Protein 2FZW (pdb70)

B-factor: mean 20.17, std 9.39, range [7.95, 72.55]

InterPro domains:
  IPR002328 Alcohol dehydrogenase, zinc-type, conserved site [PS00059] (66-80)
  IPR011032 GroES-like superfamily [SSF50129] (3-190)
  IPR011032 GroES-like superfamily [SSF50129] (324-372)
  IPR013149 Alcohol dehydrogenase-like, C-terminal [PF00107] (202-331)
  IPR013154 Alcohol dehydrogenase-like, N-terminal [PF08240] (32-160)
  IPR014183 Alcohol dehydrogenase class III [TIGR02818] (7-373)
  IPR014183 Alcohol dehydrogenase class III [cd08300] (6-373)
  IPR036291 NAD(P)-binding domain superfamily [SSF51735] (165-339)

Nearest PDB structures (foldseek):
  2fzw-assembly1_B  TM=9.997E-01  e=3.871E-86  Homo sapiens
  8gv3-assembly1_A  TM=9.942E-01  e=9.481E-77  Homo sapiens
  8ee3-assembly1_B  TM=9.785E-01  e=3.264E-64  Equus caballus
  6oa7-assembly1_B  TM=9.789E-01  e=1.374E-63  Equus caballus
  1n8k-assembly1_B  TM=9.783E-01  e=1.462E-63  Equus caballus

Sequence (746 aa):
ANEVIKCKAAVAWEAGKPLSIEEIEVAPPKAHEVRIKIIATAVVCHHTDAYTLSGADPEGCFPVILGHLLGAGIVESVGEGVTKLKAGDTVIPLYIPQCGECKFCLNPKTNLCQKIRVTQGKGLMPDGTSRFTCKGKTILHYMGTSTFSEYTVVADISVAKIDPLAPLDKVCLLGCCGISTGYGAAVNTAKLEPGSVCAVFGLGGVGLAVIMGCKVAGASRIIGVDINKDKFARAKEFGATECINPQDFSKPIQEVLIEMTDGGVDYSFECIGNVKVMRAALEACHKGWGVSVVVGVAASGEEIATRPFFQLVTGRTWKGTAFGGWKSVESVPKLVSEYMMSKKIKVDEFVTHHNLSFDEINKAFELMHHSGKSIRTVVKIANEVIKCKAAVAWEAGKPLSIEEIEVAPPKAHEVRIKIIATAVCHTDAYTLSGADPEGCFPVILGHLLGAGIVESVGEGVTKLKAGDTVIPLYIPQCGECKFCLNPKTNLCQQKIRVTQGKGLMPDGTSRFTCKGKTILHYMGTSTFSEYTVVADISVAKIDPLAPLDKVCLLGCGISSTGYGAAVNTAKLEPGSVCAVFGLGGVGLAVIMGCKVAGASRIIGVDINKDKFARAKEFGATECINPQDFSKPIQEVLIEMTDGGVDYSFECIGNVKVMRAALEACHKGWGVSVVVGVAASGEEIATRPFQLVTGRTWKGTAFGGWKSVESVPKLVSEYMSKKIKVDEFVTHNLSFDDEINKKAFEELMHSGKSIRTVVKI

GO terms:
  GO:0010430 fatty acid omega-oxidation (P, IDA)
  GO:0004022 alcohol dehydrogenase (NAD+) activity (F, EXP)
  GO:0106321 S-(hydroxymethyl)glutathione dehydrogenase (NADP+) activity (F, EXP)
  GO:0106322 S-(hydroxymethyl)glutathione dehydrogenase (NAD+) activity (F, EXP)
  GO:0005829 cytosol (C, TAS)
  GO:0005504 fatty acid binding (F, IDA)
  GO:0008270 zinc ion binding (F, IDA)
  GO:0051775 response to redox state (P, IDA)
  GO:0018467 formaldehyde dehydrogenase (NAD+) activity (F, IDA)
  GO:0051903 S-(hydroxymethyl)glutathione dehydrogenase [NAD(P)+] activity (F, TAS)
  GO:0009055 electron transfer activity (F, TAS)
  GO:0070062 extracellular exosome (C, HDA)

Structure (mmCIF, N/CA/C/O backbone):
data_2FZW
#
_entry.id   2FZW
#
_cell.length_a   79.270
_cell.length_b   79.270
_cell.length_c   311.680
_cell.angle_alpha   90.00
_cell.angle_beta   90.00
_cell.angle_gamma   90.00
#
_symmetry.space_group_name_H-M   'P 43 21 2'
#
loop_
_entity.id
_entity.type
_entity.pdbx_description
1 polymer 'Alcohol dehydrogenase class III chi chain'
2 non-polymer 'ZINC ION'
3 non-polymer 'PHOSPHATE ION'
4 non-polymer 'POTASSIUM ION'
5 non-polymer NICOTINAMIDE-ADENINE-DINUCLEOTIDE
6 water water
#
loop_
_atom_site.group_PDB
_atom_site.id
_atom_site.type_symbol
_atom_site.label_atom_id
_atom_site.label_alt_id
_atom_site.label_comp_id
_atom_site.label_asym_id
_atom_site.label_entity_id
_atom_site.label_seq_id
_atom_site.pdbx_PDB_ins_code
_atom_site.Cartn_x
_atom_site.Cartn_y
_atom_site.Cartn_z
_atom_site.occupancy
_atom_site.B_iso_or_equiv
_atom_site.auth_seq_id
_atom_site.auth_comp_id
_atom_site.auth_asym_id
_atom_site.auth_atom_id
_atom_site.pdbx_PDB_model_num
ATOM 1 N N . ALA A 1 1 ? 63.128 37.133 -32.262 1.00 38.27 1 ALA A N 1
ATOM 2 C CA . ALA A 1 1 ? 62.021 37.326 -31.281 1.00 37.24 1 ALA A CA 1
ATOM 3 C C . ALA A 1 1 ? 61.599 35.992 -30.674 1.00 35.86 1 ALA A C 1
ATOM 4 O O . ALA A 1 1 ? 61.630 34.959 -31.342 1.00 37.20 1 ALA A O 1
ATOM 6 N N . ASN A 1 2 ? 61.206 36.024 -29.404 1.00 33.50 2 ASN A N 1
ATOM 7 C CA . ASN A 1 2 ? 60.774 34.824 -28.695 1.00 31.12 2 ASN A CA 1
ATOM 8 C C . ASN A 1 2 ? 59.460 34.296 -29.267 1.00 29.96 2 ASN A C 1
ATOM 9 O O . ASN A 1 2 ? 58.427 34.964 -29.201 1.00 30.07 2 ASN A O 1
ATOM 14 N N . GLU A 1 3 ? 59.510 33.088 -29.819 1.00 27.15 3 GLU A N 1
ATOM 15 C CA . GLU A 1 3 ? 58.343 32.460 -30.425 1.00 26.10 3 GLU A CA 1
ATOM 16 C C . GLU A 1 3 ? 57.723 31.417 -29.505 1.00 23.61 3 GLU A C 1
ATOM 17 O O . GLU A 1 3 ? 58.310 31.038 -28.492 1.00 22.56 3 GLU A O 1
ATOM 23 N N . VAL A 1 4 ? 56.532 30.955 -29.868 1.00 21.30 4 VAL A N 1
ATOM 24 C CA . VAL A 1 4 ? 55.862 29.917 -29.099 1.00 19.89 4 VAL A CA 1
ATOM 25 C C . VAL A 1 4 ? 56.684 28.649 -29.312 1.00 19.06 4 VAL A C 1
ATOM 26 O O . VAL A 1 4 ? 57.153 28.391 -30.421 1.00 17.23 4 VAL A O 1
ATOM 30 N N . ILE A 1 5 ? 56.872 27.869 -28.254 1.00 17.75 5 ILE A N 1
ATOM 31 C CA . ILE A 1 5 ? 57.635 26.631 -28.359 1.00 17.52 5 ILE A CA 1
ATOM 32 C C . ILE A 1 5 ? 56.730 25.411 -28.300 1.00 18.96 5 ILE A C 1
ATOM 33 O O . ILE A 1 5 ? 55.849 25.317 -27.444 1.00 20.36 5 ILE A O 1
ATOM 38 N N . LYS A 1 6 ? 56.941 24.481 -29.224 1.00 18.63 6 LYS A N 1
ATOM 39 C CA . LYS A 1 6 ? 56.171 23.245 -29.242 1.00 19.46 6 LYS A CA 1
ATOM 40 C C . LYS A 1 6 ? 57.123 22.205 -28.665 1.00 19.72 6 LYS A C 1
ATOM 41 O O . LYS A 1 6 ? 58.209 21.991 -29.200 1.00 18.95 6 LYS A O 1
ATOM 47 N N . CYS A 1 7 ? 56.734 21.582 -27.560 1.00 18.87 7 CYS A N 1
ATOM 48 C CA . CYS A 1 7 ? 57.590 20.586 -26.935 1.00 18.39 7 CYS A CA 1
ATOM 49 C C . CYS A 1 7 ? 56.782 19.524 -26.213 1.00 18.41 7 CYS A C 1
ATOM 50 O O . CYS A 1 7 ? 55.553 19.532 -26.241 1.00 20.30 7 CYS A O 1
ATOM 53 N N . LYS A 1 8 ? 57.490 18.609 -25.563 1.00 17.73 8 LYS A N 1
ATOM 54 C CA . LYS A 1 8 ? 56.861 17.528 -24.823 1.00 18.30 8 LYS A CA 1
ATOM 55 C C . LYS A 1 8 ? 56.730 17.914 -23.356 1.00 17.61 8 LYS A C 1
ATOM 56 O O . LYS A 1 8 ? 57.560 18.651 -22.825 1.00 17.90 8 LYS A O 1
ATOM 62 N N . ALA A 1 9 ? 55.682 17.420 -22.709 1.00 17.43 9 ALA A N 1
ATOM 63 C CA . ALA A 1 9 ? 55.457 17.686 -21.294 1.00 17.87 9 ALA A CA 1
ATOM 64 C C . ALA A 1 9 ? 54.591 16.576 -20.718 1.00 18.81 9 ALA A C 1
ATOM 65 O O . ALA A 1 9 ? 53.848 15.918 -21.449 1.00 19.91 9 ALA A O 1
ATOM 67 N N . ALA A 1 10 ? 54.705 16.353 -19.413 1.00 18.23 10 ALA A N 1
ATOM 68 C CA . ALA A 1 10 ? 53.908 15.333 -18.745 1.00 18.85 10 ALA A CA 1
ATOM 69 C C . ALA A 1 10 ? 52.717 16.056 -18.138 1.00 19.45 10 ALA A C 1
ATOM 70 O O . ALA A 1 10 ? 52.854 16.775 -17.148 1.00 19.60 10 ALA A O 1
ATOM 72 N N . VAL A 1 11 ? 51.550 15.865 -18.742 1.00 19.04 11 VAL A N 1
ATOM 73 C CA . VAL A 1 11 ? 50.336 16.528 -18.286 1.00 18.50 11 VAL A CA 1
ATOM 74 C C . VAL A 1 11 ? 49.444 15.658 -17.414 1.00 18.82 11 VAL A C 1
ATOM 75 O O . VAL A 1 11 ? 49.265 14.469 -17.675 1.00 19.45 11 VAL A O 1
ATOM 79 N N . ALA A 1 12 ? 48.894 16.268 -16.370 1.00 19.48 12 ALA A N 1
ATOM 80 C CA . ALA A 1 12 ? 47.973 15.586 -15.477 1.00 19.95 12 ALA A CA 1
ATOM 81 C C . ALA A 1 12 ? 46.610 16.150 -15.863 1.00 20.48 12 ALA A C 1
ATOM 82 O O . ALA A 1 12 ? 46.244 17.252 -15.446 1.00 19.16 12 ALA A O 1
ATOM 84 N N . TRP A 1 13 ? 45.872 15.412 -16.686 1.00 21.73 13 TRP A N 1
ATOM 85 C CA . TRP A 1 13 ? 44.558 15.871 -17.123 1.00 22.19 13 TRP A CA 1
ATOM 86 C C . TRP A 1 13 ? 43.538 15.784 -15.999 1.00 23.74 13 TRP A C 1
ATOM 87 O O . TRP A 1 13 ? 42.611 16.592 -15.926 1.00 23.80 13 TRP A O 1
ATOM 98 N N . GLU A 1 14 ? 43.714 14.802 -15.121 1.00 24.07 14 GLU A N 1
ATOM 99 C CA . GLU A 1 14 ? 42.801 14.607 -14.005 1.00 27.03 14 GLU A CA 1
ATOM 100 C C . GLU A 1 14 ? 43.481 13.830 -12.884 1.00 25.03 14 GLU A C 1
ATOM 101 O O . GLU A 1 14 ? 44.441 13.100 -13.116 1.00 25.30 14 GLU A O 1
ATOM 107 N N . ALA A 1 15 ? 42.969 13.988 -11.670 1.00 25.18 15 ALA A N 1
ATOM 108 C CA . ALA A 1 15 ? 43.529 13.309 -10.510 1.00 25.78 15 ALA A CA 1
ATOM 109 C C . ALA A 1 15 ? 43.347 11.796 -10.568 1.00 27.14 15 ALA A C 1
ATOM 110 O O . ALA A 1 15 ? 42.474 11.288 -11.271 1.00 26.87 15 ALA A O 1
ATOM 112 N N . GLY A 1 16 ? 44.190 11.084 -9.825 1.00 27.46 16 GLY A N 1
ATOM 113 C CA . GLY A 1 16 ? 44.105 9.637 -9.765 1.00 29.14 16 GLY A CA 1
ATOM 114 C C . GLY A 1 16 ? 44.487 8.854 -11.006 1.00 29.87 16 GLY A C 1
ATOM 115 O O . GLY A 1 16 ? 44.220 7.656 -11.077 1.00 30.90 16 GLY A O 1
ATOM 116 N N . LYS A 1 17 ? 45.105 9.509 -11.984 1.00 29.86 17 LYS A N 1
ATOM 117 C CA . LYS A 1 17 ? 45.508 8.822 -13.206 1.00 30.44 17 LYS A CA 1
ATOM 118 C C . LYS A 1 17 ? 46.959 9.118 -13.575 1.00 29.82 17 LYS A C 1
ATOM 119 O O . LYS A 1 17 ? 47.505 10.154 -13.201 1.00 30.05 17 LYS A O 1
ATOM 125 N N . PRO A 1 18 ? 47.602 8.202 -14.316 1.00 29.09 18 PRO A N 1
ATOM 126 C CA . PRO A 1 18 ? 48.996 8.367 -14.738 1.00 28.10 18 PRO A CA 1
ATOM 127 C C . PRO A 1 18 ? 49.194 9.649 -15.537 1.00 27.12 18 PRO A C 1
ATOM 128 O O . PRO A 1 18 ? 48.274 10.113 -16.212 1.00 27.27 18 PRO A O 1
ATOM 132 N N . LEU A 1 19 ? 50.392 10.222 -15.457 1.00 24.24 19 LEU A N 1
ATOM 133 C CA . LEU A 1 19 ? 50.687 11.434 -16.207 1.00 23.44 19 LEU A CA 1
ATOM 134 C C . LEU A 1 19 ? 50.712 11.062 -17.684 1.00 23.92 19 LEU A C 1
ATOM 135 O O . LEU A 1 19 ? 51.153 9.970 -18.048 1.00 22.82 19 LEU A O 1
ATOM 140 N N . SER A 1 20 ? 50.236 11.968 -18.530 1.00 23.23 20 SER A N 1
ATOM 141 C CA . SER A 1 20 ? 50.195 11.726 -19.966 1.00 24.02 20 SER A CA 1
ATOM 142 C C . SER A 1 20 ? 51.260 12.525 -20.708 1.00 23.13 20 SER A C 1
ATOM 143 O O . SER A 1 20 ? 51.294 13.753 -20.622 1.00 22.80 20 SER A O 1
ATOM 146 N N . ILE A 1 21 ? 52.133 11.832 -21.431 1.00 22.84 21 ILE A N 1
ATOM 147 C CA . ILE A 1 21 ? 53.164 12.513 -22.204 1.00 23.97 21 ILE A CA 1
ATOM 148 C C . ILE A 1 21 ? 52.437 13.143 -23.384 1.00 23.08 21 ILE A C 1
ATOM 149 O O . ILE A 1 21 ? 51.826 12.442 -24.188 1.00 22.74 21 ILE A O 1
ATOM 154 N N . GLU A 1 22 ? 52.497 14.466 -23.481 1.00 22.34 22 GLU A N 1
ATOM 155 C CA . GLU A 1 22 ? 51.804 15.176 -24.549 1.00 22.67 22 GLU A CA 1
ATOM 156 C C . GLU A 1 22 ? 52.693 16.177 -25.265 1.00 23.17 22 GLU A C 1
ATOM 157 O O . GLU A 1 22 ? 53.782 16.515 -24.800 1.00 21.67 22 GLU A O 1
ATOM 163 N N . GLU A 1 23 ? 52.211 16.644 -26.410 1.00 23.41 23 GLU A N 1
ATOM 164 C CA . GLU A 1 23 ? 52.908 17.663 -27.174 1.00 23.57 23 GLU A CA 1
ATOM 165 C C . GLU A 1 23 ? 52.144 18.929 -26.790 1.00 21.95 23 GLU A C 1
ATOM 166 O O . GLU A 1 23 ? 50.939 19.028 -27.030 1.00 21.17 23 GLU A O 1
ATOM 172 N N . ILE A 1 24 ? 52.832 19.881 -26.171 1.00 19.02 24 ILE A N 1
ATOM 173 C CA . ILE A 1 24 ? 52.183 21.115 -25.742 1.00 18.14 24 ILE A CA 1
ATOM 174 C C . ILE A 1 24 ? 52.828 22.332 -26.388 1.00 17.66 24 ILE A C 1
ATOM 175 O O . ILE A 1 24 ? 53.831 22.221 -27.091 1.00 17.67 24 ILE A O 1
ATOM 180 N N . GLU A 1 25 ? 52.235 23.496 -26.144 1.00 17.54 25 GLU A N 1
ATOM 181 C CA . GLU A 1 25 ? 52.772 24.744 -26.656 1.00 17.81 25 GLU A CA 1
ATOM 182 C C . GLU A 1 25 ? 53.119 25.600 -25.445 1.00 16.43 25 GLU A C 1
ATOM 183 O O . GLU A 1 25 ? 52.344 25.682 -24.487 1.00 16.12 25 GLU A O 1
ATOM 189 N N . VAL A 1 26 ? 54.294 26.216 -25.480 1.00 14.49 26 VAL A N 1
ATOM 190 C CA . VAL A 1 26 ? 54.739 27.072 -24.391 1.00 15.47 26 VAL A CA 1
ATOM 191 C C . VAL A 1 26 ? 54.917 28.477 -24.947 1.00 15.88 26 VAL A C 1
ATOM 192 O O . VAL A 1 26 ? 55.769 28.721 -25.804 1.00 15.73 26 VAL A O 1
ATOM 196 N N . ALA A 1 27 ? 54.092 29.399 -24.464 1.00 15.60 27 ALA A N 1
ATOM 197 C CA . ALA A 1 27 ? 54.148 30.778 -24.921 1.00 17.13 27 ALA A CA 1
ATOM 198 C C . ALA A 1 27 ? 55.449 31.444 -24.498 1.00 17.37 27 ALA A C 1
ATOM 199 O O . ALA A 1 27 ? 56.087 31.025 -23.529 1.00 17.23 27 ALA A O 1
ATOM 201 N N . PRO A 1 28 ? 55.872 32.484 -25.233 1.00 15.96 28 PRO A N 1
ATOM 202 C CA . PRO A 1 28 ? 57.110 33.176 -24.876 1.00 17.07 28 PRO A CA 1
ATOM 203 C C . PRO A 1 28 ? 56.898 33.909 -23.550 1.00 17.88 28 PRO A C 1
ATOM 204 O O . PRO A 1 28 ? 55.762 34.159 -23.144 1.00 17.61 28 PRO A O 1
ATOM 208 N N . PRO A 1 29 ? 57.987 34.255 -22.855 1.00 18.24 29 PRO A N 1
ATOM 209 C CA . PRO A 1 29 ? 57.849 34.955 -21.576 1.00 18.24 29 PRO A CA 1
ATOM 210 C C . PRO A 1 29 ? 57.377 36.397 -21.709 1.00 19.15 29 PRO A C 1
ATOM 211 O O . PRO A 1 29 ? 57.859 37.143 -22.563 1.00 18.51 29 PRO A O 1
ATOM 215 N N . LYS A 1 30 ? 56.422 36.778 -20.868 1.00 18.34 30 LYS A N 1
ATOM 216 C CA . LYS A 1 30 ? 55.916 38.143 -20.868 1.00 18.40 30 LYS A CA 1
ATOM 217 C C . LYS A 1 30 ? 56.838 38.950 -19.962 1.00 18.68 30 LYS A C 1
ATOM 218 O O . LYS A 1 30 ? 57.872 38.448 -19.518 1.00 18.12 30 LYS A O 1
ATOM 224 N N . ALA A 1 31 ? 56.471 40.196 -19.686 1.00 17.56 31 ALA A N 1
ATOM 225 C CA . ALA A 1 31 ? 57.289 41.044 -18.828 1.00 17.66 31 ALA A CA 1
ATOM 226 C C . ALA A 1 31 ? 57.628 40.342 -17.513 1.00 16.18 31 ALA A C 1
ATOM 227 O O . ALA A 1 31 ? 56.768 39.725 -16.890 1.00 16.65 31 ALA A O 1
ATOM 229 N N . HIS A 1 32 ? 58.892 40.440 -17.112 1.00 16.82 32 HIS A N 1
ATOM 230 C CA . HIS A 1 32 ? 59.381 39.850 -15.868 1.00 17.20 32 HIS A CA 1
ATOM 231 C C . HIS A 1 32 ? 59.145 38.354 -15.691 1.00 16.21 32 HIS A C 1
ATOM 232 O O . HIS A 1 32 ? 58.869 37.879 -14.585 1.00 15.58 32 HIS A O 1
ATOM 239 N N . GLU A 1 33 ? 59.261 37.616 -16.790 1.00 15.09 33 GLU A N 1
ATOM 240 C CA . GLU A 1 33 ? 59.110 36.166 -16.768 1.00 14.49 33 GLU A CA 1
ATOM 241 C C . GLU A 1 33 ? 60.346 35.582 -17.445 1.00 15.40 33 GLU A C 1
ATOM 242 O O . GLU A 1 33 ? 61.032 36.269 -18.204 1.00 15.01 33 GLU A O 1
ATOM 248 N N . VAL A 1 34 ? 60.625 34.316 -17.166 1.00 14.06 34 VAL A N 1
ATOM 249 C CA . VAL A 1 34 ? 61.796 33.646 -17.724 1.00 13.89 34 VAL A CA 1
ATOM 250 C C . VAL A 1 34 ? 61.388 32.282 -18.260 1.00 13.12 34 VAL A C 1
ATOM 251 O O . VAL A 1 34 ? 60.692 31.537 -17.574 1.00 11.75 34 VAL A O 1
ATOM 255 N N . ARG A 1 35 ? 61.803 31.960 -19.486 1.00 12.85 35 ARG A N 1
ATOM 256 C CA . ARG A 1 35 ? 61.484 30.651 -20.051 1.00 12.33 35 ARG A CA 1
ATOM 257 C C . ARG A 1 35 ? 62.735 29.798 -19.874 1.00 12.71 35 ARG A C 1
ATOM 258 O O . ARG A 1 35 ? 63.833 30.191 -20.273 1.00 12.69 35 ARG A O 1
ATOM 266 N N . ILE A 1 36 ? 62.559 28.635 -19.259 1.00 11.76 36 ILE A N 1
ATOM 267 C CA . ILE A 1 36 ? 63.673 27.746 -18.967 1.00 12.18 36 ILE A CA 1
ATOM 268 C C . ILE A 1 36 ? 63.606 26.398 -19.666 1.00 12.16 36 ILE A C 1
ATOM 269 O O . ILE A 1 36 ? 62.544 25.777 -19.744 1.00 12.32 36 ILE A O 1
ATOM 274 N N . LYS A 1 37 ? 64.749 25.946 -20.174 1.00 12.50 37 LYS A N 1
ATOM 275 C CA . LYS A 1 37 ? 64.818 24.634 -20.799 1.00 13.14 37 LYS A CA 1
ATOM 276 C C . LYS A 1 37 ? 65.179 23.692 -19.656 1.00 13.12 37 LYS A C 1
ATOM 277 O O . LYS A 1 37 ? 66.270 23.788 -19.097 1.00 14.21 37 LYS A O 1
ATOM 283 N N . ILE A 1 38 ? 64.261 22.802 -19.294 1.00 12.98 38 ILE A N 1
ATOM 284 C CA . ILE A 1 38 ? 64.516 21.866 -18.207 1.00 12.82 38 ILE A CA 1
ATOM 285 C C . ILE A 1 38 ? 65.415 20.733 -18.695 1.00 14.27 38 ILE A C 1
ATOM 286 O O . ILE A 1 38 ? 65.126 20.085 -19.701 1.00 14.53 38 ILE A O 1
ATOM 291 N N . ILE A 1 39 ? 66.511 20.506 -17.979 1.00 14.31 39 ILE A N 1
ATOM 292 C CA . ILE A 1 39 ? 67.467 19.462 -18.342 1.00 13.57 39 ILE A CA 1
ATOM 293 C C . ILE A 1 39 ? 67.243 18.200 -17.513 1.00 14.32 39 ILE A C 1
ATOM 294 O O . ILE A 1 39 ? 67.393 17.078 -18.007 1.00 14.52 39 ILE A O 1
ATOM 299 N N . ALA A 1 40 ? 66.881 18.388 -16.250 1.00 12.71 40 ALA A N 1
ATOM 300 C CA . ALA A 1 40 ? 66.630 17.267 -15.355 1.00 13.67 40 ALA A CA 1
ATOM 301 C C . ALA A 1 40 ? 65.576 17.649 -14.328 1.00 14.85 40 ALA A C 1
ATOM 302 O O . ALA A 1 40 ? 65.481 18.808 -13.921 1.00 14.51 40 ALA A O 1
ATOM 304 N N . THR A 1 41 ? 64.779 16.670 -13.919 1.00 14.69 41 THR A N 1
ATOM 305 C CA . THR A 1 41 ? 63.743 16.905 -12.925 1.00 17.06 41 THR A CA 1
ATOM 306 C C . THR A 1 41 ? 63.606 15.667 -12.044 1.00 18.61 41 THR A C 1
ATOM 307 O O . THR A 1 41 ? 64.180 14.619 -12.339 1.00 20.06 41 THR A O 1
ATOM 311 N N . ALA A 1 42 ? 62.863 15.796 -10.952 1.00 17.92 42 ALA A N 1
ATOM 312 C CA . ALA A 1 42 ? 62.658 14.687 -10.032 1.00 19.37 42 ALA A CA 1
ATOM 313 C C . ALA A 1 42 ? 61.257 14.798 -9.454 1.00 20.86 42 ALA A C 1
ATOM 314 O O . ALA A 1 42 ? 60.631 15.855 -9.531 1.00 21.41 42 ALA A O 1
ATOM 316 N N A VAL A 1 43 ? 60.776 13.708 -8.867 0.50 21.17 43 VAL A N 1
ATOM 317 N N B VAL A 1 43 ? 60.761 13.708 -8.876 0.50 21.14 43 VAL A N 1
ATOM 318 C CA A VAL A 1 43 ? 59.444 13.668 -8.281 0.50 21.55 43 VAL A CA 1
ATOM 319 C CA B VAL A 1 43 ? 59.426 13.705 -8.293 0.50 21.47 43 VAL A CA 1
ATOM 320 C C A VAL A 1 43 ? 59.486 13.753 -6.758 0.50 22.70 43 VAL A C 1
ATOM 321 C C B VAL A 1 43 ? 59.487 13.768 -6.770 0.50 22.66 43 VAL A C 1
ATOM 322 O O A VAL A 1 43 ? 60.380 13.195 -6.120 0.50 22.91 43 VAL A O 1
ATOM 323 O O B VAL A 1 43 ? 60.394 13.215 -6.147 0.50 22.87 43 VAL A O 1
ATOM 330 N N . CYS A 1 44 ? 58.510 14.449 -6.184 1.00 22.07 44 CYS A N 1
ATOM 331 C CA . CYS A 1 44 ? 58.424 14.607 -4.738 1.00 24.59 44 CYS A CA 1
ATOM 332 C C . CYS A 1 44 ? 57.026 14.220 -4.258 1.00 25.13 44 CYS A C 1
ATOM 333 O O . CYS A 1 44 ? 56.061 14.277 -5.023 1.00 24.09 44 CYS A O 1
ATOM 336 N N A HIS A 1 45 ? 56.930 13.831 -2.990 0.50 25.69 45 HIS A N 1
ATOM 337 N N B HIS A 1 45 ? 56.919 13.821 -2.993 0.50 25.57 45 HIS A N 1
ATOM 338 C CA A HIS A 1 45 ? 55.659 13.434 -2.393 0.50 26.15 45 HIS A CA 1
ATOM 339 C CA B HIS A 1 45 ? 55.630 13.431 -2.431 0.50 25.92 45 HIS A CA 1
ATOM 340 C C A HIS A 1 45 ? 54.567 14.476 -2.622 0.50 26.00 45 HIS A C 1
ATOM 341 C C B HIS A 1 45 ? 54.556 14.481 -2.658 0.50 25.89 45 HIS A C 1
ATOM 342 O O A HIS A 1 45 ? 53.398 14.132 -2.792 0.50 26.31 45 HIS A O 1
ATOM 343 O O B HIS A 1 45 ? 53.388 14.150 -2.858 0.50 26.22 45 HIS A O 1
ATOM 356 N N . THR A 1 46 ? 54.952 15.748 -2.624 1.00 24.90 46 THR A N 1
ATOM 357 C CA . THR A 1 46 ? 54.006 16.832 -2.831 1.00 24.39 46 THR A CA 1
ATOM 358 C C . THR A 1 46 ? 53.359 16.723 -4.211 1.00 23.91 46 THR A C 1
ATOM 359 O O . THR A 1 46 ? 52.159 16.960 -4.359 1.00 22.87 46 THR A O 1
ATOM 363 N N . ASP A 1 47 ? 54.150 16.357 -5.218 1.00 23.65 47 ASP A N 1
ATOM 364 C CA . ASP A 1 47 ? 53.623 16.203 -6.572 1.00 23.79 47 ASP A CA 1
ATOM 365 C C . ASP A 1 47 ? 52.583 15.088 -6.573 1.00 25.10 47 ASP A C 1
ATOM 366 O O . ASP A 1 47 ? 51.511 15.222 -7.164 1.00 25.41 47 ASP A O 1
ATOM 371 N N . ALA A 1 48 ? 52.915 13.984 -5.910 1.00 25.16 48 ALA A N 1
ATOM 372 C CA . ALA A 1 48 ? 52.022 12.833 -5.826 1.00 25.75 48 ALA A CA 1
ATOM 373 C C . ALA A 1 48 ? 50.750 13.171 -5.058 1.00 25.84 48 ALA A C 1
ATOM 374 O O . ALA A 1 48 ? 49.662 12.715 -5.414 1.00 26.36 48 ALA A O 1
ATOM 376 N N . TYR A 1 49 ? 50.893 13.965 -4.001 1.00 25.83 49 TYR A N 1
ATOM 377 C CA . TYR A 1 49 ? 49.753 14.368 -3.186 1.00 26.05 49 TYR A CA 1
ATOM 378 C C . TYR A 1 49 ? 48.741 15.103 -4.057 1.00 25.62 49 TYR A C 1
ATOM 379 O O . TYR A 1 49 ? 47.544 14.819 -4.011 1.00 25.52 49 TYR A O 1
ATOM 388 N N . THR A 1 50 ? 49.227 16.046 -4.856 1.00 24.19 50 THR A N 1
ATOM 389 C CA . THR A 1 50 ? 48.352 16.803 -5.740 1.00 23.78 50 THR A CA 1
ATOM 390 C C . THR A 1 50 ? 47.764 15.883 -6.806 1.00 23.29 50 THR A C 1
ATOM 391 O O . THR A 1 50 ? 46.567 15.926 -7.084 1.00 24.62 50 THR A O 1
ATOM 395 N N . LEU A 1 51 ? 48.611 15.046 -7.393 1.00 23.04 51 LEU A N 1
ATOM 396 C CA . LEU A 1 51 ? 48.174 14.131 -8.441 1.00 23.85 51 LEU A CA 1
ATOM 397 C C . LEU A 1 51 ? 47.088 13.153 -7.995 1.00 24.86 51 LEU A C 1
ATOM 398 O O . LEU A 1 51 ? 46.220 12.782 -8.788 1.00 24.14 51 LEU A O 1
ATOM 403 N N . SER A 1 52 ? 47.137 12.739 -6.733 1.00 25.65 52 SER A N 1
ATOM 404 C CA . SER A 1 52 ? 46.163 11.788 -6.200 1.00 27.77 52 SER A CA 1
ATOM 405 C C . SER A 1 52 ? 44.770 12.393 -6.078 1.00 28.94 52 SER A C 1
ATOM 406 O O . SER A 1 52 ? 43.774 11.670 -6.032 1.00 30.01 52 SER A O 1
ATOM 409 N N . GLY A 1 53 ? 44.706 13.718 -6.016 1.00 30.23 53 GLY A N 1
ATOM 410 C CA . GLY A 1 53 ? 43.427 14.389 -5.890 1.00 32.65 53 GLY A CA 1
ATOM 411 C C . GLY A 1 53 ? 43.061 14.642 -4.441 1.00 34.45 53 GLY A C 1
ATOM 412 O O . GLY A 1 53 ? 42.033 15.253 -4.149 1.00 35.10 53 GLY A O 1
ATOM 413 N N . ALA A 1 54 ? 43.906 14.172 -3.529 1.00 35.77 54 ALA A N 1
ATOM 414 C CA . ALA A 1 54 ? 43.668 14.345 -2.100 1.00 37.46 54 ALA A CA 1
ATOM 415 C C . ALA A 1 54 ? 43.930 15.780 -1.659 1.00 38.86 54 ALA A C 1
ATOM 416 O O . ALA A 1 54 ? 43.486 16.199 -0.589 1.00 39.12 54 ALA A O 1
ATOM 418 N N . ASP A 1 55 ? 44.653 16.530 -2.485 1.00 40.03 55 ASP A N 1
ATOM 419 C CA . ASP A 1 55 ? 44.973 17.918 -2.173 1.00 41.41 55 ASP A CA 1
ATOM 420 C C . ASP A 1 55 ? 43.792 18.838 -2.475 1.00 42.13 55 ASP A C 1
ATOM 421 O O . ASP A 1 55 ? 43.425 19.037 -3.632 1.00 41.50 55 ASP A O 1
ATOM 426 N N . PRO A 1 56 ? 43.178 19.408 -1.426 1.00 42.76 56 PRO A N 1
ATOM 427 C CA . PRO A 1 56 ? 42.030 20.313 -1.538 1.00 43.42 56 PRO A CA 1
ATOM 428 C C . PRO A 1 56 ? 42.255 21.472 -2.502 1.00 43.66 56 PRO A C 1
ATOM 429 O O . PRO A 1 56 ? 41.309 21.991 -3.095 1.00 43.60 56 PRO A O 1
ATOM 433 N N . GLU A 1 57 ? 43.511 21.877 -2.653 1.00 43.47 57 GLU A N 1
ATOM 434 C CA . GLU A 1 57 ? 43.849 22.984 -3.538 1.00 43.66 57 GLU A CA 1
ATOM 435 C C . GLU A 1 57 ? 44.270 22.514 -4.929 1.00 41.95 57 GLU A C 1
ATOM 436 O O . GLU A 1 57 ? 44.570 23.330 -5.798 1.00 41.52 57 GLU A O 1
ATOM 442 N N . GLY A 1 58 ? 44.285 21.201 -5.139 1.00 39.95 58 GLY A N 1
ATOM 443 C CA . GLY A 1 58 ? 44.686 20.662 -6.427 1.00 37.72 58 GLY A CA 1
ATOM 444 C C . GLY A 1 58 ? 43.732 20.966 -7.568 1.00 36.18 58 GLY A C 1
ATOM 445 O O . GLY A 1 58 ? 42.532 20.710 -7.466 1.00 36.21 58 GLY A O 1
ATOM 446 N N . CYS A 1 59 ? 44.266 21.509 -8.658 1.00 33.96 59 CYS A N 1
ATOM 447 C CA . CYS A 1 59 ? 43.460 21.841 -9.830 1.00 32.15 59 CYS A CA 1
ATOM 448 C C . CYS A 1 59 ? 44.038 21.209 -11.094 1.00 29.88 59 CYS A C 1
ATOM 449 O O . CYS A 1 59 ? 45.256 21.099 -11.244 1.00 29.22 59 CYS A O 1
ATOM 452 N N . PHE A 1 60 ? 43.154 20.803 -12.002 1.00 26.40 60 PHE A N 1
ATOM 453 C CA . PHE A 1 60 ? 43.553 20.158 -13.252 1.00 24.71 60 PHE A CA 1
ATOM 454 C C . PHE A 1 60 ? 42.858 20.804 -14.450 1.00 23.96 60 PHE A C 1
ATOM 455 O O . PHE A 1 60 ? 41.802 21.418 -14.302 1.00 24.17 60 PHE A O 1
ATOM 463 N N . PRO A 1 61 ? 43.440 20.673 -15.655 1.00 21.86 61 PRO A N 1
ATOM 464 C CA . PRO A 1 61 ? 44.690 19.973 -15.975 1.00 20.51 61 PRO A CA 1
ATOM 465 C C . PRO A 1 61 ? 45.895 20.788 -15.523 1.00 18.63 61 PRO A C 1
ATOM 466 O O . PRO A 1 61 ? 45.826 22.014 -15.442 1.00 18.63 61 PRO A O 1
ATOM 470 N N . VAL A 1 62 ? 47.006 20.114 -15.250 1.00 17.78 62 VAL A N 1
ATOM 471 C CA . VAL A 1 62 ? 48.191 20.816 -14.781 1.00 16.68 62 VAL A CA 1
ATOM 472 C C . VAL A 1 62 ? 49.495 20.088 -15.099 1.00 16.07 62 VAL A C 1
ATOM 473 O O . VAL A 1 62 ? 49.518 18.870 -15.278 1.00 15.13 62 VAL A O 1
ATOM 477 N N . ILE A 1 63 ? 50.576 20.855 -15.197 1.00 15.46 63 ILE A N 1
ATOM 478 C CA . ILE A 1 63 ? 51.897 20.288 -15.431 1.00 15.31 63 ILE A CA 1
ATOM 479 C C . ILE A 1 63 ? 52.589 20.381 -14.071 1.00 15.24 63 ILE A C 1
ATOM 480 O O . ILE A 1 63 ? 52.942 21.471 -13.615 1.00 13.25 63 ILE A O 1
ATOM 485 N N . LEU A 1 64 ? 52.758 19.236 -13.417 1.00 15.41 64 LEU A N 1
ATOM 486 C CA . LEU A 1 64 ? 53.378 19.193 -12.094 1.00 14.36 64 LEU A CA 1
ATOM 487 C C . LEU A 1 64 ? 54.900 19.313 -12.141 1.00 15.23 64 LEU A C 1
ATOM 488 O O . LEU A 1 64 ? 55.475 19.627 -13.183 1.00 14.69 64 LEU A O 1
ATOM 493 N N . GLY A 1 65 ? 55.539 19.077 -10.995 1.00 15.34 65 GLY A N 1
ATOM 494 C CA . GLY A 1 65 ? 56.989 19.144 -10.908 1.00 15.00 65 GLY A CA 1
ATOM 495 C C . GLY A 1 65 ? 57.538 20.435 -10.326 1.00 15.69 65 GLY A C 1
ATOM 496 O O . GLY A 1 65 ? 57.229 21.521 -10.820 1.00 16.06 65 GLY A O 1
ATOM 497 N N . HIS A 1 66 ? 58.343 20.327 -9.269 1.00 14.88 66 HIS A N 1
ATOM 498 C CA . HIS A 1 66 ? 58.944 21.511 -8.658 1.00 14.81 66 HIS A CA 1
ATOM 499 C C . HIS A 1 66 ? 60.426 21.321 -8.350 1.00 15.28 66 HIS A C 1
ATOM 500 O O . HIS A 1 66 ? 61.044 22.156 -7.691 1.00 17.32 66 HIS A O 1
ATOM 507 N N A LEU A 1 67 ? 60.986 20.207 -8.810 0.50 14.57 67 LEU A N 1
ATOM 508 N N B LEU A 1 67 ? 60.976 20.211 -8.829 0.50 15.00 67 LEU A N 1
ATOM 509 C CA A LEU A 1 67 ? 62.407 19.922 -8.626 0.50 14.64 67 LEU A CA 1
ATOM 510 C CA B LEU A 1 67 ? 62.389 19.896 -8.659 0.50 15.33 67 LEU A CA 1
ATOM 511 C C A LEU A 1 67 ? 63.028 19.865 -10.013 0.50 14.87 67 LEU A C 1
ATOM 512 C C B LEU A 1 67 ? 63.017 19.866 -10.038 0.50 15.30 67 LEU A C 1
ATOM 513 O O A LEU A 1 67 ? 62.799 18.918 -10.761 0.50 17.41 67 LEU A O 1
ATOM 514 O O B LEU A 1 67 ? 62.786 18.937 -10.807 0.50 17.73 67 LEU A O 1
ATOM 523 N N . GLY A 1 68 ? 63.804 20.884 -10.359 1.00 15.10 68 GLY A N 1
ATOM 524 C CA . GLY A 1 68 ? 64.427 20.908 -11.664 1.00 14.63 68 GLY A CA 1
ATOM 525 C C . GLY A 1 68 ? 65.665 21.769 -11.753 1.00 14.33 68 GLY A C 1
ATOM 526 O O . GLY A 1 68 ? 65.962 22.565 -10.863 1.00 14.15 68 GLY A O 1
ATOM 527 N N . ALA A 1 69 ? 66.394 21.584 -12.844 1.00 12.75 69 ALA A N 1
ATOM 528 C CA . ALA A 1 69 ? 67.600 22.345 -13.117 1.00 11.89 69 ALA A CA 1
ATOM 529 C C . ALA A 1 69 ? 67.626 22.494 -14.628 1.00 11.61 69 ALA A C 1
ATOM 530 O O . ALA A 1 69 ? 67.260 21.568 -15.355 1.00 12.03 69 ALA A O 1
ATOM 532 N N . GLY A 1 70 ? 68.043 23.658 -15.105 1.00 10.91 70 GLY A N 1
ATOM 533 C CA . GLY A 1 70 ? 68.066 23.869 -16.536 1.00 11.93 70 GLY A CA 1
ATOM 534 C C . GLY A 1 70 ? 68.854 25.079 -16.983 1.00 10.93 70 GLY A C 1
ATOM 535 O O . GLY A 1 70 ? 69.733 25.572 -16.273 1.00 10.79 70 GLY A O 1
ATOM 536 N N . ILE A 1 71 ? 68.518 25.562 -18.175 1.00 10.50 71 ILE A N 1
ATOM 537 C CA . ILE A 1 71 ? 69.198 26.697 -18.776 1.00 10.44 71 ILE A CA 1
ATOM 538 C C . ILE A 1 71 ? 68.172 27.704 -19.279 1.00 10.81 71 ILE A C 1
ATOM 539 O O . ILE A 1 71 ? 67.168 27.324 -19.878 1.00 12.11 71 ILE A O 1
ATOM 544 N N . VAL A 1 72 ? 68.416 28.985 -19.031 1.00 12.46 72 VAL A N 1
ATOM 545 C CA . VAL A 1 72 ? 67.490 30.013 -19.492 1.00 12.98 72 VAL A CA 1
ATOM 546 C C . VAL A 1 72 ? 67.469 30.024 -21.021 1.00 13.75 72 VAL A C 1
ATOM 547 O O . VAL A 1 72 ? 68.510 30.160 -21.666 1.00 13.13 72 VAL A O 1
ATOM 551 N N . GLU A 1 73 ? 66.279 29.871 -21.590 1.00 13.64 73 GLU A N 1
ATOM 552 C CA . GLU A 1 73 ? 66.113 29.870 -23.038 1.00 14.71 73 GLU A CA 1
ATOM 553 C C . GLU A 1 73 ? 65.857 31.296 -23.536 1.00 14.74 73 GLU A C 1
ATOM 554 O O . GLU A 1 73 ? 66.325 31.683 -24.607 1.00 13.78 73 GLU A O 1
ATOM 560 N N . SER A 1 74 ? 65.123 32.079 -22.749 1.00 13.85 74 SER A N 1
ATOM 561 C CA . SER A 1 74 ? 64.836 33.469 -23.101 1.00 14.79 74 SER A CA 1
ATOM 562 C C . SER A 1 74 ? 64.219 34.201 -21.912 1.00 15.14 74 SER A C 1
ATOM 563 O O . SER A 1 74 ? 63.743 33.574 -20.962 1.00 14.89 74 SER A O 1
ATOM 566 N N . VAL A 1 75 ? 64.242 35.528 -21.957 1.00 15.03 75 VAL A N 1
ATOM 567 C CA . VAL A 1 75 ? 63.668 36.320 -20.877 1.00 16.39 75 VAL A CA 1
ATOM 568 C C . VAL A 1 75 ? 62.706 37.358 -21.441 1.00 18.29 75 VAL A C 1
ATOM 569 O O . VAL A 1 75 ? 62.823 37.760 -22.598 1.00 17.08 75 VAL A O 1
ATOM 573 N N . GLY A 1 76 ? 61.751 37.780 -20.620 1.00 17.90 76 GLY A N 1
ATOM 574 C CA . GLY A 1 76 ? 60.787 38.768 -21.066 1.00 19.44 76 GLY A CA 1
ATOM 575 C C . GLY A 1 76 ? 61.263 40.187 -20.828 1.00 20.54 76 GLY A C 1
ATOM 576 O O . GLY A 1 76 ? 62.393 40.410 -20.387 1.00 19.27 76 GLY A O 1
ATOM 577 N N . GLU A 1 77 ? 60.396 41.150 -21.122 1.00 22.22 77 GLU A N 1
ATOM 578 C CA . GLU A 1 77 ? 60.720 42.561 -20.941 1.00 23.68 77 GLU A CA 1
ATOM 579 C C . GLU A 1 77 ? 61.016 42.872 -19.481 1.00 22.51 77 GLU A C 1
ATOM 580 O O . GLU A 1 77 ? 60.375 42.330 -18.583 1.00 21.90 77 GLU A O 1
ATOM 586 N N . GLY A 1 78 ? 61.989 43.747 -19.247 1.00 21.99 78 GLY A N 1
ATOM 587 C CA . GLY A 1 78 ? 62.321 44.132 -17.886 1.00 21.37 78 GLY A CA 1
ATOM 588 C C . GLY A 1 78 ? 63.287 43.224 -17.150 1.00 21.81 78 GLY A C 1
ATOM 589 O O . GLY A 1 78 ? 63.714 43.548 -16.042 1.00 21.27 78 GLY A O 1
ATOM 590 N N . VAL A 1 79 ? 63.632 42.089 -17.750 1.00 20.85 79 VAL A N 1
ATOM 591 C CA . VAL A 1 79 ? 64.561 41.155 -17.120 1.00 20.98 79 VAL A CA 1
ATOM 592 C C . VAL A 1 79 ? 65.988 41.474 -17.557 1.00 22.91 79 VAL A C 1
ATOM 593 O O . VAL A 1 79 ? 66.313 41.399 -18.743 1.00 24.82 79 VAL A O 1
ATOM 597 N N . THR A 1 80 ? 66.837 41.827 -16.597 1.00 25.20 80 THR A N 1
ATOM 598 C CA . THR A 1 80 ? 68.222 42.172 -16.896 1.00 27.65 80 THR A CA 1
ATOM 599 C C . THR A 1 80 ? 69.255 41.343 -16.138 1.00 27.31 80 THR A C 1
ATOM 600 O O . THR A 1 80 ? 70.393 41.212 -16.587 1.00 27.90 80 THR A O 1
ATOM 604 N N . LYS A 1 81 ? 68.865 40.789 -14.994 1.00 26.11 81 LYS A N 1
ATOM 605 C CA . LYS A 1 81 ? 69.784 39.989 -14.187 1.00 25.87 81 LYS A CA 1
ATOM 606 C C . LYS A 1 81 ? 69.969 38.581 -14.736 1.00 23.08 81 LYS A C 1
ATOM 607 O O . LYS A 1 81 ? 70.910 37.879 -14.364 1.00 24.00 81 LYS A O 1
ATOM 613 N N . LEU A 1 82 ? 69.062 38.170 -15.614 1.00 20.57 82 LEU A N 1
ATOM 614 C CA . LEU A 1 82 ? 69.120 36.845 -16.219 1.00 18.05 82 LEU A CA 1
ATOM 615 C C . LEU A 1 82 ? 69.114 36.982 -17.735 1.00 17.77 82 LEU A C 1
ATOM 616 O O . LEU A 1 82 ? 68.520 37.915 -18.278 1.00 16.73 82 LEU A O 1
ATOM 621 N N . LYS A 1 83 ? 69.776 36.048 -18.413 1.00 16.82 83 LYS A N 1
ATOM 622 C CA . LYS A 1 83 ? 69.848 36.068 -19.869 1.00 16.18 83 LYS A CA 1
ATOM 623 C C . LYS A 1 83 ? 69.928 34.643 -20.407 1.00 16.37 83 LYS A C 1
ATOM 624 O O . LYS A 1 83 ? 70.230 33.708 -19.663 1.00 14.71 83 LYS A O 1
ATOM 630 N N . ALA A 1 84 ? 69.652 34.484 -21.697 1.00 14.52 84 ALA A N 1
ATOM 631 C CA . ALA A 1 84 ? 69.702 33.171 -22.330 1.00 15.34 84 ALA A CA 1
ATOM 632 C C . ALA A 1 84 ? 71.069 32.545 -22.085 1.00 15.32 84 ALA A C 1
ATOM 633 O O . ALA A 1 84 ? 72.097 33.204 -22.237 1.00 15.48 84 ALA A O 1
ATOM 635 N N . GLY A 1 85 ? 71.075 31.276 -21.696 1.00 15.40 85 GLY A N 1
ATOM 636 C CA . GLY A 1 85 ? 72.330 30.594 -21.444 1.00 15.51 85 GLY A CA 1
ATOM 637 C C . GLY A 1 85 ? 72.687 30.449 -19.976 1.00 16.03 85 GLY A C 1
ATOM 638 O O . GLY A 1 85 ? 73.540 29.632 -19.630 1.00 14.06 85 GLY A O 1
ATOM 639 N N . ASP A 1 86 ? 72.055 31.234 -19.105 1.00 14.22 86 ASP A N 1
ATOM 640 C CA . ASP A 1 86 ? 72.350 31.135 -17.675 1.00 15.88 86 ASP A CA 1
ATOM 641 C C . ASP A 1 86 ? 71.912 29.778 -17.133 1.00 14.10 86 ASP A C 1
ATOM 642 O O . ASP A 1 86 ? 70.882 29.246 -17.535 1.00 13.26 86 ASP A O 1
ATOM 647 N N . THR A 1 87 ? 72.704 29.224 -16.221 1.00 13.62 87 THR A N 1
ATOM 648 C CA . THR A 1 87 ? 72.393 27.936 -15.609 1.00 12.15 87 THR A CA 1
ATOM 649 C C . THR A 1 87 ? 71.531 28.250 -14.394 1.00 11.39 87 THR A C 1
ATOM 650 O O . THR A 1 87 ? 71.925 29.043 -13.540 1.00 11.55 87 THR A O 1
ATOM 654 N N . VAL A 1 88 ? 70.366 27.618 -14.305 1.00 11.57 88 VAL A N 1
ATOM 655 C CA . VAL A 1 88 ? 69.445 27.930 -13.219 1.00 12.34 88 VAL A CA 1
ATOM 656 C C . VAL A 1 88 ? 68.654 26.787 -12.593 1.00 11.78 88 VAL A C 1
ATOM 657 O O . VAL A 1 88 ? 68.603 25.669 -13.104 1.00 11.16 88 VAL A O 1
ATOM 661 N N . ILE A 1 89 ? 68.023 27.111 -11.470 1.00 11.93 89 ILE A N 1
ATOM 662 C CA . ILE A 1 89 ? 67.164 26.189 -10.748 1.00 11.08 89 ILE A CA 1
ATOM 663 C C . ILE A 1 89 ? 65.891 26.971 -10.431 1.00 12.85 89 ILE A C 1
ATOM 664 O O . ILE A 1 89 ? 65.955 28.024 -9.800 1.00 12.95 89 ILE A O 1
ATOM 669 N N . PRO A 1 90 ? 64.725 26.479 -10.886 1.00 13.34 90 PRO A N 1
ATOM 670 C CA . PRO A 1 90 ? 63.426 27.127 -10.646 1.00 15.21 90 PRO A CA 1
ATOM 671 C C . PRO A 1 90 ? 63.091 26.975 -9.163 1.00 14.96 90 PRO A C 1
ATOM 672 O O . PRO A 1 90 ? 63.395 25.942 -8.565 1.00 16.11 90 PRO A O 1
ATOM 676 N N . LEU A 1 91 ? 62.442 27.979 -8.578 1.00 12.59 91 LEU A N 1
ATOM 677 C CA . LEU A 1 91 ? 62.135 27.948 -7.148 1.00 13.08 91 LEU A CA 1
ATOM 678 C C . LEU A 1 91 ? 60.648 28.086 -6.823 1.00 12.83 91 LEU A C 1
ATOM 679 O O . LEU A 1 91 ? 60.002 29.011 -7.311 1.00 12.36 91 LEU A O 1
ATOM 684 N N . TYR A 1 92 ? 60.103 27.188 -5.999 1.00 12.47 92 TYR A N 1
ATOM 685 C CA . TYR A 1 92 ? 58.693 27.318 -5.639 1.00 13.59 92 TYR A CA 1
ATOM 686 C C . TYR A 1 92 ? 58.530 28.365 -4.537 1.00 13.92 92 TYR A C 1
ATOM 687 O O . TYR A 1 92 ? 57.426 28.838 -4.272 1.00 15.02 92 TYR A O 1
ATOM 696 N N . ILE A 1 93 ? 59.638 28.711 -3.887 1.00 13.51 93 ILE A N 1
ATOM 697 C CA . ILE A 1 93 ? 59.643 29.768 -2.878 1.00 13.54 93 ILE A CA 1
ATOM 698 C C . ILE A 1 93 ? 60.494 30.840 -3.551 1.00 13.41 93 ILE A C 1
ATOM 699 O O . ILE A 1 93 ? 61.705 30.685 -3.675 1.00 14.93 93 ILE A O 1
ATOM 704 N N . PRO A 1 94 ? 59.868 31.929 -4.022 1.00 14.25 94 PRO A N 1
ATOM 705 C CA . PRO A 1 94 ? 60.607 33.005 -4.688 1.00 13.11 94 PRO A CA 1
ATOM 706 C C . PRO A 1 94 ? 61.273 33.963 -3.707 1.00 13.28 94 PRO A C 1
ATOM 707 O O . PRO A 1 94 ? 61.196 33.779 -2.491 1.00 13.72 94 PRO A O 1
ATOM 711 N N . GLN A 1 95 ? 61.938 34.979 -4.249 1.00 11.96 95 GLN A N 1
ATOM 712 C CA . GLN A 1 95 ? 62.584 36.009 -3.440 1.00 13.08 95 GLN A CA 1
ATOM 713 C C . GLN A 1 95 ? 62.589 37.311 -4.237 1.00 14.13 95 GLN A C 1
ATOM 714 O O . GLN A 1 95 ? 63.517 37.568 -5.006 1.00 14.02 95 GLN A O 1
ATOM 720 N N . CYS A 1 96 ? 61.544 38.121 -4.060 1.00 16.41 96 CYS A N 1
ATOM 721 C CA . CYS A 1 96 ? 61.435 39.394 -4.769 1.00 16.58 96 CYS A CA 1
ATOM 722 C C . CYS A 1 96 ? 62.419 40.384 -4.167 1.00 16.94 96 CYS A C 1
ATOM 723 O O . CYS A 1 96 ? 62.857 41.324 -4.831 1.00 14.98 96 CYS A O 1
ATOM 726 N N . GLY A 1 97 ? 62.766 40.154 -2.902 1.00 15.90 97 GLY A N 1
ATOM 727 C CA . GLY A 1 97 ? 63.716 41.005 -2.209 1.00 18.54 97 GLY A CA 1
ATOM 728 C C . GLY A 1 97 ? 63.202 42.373 -1.814 1.00 19.56 97 GLY A C 1
ATOM 729 O O . GLY A 1 97 ? 63.976 43.215 -1.359 1.00 19.15 97 GLY A O 1
ATOM 730 N N . GLU A 1 98 ? 61.902 42.601 -1.966 1.00 20.19 98 GLU A N 1
ATOM 731 C CA . GLU A 1 98 ? 61.331 43.901 -1.632 1.00 21.64 98 GLU A CA 1
ATOM 732 C C . GLU A 1 98 ? 60.149 43.885 -0.665 1.00 21.75 98 GLU A C 1
ATOM 733 O O . GLU A 1 98 ? 59.815 44.922 -0.090 1.00 21.83 98 GLU A O 1
ATOM 739 N N . CYS A 1 99 ? 59.510 42.732 -0.483 1.00 19.50 99 CYS A N 1
ATOM 740 C CA . CYS A 1 99 ? 58.360 42.664 0.418 1.00 18.56 99 CYS A CA 1
ATOM 741 C C . CYS A 1 99 ? 58.781 42.565 1.881 1.00 18.54 99 CYS A C 1
ATOM 742 O O . CYS A 1 99 ? 59.962 42.400 2.187 1.00 17.44 99 CYS A O 1
ATOM 745 N N . LYS A 1 100 ? 57.809 42.669 2.784 1.00 18.88 100 LYS A N 1
ATOM 746 C CA . LYS A 1 100 ? 58.089 42.606 4.215 1.00 20.13 100 LYS A CA 1
ATOM 747 C C . LYS A 1 100 ? 58.769 41.302 4.626 1.00 19.42 100 LYS A C 1
ATOM 748 O O . LYS A 1 100 ? 59.604 41.295 5.532 1.00 19.74 100 LYS A O 1
ATOM 754 N N . PHE A 1 101 ? 58.418 40.202 3.967 1.00 17.55 101 PHE A N 1
ATOM 755 C CA . PHE A 1 101 ? 59.031 38.915 4.291 1.00 17.34 101 PHE A CA 1
ATOM 756 C C . PHE A 1 101 ? 60.475 38.845 3.801 1.00 16.78 101 PHE A C 1
ATOM 757 O O . PHE A 1 101 ? 61.369 38.430 4.539 1.00 16.68 101 PHE A O 1
ATOM 765 N N . CYS A 1 102 ? 60.710 39.249 2.558 1.00 15.48 102 CYS A N 1
ATOM 766 C CA . CYS A 1 102 ? 62.064 39.225 2.022 1.00 15.14 102 CYS A CA 1
ATOM 767 C C . CYS A 1 102 ? 62.995 40.144 2.802 1.00 16.01 102 CYS A C 1
ATOM 768 O O . CYS A 1 102 ? 64.180 39.851 2.954 1.00 14.84 102 CYS A O 1
ATOM 771 N N . LEU A 1 103 ? 62.458 41.252 3.306 1.00 15.70 103 LEU A N 1
ATOM 772 C CA . LEU A 1 103 ? 63.265 42.196 4.069 1.00 18.64 103 LEU A CA 1
ATOM 773 C C . LEU A 1 103 ? 63.508 41.734 5.504 1.00 19.13 103 LEU A C 1
ATOM 774 O O . LEU A 1 103 ? 64.404 42.243 6.179 1.00 20.63 103 LEU A O 1
ATOM 779 N N . ASN A 1 104 ? 62.720 40.769 5.968 1.00 18.20 104 ASN A N 1
ATOM 780 C CA . ASN A 1 104 ? 62.879 40.265 7.331 1.00 17.66 104 ASN A CA 1
ATOM 781 C C . ASN A 1 104 ? 63.820 39.057 7.353 1.00 17.42 104 ASN A C 1
ATOM 782 O O . ASN A 1 104 ? 63.555 38.040 6.712 1.00 17.14 104 ASN A O 1
ATOM 787 N N . PRO A 1 105 ? 64.933 39.157 8.100 1.00 18.46 105 PRO A N 1
ATOM 788 C CA . PRO A 1 105 ? 65.941 38.094 8.226 1.00 18.77 105 PRO A CA 1
ATOM 789 C C . PRO A 1 105 ? 65.426 36.783 8.816 1.00 18.16 105 PRO A C 1
ATOM 790 O O . PRO A 1 105 ? 66.044 35.732 8.638 1.00 17.33 105 PRO A O 1
ATOM 794 N N . LYS A 1 106 ? 64.298 36.848 9.517 1.00 16.89 106 LYS A N 1
ATOM 795 C CA . LYS A 1 106 ? 63.731 35.670 10.169 1.00 16.17 106 LYS A CA 1
ATOM 796 C C . LYS A 1 106 ? 62.860 34.761 9.307 1.00 15.97 106 LYS A C 1
ATOM 797 O O . LYS A 1 106 ? 62.362 33.744 9.794 1.00 15.71 106 LYS A O 1
ATOM 803 N N . THR A 1 107 ? 62.677 35.104 8.036 1.00 15.39 107 THR A N 1
ATOM 804 C CA . THR A 1 107 ? 61.840 34.281 7.169 1.00 14.54 107 THR A CA 1
ATOM 805 C C . THR A 1 107 ? 62.289 34.309 5.709 1.00 13.76 107 THR A C 1
ATOM 806 O O . THR A 1 107 ? 63.065 35.173 5.304 1.00 14.40 107 THR A O 1
ATOM 810 N N . ASN A 1 108 ? 61.781 33.360 4.929 1.00 14.70 108 ASN A N 1
ATOM 811 C CA . ASN A 1 108 ? 62.110 33.250 3.508 1.00 14.72 108 ASN A CA 1
ATOM 812 C C . ASN A 1 108 ? 60.823 33.145 2.698 1.00 15.55 108 ASN A C 1
ATOM 813 O O . ASN A 1 108 ? 60.854 32.889 1.491 1.00 14.26 108 ASN A O 1
ATOM 818 N N . LEU A 1 109 ? 59.690 33.360 3.361 1.00 14.52 109 LEU A N 1
ATOM 819 C CA . LEU A 1 109 ? 58.397 33.237 2.701 1.00 14.12 109 LEU A CA 1
ATOM 820 C C . LEU A 1 109 ? 57.905 34.454 1.922 1.00 14.77 109 LEU A C 1
ATOM 821 O O . LEU A 1 109 ? 56.954 35.123 2.326 1.00 14.28 109 LEU A O 1
ATOM 826 N N . CYS A 1 110 ? 58.549 34.719 0.789 1.00 14.22 110 CYS A N 1
ATOM 827 C CA . CYS A 1 110 ? 58.174 35.832 -0.081 1.00 14.40 110 CYS A CA 1
ATOM 828 C C . CYS A 1 110 ? 56.704 35.677 -0.463 1.00 14.98 110 CYS A C 1
ATOM 829 O O . CYS A 1 110 ? 56.285 34.601 -0.884 1.00 14.32 110 CYS A O 1
ATOM 832 N N . GLN A 1 111 ? 55.924 36.747 -0.331 1.00 16.03 111 GLN A N 1
ATOM 833 C CA . GLN A 1 111 ? 54.495 36.683 -0.647 1.00 18.20 111 GLN A CA 1
ATOM 834 C C . GLN A 1 111 ? 54.111 37.401 -1.943 1.00 18.74 111 GLN A C 1
ATOM 835 O O . GLN A 1 111 ? 52.935 37.441 -2.309 1.00 18.61 111 GLN A O 1
ATOM 841 N N . LYS A 1 112 ? 55.102 37.949 -2.637 1.00 19.32 112 LYS A N 1
ATOM 842 C CA . LYS A 1 112 ? 54.872 38.700 -3.869 1.00 19.13 112 LYS A CA 1
ATOM 843 C C . LYS A 1 112 ? 53.948 38.072 -4.915 1.00 19.24 112 LYS A C 1
ATOM 844 O O . LYS A 1 112 ? 53.112 38.767 -5.500 1.00 19.17 112 LYS A O 1
ATOM 850 N N . ILE A 1 113 ? 54.082 36.771 -5.153 1.00 16.72 113 ILE A N 1
ATOM 851 C CA . ILE A 1 113 ? 53.260 36.109 -6.166 1.00 16.96 113 ILE A CA 1
ATOM 852 C C . ILE A 1 113 ? 52.519 34.860 -5.685 1.00 17.37 113 ILE A C 1
ATOM 853 O O . ILE A 1 113 ? 52.047 34.065 -6.497 1.00 16.93 113 ILE A O 1
ATOM 858 N N . ARG A 1 114 ? 52.388 34.698 -4.373 1.00 18.13 114 ARG A N 1
ATOM 859 C CA . ARG A 1 114 ? 51.733 33.514 -3.824 1.00 20.13 114 ARG A CA 1
ATOM 860 C C . ARG A 1 114 ? 50.296 33.260 -4.278 1.00 19.13 114 ARG A C 1
ATOM 861 O O . ARG A 1 114 ? 49.911 32.112 -4.495 1.00 20.40 114 ARG A O 1
ATOM 869 N N . VAL A 1 115 ? 49.501 34.316 -4.420 1.00 20.38 115 VAL A N 1
ATOM 870 C CA . VAL A 1 115 ? 48.109 34.146 -4.829 1.00 19.99 115 VAL A CA 1
ATOM 871 C C . VAL A 1 115 ? 47.988 33.534 -6.220 1.00 19.11 115 VAL A C 1
ATOM 872 O O . VAL A 1 115 ? 47.342 32.499 -6.398 1.00 19.88 115 VAL A O 1
ATOM 876 N N . THR A 1 116 ? 48.606 34.170 -7.208 1.00 18.18 116 THR A N 1
ATOM 877 C CA . THR A 1 116 ? 48.549 33.645 -8.563 1.00 17.52 116 THR A CA 1
ATOM 878 C C . THR A 1 116 ? 49.199 32.264 -8.625 1.00 16.67 116 THR A C 1
ATOM 879 O O . THR A 1 116 ? 48.690 31.363 -9.288 1.00 15.83 116 THR A O 1
ATOM 883 N N . GLN A 1 117 ? 50.314 32.090 -7.921 1.00 16.25 117 GLN A N 1
ATOM 884 C CA . GLN A 1 117 ? 50.998 30.800 -7.928 1.00 15.31 117 GLN A CA 1
ATOM 885 C C . GLN A 1 117 ? 50.103 29.682 -7.400 1.00 16.11 117 GLN A C 1
ATOM 886 O O . GLN A 1 117 ? 50.106 28.573 -7.931 1.00 17.40 117 GLN A O 1
ATOM 892 N N . GLY A 1 118 ? 49.340 29.977 -6.352 1.00 17.45 118 GLY A N 1
ATOM 893 C CA . GLY A 1 118 ? 48.451 28.982 -5.782 1.00 17.67 118 GLY A CA 1
ATOM 894 C C . GLY A 1 118 ? 47.347 28.589 -6.746 1.00 18.98 118 GLY A C 1
ATOM 895 O O . GLY A 1 118 ? 46.767 27.511 -6.633 1.00 20.31 118 GLY A O 1
ATOM 896 N N . LYS A 1 119 ? 47.053 29.464 -7.701 1.00 18.13 119 LYS A N 1
ATOM 897 C CA . LYS A 1 119 ? 46.013 29.192 -8.684 1.00 18.08 119 LYS A CA 1
ATOM 898 C C . LYS A 1 119 ? 46.594 28.561 -9.947 1.00 17.29 119 LYS A C 1
ATOM 899 O O . LYS A 1 119 ? 45.859 28.266 -10.894 1.00 16.25 119 LYS A O 1
ATOM 905 N N . GLY A 1 120 ? 47.910 28.354 -9.952 1.00 16.64 120 GLY A N 1
ATOM 906 C CA . GLY A 1 120 ? 48.578 27.762 -11.103 1.00 16.52 120 GLY A CA 1
ATOM 907 C C . GLY A 1 120 ? 48.743 28.734 -12.258 1.00 16.96 120 GLY A C 1
ATOM 908 O O . GLY A 1 120 ? 48.728 28.336 -13.427 1.00 18.06 120 GLY A O 1
ATOM 909 N N . LEU A 1 121 ? 48.922 30.010 -11.933 1.00 17.14 121 LEU A N 1
ATOM 910 C CA . LEU A 1 121 ? 49.060 31.052 -12.946 1.00 17.14 121 LEU A CA 1
ATOM 911 C C . LEU A 1 121 ? 50.305 31.912 -12.769 1.00 17.58 121 LEU A C 1
ATOM 912 O O . LEU A 1 121 ? 50.885 31.970 -11.686 1.00 17.37 121 LEU A O 1
ATOM 917 N N . MET A 1 122 ? 50.704 32.587 -13.842 1.00 16.13 122 MET A N 1
ATOM 918 C CA . MET A 1 122 ? 51.842 33.491 -13.786 1.00 17.14 122 MET A CA 1
ATOM 919 C C . MET A 1 122 ? 51.331 34.736 -13.050 1.00 16.32 122 MET A C 1
ATOM 920 O O . MET A 1 122 ? 50.129 34.878 -12.824 1.00 17.29 122 MET A O 1
ATOM 925 N N . PRO A 1 123 ? 52.233 35.647 -12.660 1.00 16.98 123 PRO A N 1
ATOM 926 C CA . PRO A 1 123 ? 51.805 36.855 -11.945 1.00 16.87 123 PRO A CA 1
ATOM 927 C C . PRO A 1 123 ? 50.729 37.708 -12.617 1.00 19.55 123 PRO A C 1
ATOM 928 O O . PRO A 1 123 ? 49.992 38.426 -11.934 1.00 18.30 123 PRO A O 1
ATOM 932 N N . ASP A 1 124 ? 50.631 37.634 -13.943 1.00 19.40 124 ASP A N 1
ATOM 933 C CA . ASP A 1 124 ? 49.636 38.424 -14.666 1.00 19.27 124 ASP A CA 1
ATOM 934 C C . ASP A 1 124 ? 48.263 37.751 -14.682 1.00 19.74 124 ASP A C 1
ATOM 935 O O . ASP A 1 124 ? 47.320 38.259 -15.292 1.00 19.82 124 ASP A O 1
ATOM 940 N N . GLY A 1 125 ? 48.155 36.606 -14.013 1.00 16.20 125 GLY A N 1
ATOM 941 C CA . GLY A 1 125 ? 46.885 35.904 -13.942 1.00 17.41 125 GLY A CA 1
ATOM 942 C C . GLY A 1 125 ? 46.548 34.931 -15.057 1.00 17.43 125 GLY A C 1
ATOM 943 O O . GLY A 1 125 ? 45.400 34.492 -15.165 1.00 16.96 125 GLY A O 1
ATOM 944 N N . THR A 1 126 ? 47.530 34.589 -15.887 1.00 16.63 126 THR A N 1
ATOM 945 C CA . THR A 1 126 ? 47.304 33.648 -16.984 1.00 16.86 126 THR A CA 1
ATOM 946 C C . THR A 1 126 ? 48.378 32.570 -17.007 1.00 16.55 126 THR A C 1
ATOM 947 O O . THR A 1 126 ? 49.404 32.692 -16.340 1.00 15.31 126 THR A O 1
ATOM 951 N N . SER A 1 127 ? 48.128 31.522 -17.787 1.00 16.38 127 SER A N 1
ATOM 952 C CA . SER A 1 127 ? 49.059 30.406 -17.936 1.00 17.80 127 SER A CA 1
ATOM 953 C C . SER A 1 127 ? 49.765 30.465 -19.288 1.00 18.04 127 SER A C 1
ATOM 954 O O . SER A 1 127 ? 49.206 30.959 -20.264 1.00 17.96 127 SER A O 1
ATOM 957 N N . ARG A 1 128 ? 50.989 29.949 -19.345 1.00 17.29 128 ARG A N 1
ATOM 958 C CA . ARG A 1 128 ? 51.755 29.947 -20.588 1.00 16.25 128 ARG A CA 1
ATOM 959 C C . ARG A 1 128 ? 51.630 28.620 -21.330 1.00 15.91 128 ARG A C 1
ATOM 960 O O . ARG A 1 128 ? 52.159 28.474 -22.433 1.00 15.79 128 ARG A O 1
ATOM 968 N N . PHE A 1 129 ? 50.921 27.662 -20.734 1.00 17.10 129 PHE A N 1
ATOM 969 C CA . PHE A 1 129 ? 50.761 26.338 -21.338 1.00 17.21 129 PHE A CA 1
ATOM 970 C C . PHE A 1 129 ? 49.399 26.064 -21.976 1.00 18.93 129 PHE A C 1
ATOM 971 O O . PHE A 1 129 ? 48.356 26.444 -21.443 1.00 18.36 129 PHE A O 1
ATOM 979 N N . THR A 1 130 ? 49.426 25.380 -23.115 1.00 18.79 130 THR A N 1
ATOM 980 C CA . THR A 1 130 ? 48.214 24.980 -23.817 1.00 20.22 130 THR A CA 1
ATOM 981 C C . THR A 1 130 ? 48.482 23.608 -24.417 1.00 21.58 130 THR A C 1
ATOM 982 O O . THR A 1 130 ? 49.612 23.302 -24.810 1.00 21.52 130 THR A O 1
ATOM 986 N N . CYS A 1 131 ? 47.449 22.776 -24.471 1.00 22.21 131 CYS A N 1
ATOM 987 C CA . CYS A 1 131 ? 47.579 21.437 -25.028 1.00 23.47 131 CYS A CA 1
ATOM 988 C C . CYS A 1 131 ? 46.240 20.983 -25.588 1.00 24.50 131 CYS A C 1
ATOM 989 O O . CYS A 1 131 ? 45.227 20.994 -24.885 1.00 25.78 131 CYS A O 1
ATOM 992 N N . LYS A 1 132 ? 46.242 20.589 -26.857 1.00 24.14 132 LYS A N 1
ATOM 993 C CA . LYS A 1 132 ? 45.031 20.128 -27.523 1.00 24.80 132 LYS A CA 1
ATOM 994 C C . LYS A 1 132 ? 43.876 21.113 -27.359 1.00 25.13 132 LYS A C 1
ATOM 995 O O . LYS A 1 132 ? 42.732 20.716 -27.142 1.00 26.40 132 LYS A O 1
ATOM 1001 N N . GLY A 1 133 ? 44.193 22.401 -27.459 1.00 25.70 133 GLY A N 1
ATOM 1002 C CA . GLY A 1 133 ? 43.182 23.438 -27.345 1.00 26.05 133 GLY A CA 1
ATOM 1003 C C . GLY A 1 133 ? 42.739 23.784 -25.936 1.00 27.05 133 GLY A C 1
ATOM 1004 O O . GLY A 1 133 ? 41.784 24.540 -25.756 1.00 27.06 133 GLY A O 1
ATOM 1005 N N . LYS A 1 134 ? 43.430 23.249 -24.935 1.00 24.35 134 LYS A N 1
ATOM 1006 C CA . LYS A 1 134 ? 43.074 23.514 -23.547 1.00 23.56 134 LYS A CA 1
ATOM 1007 C C . LYS A 1 134 ? 44.178 24.251 -22.798 1.00 21.85 134 LYS A C 1
ATOM 1008 O O . LYS A 1 134 ? 45.363 24.039 -23.051 1.00 20.56 134 LYS A O 1
ATOM 1014 N N . THR A 1 135 ? 43.782 25.128 -21.883 1.00 20.77 135 THR A N 1
ATOM 1015 C CA . THR A 1 135 ? 44.752 25.853 -21.075 1.00 19.27 135 THR A CA 1
ATOM 1016 C C . THR A 1 135 ? 45.211 24.858 -20.018 1.00 18.55 135 THR A C 1
ATOM 1017 O O . THR A 1 135 ? 44.389 24.160 -19.427 1.00 19.60 135 THR A O 1
ATOM 1021 N N . ILE A 1 136 ? 46.518 24.774 -19.800 1.00 17.32 136 ILE A N 1
ATOM 1022 C CA . ILE A 1 136 ? 47.064 23.865 -18.796 1.00 17.03 136 ILE A CA 1
ATOM 1023 C C . ILE A 1 136 ? 47.696 24.726 -17.706 1.00 14.92 136 ILE A C 1
ATOM 1024 O O . ILE A 1 136 ? 48.477 25.626 -17.995 1.00 16.63 136 ILE A O 1
ATOM 1029 N N . LEU A 1 137 ? 47.349 24.447 -16.456 1.00 16.08 137 LEU A N 1
ATOM 1030 C CA . LEU A 1 137 ? 47.856 25.212 -15.325 1.00 15.09 137 LEU A CA 1
ATOM 1031 C C . LEU A 1 137 ? 49.309 24.929 -14.970 1.00 15.21 137 LEU A C 1
ATOM 1032 O O . LEU A 1 137 ? 49.847 23.865 -15.286 1.00 15.77 137 LEU A O 1
ATOM 1037 N N . HIS A 1 138 ? 49.930 25.907 -14.314 1.00 14.45 138 HIS A N 1
ATOM 1038 C CA . HIS A 1 138 ? 51.304 25.791 -13.837 1.00 14.89 138 HIS A CA 1
ATOM 1039 C C . HIS A 1 138 ? 51.178 25.135 -12.467 1.00 15.00 138 HIS A C 1
ATOM 1040 O O . HIS A 1 138 ? 50.064 24.974 -11.948 1.00 14.74 138 HIS A O 1
ATOM 1047 N N . TYR A 1 139 ? 52.309 24.772 -11.873 1.00 13.28 139 TYR A N 1
ATOM 1048 C CA . TYR A 1 139 ? 52.298 24.137 -10.561 1.00 13.45 139 TYR A CA 1
ATOM 1049 C C . TYR A 1 139 ? 53.458 24.634 -9.716 1.00 13.52 139 TYR A C 1
ATOM 1050 O O . TYR A 1 139 ? 54.609 24.598 -10.150 1.00 13.50 139 TYR A O 1
ATOM 1059 N N . MET A 1 140 ? 53.140 25.099 -8.510 1.00 12.81 140 MET A N 1
ATOM 1060 C CA . MET A 1 140 ? 54.134 25.604 -7.568 1.00 14.23 140 MET A CA 1
ATOM 1061 C C . MET A 1 140 ? 55.096 26.601 -8.210 1.00 15.03 140 MET A C 1
ATOM 1062 O O . MET A 1 140 ? 56.255 26.724 -7.803 1.00 15.82 140 MET A O 1
ATOM 1067 N N . GLY A 1 141 ? 54.581 27.314 -9.212 1.00 13.40 141 GLY A N 1
ATOM 1068 C CA . GLY A 1 141 ? 55.349 28.319 -9.927 1.00 12.75 141 GLY A CA 1
ATOM 1069 C C . GLY A 1 141 ? 56.533 27.797 -10.717 1.00 13.74 141 GLY A C 1
ATOM 1070 O O . GLY A 1 141 ? 57.313 28.585 -11.252 1.00 13.72 141 GLY A O 1
ATOM 1071 N N . THR A 1 142 ? 56.658 26.478 -10.817 1.00 13.24 142 THR A N 1
ATOM 1072 C CA . THR A 1 142 ? 57.788 25.876 -11.520 1.00 13.83 142 THR A CA 1
ATOM 1073 C C . THR A 1 142 ? 57.433 24.993 -12.717 1.00 13.07 142 THR A C 1
ATOM 1074 O O . THR A 1 142 ? 58.000 25.163 -13.795 1.00 16.25 142 THR A O 1
ATOM 1078 N N . SER A 1 143 ? 56.515 24.047 -12.525 1.00 13.86 143 SER A N 1
ATOM 1079 C CA . SER A 1 143 ? 56.095 23.127 -13.591 1.00 13.51 143 SER A CA 1
ATOM 1080 C C . SER A 1 143 ? 57.293 22.551 -14.341 1.00 14.08 143 SER A C 1
ATOM 1081 O O . SER A 1 143 ? 57.472 22.800 -15.536 1.00 12.88 143 SER A O 1
ATOM 1084 N N . THR A 1 144 ? 58.100 21.760 -13.642 1.00 13.00 144 THR A N 1
ATOM 1085 C CA . THR A 1 144 ? 59.298 21.179 -14.237 1.00 13.09 144 THR A CA 1
ATOM 1086 C C . THR A 1 144 ? 59.105 19.926 -15.091 1.00 14.29 144 THR A C 1
ATOM 1087 O O . THR A 1 144 ? 60.060 19.456 -15.714 1.00 14.15 144 THR A O 1
ATOM 1091 N N . PHE A 1 145 ? 57.892 19.379 -15.130 1.00 14.37 145 PHE A N 1
ATOM 1092 C CA . PHE A 1 145 ? 57.652 18.187 -15.943 1.00 16.80 145 PHE A CA 1
ATOM 1093 C C . PHE A 1 145 ? 57.380 18.569 -17.398 1.00 17.53 145 PHE A C 1
ATOM 1094 O O . PHE A 1 145 ? 56.433 18.087 -18.017 1.00 18.06 145 PHE A O 1
ATOM 1102 N N . SER A 1 146 ? 58.228 19.438 -17.936 1.00 17.85 146 SER A N 1
ATOM 1103 C CA . SER A 1 146 ? 58.101 19.898 -19.315 1.00 18.32 146 SER A CA 1
ATOM 1104 C C . SER A 1 146 ? 59.491 20.205 -19.852 1.00 18.76 146 SER A C 1
ATOM 1105 O O . SER A 1 146 ? 60.373 20.607 -19.094 1.00 19.22 146 SER A O 1
ATOM 1108 N N . GLU A 1 147 ? 59.695 20.012 -21.152 1.00 16.84 147 GLU A N 1
ATOM 1109 C CA . GLU A 1 147 ? 60.995 20.301 -21.742 1.00 16.20 147 GLU A CA 1
ATOM 1110 C C . GLU A 1 147 ? 61.295 21.785 -21.574 1.00 15.85 147 GLU A C 1
ATOM 1111 O O . GLU A 1 147 ? 62.455 22.188 -21.473 1.00 13.80 147 GLU A O 1
ATOM 1117 N N . TYR A 1 148 ? 60.235 22.591 -21.541 1.00 14.17 148 TYR A N 1
ATOM 1118 C CA . TYR A 1 148 ? 60.356 24.037 -21.373 1.00 13.40 148 TYR A CA 1
ATOM 1119 C C . TYR A 1 148 ? 59.256 24.553 -20.453 1.00 13.59 148 TYR A C 1
ATOM 1120 O O . TYR A 1 148 ? 58.098 24.154 -20.573 1.00 14.67 148 TYR A O 1
ATOM 1129 N N . THR A 1 149 ? 59.620 25.442 -19.539 1.00 13.16 149 THR A N 1
ATOM 1130 C CA . THR A 1 149 ? 58.646 26.021 -18.624 1.00 12.10 149 THR A CA 1
ATOM 1131 C C . THR A 1 149 ? 58.863 27.524 -18.568 1.00 12.27 149 THR A C 1
ATOM 1132 O O . THR A 1 149 ? 59.879 28.031 -19.035 1.00 12.01 149 THR A O 1
ATOM 1136 N N . VAL A 1 150 ? 57.891 28.241 -18.017 1.00 12.14 150 VAL A N 1
ATOM 1137 C CA . VAL A 1 150 ? 58.005 29.680 -17.874 1.00 12.00 150 VAL A CA 1
ATOM 1138 C C . VAL A 1 150 ? 57.736 29.969 -16.408 1.00 11.37 150 VAL A C 1
ATOM 1139 O O . VAL A 1 150 ? 56.787 29.432 -15.835 1.00 12.77 150 VAL A O 1
ATOM 1143 N N . VAL A 1 151 ? 58.582 30.794 -15.800 1.00 12.31 151 VAL A N 1
ATOM 1144 C CA . VAL A 1 151 ? 58.432 31.134 -14.389 1.00 12.58 151 VAL A CA 1
ATOM 1145 C C . VAL A 1 151 ? 58.603 32.635 -14.164 1.00 13.77 151 VAL A C 1
ATOM 1146 O O . VAL A 1 151 ? 59.127 33.341 -15.024 1.00 13.95 151 VAL A O 1
ATOM 1150 N N . ALA A 1 152 ? 58.146 33.121 -13.012 1.00 13.85 152 ALA A N 1
ATOM 1151 C CA . ALA A 1 152 ? 58.295 34.535 -12.675 1.00 13.89 152 ALA A CA 1
ATOM 1152 C C . ALA A 1 152 ? 59.795 34.773 -12.529 1.00 15.02 152 ALA A C 1
ATOM 1153 O O . ALA A 1 152 ? 60.519 33.884 -12.080 1.00 12.39 152 ALA A O 1
ATOM 1155 N N . ASP A 1 153 ? 60.276 35.959 -12.889 1.00 14.42 153 ASP A N 1
ATOM 1156 C CA . ASP A 1 153 ? 61.706 36.203 -12.787 1.00 16.04 153 ASP A CA 1
ATOM 1157 C C . ASP A 1 153 ? 62.250 36.168 -11.359 1.00 16.04 153 ASP A C 1
ATOM 1158 O O . ASP A 1 153 ? 63.458 36.053 -11.166 1.00 17.43 153 ASP A O 1
ATOM 1163 N N . ILE A 1 154 ? 61.370 36.243 -10.362 1.00 13.61 154 ILE A N 1
ATOM 1164 C CA . ILE A 1 154 ? 61.816 36.184 -8.969 1.00 13.65 154 ILE A CA 1
ATOM 1165 C C . ILE A 1 154 ? 61.825 34.739 -8.449 1.00 12.86 154 ILE A C 1
ATOM 1166 O O . ILE A 1 154 ? 62.107 34.497 -7.274 1.00 13.04 154 ILE A O 1
ATOM 1171 N N . SER A 1 155 ? 61.522 33.783 -9.328 1.00 12.22 155 SER A N 1
ATOM 1172 C CA . SER A 1 155 ? 61.494 32.364 -8.955 1.00 12.89 155 SER A CA 1
ATOM 1173 C C . SER A 1 155 ? 62.686 31.637 -9.576 1.00 12.67 155 SER A C 1
ATOM 1174 O O . SER A 1 155 ? 62.613 30.442 -9.852 1.00 13.52 155 SER A O 1
ATOM 1177 N N . VAL A 1 156 ? 63.780 32.355 -9.797 1.00 11.95 156 VAL A N 1
ATOM 1178 C CA . VAL A 1 156 ? 64.948 31.747 -10.426 1.00 12.28 156 VAL A CA 1
ATOM 1179 C C . VAL A 1 156 ? 66.255 31.978 -9.685 1.00 12.35 156 VAL A C 1
ATOM 1180 O O . VAL A 1 156 ? 66.584 33.107 -9.311 1.00 11.24 156 VAL A O 1
ATOM 1184 N N . ALA A 1 157 ? 67.002 30.897 -9.483 1.00 11.45 157 ALA A N 1
ATOM 1185 C CA . ALA A 1 157 ? 68.298 30.978 -8.830 1.00 11.80 157 ALA A CA 1
ATOM 1186 C C . ALA A 1 157 ? 69.344 30.712 -9.912 1.00 12.07 157 ALA A C 1
ATOM 1187 O O . ALA A 1 157 ? 69.284 29.689 -10.596 1.00 12.42 157 ALA A O 1
ATOM 1189 N N . LYS A 1 158 ? 70.273 31.646 -10.087 1.00 11.94 158 LYS A N 1
ATOM 1190 C CA . LYS A 1 158 ? 71.336 31.495 -11.080 1.00 12.24 158 LYS A CA 1
ATOM 1191 C C . LYS A 1 158 ? 72.478 30.785 -10.365 1.00 12.09 158 LYS A C 1
ATOM 1192 O O . LYS A 1 158 ? 72.983 31.280 -9.358 1.00 12.39 158 LYS A O 1
ATOM 1198 N N . ILE A 1 159 ? 72.884 29.629 -10.882 1.00 12.82 159 ILE A N 1
ATOM 1199 C CA . ILE A 1 159 ? 73.927 28.843 -10.232 1.00 12.69 159 ILE A CA 1
ATOM 1200 C C . ILE A 1 159 ? 75.223 28.645 -11.022 1.00 13.81 159 ILE A C 1
ATOM 1201 O O . ILE A 1 159 ? 75.353 29.088 -12.165 1.00 12.98 159 ILE A O 1
ATOM 1206 N N . ASP A 1 160 ? 76.175 27.967 -10.382 1.00 14.06 160 ASP A N 1
ATOM 1207 C CA . ASP A 1 160 ? 77.479 27.667 -10.971 1.00 14.24 160 ASP A CA 1
ATOM 1208 C C . ASP A 1 160 ? 77.268 26.991 -12.325 1.00 14.09 160 ASP A C 1
ATOM 1209 O O . ASP A 1 160 ? 76.614 25.954 -12.408 1.00 13.70 160 ASP A O 1
ATOM 1214 N N . PRO A 1 161 ? 77.832 27.568 -13.401 1.00 14.73 161 PRO A N 1
ATOM 1215 C CA . PRO A 1 161 ? 77.718 27.047 -14.770 1.00 14.96 161 PRO A CA 1
ATOM 1216 C C . PRO A 1 161 ? 78.293 25.643 -14.955 1.00 14.88 161 PRO A C 1
ATOM 1217 O O . PRO A 1 161 ? 77.990 24.967 -15.938 1.00 13.98 161 PRO A O 1
ATOM 1221 N N . LEU A 1 162 ? 79.130 25.216 -14.014 1.00 14.50 162 LEU A N 1
ATOM 1222 C CA . LEU A 1 162 ? 79.752 23.897 -14.076 1.00 13.35 162 LEU A CA 1
ATOM 1223 C C . LEU A 1 162 ? 78.985 22.829 -13.303 1.00 14.04 162 LEU A C 1
ATOM 1224 O O . LEU A 1 162 ? 79.348 21.655 -13.331 1.00 13.40 162 LEU A O 1
ATOM 1229 N N . ALA A 1 163 ? 77.921 23.225 -12.616 1.00 13.70 163 ALA A N 1
ATOM 1230 C CA . ALA A 1 163 ? 77.156 22.263 -11.833 1.00 13.96 163 ALA A CA 1
ATOM 1231 C C . ALA A 1 163 ? 76.463 21.205 -12.687 1.00 14.65 163 ALA A C 1
ATOM 1232 O O . ALA A 1 163 ? 75.905 21.510 -13.744 1.00 14.49 163 ALA A O 1
ATOM 1234 N N . PRO A 1 164 ? 76.514 19.936 -12.249 1.00 14.97 164 PRO A N 1
ATOM 1235 C CA . PRO A 1 164 ? 75.874 18.837 -12.979 1.00 15.53 164 PRO A CA 1
ATOM 1236 C C . PRO A 1 164 ? 74.372 18.937 -12.717 1.00 15.30 164 PRO A C 1
ATOM 1237 O O . PRO A 1 164 ? 73.910 18.701 -11.600 1.00 14.40 164 PRO A O 1
ATOM 1241 N N . LEU A 1 165 ? 73.616 19.292 -13.749 1.00 14.86 165 LEU A N 1
ATOM 1242 C CA . LEU A 1 165 ? 72.180 19.476 -13.602 1.00 15.48 165 LEU A CA 1
ATOM 1243 C C . LEU A 1 165 ? 71.404 18.206 -13.275 1.00 16.76 165 LEU A C 1
ATOM 1244 O O . LEU A 1 165 ? 70.300 18.272 -12.729 1.00 16.91 165 LEU A O 1
ATOM 1249 N N . ASP A 1 166 ? 71.984 17.053 -13.589 1.00 16.06 166 ASP A N 1
ATOM 1250 C CA . ASP A 1 166 ? 71.334 15.781 -13.300 1.00 18.63 166 ASP A CA 1
ATOM 1251 C C . ASP A 1 166 ? 71.462 15.438 -11.817 1.00 17.25 166 ASP A C 1
ATOM 1252 O O . ASP A 1 166 ? 70.992 14.393 -11.372 1.00 18.46 166 ASP A O 1
ATOM 1257 N N . LYS A 1 167 ? 72.098 16.327 -11.057 1.00 16.43 167 LYS A N 1
ATOM 1258 C CA . LYS A 1 167 ? 72.261 16.120 -9.621 1.00 15.68 167 LYS A CA 1
ATOM 1259 C C . LYS A 1 167 ? 71.648 17.269 -8.822 1.00 15.20 167 LYS A C 1
ATOM 1260 O O . LYS A 1 167 ? 70.824 17.045 -7.933 1.00 15.97 167 LYS A O 1
ATOM 1266 N N . VAL A 1 168 ? 72.035 18.500 -9.148 1.00 14.51 168 VAL A N 1
ATOM 1267 C CA . VAL A 1 168 ? 71.550 19.658 -8.400 1.00 13.34 168 VAL A CA 1
ATOM 1268 C C . VAL A 1 168 ? 70.060 19.961 -8.471 1.00 14.21 168 VAL A C 1
ATOM 1269 O O . VAL A 1 168 ? 69.564 20.788 -7.708 1.00 13.07 168 VAL A O 1
ATOM 1273 N N . CYS A 1 169 ? 69.340 19.299 -9.372 1.00 14.47 169 CYS A N 1
ATOM 1274 C CA . CYS A 1 169 ? 67.904 19.517 -9.460 1.00 16.14 169 CYS A CA 1
ATOM 1275 C C . CYS A 1 169 ? 67.273 19.089 -8.132 1.00 16.46 169 CYS A C 1
ATOM 1276 O O . CYS A 1 169 ? 66.169 19.512 -7.793 1.00 16.20 169 CYS A O 1
ATOM 1279 N N . LEU A 1 170 ? 67.985 18.254 -7.379 1.00 14.63 170 LEU A N 1
ATOM 1280 C CA . LEU A 1 170 ? 67.487 17.780 -6.092 1.00 14.64 170 LEU A CA 1
ATOM 1281 C C . LEU A 1 170 ? 67.516 18.859 -5.010 1.00 14.75 170 LEU A C 1
ATOM 1282 O O . LEU A 1 170 ? 66.835 18.739 -3.989 1.00 14.74 170 LEU A O 1
ATOM 1287 N N . LEU A 1 171 ? 68.303 19.907 -5.230 1.00 13.79 171 LEU A N 1
ATOM 1288 C CA . LEU A 1 171 ? 68.395 21.003 -4.268 1.00 15.01 171 LEU A CA 1
ATOM 1289 C C . LEU A 1 171 ? 67.159 21.883 -4.386 1.00 16.47 171 LEU A C 1
ATOM 1290 O O . LEU A 1 171 ? 67.003 22.865 -3.658 1.00 16.08 171 LEU A O 1
ATOM 1295 N N . GLY A 1 172 ? 66.282 21.513 -5.313 1.00 16.09 172 GLY A N 1
ATOM 1296 C CA . GLY A 1 172 ? 65.064 22.265 -5.527 1.00 16.56 172 GLY A CA 1
ATOM 1297 C C . GLY A 1 172 ? 64.060 22.152 -4.395 1.00 17.10 172 GLY A C 1
ATOM 1298 O O . GLY A 1 172 ? 63.137 22.960 -4.309 1.00 17.61 172 GLY A O 1
ATOM 1299 N N A CYS A 1 173 ? 64.218 21.136 -3.556 0.75 16.84 173 CYS A N 1
ATOM 1300 N N B CYS A 1 173 ? 64.228 21.167 -3.514 0.25 18.15 173 CYS A N 1
ATOM 1301 C CA A CYS A 1 173 ? 63.287 20.938 -2.460 0.75 17.16 173 CYS A CA 1
ATOM 1302 C CA B CYS A 1 173 ? 63.321 21.025 -2.373 0.25 19.19 173 CYS A CA 1
ATOM 1303 C C A CYS A 1 173 ? 63.867 20.155 -1.284 0.75 18.23 173 CYS A C 1
ATOM 1304 C C B CYS A 1 173 ? 63.856 20.158 -1.227 0.25 19.01 173 CYS A C 1
ATOM 1305 O O A CYS A 1 173 ? 64.501 20.725 -0.399 0.75 19.24 173 CYS A O 1
ATOM 1306 O O B CYS A 1 173 ? 64.463 20.679 -0.292 0.25 19.56 173 CYS A O 1
ATOM 1311 N N . GLY A 1 174 ? 63.635 18.847 -1.296 1.00 18.57 174 GLY A N 1
ATOM 1312 C CA . GLY A 1 174 ? 64.088 17.950 -0.238 1.00 17.09 174 GLY A CA 1
ATOM 1313 C C . GLY A 1 174 ? 65.417 18.129 0.480 1.00 16.13 174 GLY A C 1
ATOM 1314 O O . GLY A 1 174 ? 65.448 18.292 1.704 1.00 14.60 174 GLY A O 1
ATOM 1315 N N . ILE A 1 175 ? 66.519 18.063 -0.258 1.00 14.52 175 ILE A N 1
ATOM 1316 C CA . ILE A 1 175 ? 67.839 18.206 0.348 1.00 13.90 175 ILE A CA 1
ATOM 1317 C C . ILE A 1 175 ? 67.988 19.549 1.054 1.00 14.05 175 ILE A C 1
ATOM 1318 O O . ILE A 1 175 ? 68.428 19.613 2.204 1.00 13.32 175 ILE A O 1
ATOM 1323 N N . SER A 1 176 ? 67.619 20.621 0.361 1.00 13.01 176 SER A N 1
ATOM 1324 C CA . SER A 1 176 ? 67.709 21.962 0.922 1.00 14.40 176 SER A CA 1
ATOM 1325 C C . SER A 1 176 ? 66.805 22.103 2.145 1.00 12.97 176 SER A C 1
ATOM 1326 O O . SER A 1 176 ? 67.177 22.742 3.127 1.00 13.78 176 SER A O 1
ATOM 1329 N N . THR A 1 177 ? 65.623 21.498 2.086 1.00 13.26 177 THR A N 1
ATOM 1330 C CA . THR A 1 177 ? 64.681 21.559 3.201 1.00 13.54 177 THR A CA 1
ATOM 1331 C C . THR A 1 177 ? 65.235 20.894 4.461 1.00 12.42 177 THR A C 1
ATOM 1332 O O . THR A 1 177 ? 65.230 21.487 5.540 1.00 12.12 177 THR A O 1
ATOM 1336 N N . GLY A 1 178 ? 65.702 19.657 4.318 1.00 11.49 178 GLY A N 1
ATOM 1337 C CA . GLY A 1 178 ? 66.240 18.932 5.457 1.00 11.50 178 GLY A CA 1
ATOM 1338 C C . GLY A 1 178 ? 67.500 19.558 6.020 1.00 11.36 178 GLY A C 1
ATOM 1339 O O . GLY A 1 178 ? 67.648 19.699 7.235 1.00 11.48 178 GLY A O 1
ATOM 1340 N N . TYR A 1 179 ? 68.416 19.934 5.134 1.00 10.94 179 TYR A N 1
ATOM 1341 C CA . TYR A 1 179 ? 69.672 20.552 5.539 1.00 11.73 179 TYR A CA 1
ATOM 1342 C C . TYR A 1 179 ? 69.384 21.857 6.285 1.00 12.58 179 TYR A C 1
ATOM 1343 O O . TYR A 1 179 ? 69.963 22.126 7.344 1.00 10.45 179 TYR A O 1
ATOM 1352 N N . GLY A 1 180 ? 68.471 22.653 5.734 1.00 10.64 180 GLY A N 1
ATOM 1353 C CA . GLY A 1 180 ? 68.110 23.919 6.347 1.00 11.28 180 GLY A CA 1
ATOM 1354 C C . GLY A 1 180 ? 67.393 23.770 7.678 1.00 10.71 180 GLY A C 1
ATOM 1355 O O . GLY A 1 180 ? 67.548 24.607 8.564 1.00 11.44 180 GLY A O 1
ATOM 1356 N N . ALA A 1 181 ? 66.598 22.715 7.821 1.00 11.08 181 ALA A N 1
ATOM 1357 C CA . ALA A 1 181 ? 65.878 22.489 9.068 1.00 11.26 181 ALA A CA 1
ATOM 1358 C C . ALA A 1 181 ? 66.881 22.406 10.214 1.00 11.81 181 ALA A C 1
ATOM 1359 O O . ALA A 1 181 ? 66.610 22.862 11.327 1.00 11.38 181 ALA A O 1
ATOM 1361 N N . ALA A 1 182 ? 68.045 21.830 9.930 1.00 11.13 182 ALA A N 1
ATOM 1362 C CA . ALA A 1 182 ? 69.080 21.671 10.939 1.00 12.32 182 ALA A CA 1
ATOM 1363 C C . ALA A 1 182 ? 69.886 22.935 11.221 1.00 12.53 182 ALA A C 1
ATOM 1364 O O . ALA A 1 182 ? 69.992 23.360 12.371 1.00 14.45 182 ALA A O 1
ATOM 1366 N N . VAL A 1 183 ? 70.444 23.541 10.178 1.00 13.23 183 VAL A N 1
ATOM 1367 C CA . VAL A 1 183 ? 71.280 24.723 10.362 1.00 13.59 183 VAL A CA 1
ATOM 1368 C C . VAL A 1 183 ? 70.581 26.079 10.420 1.00 14.98 183 VAL A C 1
ATOM 1369 O O . VAL A 1 183 ? 71.153 27.043 10.932 1.00 14.96 183 VAL A O 1
ATOM 1373 N N . ASN A 1 184 ? 69.354 26.158 9.911 1.00 14.06 184 ASN A N 1
ATOM 1374 C CA . ASN A 1 184 ? 68.609 27.419 9.909 1.00 14.75 184 ASN A CA 1
ATOM 1375 C C . ASN A 1 184 ? 67.485 27.490 10.936 1.00 14.01 184 ASN A C 1
ATOM 1376 O O . ASN A 1 184 ? 67.381 28.456 11.691 1.00 15.76 184 ASN A O 1
ATOM 1381 N N . THR A 1 185 ? 66.628 26.477 10.945 1.00 12.89 185 THR A N 1
ATOM 1382 C CA . THR A 1 185 ? 65.495 26.466 11.859 1.00 13.72 185 THR A CA 1
ATOM 1383 C C . THR A 1 185 ? 65.913 26.053 13.262 1.00 13.35 185 THR A C 1
ATOM 1384 O O . THR A 1 185 ? 65.682 26.782 14.227 1.00 13.40 185 THR A O 1
ATOM 1388 N N . ALA A 1 186 ? 66.535 24.887 13.378 1.00 12.91 186 ALA A N 1
ATOM 1389 C CA . ALA A 1 186 ? 66.985 24.420 14.678 1.00 12.86 186 ALA A CA 1
ATOM 1390 C C . ALA A 1 186 ? 68.244 25.168 15.099 1.00 14.47 186 ALA A C 1
ATOM 1391 O O . ALA A 1 186 ? 68.383 25.518 16.262 1.00 13.85 186 ALA A O 1
ATOM 1393 N N . LYS A 1 187 ? 69.139 25.427 14.145 1.00 13.76 187 LYS A N 1
ATOM 1394 C CA . LYS A 1 187 ? 70.415 26.092 14.422 1.00 15.39 187 LYS A CA 1
ATOM 1395 C C . LYS A 1 187 ? 71.123 25.313 15.525 1.00 14.95 187 LYS A C 1
ATOM 1396 O O . LYS A 1 187 ? 71.702 25.897 16.437 1.00 15.43 187 LYS A O 1
ATOM 1402 N N . LEU A 1 188 ? 71.084 23.990 15.433 1.00 15.66 188 LEU A N 1
ATOM 1403 C CA . LEU A 1 188 ? 71.694 23.157 16.460 1.00 15.73 188 LEU A CA 1
ATOM 1404 C C . LEU A 1 188 ? 73.184 23.422 16.651 1.00 15.91 188 LEU A C 1
ATOM 1405 O O . LEU A 1 188 ? 73.918 23.717 15.702 1.00 14.48 188 LEU A O 1
ATOM 1410 N N . GLU A 1 189 ? 73.614 23.317 17.903 1.00 14.13 189 GLU A N 1
ATOM 1411 C CA . GLU A 1 189 ? 74.994 23.567 18.289 1.00 12.36 189 GLU A CA 1
ATOM 1412 C C . GLU A 1 189 ? 75.848 22.302 18.310 1.00 11.27 189 GLU A C 1
ATOM 1413 O O . GLU A 1 189 ? 75.329 21.193 18.416 1.00 11.34 189 GLU A O 1
ATOM 1419 N N . PRO A 1 190 ? 77.178 22.458 18.201 1.00 12.16 190 PRO A N 1
ATOM 1420 C CA . PRO A 1 190 ? 78.065 21.291 18.226 1.00 11.46 190 PRO A CA 1
ATOM 1421 C C . PRO A 1 190 ? 77.825 20.515 19.522 1.00 11.53 190 PRO A C 1
ATOM 1422 O O . PRO A 1 190 ? 77.669 21.119 20.592 1.00 12.16 190 PRO A O 1
ATOM 1426 N N . GLY A 1 191 ? 77.784 19.189 19.422 1.00 10.53 191 GLY A N 1
ATOM 1427 C CA . GLY A 1 191 ? 77.560 18.358 20.592 1.00 10.94 191 GLY A CA 1
ATOM 1428 C C . GLY A 1 191 ? 76.103 17.985 20.820 1.00 11.65 191 GLY A C 1
ATOM 1429 O O . GLY A 1 191 ? 75.802 17.110 21.636 1.00 12.04 191 GLY A O 1
ATOM 1430 N N . SER A 1 192 ? 75.193 18.632 20.094 1.00 11.07 192 SER A N 1
ATOM 1431 C CA . SER A 1 192 ? 73.760 18.365 20.246 1.00 11.06 192 SER A CA 1
ATOM 1432 C C . SER A 1 192 ? 73.346 16.909 20.037 1.00 11.69 192 SER A C 1
ATOM 1433 O O . SER A 1 192 ? 73.902 16.200 19.195 1.00 12.77 192 SER A O 1
ATOM 1436 N N . VAL A 1 193 ? 72.351 16.485 20.809 1.00 9.91 193 VAL A N 1
ATOM 1437 C CA . VAL A 1 193 ? 71.792 15.139 20.721 1.00 10.90 193 VAL A CA 1
ATOM 1438 C C . VAL A 1 193 ? 70.510 15.303 19.900 1.00 11.41 193 VAL A C 1
ATOM 1439 O O . VAL A 1 193 ? 69.605 16.039 20.298 1.00 11.00 193 VAL A O 1
ATOM 1443 N N . CYS A 1 194 ? 70.440 14.626 18.757 1.00 11.17 194 CYS A N 1
ATOM 1444 C CA . CYS A 1 194 ? 69.291 14.745 17.864 1.00 12.39 194 CYS A CA 1
ATOM 1445 C C . CYS A 1 194 ? 68.580 13.438 17.545 1.00 12.24 194 CYS A C 1
ATOM 1446 O O . CYS A 1 194 ? 69.162 12.357 17.628 1.00 12.40 194 CYS A O 1
ATOM 1449 N N . ALA A 1 195 ? 67.315 13.564 17.155 1.00 13.64 195 ALA A N 1
ATOM 1450 C CA . ALA A 1 195 ? 66.497 12.428 16.754 1.00 12.12 195 ALA A CA 1
ATOM 1451 C C . ALA A 1 195 ? 65.821 12.846 15.448 1.00 13.04 195 ALA A C 1
ATOM 1452 O O . ALA A 1 195 ? 65.279 13.950 15.348 1.00 10.71 195 ALA A O 1
ATOM 1454 N N . VAL A 1 196 ? 65.869 11.973 14.447 1.00 12.05 196 VAL A N 1
ATOM 1455 C CA . VAL A 1 196 ? 65.261 12.256 13.149 1.00 11.82 196 VAL A CA 1
ATOM 1456 C C . VAL A 1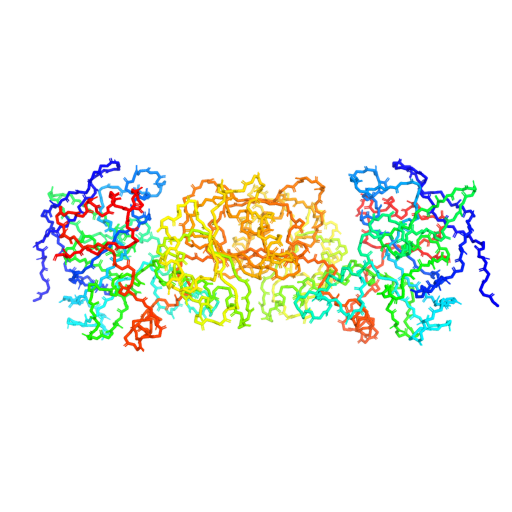 196 ? 64.225 11.180 12.833 1.00 13.01 196 VAL A C 1
ATOM 1457 O O . VAL A 1 196 ? 64.576 10.010 12.680 1.00 12.18 196 VAL A O 1
ATOM 1461 N N . PHE A 1 197 ? 62.954 11.579 12.754 1.00 12.52 197 PHE A N 1
ATOM 1462 C CA . PHE A 1 197 ? 61.863 10.653 12.453 1.00 13.74 197 PHE A CA 1
ATOM 1463 C C . PHE A 1 197 ? 61.589 10.649 10.955 1.00 14.80 197 PHE A C 1
ATOM 1464 O O . PHE A 1 197 ? 61.148 11.655 10.394 1.00 12.88 197 PHE A O 1
ATOM 1472 N N . GLY A 1 198 ? 61.833 9.510 10.316 1.00 14.28 198 GLY A N 1
ATOM 1473 C CA . GLY A 1 198 ? 61.630 9.409 8.882 1.00 14.48 198 GLY A CA 1
ATOM 1474 C C . GLY A 1 198 ? 62.996 9.480 8.235 1.00 15.31 198 GLY A C 1
ATOM 1475 O O . GLY A 1 198 ? 63.669 10.513 8.307 1.00 14.98 198 GLY A O 1
ATOM 1476 N N . LEU A 1 199 ? 63.413 8.386 7.604 1.00 14.37 199 LEU A N 1
ATOM 1477 C CA . LEU A 1 199 ? 64.724 8.333 6.978 1.00 13.62 199 LEU A CA 1
ATOM 1478 C C . LEU A 1 199 ? 64.693 8.292 5.455 1.00 14.61 199 LEU A C 1
ATOM 1479 O O . LEU A 1 199 ? 65.436 7.540 4.817 1.00 15.29 199 LEU A O 1
ATOM 1484 N N . GLY A 1 200 ? 63.816 9.107 4.884 1.00 14.07 200 GLY A N 1
ATOM 1485 C CA . GLY A 1 200 ? 63.723 9.212 3.444 1.00 14.16 200 GLY A CA 1
ATOM 1486 C C . GLY A 1 200 ? 64.674 10.335 3.078 1.00 13.72 200 GLY A C 1
ATOM 1487 O O . GLY A 1 200 ? 65.481 10.750 3.912 1.00 13.71 200 GLY A O 1
ATOM 1488 N N . GLY A 1 201 ? 64.582 10.841 1.855 1.00 14.18 201 GLY A N 1
ATOM 1489 C CA . GLY A 1 201 ? 65.469 11.915 1.436 1.00 14.66 201 GLY A CA 1
ATOM 1490 C C . GLY A 1 201 ? 65.518 13.103 2.384 1.00 14.50 201 GLY A C 1
ATOM 1491 O O . GLY A 1 201 ? 66.590 13.650 2.653 1.00 13.85 201 GLY A O 1
ATOM 1492 N N . VAL A 1 202 ? 64.365 13.515 2.897 1.00 13.17 202 VAL A N 1
ATOM 1493 C CA . VAL A 1 202 ? 64.332 14.654 3.807 1.00 13.03 202 VAL A CA 1
ATOM 1494 C C . VAL A 1 202 ? 65.055 14.339 5.114 1.00 12.28 202 VAL A C 1
ATOM 1495 O O . VAL A 1 202 ? 65.879 15.128 5.576 1.00 12.01 202 VAL A O 1
ATOM 1499 N N . GLY A 1 203 ? 64.752 13.185 5.702 1.00 11.84 203 GLY A N 1
ATOM 1500 C CA . GLY A 1 203 ? 65.405 12.797 6.942 1.00 11.70 203 GLY A CA 1
ATOM 1501 C C . GLY A 1 203 ? 66.911 12.654 6.776 1.00 12.65 203 GLY A C 1
ATOM 1502 O O . GLY A 1 203 ? 67.681 13.034 7.659 1.00 11.21 203 GLY A O 1
ATOM 1503 N N . LEU A 1 204 ? 67.341 12.094 5.648 1.00 11.37 204 LEU A N 1
ATOM 1504 C CA . LEU A 1 204 ? 68.771 11.934 5.395 1.00 11.83 204 LEU A CA 1
ATOM 1505 C C . LEU A 1 204 ? 69.435 13.300 5.286 1.00 11.95 204 LEU A C 1
ATOM 1506 O O . LEU A 1 204 ? 70.572 13.481 5.716 1.00 12.19 204 LEU A O 1
ATOM 1511 N N . ALA A 1 205 ? 68.725 14.264 4.707 1.00 11.66 205 ALA A N 1
ATOM 1512 C CA . ALA A 1 205 ? 69.266 15.611 4.563 1.00 11.07 205 ALA A CA 1
ATOM 1513 C C . ALA A 1 205 ? 69.377 16.282 5.932 1.00 10.29 205 ALA A C 1
ATOM 1514 O O . ALA A 1 205 ? 70.295 17.066 6.173 1.00 9.52 205 ALA A O 1
ATOM 1516 N N . VAL A 1 206 ? 68.437 15.981 6.825 1.00 10.56 206 VAL A N 1
ATOM 1517 C CA . VAL A 1 206 ? 68.477 16.542 8.176 1.00 9.99 206 VAL A CA 1
ATOM 1518 C C . VAL A 1 206 ? 69.710 15.976 8.887 1.00 11.56 206 VAL A C 1
ATOM 1519 O O . VAL A 1 206 ? 70.454 16.705 9.549 1.00 10.65 206 VAL A O 1
ATOM 1523 N N . ILE A 1 207 ? 69.913 14.669 8.746 1.00 11.62 207 ILE A N 1
ATOM 1524 C CA . ILE A 1 207 ? 71.061 13.995 9.353 1.00 11.71 207 ILE A CA 1
ATOM 1525 C C . ILE A 1 207 ? 72.347 14.637 8.832 1.00 11.40 207 ILE A C 1
ATOM 1526 O O . ILE A 1 207 ? 73.279 14.900 9.594 1.00 12.99 207 ILE A O 1
ATOM 1531 N N . MET A 1 208 ? 72.389 14.887 7.528 1.00 11.18 208 MET A N 1
ATOM 1532 C CA . MET A 1 208 ? 73.542 15.516 6.902 1.00 10.92 208 MET A CA 1
ATOM 1533 C C . MET A 1 208 ? 73.802 16.876 7.549 1.00 12.58 208 MET A C 1
ATOM 1534 O O . MET A 1 208 ? 74.948 17.236 7.825 1.00 12.56 208 MET A O 1
ATOM 1539 N N . GLY A 1 209 ? 72.730 17.628 7.787 1.00 11.26 209 GLY A N 1
ATOM 1540 C CA . GLY A 1 209 ? 72.864 18.934 8.410 1.00 11.27 209 GLY A CA 1
ATOM 1541 C C . GLY A 1 209 ? 73.329 18.832 9.853 1.00 12.48 209 GLY A C 1
ATOM 1542 O O . GLY A 1 209 ? 74.150 19.631 10.308 1.00 13.20 209 GLY A O 1
ATOM 1543 N N . CYS A 1 210 ? 72.800 17.853 10.580 1.00 11.84 210 CYS A N 1
ATOM 1544 C CA . CYS A 1 210 ? 73.188 17.655 11.973 1.00 13.57 210 CYS A CA 1
ATOM 1545 C C . CYS A 1 210 ? 74.681 17.354 12.043 1.00 13.65 210 CYS A C 1
ATOM 1546 O O . CYS A 1 210 ? 75.380 17.824 12.941 1.00 12.37 210 CYS A O 1
ATOM 1549 N N . LYS A 1 211 ? 75.159 16.565 11.085 1.00 12.92 211 LYS A N 1
ATOM 1550 C CA . LYS A 1 211 ? 76.569 16.197 11.018 1.00 14.32 211 LYS A CA 1
ATOM 1551 C C . LYS A 1 211 ? 77.406 17.451 10.755 1.00 14.12 211 LYS A C 1
ATOM 1552 O O . LYS A 1 211 ? 78.394 17.705 11.444 1.00 13.26 211 LYS A O 1
ATOM 1558 N N . VAL A 1 212 ? 77.009 18.238 9.759 1.00 12.77 212 VAL A N 1
ATOM 1559 C CA . VAL A 1 212 ? 77.729 19.470 9.449 1.00 12.73 212 VAL A CA 1
ATOM 1560 C C . VAL A 1 212 ? 77.783 20.372 10.685 1.00 13.03 212 VAL A C 1
ATOM 1561 O O . VAL A 1 212 ? 78.802 21.011 10.955 1.00 12.40 212 VAL A O 1
ATOM 1565 N N . ALA A 1 213 ? 76.689 20.403 11.440 1.00 12.30 213 ALA A N 1
ATOM 1566 C CA . ALA A 1 213 ? 76.594 21.235 12.638 1.00 13.58 213 ALA A CA 1
ATOM 1567 C C . ALA A 1 213 ? 77.387 20.714 13.836 1.00 13.73 213 ALA A C 1
ATOM 1568 O O . ALA A 1 213 ? 77.567 21.426 14.825 1.00 14.51 213 ALA A O 1
ATOM 1570 N N . GLY A 1 214 ? 77.852 19.472 13.755 1.00 12.75 214 GLY A N 1
ATOM 1571 C CA . GLY A 1 214 ? 78.627 18.911 14.848 1.00 11.94 214 GLY A CA 1
ATOM 1572 C C . GLY A 1 214 ? 77.842 18.172 15.918 1.00 11.35 214 GLY A C 1
ATOM 1573 O O . GLY A 1 214 ? 78.299 18.074 17.060 1.00 12.75 214 GLY A O 1
ATOM 1574 N N . ALA A 1 215 ? 76.667 17.656 15.566 1.00 11.65 215 ALA A N 1
ATOM 1575 C CA . ALA A 1 215 ? 75.844 16.909 16.517 1.00 11.26 215 ALA A CA 1
ATOM 1576 C C . ALA A 1 215 ? 76.636 15.709 17.039 1.00 12.60 215 ALA A C 1
ATOM 1577 O O . ALA A 1 215 ? 77.347 15.051 16.277 1.00 11.97 215 ALA A O 1
ATOM 1579 N N . SER A 1 216 ? 76.505 15.416 18.330 1.00 12.62 216 SER A N 1
ATOM 1580 C CA . SER A 1 216 ? 77.231 14.298 18.925 1.00 14.00 216 SER A CA 1
ATOM 1581 C C . SER A 1 216 ? 76.522 12.972 18.701 1.00 16.32 216 SER A C 1
ATOM 1582 O O . SER A 1 216 ? 77.143 11.974 18.342 1.00 20.05 216 SER A O 1
ATOM 1585 N N . ARG A 1 217 ? 75.217 12.969 18.924 1.00 15.01 217 ARG A N 1
ATOM 1586 C CA . ARG A 1 217 ? 74.417 11.770 18.764 1.00 13.62 217 ARG A CA 1
ATOM 1587 C C . ARG A 1 217 ? 73.265 12.068 17.812 1.00 13.57 217 ARG A C 1
ATOM 1588 O O . ARG A 1 217 ? 72.577 13.075 17.958 1.00 12.85 217 ARG A O 1
ATOM 1596 N N . ILE A 1 218 ? 73.072 11.198 16.828 1.00 12.93 218 ILE A N 1
ATOM 1597 C CA . ILE A 1 218 ? 72.007 11.373 15.847 1.00 12.42 218 ILE A CA 1
ATOM 1598 C C . ILE A 1 218 ? 71.244 10.063 15.733 1.00 13.52 218 ILE A C 1
ATOM 1599 O O . ILE A 1 218 ? 71.711 9.118 15.100 1.00 14.26 218 ILE A O 1
ATOM 1604 N N . ILE A 1 219 ? 70.067 10.018 16.347 1.00 13.31 219 ILE A N 1
ATOM 1605 C CA . ILE A 1 219 ? 69.247 8.816 16.343 1.00 12.61 219 ILE A CA 1
ATOM 1606 C C . ILE A 1 219 ? 68.195 8.818 15.238 1.00 12.87 219 ILE A C 1
ATOM 1607 O O . ILE A 1 219 ? 67.271 9.632 15.250 1.00 15.94 219 ILE A O 1
ATOM 1612 N N . GLY A 1 220 ? 68.344 7.904 14.285 1.00 12.92 220 GLY A N 1
ATOM 1613 C CA . GLY A 1 220 ? 67.387 7.806 13.196 1.00 12.95 220 GLY A CA 1
ATOM 1614 C C . GLY A 1 220 ? 66.231 6.908 13.601 1.00 14.77 220 GLY A C 1
ATOM 1615 O O . GLY A 1 220 ? 66.435 5.880 14.247 1.00 16.76 220 GLY A O 1
ATOM 1616 N N . VAL A 1 221 ? 65.015 7.295 13.230 1.00 14.09 221 VAL A N 1
ATOM 1617 C CA . VAL A 1 221 ? 63.829 6.519 13.569 1.00 14.72 221 VAL A CA 1
ATOM 1618 C C . VAL A 1 221 ? 63.006 6.263 12.314 1.00 16.03 221 VAL A C 1
ATOM 1619 O O . VAL A 1 221 ? 62.662 7.195 11.591 1.00 15.72 221 VAL A O 1
ATOM 1623 N N . ASP A 1 222 ? 62.700 4.998 12.049 1.00 16.92 222 ASP A N 1
ATOM 1624 C CA . ASP A 1 222 ? 61.907 4.653 10.877 1.00 17.23 222 ASP A CA 1
ATOM 1625 C C . ASP A 1 222 ? 61.335 3.252 11.053 1.00 18.44 222 ASP A C 1
ATOM 1626 O O . ASP A 1 222 ? 61.989 2.376 11.621 1.00 17.54 222 ASP A O 1
ATOM 1631 N N . ILE A 1 223 ? 60.111 3.046 10.579 1.00 18.96 223 ILE A N 1
ATOM 1632 C CA . ILE A 1 223 ? 59.467 1.743 10.693 1.00 20.28 223 ILE A CA 1
ATOM 1633 C C . ILE A 1 223 ? 59.954 0.790 9.607 1.00 20.67 223 ILE A C 1
ATOM 1634 O O . ILE A 1 223 ? 59.578 -0.381 9.585 1.00 21.16 223 ILE A O 1
ATOM 1639 N N . ASN A 1 224 ? 60.787 1.299 8.705 1.00 19.74 224 ASN A N 1
ATOM 1640 C CA . ASN A 1 224 ? 61.342 0.485 7.628 1.00 20.61 224 ASN A CA 1
ATOM 1641 C C . ASN A 1 224 ? 62.846 0.357 7.848 1.00 21.20 224 ASN A C 1
ATOM 1642 O O . ASN A 1 224 ? 63.611 1.262 7.511 1.00 21.10 224 ASN A O 1
ATOM 1647 N N . LYS A 1 225 ? 63.265 -0.772 8.412 1.00 21.77 225 LYS A N 1
ATOM 1648 C CA . LYS A 1 225 ? 64.676 -1.001 8.705 1.00 22.55 225 LYS A CA 1
ATOM 1649 C C . LYS A 1 225 ? 65.596 -0.984 7.492 1.00 21.94 225 LYS A C 1
ATOM 1650 O O . LYS A 1 225 ? 66.812 -0.880 7.641 1.00 21.03 225 LYS A O 1
ATOM 1656 N N . ASP A 1 226 ? 65.029 -1.086 6.294 1.00 21.61 226 ASP A N 1
ATOM 1657 C CA . ASP A 1 226 ? 65.843 -1.064 5.085 1.00 23.03 226 ASP A CA 1
ATOM 1658 C C . ASP A 1 226 ? 66.428 0.325 4.846 1.00 21.62 226 ASP A C 1
ATOM 1659 O O . ASP A 1 226 ? 67.279 0.506 3.977 1.00 22.67 226 ASP A O 1
ATOM 1664 N N . LYS A 1 227 ? 65.968 1.299 5.626 1.00 19.53 227 LYS A N 1
ATOM 1665 C CA . LYS A 1 227 ? 66.435 2.677 5.500 1.00 18.87 227 LYS A CA 1
ATOM 1666 C C . LYS A 1 227 ? 67.611 2.989 6.426 1.00 18.45 227 LYS A C 1
ATOM 1667 O O . LYS A 1 227 ? 68.278 4.010 6.265 1.00 17.25 227 LYS A O 1
ATOM 1673 N N . PHE A 1 228 ? 67.869 2.102 7.383 1.00 18.03 228 PHE A N 1
ATOM 1674 C CA . PHE A 1 228 ? 68.942 2.310 8.356 1.00 18.33 228 PHE A CA 1
ATOM 1675 C C . PHE A 1 228 ? 70.365 2.392 7.814 1.00 18.65 228 PHE A C 1
ATOM 1676 O O . PHE A 1 228 ? 71.138 3.252 8.233 1.00 19.15 228 PHE A O 1
ATOM 1684 N N . ALA A 1 229 ? 70.718 1.499 6.895 1.00 18.81 229 ALA A N 1
ATOM 1685 C CA . ALA A 1 229 ? 72.068 1.486 6.340 1.00 17.94 229 ALA A CA 1
ATOM 1686 C C . ALA A 1 229 ? 72.511 2.834 5.774 1.00 17.29 229 ALA A C 1
ATOM 1687 O O . ALA A 1 229 ? 73.585 3.338 6.115 1.00 16.47 229 ALA A O 1
ATOM 1689 N N . ARG A 1 230 ? 71.692 3.420 4.908 1.00 16.09 230 ARG A N 1
ATOM 1690 C CA . ARG A 1 230 ? 72.046 4.700 4.312 1.00 17.33 230 ARG A CA 1
ATOM 1691 C C . ARG A 1 230 ? 72.023 5.824 5.349 1.00 16.06 230 ARG A C 1
ATOM 1692 O O . ARG A 1 230 ? 72.806 6.767 5.261 1.00 16.37 230 ARG A O 1
ATOM 1700 N N . ALA A 1 231 ? 71.131 5.724 6.330 1.00 15.78 231 ALA A N 1
ATOM 1701 C CA . ALA A 1 231 ? 71.057 6.743 7.373 1.00 15.38 231 ALA A CA 1
ATOM 1702 C C . ALA A 1 231 ? 72.391 6.756 8.112 1.00 15.71 231 ALA A C 1
ATOM 1703 O O . ALA A 1 231 ? 72.918 7.816 8.450 1.00 13.95 231 ALA A O 1
ATOM 1705 N N . LYS A 1 232 ? 72.936 5.567 8.353 1.00 17.40 232 LYS A N 1
ATOM 1706 C CA . LYS A 1 232 ? 74.219 5.437 9.032 1.00 18.89 232 LYS A CA 1
ATOM 1707 C C . LYS A 1 232 ? 75.328 6.085 8.206 1.00 18.10 232 LYS A C 1
ATOM 1708 O O . LYS A 1 232 ? 76.174 6.803 8.738 1.00 17.37 232 LYS A O 1
ATOM 1714 N N . GLU A 1 233 ? 75.321 5.829 6.902 1.00 17.51 233 GLU A N 1
ATOM 1715 C CA . GLU A 1 233 ? 76.331 6.390 6.011 1.00 18.62 233 GLU A CA 1
ATOM 1716 C C . GLU A 1 233 ? 76.286 7.912 6.038 1.00 17.69 233 GLU A C 1
ATOM 1717 O O . GLU A 1 233 ? 77.314 8.572 5.882 1.00 17.59 233 GLU A O 1
ATOM 1723 N N . PHE A 1 234 ? 75.091 8.462 6.236 1.00 16.63 234 PHE A N 1
ATOM 1724 C CA . PHE A 1 234 ? 74.909 9.909 6.293 1.00 16.10 234 PHE A CA 1
ATOM 1725 C C . PHE A 1 234 ? 75.310 10.506 7.638 1.00 16.70 234 PHE A C 1
ATOM 1726 O O . PHE A 1 234 ? 75.504 11.717 7.746 1.00 16.57 234 PHE A O 1
ATOM 1734 N N . GLY A 1 235 ? 75.424 9.667 8.665 1.00 15.76 235 GLY A N 1
ATOM 1735 C CA . GLY A 1 235 ? 75.828 10.180 9.962 1.00 15.23 235 GLY A CA 1
ATOM 1736 C C . GLY A 1 235 ? 75.072 9.707 11.190 1.00 15.00 235 GLY A C 1
ATOM 1737 O O . GLY A 1 235 ? 75.479 10.013 12.310 1.00 15.45 235 GLY A O 1
ATOM 1738 N N . ALA A 1 236 ? 73.975 8.978 11.008 1.00 13.67 236 ALA A N 1
ATOM 1739 C CA . ALA A 1 236 ? 73.221 8.494 12.160 1.00 14.63 236 ALA A CA 1
ATOM 1740 C C . ALA A 1 236 ? 74.139 7.615 13.007 1.00 16.35 236 ALA A C 1
ATOM 1741 O O . ALA A 1 236 ? 74.857 6.772 12.471 1.00 15.07 236 ALA A O 1
ATOM 1743 N N . THR A 1 237 ? 74.124 7.824 14.322 1.00 15.33 237 THR A N 1
ATOM 1744 C CA . THR A 1 237 ? 74.960 7.043 15.233 1.00 16.61 237 THR A CA 1
ATOM 1745 C C . THR A 1 237 ? 74.281 5.722 15.576 1.00 18.38 237 THR A C 1
ATOM 1746 O O . THR A 1 237 ? 74.930 4.763 16.000 1.00 18.50 237 THR A O 1
ATOM 1750 N N . GLU A 1 238 ? 72.967 5.686 15.388 1.00 18.28 238 GLU A N 1
ATOM 1751 C CA . GLU A 1 238 ? 72.171 4.489 15.616 1.00 19.50 238 GLU A CA 1
ATOM 1752 C C . GLU A 1 238 ? 70.758 4.734 15.109 1.00 19.22 238 GLU A C 1
ATOM 1753 O O . GLU A 1 238 ? 70.327 5.882 14.985 1.00 18.03 238 GLU A O 1
ATOM 1759 N N . CYS A 1 239 ? 70.051 3.653 14.795 1.00 18.05 239 CYS A N 1
ATOM 1760 C CA . CYS A 1 239 ? 68.684 3.747 14.295 1.00 18.61 239 CYS A CA 1
ATOM 1761 C C . CYS A 1 239 ? 67.771 2.807 15.064 1.00 19.43 239 CYS A C 1
ATOM 1762 O O . CYS A 1 239 ? 68.193 1.737 15.507 1.00 20.00 239 CYS A O 1
ATOM 1765 N N . ILE A 1 240 ? 66.519 3.212 15.231 1.00 18.74 240 ILE A N 1
ATOM 1766 C CA . ILE A 1 240 ? 65.561 2.378 15.934 1.00 19.39 240 ILE A CA 1
ATOM 1767 C C . ILE A 1 240 ? 64.249 2.312 15.170 1.00 19.15 240 ILE A C 1
ATOM 1768 O O . ILE A 1 240 ? 63.897 3.234 14.434 1.00 18.34 240 ILE A O 1
ATOM 1773 N N . ASN A 1 241 ? 63.542 1.200 15.338 1.00 18.78 241 ASN A N 1
ATOM 1774 C CA . ASN A 1 241 ? 62.262 0.979 14.679 1.00 19.72 241 ASN A CA 1
ATOM 1775 C C . ASN A 1 241 ? 61.188 0.997 15.759 1.00 19.68 241 ASN A C 1
ATOM 1776 O O . ASN A 1 241 ? 61.201 0.165 16.666 1.00 19.81 241 ASN A O 1
ATOM 1781 N N . PRO A 1 242 ? 60.249 1.951 15.684 1.00 20.99 242 PRO A N 1
ATOM 1782 C CA . PRO A 1 242 ? 59.178 2.044 16.681 1.00 22.37 242 PRO A CA 1
ATOM 1783 C C . PRO A 1 242 ? 58.450 0.716 16.896 1.00 23.61 242 PRO A C 1
ATOM 1784 O O . PRO A 1 242 ? 57.961 0.433 17.991 1.00 23.16 242 PRO A O 1
ATOM 1788 N N . GLN A 1 243 ? 58.387 -0.093 15.844 1.00 25.04 243 GLN A N 1
ATOM 1789 C CA . GLN A 1 243 ? 57.712 -1.387 15.902 1.00 27.99 243 GLN A CA 1
ATOM 1790 C C . GLN A 1 243 ? 58.414 -2.401 16.802 1.00 28.64 243 GLN A C 1
ATOM 1791 O O . GLN A 1 243 ? 57.815 -3.401 17.200 1.00 29.58 243 GLN A O 1
ATOM 1797 N N . ASP A 1 244 ? 59.680 -2.151 17.120 1.00 28.54 244 ASP A N 1
ATOM 1798 C CA . ASP A 1 244 ? 60.434 -3.069 17.968 1.00 29.14 244 ASP A CA 1
ATOM 1799 C C . ASP A 1 244 ? 60.237 -2.810 19.457 1.00 28.58 244 ASP A C 1
ATOM 1800 O O . ASP A 1 244 ? 60.828 -3.497 20.292 1.00 27.32 244 ASP A O 1
ATOM 1805 N N . PHE A 1 245 ? 59.409 -1.824 19.788 1.00 27.05 245 PHE A N 1
ATOM 1806 C CA . PHE A 1 245 ? 59.148 -1.492 21.185 1.00 27.89 245 PHE A CA 1
ATOM 1807 C C . PHE A 1 245 ? 57.656 -1.443 21.484 1.00 28.31 245 PHE A C 1
ATOM 1808 O O . PHE A 1 245 ? 56.852 -1.088 20.623 1.00 30.31 245 PHE A O 1
ATOM 1816 N N . SER A 1 246 ? 57.289 -1.799 22.710 1.00 30.05 246 SER A N 1
ATOM 1817 C CA . SER A 1 246 ? 55.891 -1.781 23.120 1.00 30.97 246 SER A CA 1
ATOM 1818 C C . SER A 1 246 ? 55.509 -0.382 23.598 1.00 30.36 246 SER A C 1
ATOM 1819 O O . SER A 1 246 ? 54.382 0.071 23.398 1.00 31.23 246 SER A O 1
ATOM 1822 N N . LYS A 1 247 ? 56.461 0.303 24.223 1.00 29.22 247 LYS A N 1
ATOM 1823 C CA . LYS A 1 247 ? 56.226 1.650 24.731 1.00 27.89 247 LYS A CA 1
ATOM 1824 C C . LYS A 1 247 ? 56.218 2.658 23.588 1.00 24.98 247 LYS A C 1
ATOM 1825 O O . LYS A 1 247 ? 56.775 2.399 22.521 1.00 23.70 247 LYS A O 1
ATOM 1831 N N . PRO A 1 248 ? 55.570 3.818 23.792 1.00 23.46 248 PRO A N 1
ATOM 1832 C CA . PRO A 1 248 ? 55.528 4.842 22.743 1.00 21.05 248 PRO A CA 1
ATOM 1833 C C . PRO A 1 248 ? 56.965 5.228 22.411 1.00 19.74 248 PRO A C 1
ATOM 1834 O O . PRO A 1 248 ? 57.837 5.187 23.282 1.00 18.78 248 PRO A O 1
ATOM 1838 N N . ILE A 1 249 ? 57.211 5.612 21.165 1.00 18.24 249 ILE A N 1
ATOM 1839 C CA . ILE A 1 249 ? 58.557 5.968 20.746 1.00 16.57 249 ILE A CA 1
ATOM 1840 C C . ILE A 1 249 ? 59.203 7.080 21.583 1.00 16.34 249 ILE A C 1
ATOM 1841 O O . ILE A 1 249 ? 60.402 7.023 21.857 1.00 15.76 249 ILE A O 1
ATOM 1846 N N . GLN A 1 250 ? 58.428 8.076 22.005 1.00 15.37 250 GLN A N 1
ATOM 1847 C CA . GLN A 1 250 ? 59.003 9.159 22.804 1.00 16.10 250 GLN A CA 1
ATOM 1848 C C . GLN A 1 250 ? 59.564 8.650 24.128 1.00 17.57 250 GLN A C 1
ATOM 1849 O O . GLN A 1 250 ? 60.584 9.148 24.609 1.00 16.06 250 GLN A O 1
ATOM 1855 N N . GLU A 1 251 ? 58.905 7.656 24.718 1.00 16.61 251 GLU A N 1
ATOM 1856 C CA . GLU A 1 251 ? 59.375 7.096 25.981 1.00 18.25 251 GLU A CA 1
ATOM 1857 C C . GLU A 1 251 ? 60.683 6.344 25.779 1.00 17.23 251 GLU A C 1
ATOM 1858 O O . GLU A 1 251 ? 61.560 6.364 26.642 1.00 17.55 251 GLU A O 1
ATOM 1864 N N . VAL A 1 252 ? 60.812 5.685 24.632 1.00 16.74 252 VAL A N 1
ATOM 1865 C CA . VAL A 1 252 ? 62.023 4.943 24.310 1.00 17.22 252 VAL A CA 1
ATOM 1866 C C . VAL A 1 252 ? 63.205 5.903 24.164 1.00 16.83 252 VAL A C 1
ATOM 1867 O O . VAL A 1 252 ? 64.282 5.667 24.711 1.00 16.11 252 VAL A O 1
ATOM 1871 N N . LEU A 1 253 ? 62.999 6.987 23.424 1.00 16.13 253 LEU A N 1
ATOM 1872 C CA . LEU A 1 253 ? 64.055 7.971 23.212 1.00 15.17 253 LEU A CA 1
ATOM 1873 C C . LEU A 1 253 ? 64.456 8.650 24.516 1.00 14.83 253 LEU A C 1
ATOM 1874 O O . LEU A 1 253 ? 65.638 8.889 24.765 1.00 15.55 253 LEU A O 1
ATOM 1879 N N . ILE A 1 254 ? 63.469 8.962 25.348 1.00 14.99 254 ILE A N 1
ATOM 1880 C CA . ILE A 1 254 ? 63.735 9.606 26.627 1.00 14.28 254 ILE A CA 1
ATOM 1881 C C . ILE A 1 254 ? 64.630 8.701 27.474 1.00 16.45 254 ILE A C 1
ATOM 1882 O O . ILE A 1 254 ? 65.570 9.167 28.119 1.00 15.52 254 ILE A O 1
ATOM 1887 N N . GLU A 1 255 ? 64.348 7.404 27.450 1.00 16.94 255 GLU A N 1
ATOM 1888 C CA . GLU A 1 255 ? 65.138 6.445 28.216 1.00 20.12 255 GLU A CA 1
ATOM 1889 C C . GLU A 1 255 ? 66.570 6.366 27.680 1.00 19.58 255 GLU A C 1
ATOM 1890 O O . GLU A 1 255 ? 67.529 6.348 28.452 1.00 19.67 255 GLU A O 1
ATOM 1896 N N . MET A 1 256 ? 66.706 6.334 26.357 1.00 18.30 256 MET A N 1
ATOM 1897 C CA . MET A 1 256 ? 68.014 6.249 25.702 1.00 19.08 256 MET A CA 1
ATOM 1898 C C . MET A 1 256 ? 68.904 7.459 25.942 1.00 19.00 256 MET A C 1
ATOM 1899 O O . MET A 1 256 ? 70.130 7.338 26.019 1.00 18.37 256 MET A O 1
ATOM 1904 N N . THR A 1 257 ? 68.280 8.626 26.047 1.00 17.09 257 THR A N 1
ATOM 1905 C CA . THR A 1 257 ? 69.007 9.878 26.211 1.00 18.13 257 THR A CA 1
ATOM 1906 C C . THR A 1 257 ? 68.974 10.492 27.605 1.00 19.61 257 THR A C 1
ATOM 1907 O O . THR A 1 257 ? 69.375 11.643 27.787 1.00 18.95 257 THR A O 1
ATOM 1911 N N . ASP A 1 258 ? 68.491 9.734 28.582 1.00 19.61 258 ASP A N 1
ATOM 1912 C CA . ASP A 1 258 ? 68.420 10.226 29.953 1.00 22.27 258 ASP A CA 1
ATOM 1913 C C . ASP A 1 258 ? 67.646 11.543 30.069 1.00 21.19 258 ASP A C 1
ATOM 1914 O O . ASP A 1 258 ? 68.116 12.503 30.688 1.00 21.13 258 ASP A O 1
ATOM 1919 N N . GLY A 1 259 ? 66.460 11.591 29.466 1.00 18.43 259 GLY A N 1
ATOM 1920 C CA . GLY A 1 259 ? 65.651 12.795 29.550 1.00 16.95 259 GLY A CA 1
ATOM 1921 C C . GLY A 1 259 ? 65.022 13.260 28.252 1.00 15.45 259 GLY A C 1
ATOM 1922 O O . GLY A 1 259 ? 64.002 13.946 28.270 1.00 15.64 259 GLY A O 1
ATOM 1923 N N . GLY A 1 260 ? 65.623 12.892 27.125 1.00 13.37 260 GLY A N 1
ATOM 1924 C CA . GLY A 1 260 ? 65.095 13.312 25.840 1.00 12.98 260 GLY A CA 1
ATOM 1925 C C . GLY A 1 260 ? 66.188 13.949 25.003 1.00 11.25 260 GLY A C 1
ATOM 1926 O O . GLY A 1 260 ? 67.262 14.256 25.517 1.00 10.57 260 GLY A O 1
ATOM 1927 N N . VAL A 1 261 ? 65.920 14.156 23.717 1.00 11.46 261 VAL A N 1
ATOM 1928 C CA . VAL A 1 261 ? 66.908 14.750 22.820 1.00 11.34 261 VAL A CA 1
ATOM 1929 C C . VAL A 1 261 ? 66.890 16.279 22.854 1.00 10.57 261 VAL A C 1
ATOM 1930 O O . VAL A 1 261 ? 65.913 16.888 23.303 1.00 10.20 261 VAL A O 1
ATOM 1934 N N . ASP A 1 262 ? 67.972 16.896 22.384 1.00 9.16 262 ASP A N 1
ATOM 1935 C CA . ASP A 1 262 ? 68.055 18.357 22.350 1.00 10.58 262 ASP A CA 1
ATOM 1936 C C . ASP A 1 262 ? 67.210 18.884 21.196 1.00 11.60 262 ASP A C 1
ATOM 1937 O O . ASP A 1 262 ? 66.559 19.922 21.316 1.00 11.87 262 ASP A O 1
ATOM 1942 N N . TYR A 1 263 ? 67.241 18.161 20.080 1.00 11.48 263 TYR A N 1
ATOM 1943 C CA . TYR A 1 263 ? 66.481 18.524 18.884 1.00 11.55 263 TYR A CA 1
ATOM 1944 C C . TYR A 1 263 ? 65.889 17.292 18.226 1.00 11.58 263 TYR A C 1
ATOM 1945 O O . TYR A 1 263 ? 66.550 16.260 18.123 1.00 10.76 263 TYR A O 1
ATOM 1954 N N . SER A 1 264 ? 64.643 17.401 17.781 1.00 10.35 264 SER A N 1
ATOM 1955 C CA . SER A 1 264 ? 64.000 16.299 17.077 1.00 11.21 264 SER A CA 1
ATOM 1956 C C . SER A 1 264 ? 63.454 16.890 15.786 1.00 11.85 264 SER A C 1
ATOM 1957 O O . SER A 1 264 ? 63.085 18.066 15.743 1.00 10.96 264 SER A O 1
ATOM 1960 N N . PHE A 1 265 ? 63.424 16.081 14.734 1.00 10.51 265 PHE A N 1
ATOM 1961 C CA . PHE A 1 265 ? 62.929 16.528 13.440 1.00 12.11 265 PHE A CA 1
ATOM 1962 C C . PHE A 1 265 ? 61.943 15.502 12.900 1.00 12.46 265 PHE A C 1
ATOM 1963 O O . PHE A 1 265 ? 62.274 14.321 12.791 1.00 11.80 265 PHE A O 1
ATOM 1971 N N . GLU A 1 266 ? 60.731 15.947 12.574 1.00 12.29 266 GLU A N 1
ATOM 1972 C CA . GLU A 1 266 ? 59.714 15.049 12.028 1.00 12.97 266 GLU A CA 1
ATOM 1973 C C . GLU A 1 266 ? 59.748 15.226 10.515 1.00 13.84 266 GLU A C 1
ATOM 1974 O O . GLU A 1 266 ? 59.426 16.296 9.999 1.00 13.78 266 GLU A O 1
ATOM 1980 N N . CYS A 1 267 ? 60.142 14.168 9.810 1.00 13.27 267 CYS A N 1
ATOM 1981 C CA . CYS A 1 267 ? 60.260 14.204 8.356 1.00 13.60 267 CYS A CA 1
ATOM 1982 C C . CYS A 1 267 ? 59.365 13.154 7.699 1.00 14.64 267 CYS A C 1
ATOM 1983 O O . CYS A 1 267 ? 59.790 12.451 6.778 1.00 13.85 267 CYS A O 1
ATOM 1986 N N . ILE A 1 268 ? 58.123 13.068 8.165 1.00 15.68 268 ILE A N 1
ATOM 1987 C CA . ILE A 1 268 ? 57.168 12.088 7.653 1.00 15.69 268 ILE A CA 1
ATOM 1988 C C . ILE A 1 268 ? 55.845 12.712 7.212 1.00 17.62 268 ILE A C 1
ATOM 1989 O O . ILE A 1 268 ? 55.308 12.370 6.155 1.00 18.96 268 ILE A O 1
ATOM 1994 N N . GLY A 1 269 ? 55.319 13.617 8.032 1.00 15.80 269 GLY A N 1
ATOM 1995 C CA . GLY A 1 269 ? 54.048 14.250 7.727 1.00 16.85 269 GLY A CA 1
ATOM 1996 C C . GLY A 1 269 ? 52.919 13.553 8.472 1.00 17.11 269 GLY A C 1
ATOM 1997 O O . GLY A 1 269 ? 51.759 13.601 8.057 1.00 18.66 269 GLY A O 1
ATOM 1998 N N . ASN A 1 270 ? 53.266 12.908 9.582 1.00 15.49 270 ASN A N 1
ATOM 1999 C CA . ASN A 1 270 ? 52.308 12.174 10.408 1.00 16.31 270 ASN A CA 1
ATOM 2000 C C . ASN A 1 270 ? 52.088 12.942 11.712 1.00 15.90 270 ASN A C 1
ATOM 2001 O O . ASN A 1 270 ? 53.007 13.061 12.516 1.00 14.12 270 ASN A O 1
ATOM 2006 N N . VAL A 1 271 ? 50.875 13.449 11.930 1.00 15.31 271 VAL A N 1
ATOM 2007 C CA . VAL A 1 271 ? 50.592 14.227 13.137 1.00 15.14 271 VAL A CA 1
ATOM 2008 C C . VAL A 1 271 ? 50.818 13.505 14.463 1.00 15.99 271 VAL A C 1
ATOM 2009 O O . VAL A 1 271 ? 51.116 14.150 15.471 1.00 15.42 271 VAL A O 1
ATOM 2013 N N . LYS A 1 272 ? 50.670 12.183 14.479 1.00 16.29 272 LYS A N 1
ATOM 2014 C CA . LYS A 1 272 ? 50.889 11.427 15.711 1.00 17.40 272 LYS A CA 1
ATOM 2015 C C . LYS A 1 272 ? 52.380 11.381 16.024 1.00 15.69 272 LYS A C 1
ATOM 2016 O O . LYS A 1 272 ? 52.787 11.478 17.181 1.00 16.39 272 LYS A O 1
ATOM 2022 N N . VAL A 1 273 ? 53.195 11.225 14.987 1.00 14.64 273 VAL A N 1
ATOM 2023 C CA . VAL A 1 273 ? 54.637 11.186 15.173 1.00 13.10 273 VAL A CA 1
ATOM 2024 C C . VAL A 1 273 ? 55.148 12.589 15.494 1.00 12.82 273 VAL A C 1
ATOM 2025 O O . VAL A 1 273 ? 56.134 12.747 16.204 1.00 12.53 273 VAL A O 1
ATOM 2029 N N . MET A 1 274 ? 54.476 13.611 14.970 1.00 12.78 274 MET A N 1
ATOM 2030 C CA . MET A 1 274 ? 54.886 14.981 15.251 1.00 12.95 274 MET A CA 1
ATOM 2031 C C . MET A 1 274 ? 54.727 15.235 16.742 1.00 13.11 274 MET A C 1
ATOM 2032 O O . MET A 1 274 ? 55.576 15.874 17.368 1.00 11.90 274 MET A O 1
ATOM 2037 N N . ARG A 1 275 ? 53.703 14.714 17.349 1.00 12.12 275 ARG A N 1
ATOM 2038 C CA . ARG A 1 275 ? 53.510 14.866 18.785 1.00 12.59 275 ARG A CA 1
ATOM 2039 C C . ARG A 1 275 ? 54.600 14.081 19.504 1.00 13.19 275 ARG A C 1
ATOM 2040 O O . ARG A 1 275 ? 55.185 14.549 20.479 1.00 11.75 275 ARG A O 1
ATOM 2048 N N . ALA A 1 276 ? 54.869 12.879 19.008 1.00 12.57 276 ALA A N 1
ATOM 2049 C CA . ALA A 1 276 ? 55.892 12.027 19.602 1.00 12.67 276 ALA A CA 1
ATOM 2050 C C . ALA A 1 276 ? 57.252 12.717 19.568 1.00 13.54 276 ALA A C 1
ATOM 2051 O O . ALA A 1 276 ? 58.010 12.667 20.541 1.00 12.71 276 ALA A O 1
ATOM 2053 N N . ALA A 1 277 ? 57.558 13.366 18.447 1.00 12.63 277 ALA A N 1
ATOM 2054 C CA . ALA A 1 277 ? 58.834 14.057 18.296 1.00 12.08 277 ALA A CA 1
ATOM 2055 C C . ALA A 1 277 ? 58.980 15.181 19.315 1.00 12.22 277 ALA A C 1
ATOM 2056 O O . ALA A 1 277 ? 60.065 15.402 19.857 1.00 12.04 277 ALA A O 1
ATOM 2058 N N . LEU A 1 278 ? 57.892 15.899 19.574 1.00 11.97 278 LEU A N 1
ATOM 2059 C CA . LEU A 1 278 ? 57.944 16.988 20.541 1.00 12.18 278 LEU A CA 1
ATOM 2060 C C . LEU A 1 278 ? 58.171 16.435 21.942 1.00 12.05 278 LEU A C 1
ATOM 2061 O O . LEU A 1 278 ? 59.035 16.908 22.679 1.00 12.88 278 LEU A O 1
ATOM 2066 N N . GLU A 1 279 ? 57.390 15.423 22.300 1.00 12.24 279 GLU A N 1
ATOM 2067 C CA . GLU A 1 279 ? 57.482 14.827 23.623 1.00 13.18 279 GLU A CA 1
ATOM 2068 C C . GLU A 1 279 ? 58.781 14.063 23.856 1.00 14.32 279 GLU A C 1
ATOM 2069 O O . GLU A 1 279 ? 59.143 13.783 25.001 1.00 14.50 279 GLU A O 1
ATOM 2075 N N . ALA A 1 280 ? 59.492 13.750 22.775 1.00 12.60 280 ALA A N 1
ATOM 2076 C CA . ALA A 1 280 ? 60.768 13.040 22.878 1.00 12.32 280 ALA A CA 1
ATOM 2077 C C . ALA A 1 280 ? 61.894 14.017 23.222 1.00 12.83 280 ALA A C 1
ATOM 2078 O O . ALA A 1 280 ? 63.012 13.604 23.533 1.00 13.98 280 ALA A O 1
ATOM 2080 N N . CYS A 1 281 ? 61.593 15.311 23.162 1.00 12.89 281 CYS A N 1
ATOM 2081 C CA . CYS A 1 281 ? 62.575 16.347 23.472 1.00 11.38 281 CYS A CA 1
ATOM 2082 C C . CYS A 1 281 ? 62.783 16.523 24.969 1.00 12.18 281 CYS A C 1
ATOM 2083 O O . CYS A 1 281 ? 61.856 16.359 25.763 1.00 11.72 281 CYS A O 1
ATOM 2086 N N . HIS A 1 282 ? 64.009 16.878 25.336 1.00 12.02 282 HIS A N 1
ATOM 2087 C CA . HIS A 1 282 ? 64.395 17.068 26.729 1.00 11.97 282 HIS A CA 1
ATOM 2088 C C . HIS A 1 282 ? 63.663 18.226 27.398 1.00 12.41 282 HIS A C 1
ATOM 2089 O O . HIS A 1 282 ? 63.420 19.270 26.787 1.00 12.41 282 HIS A O 1
ATOM 2096 N N . LYS A 1 283 ? 63.308 18.024 28.660 1.00 12.74 283 LYS A N 1
ATOM 2097 C CA . LYS A 1 283 ? 62.634 19.047 29.444 1.00 12.18 283 LYS A CA 1
ATOM 2098 C C . LYS A 1 283 ? 63.571 20.252 29.535 1.00 12.78 283 LYS A C 1
ATOM 2099 O O . LYS A 1 283 ? 64.794 20.101 29.478 1.00 13.28 283 LYS A O 1
ATOM 2105 N N . GLY A 1 284 ? 62.998 21.446 29.647 1.00 12.54 284 GLY A N 1
ATOM 2106 C CA . GLY A 1 284 ? 63.805 22.646 29.785 1.00 12.81 284 GLY A CA 1
ATOM 2107 C C . GLY A 1 284 ? 64.413 23.301 28.558 1.00 12.77 284 GLY A C 1
ATOM 2108 O O . GLY A 1 284 ? 64.454 24.529 28.491 1.00 13.00 284 GLY A O 1
ATOM 2109 N N . TRP A 1 285 ? 64.879 22.519 27.586 1.00 11.57 285 TRP A N 1
ATOM 2110 C CA . TRP A 1 285 ? 65.508 23.119 26.409 1.00 11.93 285 TRP A CA 1
ATOM 2111 C C . TRP A 1 285 ? 65.274 22.416 25.072 1.00 11.69 285 TRP A C 1
ATOM 2112 O O . TRP A 1 285 ? 65.782 22.861 24.039 1.00 10.08 285 TRP A O 1
ATOM 2123 N N . GLY A 1 286 ? 64.510 21.331 25.084 1.00 10.64 286 GLY A N 1
ATOM 2124 C CA . GLY A 1 286 ? 64.261 20.600 23.853 1.00 11.55 286 GLY A CA 1
ATOM 2125 C C . GLY A 1 286 ? 63.527 21.389 22.783 1.00 11.32 286 GLY A C 1
ATOM 2126 O O . GLY A 1 286 ? 62.681 22.227 23.092 1.00 10.52 286 GLY A O 1
ATOM 2127 N N . VAL A 1 287 ? 63.854 21.117 21.521 1.00 9.88 287 VAL A N 1
ATOM 2128 C CA . VAL A 1 287 ? 63.224 21.794 20.386 1.00 10.34 287 VAL A CA 1
ATOM 2129 C C . VAL A 1 287 ? 62.858 20.780 19.306 1.00 11.25 287 VAL A C 1
ATOM 2130 O O . VAL A 1 287 ? 63.695 19.974 18.894 1.00 10.58 287 VAL A O 1
ATOM 2134 N N . SER A 1 288 ? 61.612 20.823 18.845 1.00 9.79 288 SER A N 1
ATOM 2135 C CA . SER A 1 288 ? 61.173 19.905 17.803 1.00 9.38 288 SER A CA 1
ATOM 2136 C C . SER A 1 288 ? 60.779 20.695 16.565 1.00 10.29 288 SER A C 1
ATOM 2137 O O . SER A 1 288 ? 60.035 21.674 16.652 1.00 10.28 288 SER A O 1
ATOM 2140 N N . VAL A 1 289 ? 61.280 20.259 15.413 1.00 8.96 289 VAL A N 1
ATOM 2141 C CA . VAL A 1 289 ? 61.004 20.930 14.148 1.00 9.46 289 VAL A CA 1
ATOM 2142 C C . VAL A 1 289 ? 60.166 20.056 13.221 1.00 10.47 289 VAL A C 1
ATOM 2143 O O . VAL A 1 289 ? 60.545 18.933 12.904 1.00 10.52 289 VAL A O 1
ATOM 2147 N N . VAL A 1 290 ? 59.016 20.567 12.801 1.00 10.87 290 VAL A N 1
ATOM 2148 C CA . VAL A 1 290 ? 58.166 19.824 11.882 1.00 11.66 290 VAL A CA 1
ATOM 2149 C C . VAL A 1 290 ? 58.657 20.151 10.478 1.00 12.21 290 VAL A C 1
ATOM 2150 O O . VAL A 1 290 ? 58.664 21.312 10.073 1.00 11.69 290 VAL A O 1
ATOM 2154 N N . VAL A 1 291 ? 59.086 19.129 9.746 1.00 12.63 291 VAL A N 1
ATOM 2155 C CA . VAL A 1 291 ? 59.567 19.330 8.387 1.00 16.30 291 VAL A CA 1
ATOM 2156 C C . VAL A 1 291 ? 58.520 18.760 7.434 1.00 19.38 291 VAL A C 1
ATOM 2157 O O . VAL A 1 291 ? 58.251 19.329 6.375 1.00 21.44 291 VAL A O 1
ATOM 2161 N N . GLY A 1 292 ? 57.919 17.642 7.838 1.00 22.34 292 GLY A N 1
ATOM 2162 C CA . GLY A 1 292 ? 56.903 16.991 7.029 1.00 23.15 292 GLY A CA 1
ATOM 2163 C C . GLY A 1 292 ? 55.599 17.763 6.935 1.00 24.00 292 GLY A C 1
ATOM 2164 O O . GLY A 1 292 ? 55.226 18.498 7.851 1.00 21.58 292 GLY A O 1
ATOM 2165 N N . VAL A 1 293 ? 54.902 17.593 5.815 1.00 25.41 293 VAL A N 1
ATOM 2166 C CA . VAL A 1 293 ? 53.629 18.269 5.589 1.00 26.20 293 VAL A CA 1
ATOM 2167 C C . VAL A 1 293 ? 52.483 17.284 5.782 1.00 26.27 293 VAL A C 1
ATOM 2168 O O . VAL A 1 293 ? 52.357 16.314 5.036 1.00 27.70 293 VAL A O 1
ATOM 2172 N N . ALA A 1 294 ? 51.648 17.531 6.787 1.00 26.69 294 ALA A N 1
ATOM 2173 C CA . ALA A 1 294 ? 50.520 16.647 7.067 1.00 27.24 294 ALA A CA 1
ATOM 2174 C C . ALA A 1 294 ? 49.364 16.883 6.102 1.00 28.44 294 ALA A C 1
ATOM 2175 O O . ALA A 1 294 ? 49.310 17.908 5.421 1.00 28.20 294 ALA A O 1
ATOM 2177 N N . ALA A 1 295 ? 48.442 15.926 6.049 1.00 29.88 295 ALA A N 1
ATOM 2178 C CA . ALA A 1 295 ? 47.282 16.032 5.175 1.00 31.47 295 ALA A CA 1
ATOM 2179 C C . ALA A 1 295 ? 46.369 17.144 5.679 1.00 32.43 295 ALA A C 1
ATOM 2180 O O . ALA A 1 295 ? 46.328 17.434 6.875 1.00 30.96 295 ALA A O 1
ATOM 2182 N N . SER A 1 296 ? 45.641 17.764 4.758 1.00 33.79 296 SER A N 1
ATOM 2183 C CA . SER A 1 296 ? 44.733 18.850 5.100 1.00 35.33 296 SER A CA 1
ATOM 2184 C C . SER A 1 296 ? 43.786 18.466 6.230 1.00 34.26 296 SER A C 1
ATOM 2185 O O . SER A 1 296 ? 43.328 17.324 6.310 1.00 34.76 296 SER A O 1
ATOM 2188 N N . GLY A 1 297 ? 43.504 19.424 7.106 1.00 32.79 297 GLY A N 1
ATOM 2189 C CA . GLY A 1 297 ? 42.591 19.179 8.208 1.00 30.59 297 GLY A CA 1
ATOM 2190 C C . GLY A 1 297 ? 43.179 18.576 9.469 1.00 29.13 297 GLY A C 1
ATOM 2191 O O . GLY A 1 297 ? 42.753 18.917 10.571 1.00 30.42 297 GLY A O 1
ATOM 2192 N N . GLU A 1 298 ? 44.151 17.682 9.326 1.00 25.37 298 GLU A N 1
ATOM 2193 C CA . GLU A 1 298 ? 44.752 17.044 10.491 1.00 23.76 298 GLU A CA 1
ATOM 2194 C C . GLU A 1 298 ? 45.404 18.051 11.432 1.00 21.10 298 GLU A C 1
ATOM 2195 O O . GLU A 1 298 ? 46.008 19.026 10.992 1.00 19.01 298 GLU A O 1
ATOM 2201 N N . GLU A 1 299 ? 45.274 17.810 12.732 1.00 20.23 299 GLU A N 1
ATOM 2202 C CA . GLU A 1 299 ? 45.857 18.706 13.725 1.00 18.84 299 GLU A CA 1
ATOM 2203 C C . GLU A 1 299 ? 46.903 17.996 14.568 1.00 17.63 299 GLU A C 1
ATOM 2204 O O . GLU A 1 299 ? 46.874 16.775 14.720 1.00 18.95 299 GLU A O 1
ATOM 2210 N N . ILE A 1 300 ? 47.830 18.773 15.114 1.00 15.12 300 ILE A N 1
ATOM 2211 C CA . ILE A 1 300 ? 48.842 18.231 16.006 1.00 14.10 300 ILE A CA 1
ATOM 2212 C C . ILE A 1 300 ? 48.342 18.645 17.377 1.00 14.94 300 ILE A C 1
ATOM 2213 O O . ILE A 1 300 ? 47.637 19.648 17.501 1.00 14.64 300 ILE A O 1
ATOM 2218 N N . ALA A 1 301 ? 48.689 17.878 18.402 1.00 13.80 301 ALA A N 1
ATOM 2219 C CA . ALA A 1 301 ? 48.243 18.198 19.749 1.00 14.79 301 ALA A CA 1
ATOM 2220 C C . ALA A 1 301 ? 49.236 17.709 20.787 1.00 14.39 301 ALA A C 1
ATOM 2221 O O . ALA A 1 301 ? 50.071 16.857 20.507 1.00 14.24 301 ALA A O 1
ATOM 2223 N N . THR A 1 302 ? 49.131 18.268 21.985 1.00 15.31 302 THR A N 1
ATOM 2224 C CA . THR A 1 302 ? 49.977 17.883 23.104 1.00 15.14 302 THR A CA 1
ATOM 2225 C C . THR A 1 302 ? 49.430 18.587 24.340 1.00 15.15 302 THR A C 1
ATOM 2226 O O . THR A 1 302 ? 48.509 19.401 24.238 1.00 15.09 302 THR A O 1
ATOM 2230 N N . ARG A 1 303 ? 49.964 18.253 25.509 1.00 15.08 303 ARG A N 1
ATOM 2231 C CA . ARG A 1 303 ? 49.532 18.906 26.737 1.00 16.05 303 ARG A CA 1
ATOM 2232 C C . ARG A 1 303 ? 50.404 20.156 26.853 1.00 16.10 303 ARG A C 1
ATOM 2233 O O . ARG A 1 303 ? 51.615 20.091 26.639 1.00 13.69 303 ARG A O 1
ATOM 2241 N N . PRO A 1 304 ? 49.804 21.314 27.175 1.00 15.01 304 PRO A N 1
ATOM 2242 C CA . PRO A 1 304 ? 50.592 22.545 27.295 1.00 14.90 304 PRO A CA 1
ATOM 2243 C C . PRO A 1 304 ? 51.785 22.463 28.248 1.00 13.95 304 PRO A C 1
ATOM 2244 O O . PRO A 1 304 ? 52.747 23.219 28.107 1.00 13.78 304 PRO A O 1
ATOM 2248 N N A PHE A 1 305 ? 51.711 21.530 29.192 0.50 13.97 305 PHE A N 1
ATOM 2249 N N B PHE A 1 305 ? 51.733 21.561 29.223 0.50 13.72 305 PHE A N 1
ATOM 2250 C CA A PHE A 1 305 ? 52.767 21.297 30.173 0.50 14.29 305 PHE A CA 1
ATOM 2251 C CA B PHE A 1 305 ? 52.841 21.446 30.166 0.50 13.84 305 PHE A CA 1
ATOM 2252 C C A PHE A 1 305 ? 54.098 21.046 29.465 0.50 13.03 305 PHE A C 1
ATOM 2253 C C B PHE A 1 305 ? 54.136 21.113 29.429 0.50 12.79 305 PHE A C 1
ATOM 2254 O O A PHE A 1 305 ? 55.164 21.370 29.986 0.50 13.16 305 PHE A O 1
ATOM 2255 O O B PHE A 1 305 ? 55.224 21.438 29.903 0.50 12.84 305 PHE A O 1
ATOM 2270 N N . GLN A 1 306 ? 54.018 20.470 28.270 1.00 12.76 306 GLN A N 1
ATOM 2271 C CA . GLN A 1 306 ? 55.200 20.140 27.474 1.00 13.16 306 GLN A CA 1
ATOM 2272 C C . GLN A 1 306 ? 55.956 21.410 27.093 1.00 11.88 306 GLN A C 1
ATOM 2273 O O . GLN A 1 306 ? 57.185 21.434 27.098 1.00 11.40 306 GLN A O 1
ATOM 2279 N N . LEU A 1 307 ? 55.211 22.462 26.758 1.00 10.93 307 LEU A N 1
ATOM 2280 C CA . LEU A 1 307 ? 55.802 23.742 26.378 1.00 11.20 307 LEU A CA 1
ATOM 2281 C C . LEU A 1 307 ? 56.183 24.556 27.611 1.00 11.38 307 LEU A C 1
ATOM 2282 O O . LEU A 1 307 ? 57.244 25.177 27.659 1.00 10.14 307 LEU A O 1
ATOM 2287 N N . VAL A 1 308 ? 55.307 24.551 28.609 1.00 11.49 308 VAL A N 1
ATOM 2288 C CA . VAL A 1 308 ? 55.557 25.296 29.835 1.00 11.01 308 VAL A CA 1
ATOM 2289 C C . VAL A 1 308 ? 56.818 24.794 30.535 1.00 11.77 308 VAL A C 1
ATOM 2290 O O . VAL A 1 308 ? 57.538 25.579 31.161 1.00 11.84 308 VAL A O 1
ATOM 2294 N N . THR A 1 309 ? 57.099 23.497 30.423 1.00 11.73 309 THR A N 1
ATOM 2295 C CA . THR A 1 309 ? 58.294 22.959 31.058 1.00 12.26 309 THR A CA 1
ATOM 2296 C C . THR A 1 309 ? 59.545 23.001 30.180 1.00 13.23 309 THR A C 1
ATOM 2297 O O . THR A 1 309 ? 60.482 22.231 30.385 1.00 14.01 309 THR A O 1
ATOM 2301 N N . GLY A 1 310 ? 59.551 23.891 29.189 1.00 12.86 310 GLY A N 1
ATOM 2302 C CA . GLY A 1 310 ? 60.748 24.062 28.385 1.00 12.83 310 GLY A CA 1
ATOM 2303 C C . GLY A 1 310 ? 60.902 23.658 26.935 1.00 11.85 310 GLY A C 1
ATOM 2304 O O . GLY A 1 310 ? 61.902 24.030 26.324 1.00 12.93 310 GLY A O 1
ATOM 2305 N N . ARG A 1 311 ? 59.954 22.922 26.369 1.00 10.68 311 ARG A N 1
ATOM 2306 C CA . ARG A 1 311 ? 60.086 22.502 24.976 1.00 10.41 311 ARG A CA 1
ATOM 2307 C C . ARG A 1 311 ? 59.526 23.531 24.002 1.00 11.05 311 ARG A C 1
ATOM 2308 O O . ARG A 1 311 ? 58.592 24.266 24.324 1.00 11.88 311 ARG A O 1
ATOM 2316 N N . THR A 1 312 ? 60.112 23.583 22.810 1.00 10.24 312 THR A N 1
ATOM 2317 C CA . THR A 1 312 ? 59.692 24.528 21.778 1.00 9.57 312 THR A CA 1
ATOM 2318 C C . THR A 1 312 ? 59.271 23.776 20.518 1.00 11.40 312 THR A C 1
ATOM 2319 O O . THR A 1 312 ? 59.921 22.811 20.124 1.00 11.43 312 THR A O 1
ATOM 2323 N N . TRP A 1 313 ? 58.179 24.215 19.896 1.00 9.64 313 TRP A N 1
ATOM 2324 C CA . TRP A 1 313 ? 57.686 23.574 18.682 1.00 9.58 313 TRP A CA 1
ATOM 2325 C C . TRP A 1 313 ? 57.858 24.539 17.511 1.00 11.11 313 TRP A C 1
ATOM 2326 O O . TRP A 1 313 ? 57.369 25.675 17.546 1.00 10.81 313 TRP A O 1
ATOM 2337 N N . LYS A 1 314 ? 58.569 24.084 16.486 1.00 9.97 314 LYS A N 1
ATOM 2338 C CA . LYS A 1 314 ? 58.831 24.886 15.296 1.00 11.17 314 LYS A CA 1
ATOM 2339 C C . LYS A 1 314 ? 58.523 24.081 14.042 1.00 10.32 314 LYS A C 1
ATOM 2340 O O . LYS A 1 314 ? 58.168 22.905 14.111 1.00 10.92 314 LYS A O 1
ATOM 2346 N N . GLY A 1 315 ? 58.683 24.730 12.895 1.00 10.72 315 GLY A N 1
ATOM 2347 C CA . GLY A 1 315 ? 58.446 24.082 11.620 1.00 10.32 315 GLY A CA 1
ATOM 2348 C C . GLY A 1 315 ? 59.282 24.800 10.585 1.00 11.93 315 GLY A C 1
ATOM 2349 O O . GLY A 1 315 ? 59.801 25.883 10.856 1.00 12.00 315 GLY A O 1
ATOM 2350 N N . THR A 1 316 ? 59.435 24.215 9.406 1.00 12.79 316 THR A N 1
ATOM 2351 C CA . THR A 1 316 ? 60.224 24.875 8.381 1.00 15.05 316 THR A CA 1
ATOM 2352 C C . THR A 1 316 ? 59.653 24.668 6.993 1.00 16.62 316 THR A C 1
ATOM 2353 O O . THR A 1 316 ? 59.008 23.657 6.713 1.00 17.27 316 THR A O 1
ATOM 2357 N N . ALA A 1 317 ? 59.898 25.654 6.137 1.00 17.76 317 ALA A N 1
ATOM 2358 C CA . ALA A 1 317 ? 59.461 25.634 4.753 1.00 18.16 317 ALA A CA 1
ATOM 2359 C C . ALA A 1 317 ? 60.720 25.844 3.923 1.00 16.08 317 ALA A C 1
ATOM 2360 O O . ALA A 1 317 ? 61.392 26.876 4.040 1.00 16.21 317 ALA A O 1
ATOM 2362 N N . PHE A 1 318 ? 61.044 24.852 3.103 1.00 15.02 318 PHE A N 1
ATOM 2363 C CA . PHE A 1 318 ? 62.224 24.907 2.254 1.00 14.90 318 PHE A CA 1
ATOM 2364 C C . PHE A 1 318 ? 63.478 25.213 3.074 1.00 15.61 318 PHE A C 1
ATOM 2365 O O . PHE A 1 318 ? 64.383 25.911 2.613 1.00 17.27 318 PHE A O 1
ATOM 2373 N N . GLY A 1 319 ? 63.511 24.699 4.299 1.00 15.33 319 GLY A N 1
ATOM 2374 C CA . GLY A 1 319 ? 64.664 24.884 5.167 1.00 13.75 319 GLY A CA 1
ATOM 2375 C C . GLY A 1 319 ? 65.011 26.293 5.606 1.00 13.61 319 GLY A C 1
ATOM 2376 O O . GLY A 1 319 ? 66.102 26.521 6.131 1.00 12.81 319 GLY A O 1
ATOM 2377 N N . GLY A 1 320 ? 64.101 27.238 5.394 1.00 12.66 320 GLY A N 1
ATOM 2378 C CA . GLY A 1 320 ? 64.351 28.610 5.799 1.00 13.43 320 GLY A CA 1
ATOM 2379 C C . GLY A 1 320 ? 65.318 29.385 4.921 1.00 13.18 320 GLY A C 1
ATOM 2380 O O . GLY A 1 320 ? 65.743 30.481 5.284 1.00 13.45 320 GLY A O 1
ATOM 2381 N N . TRP A 1 321 ? 65.662 28.832 3.762 1.00 11.76 321 TRP A N 1
ATOM 2382 C CA . TRP A 1 321 ? 66.590 29.499 2.856 1.00 11.96 321 TRP A CA 1
ATOM 2383 C C . TRP A 1 321 ? 65.962 30.613 2.029 1.00 11.99 321 TRP A C 1
ATOM 2384 O O . TRP A 1 321 ? 64.938 30.398 1.380 1.00 14.29 321 TRP A O 1
ATOM 2395 N N . LYS A 1 322 ? 66.569 31.799 2.057 1.00 13.35 322 LYS A N 1
ATOM 2396 C CA . LYS A 1 322 ? 66.106 32.896 1.205 1.00 15.46 322 LYS A CA 1
ATOM 2397 C C . LYS A 1 322 ? 66.552 32.295 -0.133 1.00 14.26 322 LYS A C 1
ATOM 2398 O O . LYS A 1 322 ? 67.736 32.314 -0.457 1.00 15.21 322 LYS A O 1
ATOM 2404 N N . SER A 1 323 ? 65.600 31.753 -0.884 1.00 15.64 323 SER A N 1
ATOM 2405 C CA . SER A 1 323 ? 65.860 31.044 -2.140 1.00 14.64 323 SER A CA 1
ATOM 2406 C C . SER A 1 323 ? 66.837 31.563 -3.199 1.00 14.58 323 SER A C 1
ATOM 2407 O O . SER A 1 323 ? 67.805 30.879 -3.535 1.00 14.39 323 SER A O 1
ATOM 2410 N N . VAL A 1 324 ? 66.580 32.743 -3.746 1.00 13.99 324 VAL A N 1
ATOM 2411 C CA . VAL A 1 324 ? 67.437 33.282 -4.801 1.00 13.94 324 VAL A CA 1
ATOM 2412 C C . VAL A 1 324 ? 68.892 33.499 -4.396 1.00 14.98 324 VAL A C 1
ATOM 2413 O O . VAL A 1 324 ? 69.808 33.280 -5.196 1.00 13.51 324 VAL A O 1
ATOM 2417 N N . GLU A 1 325 ? 69.116 33.912 -3.154 1.00 15.78 325 GLU A N 1
ATOM 2418 C CA . GLU A 1 325 ? 70.476 34.141 -2.688 1.00 16.20 325 GLU A CA 1
ATOM 2419 C C . GLU A 1 325 ? 71.137 32.883 -2.121 1.00 16.11 325 GLU A C 1
ATOM 2420 O O . GLU A 1 325 ? 72.355 32.736 -2.206 1.00 16.22 325 GLU A O 1
ATOM 2426 N N . SER A 1 326 ? 70.335 31.973 -1.570 1.00 14.58 326 SER A N 1
ATOM 2427 C CA . SER A 1 326 ? 70.858 30.751 -0.950 1.00 15.18 326 SER A CA 1
ATOM 2428 C C . SER A 1 326 ? 71.064 29.516 -1.822 1.00 14.46 326 SER A C 1
ATOM 2429 O O . SER A 1 326 ? 72.031 28.778 -1.625 1.00 12.66 326 SER A O 1
ATOM 2432 N N . VAL A 1 327 ? 70.164 29.267 -2.767 1.00 13.87 327 VAL A N 1
ATOM 2433 C CA . VAL A 1 327 ? 70.318 28.092 -3.612 1.00 13.23 327 VAL A CA 1
ATOM 2434 C C . VAL A 1 327 ? 71.669 28.095 -4.332 1.00 13.46 327 VAL A C 1
ATOM 2435 O O . VAL A 1 327 ? 72.307 27.050 -4.458 1.00 12.83 327 VAL A O 1
ATOM 2439 N N . PRO A 1 328 ? 72.126 29.266 -4.814 1.00 12.81 328 PRO A N 1
ATOM 2440 C CA . PRO A 1 328 ? 73.426 29.256 -5.492 1.00 12.85 328 PRO A CA 1
ATOM 2441 C C . PRO A 1 328 ? 74.528 28.861 -4.507 1.00 14.62 328 PRO A C 1
ATOM 2442 O O . PRO A 1 328 ? 75.485 28.174 -4.866 1.00 14.60 328 PRO A O 1
ATOM 2446 N N . LYS A 1 329 ? 74.385 29.294 -3.256 1.00 13.92 329 LYS A N 1
ATOM 2447 C CA . LYS A 1 329 ? 75.375 28.969 -2.237 1.00 14.40 329 LYS A CA 1
ATOM 2448 C C . LYS A 1 329 ? 75.341 27.483 -1.899 1.00 13.71 329 LYS A C 1
ATOM 2449 O O . LYS A 1 329 ? 76.381 26.883 -1.616 1.00 13.31 329 LYS A O 1
ATOM 2455 N N . LEU A 1 330 ? 74.153 26.884 -1.937 1.00 12.80 330 LEU A N 1
ATOM 2456 C CA . LEU A 1 330 ? 74.024 25.456 -1.662 1.00 12.62 330 LEU A CA 1
ATOM 2457 C C . LEU A 1 330 ? 74.694 24.668 -2.789 1.00 13.04 330 LEU A C 1
ATOM 2458 O O . LEU A 1 330 ? 75.363 23.661 -2.550 1.00 12.03 330 LEU A O 1
ATOM 2463 N N . VAL A 1 331 ? 74.514 25.124 -4.024 1.00 12.54 331 VAL A N 1
ATOM 2464 C CA . VAL A 1 331 ? 75.145 24.449 -5.153 1.00 12.53 331 VAL A CA 1
ATOM 2465 C C . VAL A 1 331 ? 76.658 24.493 -4.948 1.00 13.34 331 VAL A C 1
ATOM 2466 O O . VAL A 1 331 ? 77.351 23.493 -5.144 1.00 13.21 331 VAL A O 1
ATOM 2470 N N . SER A 1 332 ? 77.165 25.648 -4.525 1.00 13.84 332 SER A N 1
ATOM 2471 C CA . SER A 1 332 ? 78.595 25.803 -4.287 1.00 15.62 332 SER A CA 1
ATOM 2472 C C . SER A 1 332 ? 79.111 24.899 -3.167 1.00 16.38 332 SER A C 1
ATOM 2473 O O . SER A 1 332 ? 80.240 24.406 -3.237 1.00 14.85 332 SER A O 1
ATOM 2476 N N . GLU A 1 333 ? 78.298 24.682 -2.134 1.00 15.34 333 GLU A N 1
ATOM 2477 C CA . GLU A 1 333 ? 78.713 23.811 -1.035 1.00 16.25 333 GLU A CA 1
ATOM 2478 C C . GLU A 1 333 ? 78.783 22.376 -1.537 1.00 16.46 333 GLU A C 1
ATOM 2479 O O . GLU A 1 333 ? 79.596 21.580 -1.067 1.00 18.28 333 GLU A O 1
ATOM 2485 N N . TYR A 1 334 ? 77.920 22.044 -2.490 1.00 14.93 334 TYR A N 1
ATOM 2486 C CA . TYR A 1 334 ? 77.922 20.710 -3.067 1.00 16.18 334 TYR A CA 1
ATOM 2487 C C . TYR A 1 334 ? 79.179 20.560 -3.927 1.00 16.15 334 TYR A C 1
ATOM 2488 O O . TYR A 1 334 ? 79.873 19.546 -3.859 1.00 16.50 334 TYR A O 1
ATOM 2497 N N A MET A 1 335 ? 79.466 21.576 -4.735 0.50 15.29 335 MET A N 1
ATOM 2498 N N B MET A 1 335 ? 79.466 21.583 -4.727 0.50 16.88 335 MET A N 1
ATOM 2499 C CA A MET A 1 335 ? 80.637 21.549 -5.607 0.50 16.19 335 MET A CA 1
ATOM 2500 C CA B MET A 1 335 ? 80.631 21.576 -5.607 0.50 18.90 335 MET A CA 1
ATOM 2501 C C A MET A 1 335 ? 81.932 21.437 -4.807 0.50 17.58 335 MET A C 1
ATOM 2502 C C B MET A 1 335 ? 81.931 21.454 -4.816 0.50 19.22 335 MET A C 1
ATOM 2503 O O A MET A 1 335 ? 82.886 20.794 -5.244 0.50 17.79 335 MET A O 1
ATOM 2504 O O B MET A 1 335 ? 82.885 20.819 -5.265 0.50 19.21 335 MET A O 1
ATOM 2513 N N . SER A 1 336 ? 81.960 22.067 -3.637 1.00 18.17 336 SER A N 1
ATOM 2514 C CA . SER A 1 336 ? 83.144 22.036 -2.781 1.00 19.39 336 SER A CA 1
ATOM 2515 C C . SER A 1 336 ? 83.133 20.834 -1.838 1.00 20.32 336 SER A C 1
ATOM 2516 O O . SER A 1 336 ? 84.025 20.679 -0.998 1.00 19.63 336 SER A O 1
ATOM 2519 N N . LYS A 1 337 ? 82.111 19.996 -1.977 1.00 19.17 337 LYS A N 1
ATOM 2520 C CA . LYS A 1 337 ? 81.953 18.791 -1.168 1.00 20.44 337 LYS A CA 1
ATOM 2521 C C . LYS A 1 337 ? 81.616 19.009 0.308 1.00 20.45 337 LYS A C 1
ATOM 2522 O O . LYS A 1 337 ? 81.857 18.125 1.137 1.00 19.95 337 LYS A O 1
ATOM 2528 N N . LYS A 1 338 ? 81.065 20.173 0.643 1.00 17.98 338 LYS A N 1
ATOM 2529 C CA . LYS A 1 338 ? 80.681 20.438 2.027 1.00 19.07 338 LYS A CA 1
ATOM 2530 C C . LYS A 1 338 ? 79.411 19.641 2.319 1.00 18.01 338 LYS A C 1
ATOM 2531 O O . LYS A 1 338 ? 79.225 19.128 3.423 1.00 17.31 338 LYS A O 1
ATOM 2537 N N . ILE A 1 339 ? 78.534 19.547 1.322 1.00 16.97 339 ILE A N 1
ATOM 2538 C CA . ILE A 1 339 ? 77.298 18.782 1.464 1.00 15.04 339 ILE A CA 1
ATOM 2539 C C . ILE A 1 339 ? 77.199 17.776 0.322 1.00 15.82 339 ILE A C 1
ATOM 2540 O O . ILE A 1 339 ? 77.896 17.901 -0.688 1.00 15.90 339 ILE A O 1
ATOM 2545 N N . LYS A 1 340 ? 76.336 16.781 0.488 1.00 14.24 340 LYS A N 1
ATOM 2546 C CA . LYS A 1 340 ? 76.161 15.737 -0.517 1.00 15.49 340 LYS A CA 1
ATOM 2547 C C . LYS A 1 340 ? 74.872 15.890 -1.309 1.00 15.67 340 LYS A C 1
ATOM 2548 O O . LYS A 1 340 ? 73.899 16.467 -0.828 1.00 14.08 340 LYS A O 1
ATOM 2554 N N . VAL A 1 341 ? 74.880 15.359 -2.529 1.00 14.56 341 VAL A N 1
ATOM 2555 C CA . VAL A 1 341 ? 73.710 15.376 -3.400 1.00 14.16 341 VAL A CA 1
ATOM 2556 C C . VAL A 1 341 ? 73.659 14.049 -4.159 1.00 14.04 341 VAL A C 1
ATOM 2557 O O . VAL A 1 341 ? 72.635 13.371 -4.182 1.00 14.35 341 VAL A O 1
ATOM 2561 N N . ASP A 1 342 ? 74.780 13.682 -4.772 1.00 15.28 342 ASP A N 1
ATOM 2562 C CA . ASP A 1 342 ? 74.869 12.438 -5.535 1.00 16.53 342 ASP A CA 1
ATOM 2563 C C . ASP A 1 342 ? 74.383 11.228 -4.736 1.00 17.05 342 ASP A C 1
ATOM 2564 O O . ASP A 1 342 ? 73.735 10.333 -5.284 1.00 16.49 342 ASP A O 1
ATOM 2569 N N . GLU A 1 343 ? 74.696 11.204 -3.442 1.00 16.53 343 GLU A N 1
ATOM 2570 C CA . GLU A 1 343 ? 74.306 10.095 -2.570 1.00 17.55 343 GLU A CA 1
ATOM 2571 C C . GLU A 1 343 ? 72.800 9.931 -2.371 1.00 17.07 343 GLU A C 1
ATOM 2572 O O . GLU A 1 343 ? 72.352 8.942 -1.788 1.00 16.56 343 GLU A O 1
ATOM 2578 N N . PHE A 1 344 ? 72.022 10.900 -2.842 1.00 16.09 344 PHE A N 1
ATOM 2579 C CA . PHE A 1 344 ? 70.568 10.847 -2.714 1.00 15.43 344 PHE A CA 1
ATOM 2580 C C . PHE A 1 344 ? 69.928 10.172 -3.927 1.00 16.24 344 PHE A C 1
ATOM 2581 O O . PHE A 1 344 ? 68.799 9.687 -3.852 1.00 15.91 344 PHE A O 1
ATOM 2589 N N . VAL A 1 345 ? 70.648 10.148 -5.045 1.00 17.24 345 VAL A N 1
ATOM 2590 C CA . VAL A 1 345 ? 70.129 9.552 -6.272 1.00 18.00 345 VAL A CA 1
ATOM 2591 C C . VAL A 1 345 ? 70.209 8.031 -6.248 1.00 18.89 345 VAL A C 1
ATOM 2592 O O . VAL A 1 345 ? 71.298 7.454 -6.271 1.00 19.33 345 VAL A O 1
ATOM 2596 N N . THR A 1 346 ? 69.048 7.386 -6.205 1.00 18.79 346 THR A N 1
ATOM 2597 C CA . THR A 1 346 ? 68.987 5.930 -6.175 1.00 20.17 346 THR A CA 1
ATOM 2598 C C . THR A 1 346 ? 68.508 5.329 -7.495 1.00 20.75 346 THR A C 1
ATOM 2599 O O . THR A 1 346 ? 68.700 4.138 -7.746 1.00 21.05 346 THR A O 1
ATOM 2603 N N A HIS A 1 347 ? 67.888 6.154 -8.334 0.50 20.02 347 HIS A N 1
ATOM 2604 N N B HIS A 1 347 ? 67.891 6.151 -8.338 0.50 20.48 347 HIS A N 1
ATOM 2605 C CA A HIS A 1 347 ? 67.389 5.693 -9.625 0.50 19.98 347 HIS A CA 1
ATOM 2606 C CA B HIS A 1 347 ? 67.398 5.677 -9.628 0.50 20.79 347 HIS A CA 1
ATOM 2607 C C A HIS A 1 347 ? 67.457 6.790 -10.684 0.50 19.70 347 HIS A C 1
ATOM 2608 C C B HIS A 1 347 ? 67.438 6.783 -10.682 0.50 20.19 347 HIS A C 1
ATOM 2609 O O A HIS A 1 347 ? 67.463 7.980 -10.362 0.50 17.30 347 HIS A O 1
ATOM 2610 O O B HIS A 1 347 ? 67.403 7.971 -10.355 0.50 17.80 347 HIS A O 1
ATOM 2623 N N . ASN A 1 348 ? 67.511 6.379 -11.947 1.00 18.69 348 ASN A N 1
ATOM 2624 C CA . ASN A 1 348 ? 67.557 7.316 -13.068 1.00 19.00 348 ASN A CA 1
ATOM 2625 C C . ASN A 1 348 ? 66.611 6.810 -14.151 1.00 19.90 348 ASN A C 1
ATOM 2626 O O . ASN A 1 348 ? 66.633 5.625 -14.492 1.00 19.74 348 ASN A O 1
ATOM 2631 N N . LEU A 1 349 ? 65.788 7.706 -14.690 1.00 19.03 349 LEU A N 1
ATOM 2632 C CA . LEU A 1 349 ? 64.823 7.342 -15.726 1.00 20.68 349 LEU A CA 1
ATOM 2633 C C . LEU A 1 349 ? 64.774 8.376 -16.844 1.00 20.93 349 LEU A C 1
ATOM 2634 O O . LEU A 1 349 ? 65.284 9.488 -16.700 1.00 19.49 349 LEU A O 1
ATOM 2639 N N . SER A 1 350 ? 64.155 7.998 -17.959 1.00 20.51 350 SER A N 1
ATOM 2640 C CA . SER A 1 350 ? 63.998 8.902 -19.091 1.00 20.97 350 SER A CA 1
ATOM 2641 C C . SER A 1 350 ? 62.644 9.579 -18.897 1.00 20.34 350 SER A C 1
ATOM 2642 O O . SER A 1 350 ? 61.786 9.059 -18.187 1.00 19.86 350 SER A O 1
ATOM 2645 N N . PHE A 1 351 ? 62.450 10.728 -19.533 1.00 20.14 351 PHE A N 1
ATOM 2646 C CA . PHE A 1 351 ? 61.203 11.476 -19.399 1.00 22.10 351 PHE A CA 1
ATOM 2647 C C . PHE A 1 351 ? 59.947 10.642 -19.676 1.00 22.52 351 PHE A C 1
ATOM 2648 O O . PHE A 1 351 ? 58.963 10.732 -18.940 1.00 21.74 351 PHE A O 1
ATOM 2656 N N . ASP A 1 352 ? 59.976 9.822 -20.722 1.00 24.66 352 ASP A N 1
ATOM 2657 C CA . ASP A 1 352 ? 58.814 8.998 -21.052 1.00 26.69 352 ASP A CA 1
ATOM 2658 C C . ASP A 1 352 ? 58.435 8.016 -19.942 1.00 27.02 352 ASP A C 1
ATOM 2659 O O . ASP A 1 352 ? 57.293 7.562 -19.877 1.00 26.69 352 ASP A O 1
ATOM 2664 N N . GLU A 1 353 ? 59.388 7.695 -19.070 1.00 26.17 353 GLU A N 1
ATOM 2665 C CA . GLU A 1 353 ? 59.145 6.759 -17.972 1.00 26.64 353 GLU A CA 1
ATOM 2666 C C . GLU A 1 353 ? 58.862 7.484 -16.662 1.00 25.72 353 GLU A C 1
ATOM 2667 O O . GLU A 1 353 ? 58.979 6.892 -15.589 1.00 25.58 353 GLU A O 1
ATOM 2673 N N . ILE A 1 354 ? 58.488 8.755 -16.742 1.00 24.61 354 ILE A N 1
ATOM 2674 C CA . ILE A 1 354 ? 58.241 9.537 -15.537 1.00 24.40 354 ILE A CA 1
ATOM 2675 C C . ILE A 1 354 ? 57.259 8.903 -14.550 1.00 23.73 354 ILE A C 1
ATOM 2676 O O . ILE A 1 354 ? 57.409 9.060 -13.340 1.00 24.74 354 ILE A O 1
ATOM 2681 N N . ASN A 1 355 ? 56.264 8.180 -15.051 1.00 24.10 355 ASN A N 1
ATOM 2682 C CA . ASN A 1 355 ? 55.296 7.549 -14.159 1.00 24.56 355 ASN A CA 1
ATOM 2683 C C . ASN A 1 355 ? 55.936 6.482 -13.275 1.00 25.45 355 ASN A C 1
ATOM 2684 O O . ASN A 1 355 ? 55.477 6.235 -12.158 1.00 24.98 355 ASN A O 1
ATOM 2689 N N . LYS A 1 356 ? 56.999 5.854 -13.767 1.00 26.49 356 LYS A N 1
ATOM 2690 C CA . LYS A 1 356 ? 57.679 4.827 -12.988 1.00 27.49 356 LYS A CA 1
ATOM 2691 C C . LYS A 1 356 ? 58.337 5.459 -11.765 1.00 27.01 356 LYS A C 1
ATOM 2692 O O . LYS A 1 356 ? 58.532 4.800 -10.742 1.00 26.02 356 LYS A O 1
ATOM 2698 N N . ALA A 1 357 ? 58.677 6.741 -11.880 1.00 26.01 357 ALA A N 1
ATOM 2699 C CA . ALA A 1 357 ? 59.300 7.473 -10.783 1.00 26.88 357 ALA A CA 1
ATOM 2700 C C . ALA A 1 357 ? 58.316 7.592 -9.625 1.00 27.33 357 ALA A C 1
ATOM 2701 O O . ALA A 1 357 ? 58.696 7.481 -8.460 1.00 27.47 357 ALA A O 1
ATOM 2703 N N . PHE A 1 358 ? 57.049 7.829 -9.950 1.00 28.17 358 PHE A N 1
ATOM 2704 C CA . PHE A 1 358 ? 56.017 7.939 -8.927 1.00 29.03 358 PHE A CA 1
ATOM 2705 C C . PHE A 1 358 ? 55.857 6.585 -8.244 1.00 30.32 358 PHE A C 1
ATOM 2706 O O . PHE A 1 358 ? 55.801 6.501 -7.018 1.00 31.76 358 PHE A O 1
ATOM 2714 N N . GLU A 1 359 ? 55.804 5.528 -9.047 1.00 31.42 359 GLU A N 1
ATOM 2715 C CA . GLU A 1 359 ? 55.661 4.168 -8.538 1.00 33.05 359 GLU A CA 1
ATOM 2716 C C . GLU A 1 359 ? 56.764 3.821 -7.540 1.00 33.16 359 GLU A C 1
ATOM 2717 O O . GLU A 1 359 ? 56.486 3.383 -6.422 1.00 33.24 359 GLU A O 1
ATOM 2723 N N . LEU A 1 360 ? 58.014 4.013 -7.951 1.00 32.94 360 LEU A N 1
ATOM 2724 C CA . LEU A 1 360 ? 59.159 3.731 -7.089 1.00 33.18 360 LEU A CA 1
ATOM 2725 C C . LEU A 1 360 ? 59.015 4.470 -5.766 1.00 34.13 360 LEU A C 1
ATOM 2726 O O . LEU A 1 360 ? 59.433 3.983 -4.716 1.00 33.83 360 LEU A O 1
ATOM 2731 N N . MET A 1 361 ? 58.418 5.652 -5.830 1.00 34.90 361 MET A N 1
ATOM 2732 C CA . MET A 1 361 ? 58.222 6.471 -4.648 1.00 37.11 361 MET A CA 1
ATOM 2733 C C . MET A 1 361 ? 57.205 5.853 -3.692 1.00 37.78 361 MET A C 1
ATOM 2734 O O . MET A 1 361 ? 57.352 5.949 -2.473 1.00 38.15 361 MET A O 1
ATOM 2739 N N A HIS A 1 362 ? 56.175 5.216 -4.243 0.50 38.59 362 HIS A N 1
ATOM 2740 N N B HIS A 1 362 ? 56.185 5.214 -4.254 0.50 38.32 362 HIS A N 1
ATOM 2741 C CA A HIS A 1 362 ? 55.149 4.587 -3.415 0.50 39.26 362 HIS A CA 1
ATOM 2742 C CA B HIS A 1 362 ? 55.132 4.586 -3.463 0.50 38.79 362 HIS A CA 1
ATOM 2743 C C A HIS A 1 362 ? 55.683 3.335 -2.732 0.50 38.95 362 HIS A C 1
ATOM 2744 C C B HIS A 1 362 ? 55.636 3.323 -2.764 0.50 38.63 362 HIS A C 1
ATOM 2745 O O A HIS A 1 362 ? 55.435 3.109 -1.548 0.50 38.95 362 HIS A O 1
ATOM 2746 O O B HIS A 1 362 ? 55.323 3.080 -1.599 0.50 38.59 362 HIS A O 1
ATOM 2759 N N . SER A 1 363 ? 56.414 2.524 -3.488 1.00 38.33 363 SER A N 1
ATOM 2760 C CA . SER A 1 363 ? 56.968 1.282 -2.958 1.00 38.52 363 SER A CA 1
ATOM 2761 C C . SER A 1 363 ? 57.979 1.497 -1.838 1.00 38.38 363 SER A C 1
ATOM 2762 O O . SER A 1 363 ? 58.332 0.556 -1.128 1.00 38.10 363 SER A O 1
ATOM 2765 N N . GLY A 1 364 ? 58.449 2.731 -1.687 1.00 37.80 364 GLY A N 1
ATOM 2766 C CA . GLY A 1 364 ? 59.422 3.025 -0.650 1.00 37.74 364 GLY A CA 1
ATOM 2767 C C . GLY A 1 364 ? 60.769 2.396 -0.951 1.00 37.73 364 GLY A C 1
ATOM 2768 O O . GLY A 1 364 ? 61.620 2.272 -0.070 1.00 37.06 364 GLY A O 1
ATOM 2769 N N . LYS A 1 365 ? 60.962 2.002 -2.206 1.00 37.67 365 LYS A N 1
ATOM 2770 C CA . LYS A 1 365 ? 62.206 1.371 -2.633 1.00 38.14 365 LYS A CA 1
ATOM 2771 C C . LYS A 1 365 ? 63.276 2.382 -3.034 1.00 36.46 365 LYS A C 1
ATOM 2772 O O . LYS A 1 365 ? 64.421 2.009 -3.296 1.00 36.69 365 LYS A O 1
ATOM 2778 N N . SER A 1 366 ? 62.914 3.659 -3.081 1.00 33.03 366 SER A N 1
ATOM 2779 C CA . SER A 1 366 ? 63.876 4.674 -3.483 1.00 30.16 366 SER A CA 1
ATOM 2780 C C . SER A 1 366 ? 63.959 5.868 -2.545 1.00 26.46 366 SER A C 1
ATOM 2781 O O . SER A 1 366 ? 63.154 6.022 -1.627 1.00 25.65 366 SER A O 1
ATOM 2784 N N . ILE A 1 367 ? 64.963 6.703 -2.786 1.00 23.99 367 ILE A N 1
ATOM 2785 C CA . ILE A 1 367 ? 65.158 7.922 -2.017 1.00 20.96 367 ILE A CA 1
ATOM 2786 C C . ILE A 1 367 ? 64.793 9.038 -2.994 1.00 20.01 367 ILE A C 1
ATOM 2787 O O . ILE A 1 367 ? 63.845 9.788 -2.770 1.00 20.51 367 ILE A O 1
ATOM 2792 N N . ARG A 1 368 ? 65.534 9.119 -4.094 1.00 19.62 368 ARG A N 1
ATOM 2793 C CA . ARG A 1 368 ? 65.276 10.124 -5.120 1.00 19.71 368 ARG A CA 1
ATOM 2794 C C . ARG A 1 368 ? 65.549 9.565 -6.513 1.00 19.32 368 ARG A C 1
ATOM 2795 O O . ARG A 1 368 ? 66.564 8.910 -6.739 1.00 18.51 368 ARG A O 1
ATOM 2803 N N . THR A 1 369 ? 64.631 9.825 -7.437 1.00 18.92 369 THR A N 1
ATOM 2804 C CA . THR A 1 369 ? 64.779 9.370 -8.814 1.00 18.96 369 THR A CA 1
ATOM 2805 C C . THR A 1 369 ? 64.933 10.588 -9.710 1.00 18.55 369 THR A C 1
ATOM 2806 O O . THR A 1 369 ? 64.093 11.487 -9.691 1.00 19.73 369 THR A O 1
ATOM 2810 N N . VAL A 1 370 ? 66.007 10.630 -10.487 1.00 17.47 370 VAL A N 1
ATOM 2811 C CA . VAL A 1 370 ? 66.225 11.755 -11.386 1.00 16.60 370 VAL A CA 1
ATOM 2812 C C . VAL A 1 370 ? 65.732 11.386 -12.777 1.00 17.57 370 VAL A C 1
ATOM 2813 O O . VAL A 1 370 ? 66.088 10.338 -13.322 1.00 16.96 370 VAL A O 1
ATOM 2817 N N . VAL A 1 371 ? 64.899 12.254 -13.337 1.00 15.99 371 VAL A N 1
ATOM 2818 C CA . VAL A 1 371 ? 64.331 12.048 -14.659 1.00 16.71 371 VAL A CA 1
ATOM 2819 C C . VAL A 1 371 ? 65.050 12.927 -15.673 1.00 18.57 371 VAL A C 1
ATOM 2820 O O . VAL A 1 371 ? 65.057 14.150 -15.545 1.00 18.31 371 VAL A O 1
ATOM 2824 N N . LYS A 1 372 ? 65.663 12.302 -16.673 1.00 18.04 372 LYS A N 1
ATOM 2825 C CA . LYS A 1 372 ? 66.375 13.039 -17.711 1.00 20.04 372 LYS A CA 1
ATOM 2826 C C . LYS A 1 372 ? 65.389 13.481 -18.785 1.00 22.37 372 LYS A C 1
ATOM 2827 O O . LYS A 1 372 ? 64.680 12.657 -19.364 1.00 21.95 372 LYS A O 1
ATOM 2833 N N . ILE A 1 373 ? 65.335 14.781 -19.049 1.00 23.33 373 ILE A N 1
ATOM 2834 C CA . ILE A 1 373 ? 64.423 15.288 -20.066 1.00 26.64 373 ILE A CA 1
ATOM 2835 C C . ILE A 1 373 ? 65.002 15.010 -21.453 1.00 29.04 373 ILE A C 1
ATOM 2836 O O . ILE A 1 373 ? 66.244 14.906 -21.563 1.00 29.42 373 ILE A O 1
ATOM 2842 N N . ALA B 1 1 ? 69.837 26.371 71.468 1.00 36.26 1 ALA B N 1
ATOM 2843 C CA . ALA B 1 1 ? 69.660 25.617 70.194 1.00 34.95 1 ALA B CA 1
ATOM 2844 C C . ALA B 1 1 ? 68.308 25.943 69.568 1.00 33.32 1 ALA B C 1
ATOM 2845 O O . ALA B 1 1 ? 67.495 26.652 70.163 1.00 33.97 1 ALA B O 1
ATOM 2847 N N . ASN B 1 2 ? 68.074 25.427 68.366 1.00 30.44 2 ASN B N 1
ATOM 2848 C CA . ASN B 1 2 ? 66.812 25.668 67.682 1.00 27.68 2 ASN B CA 1
ATOM 2849 C C . ASN B 1 2 ? 65.758 24.713 68.227 1.00 25.60 2 ASN B C 1
ATOM 2850 O O . ASN B 1 2 ? 65.907 23.494 68.156 1.00 24.61 2 ASN B O 1
ATOM 2855 N N . GLU B 1 3 ? 64.696 25.286 68.780 1.00 25.39 3 GLU B N 1
ATOM 2856 C CA . GLU B 1 3 ? 63.614 24.513 69.373 1.00 24.04 3 GLU B CA 1
ATOM 2857 C C . GLU B 1 3 ? 62.402 24.443 68.457 1.00 21.75 3 GLU B C 1
ATOM 2858 O O . GLU B 1 3 ? 62.332 25.133 67.441 1.00 18.90 3 GLU B O 1
ATOM 2864 N N . VAL B 1 4 ? 61.448 23.600 68.830 1.00 18.71 4 VAL B N 1
ATOM 2865 C CA . VAL B 1 4 ? 60.213 23.479 68.074 1.00 17.24 4 VAL B CA 1
ATOM 2866 C C . VAL B 1 4 ? 59.481 24.798 68.274 1.00 16.87 4 VAL B C 1
ATOM 2867 O O . VAL B 1 4 ? 59.483 25.357 69.375 1.00 16.74 4 VAL B O 1
ATOM 2871 N N . ILE B 1 5 ? 58.874 25.309 67.210 1.00 14.79 5 ILE B N 1
ATOM 2872 C CA . ILE B 1 5 ? 58.126 26.554 67.298 1.00 14.63 5 ILE B CA 1
ATOM 2873 C C . ILE B 1 5 ? 56.633 26.266 67.233 1.00 16.23 5 ILE B C 1
ATOM 2874 O O . ILE B 1 5 ? 56.178 25.492 66.390 1.00 15.49 5 ILE B O 1
ATOM 2879 N N . LYS B 1 6 ? 55.878 26.877 68.139 1.00 15.33 6 LYS B N 1
ATOM 2880 C CA . LYS B 1 6 ? 54.431 26.721 68.157 1.00 15.94 6 LYS B CA 1
ATOM 2881 C C . LYS B 1 6 ? 53.879 28.009 67.567 1.00 15.71 6 LYS B C 1
ATOM 2882 O O . LYS B 1 6 ? 54.066 29.087 68.131 1.00 14.61 6 LYS B O 1
ATOM 2888 N N . CYS B 1 7 ? 53.219 27.905 66.420 1.00 13.78 7 CYS B N 1
ATOM 2889 C CA . CYS B 1 7 ? 52.668 29.085 65.773 1.00 12.45 7 CYS B CA 1
ATOM 2890 C C . CYS B 1 7 ? 51.380 28.755 65.046 1.00 12.97 7 CYS B C 1
ATOM 2891 O O . CYS B 1 7 ? 50.867 27.643 65.147 1.00 14.15 7 CYS B O 1
ATOM 2894 N N . LYS B 1 8 ? 50.866 29.734 64.311 1.00 12.84 8 LYS B N 1
ATOM 2895 C CA . LYS B 1 8 ? 49.642 29.558 63.545 1.00 13.70 8 LYS B CA 1
ATOM 2896 C C . LYS B 1 8 ? 49.962 29.361 62.069 1.00 13.23 8 LYS B C 1
ATOM 2897 O O . LYS B 1 8 ? 50.978 29.846 61.572 1.00 12.14 8 LYS B O 1
ATOM 2903 N N . ALA B 1 9 ? 49.092 28.634 61.379 1.00 11.47 9 ALA B N 1
ATOM 2904 C CA . ALA B 1 9 ? 49.252 28.395 59.951 1.00 11.61 9 ALA B CA 1
ATOM 2905 C C . ALA B 1 9 ? 47.867 28.146 59.376 1.00 12.43 9 ALA B C 1
ATOM 2906 O O . ALA B 1 9 ? 46.959 27.729 60.096 1.00 12.80 9 ALA B O 1
ATOM 2908 N N . ALA B 1 10 ? 47.699 28.424 58.088 1.00 11.66 10 ALA B N 1
ATOM 2909 C CA . ALA B 1 10 ? 46.420 28.191 57.430 1.00 13.14 10 ALA B CA 1
ATOM 2910 C C . ALA B 1 10 ? 46.507 26.780 56.866 1.00 13.55 10 ALA B C 1
ATOM 2911 O O . ALA B 1 10 ? 47.189 26.534 55.868 1.00 14.66 10 ALA B O 1
ATOM 2913 N N . VAL B 1 11 ? 45.822 25.850 57.519 1.00 12.13 11 VAL B N 1
ATOM 2914 C CA . VAL B 1 11 ? 45.845 24.456 57.107 1.00 12.28 11 VAL B CA 1
ATOM 2915 C C . VAL B 1 11 ? 44.693 24.082 56.184 1.00 11.39 11 VAL B C 1
ATOM 2916 O O . VAL B 1 11 ? 43.555 24.504 56.389 1.00 10.92 11 VAL B O 1
ATOM 2920 N N . ALA B 1 12 ? 45.011 23.303 55.154 1.00 11.83 12 ALA B N 1
ATOM 2921 C CA . ALA B 1 12 ? 44.008 22.804 54.225 1.00 11.75 12 ALA B CA 1
ATOM 2922 C C . ALA B 1 12 ? 43.828 21.354 54.667 1.00 10.91 12 ALA B C 1
ATOM 2923 O O . ALA B 1 12 ? 44.635 20.487 54.327 1.00 10.46 12 ALA B O 1
ATOM 2925 N N . TRP B 1 13 ? 42.789 21.094 55.454 1.00 11.21 13 TRP B N 1
ATOM 2926 C CA . TRP B 1 13 ? 42.543 19.743 55.946 1.00 12.54 13 TRP B CA 1
ATOM 2927 C C . TRP B 1 13 ? 42.056 18.803 54.859 1.00 14.68 13 TRP B C 1
ATOM 2928 O O . TRP B 1 13 ? 42.359 17.609 54.874 1.00 14.73 13 TRP B O 1
ATOM 2939 N N . GLU B 1 14 ? 41.301 19.344 53.913 1.00 15.09 14 GLU B N 1
ATOM 2940 C CA . GLU B 1 14 ? 40.745 18.527 52.845 1.00 17.17 14 GLU B CA 1
ATOM 2941 C C . GLU B 1 14 ? 40.461 19.359 51.602 1.00 14.78 14 GLU B C 1
ATOM 2942 O O . GLU B 1 14 ? 40.288 20.572 51.681 1.00 14.78 14 GLU B O 1
ATOM 2948 N N . ALA B 1 15 ? 40.410 18.697 50.453 1.00 16.53 15 ALA B N 1
ATOM 2949 C CA . ALA B 1 15 ? 40.133 19.383 49.200 1.00 16.24 15 ALA B CA 1
ATOM 2950 C C . ALA B 1 15 ? 38.726 19.971 49.217 1.00 17.00 15 ALA B C 1
ATOM 2951 O O . ALA B 1 15 ? 37.821 19.413 49.841 1.00 17.98 15 ALA B O 1
ATOM 2953 N N . GLY B 1 16 ? 38.555 21.104 48.541 1.00 15.48 16 GLY B N 1
ATOM 2954 C CA . GLY B 1 16 ? 37.252 21.745 48.452 1.00 14.94 16 GLY B CA 1
ATOM 2955 C C . GLY B 1 16 ? 36.743 22.499 49.666 1.00 14.58 16 GLY B C 1
ATOM 2956 O O . GLY B 1 16 ? 35.608 22.967 49.668 1.00 13.16 16 GLY B O 1
ATOM 2957 N N . LYS B 1 17 ? 37.569 22.623 50.697 1.00 13.79 17 LYS B N 1
ATOM 2958 C CA . LYS B 1 17 ? 37.163 23.331 51.904 1.00 13.58 17 LYS B CA 1
ATOM 2959 C C . LYS B 1 17 ? 38.043 24.558 52.118 1.00 14.21 17 LYS B C 1
ATOM 2960 O O . LYS B 1 17 ? 39.158 24.630 51.599 1.00 12.93 17 LYS B O 1
ATOM 2966 N N . PRO B 1 18 ? 37.544 25.545 52.874 1.00 12.98 18 PRO B N 1
ATOM 2967 C CA . PRO B 1 18 ? 38.320 26.761 53.140 1.00 13.63 18 PRO B CA 1
ATOM 2968 C C . PRO B 1 18 ? 39.535 26.412 53.991 1.00 13.54 18 PRO B C 1
ATOM 2969 O O . PRO B 1 18 ? 39.591 25.334 54.586 1.00 14.06 18 PRO B O 1
ATOM 2973 N N . LEU B 1 19 ? 40.510 27.313 54.042 1.00 11.69 19 LEU B N 1
ATOM 2974 C CA . LEU B 1 19 ? 41.690 27.076 54.865 1.00 11.79 19 LEU B CA 1
ATOM 2975 C C . LEU B 1 19 ? 41.294 27.391 56.298 1.00 12.68 19 LEU B C 1
ATOM 2976 O O . LEU B 1 19 ? 40.427 28.230 56.535 1.00 12.62 19 LEU B O 1
ATOM 2981 N N . SER B 1 20 ? 41.927 26.716 57.250 1.00 12.84 20 SER B N 1
ATOM 2982 C CA . SER B 1 20 ? 41.629 26.935 58.657 1.00 13.06 20 SER B CA 1
ATOM 2983 C C . SER B 1 20 ? 42.872 27.395 59.409 1.00 13.15 20 SER B C 1
ATOM 2984 O O . SER B 1 20 ? 43.931 26.773 59.308 1.00 11.71 20 SER B O 1
ATOM 2987 N N . ILE B 1 21 ? 42.752 28.490 60.151 1.00 13.58 21 ILE B N 1
ATOM 2988 C CA . ILE B 1 21 ? 43.888 28.968 60.926 1.00 13.91 21 ILE B CA 1
ATOM 2989 C C . ILE B 1 21 ? 43.976 28.040 62.130 1.00 14.30 21 ILE B C 1
ATOM 2990 O O . ILE B 1 21 ? 43.061 27.990 62.953 1.00 13.80 21 ILE B O 1
ATOM 2995 N N . GLU B 1 22 ? 45.076 27.300 62.220 1.00 12.64 22 GLU B N 1
ATOM 2996 C CA . GLU B 1 22 ? 45.281 26.341 63.300 1.00 13.52 22 GLU B CA 1
ATOM 2997 C C . GLU B 1 22 ? 46.584 26.582 64.047 1.00 14.82 22 GLU B C 1
ATOM 2998 O O . GLU B 1 22 ? 47.493 27.235 63.538 1.00 13.28 22 GLU B O 1
ATOM 3004 N N . GLU B 1 23 ? 46.660 26.042 65.260 1.00 15.12 23 GLU B N 1
ATOM 3005 C CA . GLU B 1 23 ? 47.874 26.122 66.057 1.00 15.73 23 GLU B CA 1
ATOM 3006 C C . GLU B 1 23 ? 48.668 24.911 65.587 1.00 14.84 23 GLU B C 1
ATOM 3007 O O . GLU B 1 23 ? 48.183 23.780 65.668 1.00 14.00 23 GLU B O 1
ATOM 3013 N N . ILE B 1 24 ? 49.872 25.137 65.076 1.00 12.04 24 ILE B N 1
ATOM 3014 C CA . ILE B 1 24 ? 50.690 24.029 64.604 1.00 11.44 24 ILE B CA 1
ATOM 3015 C C . ILE B 1 24 ? 52.046 24.056 65.284 1.00 12.03 24 ILE B C 1
ATOM 3016 O O . ILE B 1 24 ? 52.343 24.966 66.060 1.00 12.20 24 ILE B O 1
ATOM 3021 N N . GLU B 1 25 ? 52.857 23.041 64.998 1.00 13.52 25 GLU B N 1
ATOM 3022 C CA . GLU B 1 25 ? 54.209 22.966 65.533 1.00 12.17 25 GLU B CA 1
ATOM 3023 C C . GLU B 1 25 ? 55.149 22.874 64.340 1.00 12.05 25 GLU B C 1
ATOM 3024 O O . GLU B 1 25 ? 54.906 22.108 63.404 1.00 12.08 25 GLU B O 1
ATOM 3030 N N . VAL B 1 26 ? 56.211 23.669 64.366 1.00 11.14 26 VAL B N 1
ATOM 3031 C CA . VAL B 1 26 ? 57.196 23.661 63.291 1.00 11.88 26 VAL B CA 1
ATOM 3032 C C . VAL B 1 26 ? 58.527 23.191 63.873 1.00 12.45 26 VAL B C 1
ATOM 3033 O O . VAL B 1 26 ? 59.106 23.843 64.743 1.00 13.03 26 VAL B O 1
ATOM 3037 N N . ALA B 1 27 ? 58.999 22.048 63.394 1.00 12.54 27 ALA B N 1
ATOM 3038 C CA . ALA B 1 27 ? 60.248 21.477 63.873 1.00 14.41 27 ALA B CA 1
ATOM 3039 C C . ALA B 1 27 ? 61.442 22.329 63.462 1.00 14.87 27 ALA B C 1
ATOM 3040 O O . ALA B 1 27 ? 61.378 23.079 62.485 1.00 13.69 27 ALA B O 1
ATOM 3042 N N . PRO B 1 28 ? 62.547 22.241 64.218 1.00 15.36 28 PRO B N 1
ATOM 3043 C CA . PRO B 1 28 ? 63.731 23.029 63.870 1.00 14.51 28 PRO B CA 1
ATOM 3044 C C . PRO B 1 28 ? 64.328 22.500 62.570 1.00 14.09 28 PRO B C 1
ATOM 3045 O O . PRO B 1 28 ? 64.091 21.351 62.187 1.00 13.68 28 PRO B O 1
ATOM 3049 N N . PRO B 1 29 ? 65.106 23.332 61.868 1.00 13.96 29 PRO B N 1
ATOM 3050 C CA . PRO B 1 29 ? 65.709 22.896 60.608 1.00 14.28 29 PRO B CA 1
ATOM 3051 C C . PRO B 1 29 ? 66.791 21.834 60.765 1.00 15.75 29 PRO B C 1
ATOM 3052 O O . PRO B 1 29 ? 67.652 21.930 61.644 1.00 15.95 29 PRO B O 1
ATOM 3056 N N . LYS B 1 30 ? 66.734 20.814 59.915 1.00 14.32 30 LYS B N 1
ATOM 3057 C CA . LYS B 1 30 ? 67.738 19.759 59.938 1.00 14.75 30 LYS B CA 1
ATOM 3058 C C . LYS B 1 30 ? 68.870 20.194 59.014 1.00 14.90 30 LYS B C 1
ATOM 3059 O O . LYS B 1 30 ? 68.902 21.340 58.564 1.00 14.02 30 LYS B O 1
ATOM 3065 N N . ALA B 1 31 ? 69.799 19.289 58.730 1.00 14.60 31 ALA B N 1
ATOM 3066 C CA . ALA B 1 31 ? 70.921 19.625 57.863 1.00 15.47 31 ALA B CA 1
ATOM 3067 C C . ALA B 1 31 ? 70.458 20.200 56.528 1.00 14.27 31 ALA B C 1
ATOM 3068 O O . ALA B 1 31 ? 69.563 19.656 55.879 1.00 15.18 31 ALA B O 1
ATOM 3070 N N . HIS B 1 32 ? 71.073 21.311 56.138 1.00 14.35 32 HIS B N 1
ATOM 3071 C CA . HIS B 1 32 ? 70.775 21.980 54.878 1.00 15.41 32 HIS B CA 1
ATOM 3072 C C . HIS B 1 32 ? 69.327 22.424 54.689 1.00 14.53 32 HIS B C 1
ATOM 3073 O O . HIS B 1 32 ? 68.789 22.377 53.580 1.00 13.09 32 HIS B O 1
ATOM 3080 N N . GLU B 1 33 ? 68.707 22.849 55.784 1.00 14.43 33 GLU B N 1
ATOM 3081 C CA . GLU B 1 33 ? 67.340 23.352 55.758 1.00 13.51 33 GLU B CA 1
ATOM 3082 C C . GLU B 1 33 ? 67.387 24.725 56.414 1.00 13.23 33 GLU B C 1
ATOM 3083 O O . GLU B 1 33 ? 68.320 25.031 57.167 1.00 13.76 33 GLU B O 1
ATOM 3089 N N . VAL B 1 34 ? 66.386 25.549 56.127 1.00 12.58 34 VAL B N 1
ATOM 3090 C CA . VAL B 1 34 ? 66.314 26.898 56.673 1.00 12.17 34 VAL B CA 1
ATOM 3091 C C . VAL B 1 34 ? 64.899 27.168 57.177 1.00 12.30 34 VAL B C 1
ATOM 3092 O O . VAL B 1 34 ? 63.932 26.921 56.458 1.00 12.47 34 VAL B O 1
ATOM 3096 N N . ARG B 1 35 ? 64.774 27.652 58.411 1.00 10.24 35 ARG B N 1
ATOM 3097 C CA . ARG B 1 35 ? 63.457 27.975 58.956 1.00 10.51 35 ARG B CA 1
ATOM 3098 C C . ARG B 1 35 ? 63.271 29.474 58.761 1.00 12.15 35 ARG B C 1
ATOM 3099 O O . ARG B 1 35 ? 64.122 30.275 59.159 1.00 12.44 35 ARG B O 1
ATOM 3107 N N . ILE B 1 36 ? 62.154 29.846 58.141 1.00 10.76 36 ILE B N 1
ATOM 3108 C CA . ILE B 1 36 ? 61.871 31.239 57.823 1.00 11.27 36 ILE B CA 1
ATOM 3109 C C . ILE B 1 36 ? 60.610 31.794 58.471 1.00 10.38 36 ILE B C 1
ATOM 3110 O O . ILE B 1 36 ? 59.571 31.135 58.495 1.00 10.69 36 ILE B O 1
ATOM 3115 N N . LYS B 1 37 ? 60.703 33.012 58.991 1.00 9.86 37 LYS B N 1
ATOM 3116 C CA . LYS B 1 37 ? 59.532 33.658 59.569 1.00 9.98 37 LYS B CA 1
ATOM 3117 C C . LYS B 1 37 ? 58.889 34.393 58.395 1.00 10.07 37 LYS B C 1
ATOM 3118 O O . LYS B 1 37 ? 59.495 35.297 57.816 1.00 10.31 37 LYS B O 1
ATOM 3124 N N . ILE B 1 38 ? 57.679 33.987 58.024 1.00 10.75 38 ILE B N 1
ATOM 3125 C CA . ILE B 1 38 ? 56.979 34.618 56.910 1.00 10.81 38 ILE B CA 1
ATOM 3126 C C . ILE B 1 38 ? 56.318 35.906 57.374 1.00 11.51 38 ILE B C 1
ATOM 3127 O O . ILE B 1 38 ? 55.574 35.914 58.355 1.00 12.26 38 ILE B O 1
ATOM 3132 N N . ILE B 1 39 ? 56.592 36.993 56.660 1.00 9.85 39 ILE B N 1
ATOM 3133 C CA . ILE B 1 39 ? 56.047 38.302 57.001 1.00 10.44 39 ILE B CA 1
ATOM 3134 C C . ILE B 1 39 ? 54.834 38.670 56.148 1.00 11.43 39 ILE B C 1
ATOM 3135 O O . ILE B 1 39 ? 53.901 39.316 56.625 1.00 11.40 39 ILE B O 1
ATOM 3140 N N . ALA B 1 40 ? 54.861 38.260 54.886 1.00 10.69 40 ALA B N 1
ATOM 3141 C CA . ALA B 1 40 ? 53.773 38.547 53.963 1.00 10.31 40 ALA B CA 1
ATOM 3142 C C . ALA B 1 40 ? 53.656 37.426 52.941 1.00 10.09 40 ALA B C 1
ATOM 3143 O O . ALA B 1 40 ? 54.655 36.816 52.555 1.00 10.60 40 ALA B O 1
ATOM 3145 N N . THR B 1 41 ? 52.433 37.156 52.505 1.00 9.95 41 THR B N 1
ATOM 3146 C CA . THR B 1 41 ? 52.203 36.111 51.520 1.00 10.19 41 THR B CA 1
ATOM 3147 C C . THR B 1 41 ? 51.054 36.532 50.611 1.00 11.76 41 THR B C 1
ATOM 3148 O O . THR B 1 41 ? 50.403 37.551 50.847 1.00 12.49 41 THR B O 1
ATOM 3152 N N . ALA B 1 42 ? 50.822 35.755 49.561 1.00 12.42 42 ALA B N 1
ATOM 3153 C CA . ALA B 1 42 ? 49.748 36.038 48.617 1.00 12.43 42 ALA B CA 1
ATOM 3154 C C . ALA B 1 42 ? 49.271 34.718 48.032 1.00 11.61 42 ALA B C 1
ATOM 3155 O O . ALA B 1 42 ? 49.991 33.721 48.079 1.00 12.12 42 ALA B O 1
ATOM 3157 N N . VAL B 1 43 ? 48.061 34.706 47.483 1.00 12.04 43 VAL B N 1
ATOM 3158 C CA . VAL B 1 43 ? 47.526 33.481 46.900 1.00 13.26 43 VAL B CA 1
ATOM 3159 C C . VAL B 1 43 ? 47.679 33.492 45.386 1.00 13.15 43 VAL B C 1
ATOM 3160 O O . VAL B 1 43 ? 47.727 34.552 44.758 1.00 12.93 43 VAL B O 1
ATOM 3164 N N . CYS B 1 44 ? 47.754 32.299 44.808 1.00 11.67 44 CYS B N 1
ATOM 3165 C CA . CYS B 1 44 ? 47.915 32.140 43.368 1.00 13.32 44 CYS B CA 1
ATOM 3166 C C . CYS B 1 44 ? 46.934 31.087 42.859 1.00 12.20 44 CYS B C 1
ATOM 3167 O O . CYS B 1 44 ? 46.504 30.218 43.615 1.00 11.62 44 CYS B O 1
ATOM 3170 N N . HIS B 1 45 ? 46.577 31.166 41.580 1.00 13.38 45 HIS B N 1
ATOM 3171 C CA . HIS B 1 45 ? 45.650 30.198 40.998 1.00 12.46 45 HIS B CA 1
ATOM 3172 C C . HIS B 1 45 ? 46.120 28.767 41.230 1.00 12.21 45 HIS B C 1
ATOM 3173 O O . HIS B 1 45 ? 45.312 27.839 41.306 1.00 11.57 45 HIS B O 1
ATOM 3180 N N . THR B 1 46 ? 47.432 28.587 41.336 1.00 12.02 46 THR B N 1
ATOM 3181 C CA . THR B 1 46 ? 47.982 27.259 41.551 1.00 12.55 46 THR B CA 1
ATOM 3182 C C . THR B 1 46 ? 47.606 26.735 42.934 1.00 11.94 46 THR B C 1
ATOM 3183 O O . THR B 1 46 ? 47.290 25.553 43.087 1.00 11.28 46 THR B O 1
ATOM 3187 N N . ASP B 1 47 ? 47.626 27.607 43.938 1.00 12.16 47 ASP B N 1
ATOM 3188 C CA . ASP B 1 47 ? 47.243 27.189 45.284 1.00 12.13 47 ASP B CA 1
ATOM 3189 C C . ASP B 1 47 ? 45.773 26.775 45.247 1.00 11.72 47 ASP B C 1
ATOM 3190 O O . ASP B 1 47 ? 45.389 25.761 45.827 1.00 12.57 47 ASP B O 1
ATOM 3195 N N . ALA B 1 48 ? 44.955 27.571 44.563 1.00 11.79 48 ALA B N 1
ATOM 3196 C CA . ALA B 1 48 ? 43.525 27.294 44.462 1.00 12.59 48 ALA B CA 1
ATOM 3197 C C . ALA B 1 48 ? 43.261 25.995 43.714 1.00 13.08 48 ALA B C 1
ATOM 3198 O O . ALA B 1 48 ? 42.349 25.245 44.059 1.00 13.59 48 ALA B O 1
ATOM 3200 N N . TYR B 1 49 ? 44.063 25.736 42.687 1.00 12.67 49 TYR B N 1
ATOM 3201 C CA . TYR B 1 49 ? 43.923 24.524 41.887 1.00 13.42 49 TYR B CA 1
ATOM 3202 C C . TYR B 1 49 ? 44.100 23.294 42.776 1.00 13.92 49 TYR B C 1
ATOM 3203 O O . TYR B 1 49 ? 43.303 22.356 42.731 1.00 12.70 49 TYR B O 1
ATOM 3212 N N . THR B 1 50 ? 45.144 23.305 43.598 1.00 11.93 50 THR B N 1
ATOM 3213 C CA . THR B 1 50 ? 45.400 22.185 44.495 1.00 11.28 50 THR B CA 1
ATOM 3214 C C . THR B 1 50 ? 44.296 22.080 45.546 1.00 12.77 50 THR B C 1
ATOM 3215 O O . THR B 1 50 ? 43.790 20.992 45.826 1.00 14.03 50 THR B O 1
ATOM 3219 N N . LEU B 1 51 ? 43.915 23.220 46.110 1.00 12.54 51 LEU B N 1
ATOM 3220 C CA . LEU B 1 51 ? 42.887 23.263 47.145 1.00 14.37 51 LEU B CA 1
ATOM 3221 C C . LEU B 1 51 ? 41.521 22.739 46.698 1.00 15.28 51 LEU B C 1
ATOM 3222 O O . LEU B 1 51 ? 40.800 22.126 47.485 1.00 13.15 51 LEU B O 1
ATOM 3227 N N . SER B 1 52 ? 41.173 22.980 45.438 1.00 17.02 52 SER B N 1
ATO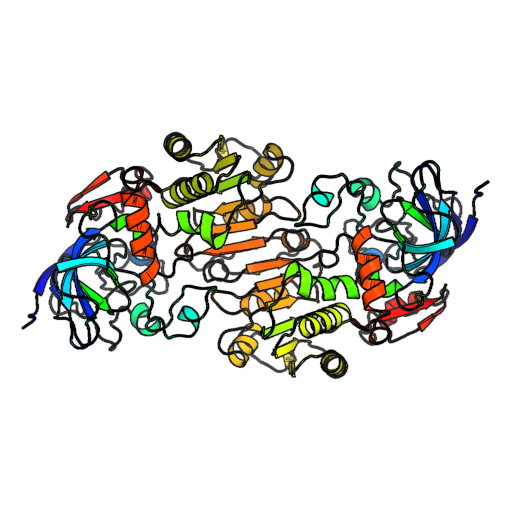M 3228 C CA . SER B 1 52 ? 39.880 22.557 44.900 1.00 18.11 52 SER B CA 1
ATOM 3229 C C . SER B 1 52 ? 39.714 21.046 44.823 1.00 18.44 52 SER B C 1
ATOM 3230 O O . SER B 1 52 ? 38.590 20.541 44.806 1.00 18.57 52 SER B O 1
ATOM 3233 N N . GLY B 1 53 ? 40.833 20.332 44.769 1.00 17.63 53 GLY B N 1
ATOM 3234 C CA . GLY B 1 53 ? 40.786 18.886 44.671 1.00 19.50 53 GLY B CA 1
ATOM 3235 C C . GLY B 1 53 ? 40.886 18.444 43.222 1.00 20.81 53 GLY B C 1
ATOM 3236 O O . GLY B 1 53 ? 40.892 17.249 42.925 1.00 20.35 53 GLY B O 1
ATOM 3237 N N . ALA B 1 54 ? 40.976 19.415 42.318 1.00 21.83 54 ALA B N 1
ATOM 3238 C CA . ALA B 1 54 ? 41.067 19.132 40.889 1.00 25.11 54 ALA B CA 1
ATOM 3239 C C . ALA B 1 54 ? 42.460 18.671 40.477 1.00 27.15 54 ALA B C 1
ATOM 3240 O O . ALA B 1 54 ? 42.617 17.985 39.468 1.00 26.45 54 ALA B O 1
ATOM 3242 N N . ASP B 1 55 ? 43.467 19.047 41.260 1.00 27.77 55 ASP B N 1
ATOM 3243 C CA . ASP B 1 55 ? 44.848 18.672 40.970 1.00 30.57 55 ASP B CA 1
ATOM 3244 C C . ASP B 1 55 ? 45.091 17.208 41.323 1.00 31.51 55 ASP B C 1
ATOM 3245 O O . ASP B 1 55 ? 45.053 16.828 42.492 1.00 31.21 55 ASP B O 1
ATOM 3250 N N . PRO B 1 56 ? 45.348 16.365 40.311 1.00 33.86 56 PRO B N 1
ATOM 3251 C CA . PRO B 1 56 ? 45.597 14.936 40.529 1.00 34.46 56 PRO B CA 1
ATOM 3252 C C . PRO B 1 56 ? 46.740 14.666 41.506 1.00 34.95 56 PRO B C 1
ATOM 3253 O O . PRO B 1 56 ? 46.787 13.612 42.144 1.00 36.30 56 PRO B O 1
ATOM 3257 N N . GLU B 1 57 ? 47.654 15.624 41.625 1.00 33.78 57 GLU B N 1
ATOM 3258 C CA . GLU B 1 57 ? 48.806 15.482 42.509 1.00 33.02 57 GLU B CA 1
ATOM 3259 C C . GLU B 1 57 ? 48.580 16.005 43.928 1.00 30.00 57 GLU B C 1
ATOM 3260 O O . GLU B 1 57 ? 49.417 15.801 44.804 1.00 29.84 57 GLU B O 1
ATOM 3266 N N . GLY B 1 58 ? 47.455 16.672 44.156 1.00 26.58 58 GLY B N 1
ATOM 3267 C CA . GLY B 1 58 ? 47.183 17.225 45.473 1.00 23.64 58 GLY B CA 1
ATOM 3268 C C . GLY B 1 58 ? 46.947 16.228 46.593 1.00 22.83 58 GLY B C 1
ATOM 3269 O O . GLY B 1 58 ? 46.163 15.290 46.448 1.00 21.65 58 GLY B O 1
ATOM 3270 N N . CYS B 1 59 ? 47.626 16.441 47.719 1.00 20.50 59 CYS B N 1
ATOM 3271 C CA . CYS B 1 59 ? 47.488 15.581 48.891 1.00 20.23 59 CYS B CA 1
ATOM 3272 C C . CYS B 1 59 ? 47.184 16.436 50.120 1.00 18.26 59 CYS B C 1
ATOM 3273 O O . CYS B 1 59 ? 47.654 17.569 50.228 1.00 17.39 59 CYS B O 1
ATOM 3276 N N . PHE B 1 60 ? 46.403 15.885 51.044 1.00 16.05 60 PHE B N 1
ATOM 3277 C CA . PHE B 1 60 ? 46.009 16.606 52.254 1.00 14.81 60 PHE B CA 1
ATOM 3278 C C . PHE B 1 60 ? 46.229 15.752 53.503 1.00 15.07 60 PHE B C 1
ATOM 3279 O O . PHE B 1 60 ? 46.307 14.527 53.412 1.00 15.01 60 PHE B O 1
ATOM 3287 N N . PRO B 1 61 ? 46.342 16.388 54.687 1.00 13.46 61 PRO B N 1
ATOM 3288 C CA . PRO B 1 61 ? 46.282 17.834 54.935 1.00 12.79 61 PRO B CA 1
ATOM 3289 C C . PRO B 1 61 ? 47.582 18.496 54.498 1.00 11.20 61 PRO B C 1
ATOM 3290 O O . PRO B 1 61 ? 48.632 17.857 54.481 1.00 11.89 61 PRO B O 1
ATOM 3294 N N . VAL B 1 62 ? 47.518 19.782 54.173 1.00 11.19 62 VAL B N 1
ATOM 3295 C CA . VAL B 1 62 ? 48.703 20.473 53.687 1.00 11.11 62 VAL B CA 1
ATOM 3296 C C . VAL B 1 62 ? 48.672 21.973 53.947 1.00 10.99 62 VAL B C 1
ATOM 3297 O O . VAL B 1 62 ? 47.605 22.569 54.097 1.00 10.75 62 VAL B O 1
ATOM 3301 N N . ILE B 1 63 ? 49.859 22.570 54.024 1.00 11.41 63 ILE B N 1
ATOM 3302 C CA . ILE B 1 63 ? 49.991 24.009 54.202 1.00 10.77 63 ILE B CA 1
ATOM 3303 C C . ILE B 1 63 ? 50.440 24.519 52.836 1.00 10.70 63 ILE B C 1
ATOM 3304 O O . ILE B 1 63 ? 51.575 24.289 52.411 1.00 10.79 63 ILE B O 1
ATOM 3309 N N . LEU B 1 64 ? 49.526 25.189 52.142 1.00 10.70 64 LEU B N 1
ATOM 3310 C CA . LEU B 1 64 ? 49.787 25.713 50.806 1.00 10.30 64 LEU B CA 1
ATOM 3311 C C . LEU B 1 64 ? 50.552 27.031 50.843 1.00 11.71 64 LEU B C 1
ATOM 3312 O O . LEU B 1 64 ? 51.025 27.463 51.900 1.00 10.15 64 LEU B O 1
ATOM 3317 N N 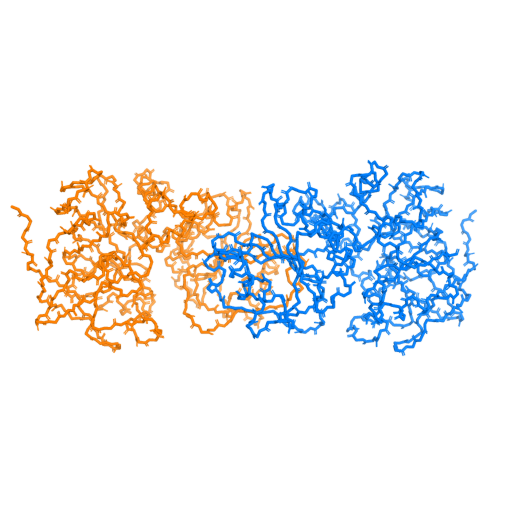. GLY B 1 65 ? 50.674 27.657 49.675 1.00 10.48 65 GLY B N 1
ATOM 3318 C CA . GLY B 1 65 ? 51.358 28.932 49.576 1.00 10.62 65 GLY B CA 1
ATOM 3319 C C . GLY B 1 65 ? 52.768 28.858 49.024 1.00 10.00 65 GLY B C 1
ATOM 3320 O O . GLY B 1 65 ? 53.606 28.111 49.537 1.00 11.40 65 GLY B O 1
ATOM 3321 N N . HIS B 1 66 ? 53.032 29.629 47.973 1.00 10.51 66 HIS B N 1
ATOM 3322 C CA . HIS B 1 66 ? 54.362 29.661 47.381 1.00 11.10 66 HIS B CA 1
ATOM 3323 C C . HIS B 1 66 ? 54.819 31.079 47.052 1.00 12.30 66 HIS B C 1
ATOM 3324 O O . HIS B 1 66 ? 55.842 31.277 46.398 1.00 13.73 66 HIS B O 1
ATOM 3331 N N A LEU B 1 67 ? 54.041 32.068 47.486 0.50 11.28 67 LEU B N 1
ATOM 3332 N N B LEU B 1 67 ? 54.043 32.056 47.510 0.50 12.23 67 LEU B N 1
ATOM 3333 C CA A LEU B 1 67 ? 54.396 33.471 47.283 0.50 11.07 67 LEU B CA 1
ATOM 3334 C CA B LEU B 1 67 ? 54.349 33.468 47.316 0.50 12.68 67 LEU B CA 1
ATOM 3335 C C A LEU B 1 67 ? 54.591 34.081 48.663 0.50 11.95 67 LEU B C 1
ATOM 3336 C C B LEU B 1 67 ? 54.586 34.065 48.694 0.50 12.88 67 LEU B C 1
ATOM 3337 O O A LEU B 1 67 ? 53.624 34.311 49.387 0.50 14.08 67 LEU B O 1
ATOM 3338 O O B LEU B 1 67 ? 53.639 34.271 49.450 0.50 14.85 67 LEU B O 1
ATOM 3347 N N . GLY B 1 68 ? 55.841 34.337 49.029 1.00 11.96 68 GLY B N 1
ATOM 3348 C CA . GLY B 1 68 ? 56.112 34.910 50.332 1.00 11.00 68 GLY B CA 1
ATOM 3349 C C . GLY B 1 68 ? 57.447 35.610 50.436 1.00 10.59 68 GLY B C 1
ATOM 3350 O O . GLY B 1 68 ? 58.295 35.503 49.553 1.00 11.33 68 GLY B O 1
ATOM 3351 N N . ALA B 1 69 ? 57.613 36.348 51.525 1.00 9.85 69 ALA B N 1
ATOM 3352 C CA . ALA B 1 69 ? 58.847 37.064 51.804 1.00 10.48 69 ALA B CA 1
ATOM 3353 C C . ALA B 1 69 ? 58.971 37.053 53.319 1.00 11.10 69 ALA B C 1
ATOM 3354 O O . ALA B 1 69 ? 57.980 37.227 54.036 1.00 11.17 69 ALA B O 1
ATOM 3356 N N . GLY B 1 70 ? 60.182 36.828 53.811 1.00 11.02 70 GLY B N 1
ATOM 3357 C CA . GLY B 1 70 ? 60.359 36.777 55.243 1.00 9.79 70 GLY B CA 1
ATOM 3358 C C . GLY B 1 70 ? 61.783 36.970 55.707 1.00 10.72 70 GLY B C 1
ATOM 3359 O O . GLY B 1 70 ? 62.626 37.525 54.991 1.00 10.50 70 GLY B O 1
ATOM 3360 N N . ILE B 1 71 ? 62.043 36.486 56.916 1.00 9.49 71 ILE B N 1
ATOM 3361 C CA . ILE B 1 71 ? 63.344 36.612 57.555 1.00 9.41 71 ILE B CA 1
ATOM 3362 C C . ILE B 1 71 ? 63.805 35.256 58.071 1.00 11.39 71 ILE B C 1
ATOM 3363 O O . ILE B 1 71 ? 63.026 34.512 58.668 1.00 9.58 71 ILE B O 1
ATOM 3368 N N . VAL B 1 72 ? 65.068 34.923 57.832 1.00 9.73 72 VAL B N 1
ATOM 3369 C CA . VAL B 1 72 ? 65.582 33.648 58.309 1.00 9.73 72 VAL B CA 1
ATOM 3370 C C . VAL B 1 72 ? 65.571 33.652 59.837 1.00 11.23 72 VAL B C 1
ATOM 3371 O O . VAL B 1 72 ? 66.146 34.538 60.473 1.00 11.44 72 VAL B O 1
ATOM 3375 N N . GLU B 1 73 ? 64.886 32.671 60.417 1.00 12.04 73 GLU B N 1
ATOM 3376 C CA . GLU B 1 73 ? 64.796 32.543 61.868 1.00 13.94 73 GLU B CA 1
ATOM 3377 C C . GLU B 1 73 ? 65.971 31.709 62.382 1.00 14.24 73 GLU B C 1
ATOM 3378 O O . GLU B 1 73 ? 66.548 32.016 63.425 1.00 13.61 73 GLU B O 1
ATOM 3384 N N . SER B 1 74 ? 66.330 30.660 61.646 1.00 13.87 74 SER B N 1
ATOM 3385 C CA . SER B 1 74 ? 67.464 29.812 62.016 1.00 14.92 74 SER B CA 1
ATOM 3386 C C . SER B 1 74 ? 67.835 28.894 60.859 1.00 15.56 74 SER B C 1
ATOM 3387 O O . SER B 1 74 ? 67.037 28.683 59.944 1.00 15.50 74 SER B O 1
ATOM 3390 N N . VAL B 1 75 ? 69.054 28.365 60.887 1.00 14.53 75 VAL B N 1
ATOM 3391 C CA . VAL B 1 75 ? 69.504 27.462 59.837 1.00 16.07 75 VAL B CA 1
ATOM 3392 C C . VAL B 1 75 ? 70.009 26.148 60.421 1.00 16.71 75 VAL B C 1
ATOM 3393 O O . VAL B 1 75 ? 70.437 26.090 61.577 1.00 15.61 75 VAL B O 1
ATOM 3397 N N . GLY B 1 76 ? 69.942 25.092 59.617 1.00 16.90 76 GLY B N 1
ATOM 3398 C CA . GLY B 1 76 ? 70.399 23.789 60.064 1.00 18.16 76 GLY B CA 1
ATOM 3399 C C . GLY B 1 76 ? 71.891 23.635 59.839 1.00 19.11 76 GLY B C 1
ATOM 3400 O O . GLY B 1 76 ? 72.539 24.531 59.297 1.00 18.23 76 GLY B O 1
ATOM 3401 N N . GLU B 1 77 ? 72.444 22.501 60.248 1.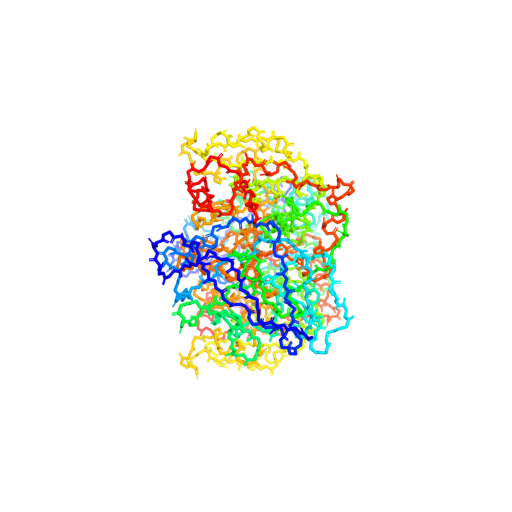00 21.20 77 GLU B N 1
ATOM 3402 C CA . GLU B 1 77 ? 73.872 22.272 60.079 1.00 23.59 77 GLU B CA 1
ATOM 3403 C C . GLU B 1 77 ? 74.248 22.226 58.603 1.00 23.25 77 GLU B C 1
ATOM 3404 O O . GLU B 1 77 ? 73.470 21.769 57.765 1.00 22.89 77 GLU B O 1
ATOM 3410 N N . GLY B 1 78 ? 75.441 22.719 58.289 1.00 22.55 78 GLY B N 1
ATOM 3411 C CA . GLY B 1 78 ? 75.902 22.719 56.914 1.00 22.33 78 GLY B CA 1
ATOM 3412 C C . GLY B 1 78 ? 75.571 23.989 56.155 1.00 22.47 78 GLY B C 1
ATOM 3413 O O . GLY B 1 78 ? 76.132 24.237 55.088 1.00 22.64 78 GLY B O 1
ATOM 3414 N N . VAL B 1 79 ? 74.663 24.798 56.697 1.00 19.98 79 VAL B N 1
ATOM 3415 C CA . VAL B 1 79 ? 74.270 26.046 56.047 1.00 20.28 79 VAL B CA 1
ATOM 3416 C C . VAL B 1 79 ? 75.199 27.185 56.459 1.00 21.12 79 VAL B C 1
ATOM 3417 O O . VAL B 1 79 ? 75.294 27.518 57.638 1.00 23.26 79 VAL B O 1
ATOM 3421 N N . THR B 1 80 ? 75.873 27.789 55.484 1.00 23.22 80 THR B N 1
ATOM 3422 C CA . THR B 1 80 ? 76.801 28.882 55.765 1.00 25.00 80 THR B CA 1
ATOM 3423 C C . THR B 1 80 ? 76.542 30.164 54.972 1.00 24.82 80 THR B C 1
ATOM 3424 O O . THR B 1 80 ? 76.976 31.243 55.379 1.00 25.21 80 THR B O 1
ATOM 3428 N N . LYS B 1 81 ? 75.845 30.048 53.846 1.00 22.25 81 LYS B N 1
ATOM 3429 C CA . LYS B 1 81 ? 75.550 31.206 53.002 1.00 23.25 81 LYS B CA 1
ATOM 3430 C C . LYS B 1 81 ? 74.341 31.990 53.504 1.00 21.41 81 LYS B C 1
ATOM 3431 O O . LYS B 1 81 ? 74.047 33.084 53.017 1.00 21.40 81 LYS B O 1
ATOM 3437 N N . LEU B 1 82 ? 73.642 31.418 54.476 1.00 18.57 82 LEU B N 1
ATOM 3438 C CA . LEU B 1 82 ? 72.465 32.046 55.059 1.00 17.73 82 LEU B CA 1
ATOM 3439 C C . LEU B 1 82 ? 72.592 31.994 56.573 1.00 15.79 82 LEU B C 1
ATOM 3440 O O . LEU B 1 82 ? 73.224 31.086 57.116 1.00 15.62 82 LEU B O 1
ATOM 3445 N N . LYS B 1 83 ? 71.989 32.967 57.248 1.00 15.38 83 LYS B N 1
ATOM 3446 C CA . LYS B 1 83 ? 72.035 33.032 58.704 1.00 14.43 83 LYS B CA 1
ATOM 3447 C C . LYS B 1 83 ? 70.798 33.748 59.233 1.00 14.52 83 LYS B C 1
ATOM 3448 O O . LYS B 1 83 ? 70.103 34.436 58.489 1.00 11.21 83 LYS B O 1
ATOM 3454 N N . ALA B 1 84 ? 70.535 33.594 60.525 1.00 14.28 84 ALA B N 1
ATOM 3455 C CA . ALA B 1 84 ? 69.389 34.244 61.147 1.00 14.30 84 ALA B CA 1
ATOM 3456 C C . ALA B 1 84 ? 69.423 35.742 60.866 1.00 14.50 84 ALA B C 1
ATOM 3457 O O . ALA B 1 84 ? 70.474 36.384 60.968 1.00 15.77 84 ALA B O 1
ATOM 3459 N N . GLY B 1 85 ? 68.273 36.301 60.507 1.00 12.03 85 GLY B N 1
ATOM 3460 C CA . GLY B 1 85 ? 68.209 37.724 60.225 1.00 12.97 85 GLY B CA 1
ATOM 3461 C C . GLY B 1 85 ? 68.228 38.088 58.752 1.00 12.49 85 GLY B C 1
ATOM 3462 O O . GLY B 1 85 ? 67.818 39.188 58.387 1.00 12.97 85 GLY B O 1
ATOM 3463 N N . ASP B 1 86 ? 68.709 37.186 57.900 1.00 12.76 86 ASP B N 1
ATOM 3464 C CA . ASP B 1 86 ? 68.750 37.466 56.465 1.00 14.01 86 ASP B CA 1
ATOM 3465 C C . ASP B 1 86 ? 67.340 37.640 55.917 1.00 12.83 86 ASP B C 1
ATOM 3466 O O . ASP B 1 86 ? 66.423 36.921 56.308 1.00 12.84 86 ASP B O 1
ATOM 3471 N N . THR B 1 87 ? 67.184 38.594 55.004 1.00 11.86 87 THR B N 1
ATOM 3472 C CA . THR B 1 87 ? 65.902 38.887 54.370 1.00 11.66 87 THR B CA 1
ATOM 3473 C C . THR B 1 87 ? 65.825 37.971 53.154 1.00 11.64 87 THR B C 1
ATOM 3474 O O . THR B 1 87 ? 66.716 37.987 52.307 1.00 11.08 87 THR B O 1
ATOM 3478 N N . VAL B 1 88 ? 64.758 37.182 53.061 1.00 12.27 88 VAL B N 1
ATOM 3479 C CA . VAL B 1 88 ? 64.645 36.211 51.979 1.00 10.83 88 VAL B CA 1
ATOM 3480 C C . VAL B 1 88 ? 63.273 36.008 51.337 1.00 11.99 88 VAL B C 1
ATOM 3481 O O . VAL B 1 88 ? 62.248 36.467 51.837 1.00 11.36 88 VAL B O 1
ATOM 3485 N N . ILE B 1 89 ? 63.291 35.300 50.211 1.00 11.80 89 ILE B N 1
ATOM 3486 C CA . ILE B 1 89 ? 62.090 34.933 49.466 1.00 11.08 89 ILE B CA 1
ATOM 3487 C C . ILE B 1 89 ? 62.237 33.438 49.177 1.00 11.32 89 ILE B C 1
ATOM 3488 O O . ILE B 1 89 ? 63.213 33.017 48.548 1.00 11.47 89 ILE B O 1
ATOM 3493 N N . PRO B 1 90 ? 61.295 32.612 49.666 1.00 10.34 90 PRO B N 1
ATOM 3494 C CA . PRO B 1 90 ? 61.367 31.167 49.422 1.00 10.68 90 PRO B CA 1
ATOM 3495 C C . PRO B 1 90 ? 61.026 30.890 47.958 1.00 11.34 90 PRO B C 1
ATOM 3496 O O . PRO B 1 90 ? 60.203 31.595 47.362 1.00 11.74 90 PRO B O 1
ATOM 3500 N N . LEU B 1 91 ? 61.651 29.863 47.388 1.00 9.35 91 LEU B N 1
ATOM 3501 C CA . LEU B 1 91 ? 61.479 29.538 45.968 1.00 11.88 91 LEU B CA 1
ATOM 3502 C C . LEU B 1 91 ? 60.914 28.147 45.693 1.00 10.09 91 LEU B C 1
ATOM 3503 O O . LEU B 1 91 ? 61.413 27.170 46.245 1.00 12.08 91 LEU B O 1
ATOM 3508 N N . TYR B 1 92 ? 59.893 28.044 44.837 1.00 9.17 92 TYR B N 1
ATOM 3509 C CA . TYR B 1 92 ? 59.358 26.719 44.521 1.00 10.66 92 TYR B CA 1
ATOM 3510 C C . TYR B 1 92 ? 60.230 26.058 43.453 1.00 10.91 92 TYR B C 1
ATOM 3511 O O . TYR B 1 92 ? 60.153 24.849 43.233 1.00 10.57 92 TYR B O 1
ATOM 3520 N N . ILE B 1 93 ? 61.053 26.868 42.791 1.00 10.80 93 ILE B N 1
ATOM 3521 C CA . ILE B 1 93 ? 62.012 26.371 41.809 1.00 12.05 93 ILE B CA 1
ATOM 3522 C C . ILE B 1 93 ? 63.351 26.679 42.471 1.00 11.53 93 ILE B C 1
ATOM 3523 O O . ILE B 1 93 ? 63.763 27.837 42.546 1.00 13.35 93 ILE B O 1
ATOM 3528 N N . PRO B 1 94 ? 64.036 25.647 42.982 1.00 12.79 94 PRO B N 1
ATOM 3529 C CA . PRO B 1 94 ? 65.325 25.850 43.646 1.00 11.97 94 PRO B CA 1
ATOM 3530 C C . PRO B 1 94 ? 66.484 26.017 42.673 1.00 12.01 94 PRO B C 1
ATOM 3531 O O . PRO B 1 94 ? 66.289 26.052 41.457 1.00 11.90 94 PRO B O 1
ATOM 3535 N N . GLN B 1 95 ? 67.688 26.155 43.220 1.00 12.97 95 GLN B N 1
ATOM 3536 C CA . GLN B 1 95 ? 68.891 26.270 42.404 1.00 13.92 95 GLN B CA 1
ATOM 3537 C C . GLN B 1 95 ? 70.064 25.683 43.180 1.00 14.06 95 GLN B C 1
ATOM 3538 O O . GLN B 1 95 ? 70.740 26.388 43.934 1.00 13.90 95 GLN B O 1
ATOM 3544 N N . CYS B 1 96 ? 70.293 24.385 43.001 1.00 14.70 96 CYS B N 1
ATOM 3545 C CA . CYS B 1 96 ? 71.387 23.703 43.686 1.00 16.03 96 CYS B CA 1
ATOM 3546 C C . CYS B 1 96 ? 72.720 24.049 43.023 1.00 17.34 96 CYS B C 1
ATOM 3547 O O . CYS B 1 96 ? 73.778 23.959 43.649 1.00 17.57 96 CYS B O 1
ATOM 3550 N N . GLY B 1 97 ? 72.656 24.443 41.753 1.00 15.47 97 GLY B N 1
ATOM 3551 C CA . GLY B 1 97 ? 73.849 24.813 41.014 1.00 17.54 97 GLY B CA 1
ATOM 3552 C C . GLY B 1 97 ? 74.785 23.674 40.649 1.00 19.16 97 GLY B C 1
ATOM 3553 O O . GLY B 1 97 ? 75.896 23.921 40.178 1.00 20.01 97 GLY B O 1
ATOM 3554 N N . GLU B 1 98 ? 74.347 22.434 40.841 1.00 18.30 98 GLU B N 1
ATOM 3555 C CA . GLU B 1 98 ? 75.198 21.285 40.536 1.00 20.67 98 GLU B CA 1
ATOM 3556 C C . GLU B 1 98 ? 74.573 20.232 39.625 1.00 19.63 98 GLU B C 1
ATOM 3557 O O . GLU B 1 98 ? 75.292 19.423 39.032 1.00 19.52 98 GLU B O 1
ATOM 3563 N N . CYS B 1 99 ? 73.249 20.226 39.516 1.00 16.62 99 CYS B N 1
ATOM 3564 C CA . CYS B 1 99 ? 72.580 19.234 38.679 1.00 15.80 99 CYS B CA 1
ATOM 3565 C C . CYS B 1 99 ? 72.660 19.573 37.196 1.00 15.38 99 CYS B C 1
ATOM 3566 O O . CYS B 1 99 ? 73.105 20.654 36.813 1.00 14.11 99 CYS B O 1
ATOM 3569 N N . LYS B 1 100 ? 72.220 18.632 36.368 1.00 14.73 100 LYS B N 1
ATOM 3570 C CA . LYS B 1 100 ? 72.238 18.790 34.920 1.00 17.10 100 LYS B CA 1
ATOM 3571 C C . LYS B 1 100 ? 71.514 20.052 34.452 1.00 16.00 100 LYS B C 1
ATOM 3572 O O . LYS B 1 100 ? 71.960 20.724 33.522 1.00 14.95 100 LYS B O 1
ATOM 3578 N N . PHE B 1 101 ? 70.395 20.374 35.092 1.00 14.27 101 PHE B N 1
ATOM 3579 C CA . PHE B 1 101 ? 69.637 21.558 34.704 1.00 13.98 101 PHE B CA 1
ATOM 3580 C C . PHE B 1 101 ? 70.296 22.855 35.153 1.00 14.01 101 PHE B C 1
ATOM 3581 O O . PHE B 1 101 ? 70.345 23.822 34.396 1.00 12.47 101 PHE B O 1
ATOM 3589 N N . CYS B 1 102 ? 70.807 22.885 36.379 1.00 13.32 102 CYS B N 1
ATOM 3590 C CA . CYS B 1 102 ? 71.461 24.092 36.866 1.00 13.39 102 CYS B CA 1
ATOM 3591 C C . CYS B 1 102 ? 72.711 24.420 36.048 1.00 13.45 102 CYS B C 1
ATOM 3592 O O . CYS B 1 102 ? 73.042 25.591 35.851 1.00 14.16 102 CYS B O 1
ATOM 3595 N N . LEU B 1 103 ? 73.397 23.387 35.564 1.00 14.70 103 LEU B N 1
ATOM 3596 C CA . LEU B 1 103 ? 74.611 23.586 34.774 1.00 15.68 103 LEU B CA 1
ATOM 3597 C C . LEU B 1 103 ? 74.347 23.991 33.320 1.00 16.30 103 LEU B C 1
ATOM 3598 O O . LEU B 1 103 ? 75.252 24.472 32.635 1.00 16.71 103 LEU B O 1
ATOM 3603 N N . ASN B 1 104 ? 73.116 23.803 32.853 1.00 16.49 104 ASN B N 1
ATOM 3604 C CA . ASN B 1 104 ? 72.748 24.166 31.480 1.00 16.82 104 ASN B CA 1
ATOM 3605 C C . ASN B 1 104 ? 72.182 25.588 31.475 1.00 17.51 104 ASN B C 1
ATOM 3606 O O . ASN B 1 104 ? 71.149 25.854 32.088 1.00 16.37 104 ASN B O 1
ATOM 3611 N N . PRO B 1 105 ? 72.845 26.521 30.772 1.00 18.07 105 PRO B N 1
ATOM 3612 C CA . PRO B 1 105 ? 72.371 27.907 30.723 1.00 18.60 105 PRO B CA 1
ATOM 3613 C C . PRO B 1 105 ? 71.002 28.126 30.081 1.00 17.39 105 PRO B C 1
ATOM 3614 O O . PRO B 1 105 ? 70.412 29.196 30.231 1.00 16.48 105 PRO B O 1
ATOM 3618 N N . LYS B 1 106 ? 70.491 27.115 29.385 1.00 14.66 106 LYS B N 1
ATOM 3619 C CA . LYS B 1 106 ? 69.197 27.235 28.717 1.00 14.57 106 LYS B CA 1
ATOM 3620 C C . LYS B 1 106 ? 67.980 26.936 29.586 1.00 15.48 106 LYS B C 1
ATOM 3621 O O . LYS B 1 106 ? 66.845 27.051 29.123 1.00 15.27 106 LYS B O 1
ATOM 3627 N N . THR B 1 107 ? 68.198 26.555 30.839 1.00 13.26 107 THR B N 1
ATOM 3628 C CA . THR B 1 107 ? 67.068 26.241 31.708 1.00 13.36 107 THR B CA 1
ATOM 3629 C C . THR B 1 107 ? 67.332 26.625 33.157 1.00 13.01 107 THR B C 1
ATOM 3630 O O . THR B 1 107 ? 68.466 26.913 33.532 1.00 13.91 107 THR B O 1
ATOM 3634 N N . ASN B 1 108 ? 66.271 26.613 33.960 1.00 14.35 108 ASN B N 1
ATOM 3635 C CA . ASN B 1 108 ? 66.341 26.964 35.376 1.00 13.99 108 ASN B CA 1
ATOM 3636 C C . ASN B 1 108 ? 65.607 25.918 36.212 1.00 13.85 108 ASN B C 1
ATOM 3637 O O . ASN B 1 108 ? 65.402 26.108 37.412 1.00 14.45 108 ASN B O 1
ATOM 3642 N N . LEU B 1 109 ? 65.227 24.811 35.583 1.00 13.23 109 LEU B N 1
ATOM 3643 C CA . LEU B 1 109 ? 64.475 23.766 36.270 1.00 13.85 109 LEU B CA 1
ATOM 3644 C C . LEU B 1 109 ? 65.284 22.762 37.089 1.00 13.74 109 LEU B C 1
ATOM 3645 O O . LEU B 1 109 ? 65.381 21.586 36.738 1.00 14.81 109 LEU B O 1
ATOM 3650 N N . CYS B 1 110 ? 65.849 23.234 38.194 1.00 12.88 110 CYS B N 1
ATOM 3651 C CA . CYS B 1 110 ? 66.633 22.391 39.094 1.00 12.97 110 CYS B CA 1
ATOM 3652 C C . CYS B 1 110 ? 65.821 21.154 39.501 1.00 14.12 110 CYS B C 1
ATOM 3653 O O . CYS B 1 110 ? 64.672 21.272 39.926 1.00 14.37 110 CYS B O 1
ATOM 3656 N N A GLN B 1 111 ? 66.426 19.974 39.384 0.50 13.58 111 GLN B N 1
ATOM 3657 N N B GLN B 1 111 ? 66.431 19.977 39.376 0.50 13.81 111 GLN B N 1
ATOM 3658 C CA A GLN B 1 111 ? 65.742 18.727 39.720 0.50 14.78 111 GLN B CA 1
ATOM 3659 C CA B GLN B 1 111 ? 65.770 18.714 39.702 0.50 15.19 111 GLN B CA 1
ATOM 3660 C C A GLN B 1 111 ? 66.260 18.082 41.005 0.50 14.97 111 GLN B C 1
ATOM 3661 C C B GLN B 1 111 ? 66.270 18.077 40.997 0.50 15.22 111 GLN B C 1
ATOM 3662 O O A GLN B 1 111 ? 65.817 16.997 41.378 0.50 14.80 111 GLN B O 1
ATOM 3663 O O B GLN B 1 111 ? 65.823 16.995 41.372 0.50 15.01 111 GLN B O 1
ATOM 3674 N N . LYS B 1 112 ? 67.193 18.749 41.674 1.00 15.52 112 LYS B N 1
ATOM 3675 C CA . LYS B 1 112 ? 67.777 18.231 42.912 1.00 16.99 112 LYS B CA 1
ATOM 3676 C C . LYS B 1 112 ? 66.821 17.673 43.971 1.00 16.60 112 LYS B C 1
ATOM 3677 O O . LYS B 1 112 ? 67.088 16.618 44.547 1.00 15.72 112 LYS B O 1
ATOM 3683 N N . ILE B 1 113 ? 65.711 18.359 44.227 1.00 15.07 113 ILE B N 1
ATOM 3684 C CA . ILE B 1 113 ? 64.772 17.906 45.257 1.00 14.75 113 ILE B CA 1
ATOM 3685 C C . ILE B 1 113 ? 63.326 17.758 44.791 1.00 15.47 113 ILE B C 1
ATOM 3686 O O . ILE B 1 113 ? 62.412 17.727 45.616 1.00 13.65 113 ILE B O 1
ATOM 3691 N N . ARG B 1 114 ? 63.116 17.642 43.484 1.00 16.63 114 ARG B N 1
ATOM 3692 C CA . ARG B 1 114 ? 61.763 17.546 42.946 1.00 18.10 114 ARG B CA 1
ATOM 3693 C C . ARG B 1 114 ? 60.932 16.358 43.424 1.00 17.24 114 ARG B C 1
ATOM 3694 O O . ARG B 1 114 ? 59.722 16.485 43.607 1.00 16.31 114 ARG B O 1
ATOM 3702 N N . VAL B 1 115 ? 61.568 15.210 43.630 1.00 17.14 115 VAL B N 1
ATOM 3703 C CA . VAL B 1 115 ? 60.841 14.025 44.074 1.00 18.25 115 VAL B CA 1
ATOM 3704 C C . VAL B 1 115 ? 60.196 14.237 45.442 1.00 17.83 115 VAL B C 1
ATOM 3705 O O . VAL B 1 115 ? 58.986 14.066 45.596 1.00 18.65 115 VAL B O 1
ATOM 3709 N N . THR B 1 116 ? 60.996 14.610 46.435 1.00 15.37 116 THR B N 1
ATOM 3710 C CA . THR B 1 116 ? 60.454 14.841 47.770 1.00 14.74 116 THR B CA 1
ATOM 3711 C C . THR B 1 116 ? 59.536 16.062 47.794 1.00 14.22 116 THR B C 1
ATOM 3712 O O . THR B 1 116 ? 58.523 16.073 48.497 1.00 13.41 116 THR B O 1
ATOM 3716 N N . GLN B 1 117 ? 59.874 17.089 47.019 1.00 12.69 117 GLN B N 1
ATOM 3717 C CA . GLN B 1 117 ? 59.038 18.287 46.996 1.00 12.04 117 GLN B CA 1
ATOM 3718 C C . GLN B 1 117 ? 57.644 17.966 46.465 1.00 12.83 117 GLN B C 1
ATOM 3719 O O . GLN B 1 117 ? 56.650 18.522 46.930 1.00 13.59 117 GLN B O 1
ATOM 3725 N N . GLY B 1 118 ? 57.577 17.064 45.491 1.00 13.70 118 GLY B N 1
ATOM 3726 C CA . GLY B 1 118 ? 56.296 16.684 44.925 1.00 14.81 118 GLY B CA 1
ATOM 3727 C C . GLY B 1 118 ? 55.435 15.928 45.920 1.00 16.27 118 GLY B C 1
ATOM 3728 O O . GLY B 1 118 ? 54.211 15.895 45.793 1.00 17.79 118 GLY B O 1
ATOM 3729 N N . LYS B 1 119 ? 56.077 15.322 46.914 1.00 16.10 119 LYS B N 1
ATOM 3730 C CA . LYS B 1 119 ? 55.376 14.560 47.942 1.00 16.50 119 LYS B CA 1
ATOM 3731 C C . LYS B 1 119 ? 55.115 15.398 49.191 1.00 15.87 119 LYS B C 1
ATOM 3732 O O . LYS B 1 119 ? 54.607 14.888 50.194 1.00 15.27 119 LYS B O 1
ATOM 3738 N N . GLY B 1 120 ? 55.466 16.679 49.127 1.00 13.91 120 GLY B N 1
ATOM 3739 C CA . GLY B 1 120 ? 55.257 17.564 50.262 1.00 14.04 120 GLY B CA 1
ATOM 3740 C C . GLY B 1 120 ? 56.174 17.279 51.439 1.00 14.24 120 GLY B C 1
ATOM 3741 O O . GLY B 1 120 ? 55.785 17.456 52.595 1.00 13.96 120 GLY B O 1
ATOM 3742 N N . LEU B 1 121 ? 57.403 16.861 51.147 1.00 13.50 121 LEU B N 1
ATOM 3743 C CA . LEU B 1 121 ? 58.371 16.535 52.187 1.00 13.03 121 LEU B CA 1
ATOM 3744 C C . LEU B 1 121 ? 59.689 17.269 51.980 1.00 13.16 121 LEU B C 1
ATOM 3745 O O . LEU B 1 121 ? 59.971 17.757 50.887 1.00 14.03 121 LEU B O 1
ATOM 3750 N N . MET B 1 122 ? 60.491 17.351 53.038 1.00 13.43 122 MET B N 1
ATOM 3751 C CA . MET B 1 122 ? 61.800 17.979 52.937 1.00 13.56 122 MET B CA 1
ATOM 3752 C C . MET B 1 122 ? 62.682 16.955 52.218 1.00 14.12 122 MET B C 1
ATOM 3753 O O . MET B 1 122 ? 62.278 15.804 52.037 1.00 14.75 122 MET B O 1
ATOM 3758 N N . PRO B 1 123 ? 63.887 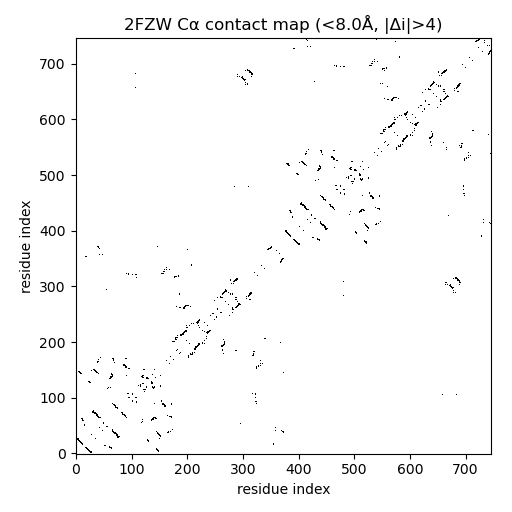17.359 51.786 1.00 14.54 123 PRO B N 1
ATOM 3759 C CA . PRO B 1 123 ? 64.784 16.435 51.083 1.00 14.58 123 PRO B CA 1
ATOM 3760 C C . PRO B 1 123 ? 65.076 15.113 51.792 1.00 16.36 123 PRO B C 1
ATOM 3761 O O . PRO B 1 123 ? 65.361 14.108 51.137 1.00 15.52 123 PRO B O 1
ATOM 3765 N N . ASP B 1 124 ? 64.998 15.102 53.120 1.00 16.35 124 ASP B N 1
ATOM 3766 C CA . ASP B 1 124 ? 65.274 13.880 53.868 1.00 18.33 124 ASP B CA 1
ATOM 3767 C C . ASP B 1 124 ? 64.069 12.936 53.918 1.00 19.52 124 ASP B C 1
ATOM 3768 O O . ASP B 1 124 ? 64.112 11.890 54.569 1.00 19.40 124 ASP B O 1
ATOM 3773 N N . GLY B 1 125 ? 62.992 13.314 53.234 1.00 17.34 125 GLY B N 1
ATOM 3774 C CA . GLY B 1 125 ? 61.811 12.468 53.187 1.00 17.05 125 GLY B CA 1
ATOM 3775 C C . GLY B 1 125 ? 60.794 12.593 54.304 1.00 16.42 125 GLY B C 1
ATOM 3776 O O . GLY B 1 125 ? 59.919 11.732 54.442 1.00 15.55 125 GLY B O 1
ATOM 3777 N N . THR B 1 126 ? 60.892 13.650 55.102 1.00 16.55 126 THR B N 1
ATOM 3778 C CA . THR B 1 126 ? 59.944 13.859 56.194 1.00 17.19 126 THR B CA 1
ATOM 3779 C C . THR B 1 126 ? 59.449 15.303 56.197 1.00 15.89 126 THR B C 1
ATOM 3780 O O . THR B 1 126 ? 60.026 16.162 55.532 1.00 15.42 126 THR B O 1
ATOM 3784 N N . SER B 1 127 ? 58.380 15.555 56.947 1.00 14.98 127 SER B N 1
ATOM 3785 C CA . SER B 1 127 ? 57.797 16.892 57.059 1.00 15.24 127 SER B CA 1
ATOM 3786 C C . SER B 1 127 ? 58.116 17.510 58.419 1.00 15.15 127 SER B C 1
ATOM 3787 O O . SER B 1 127 ? 58.269 16.797 59.413 1.00 14.81 127 SER B O 1
ATOM 3790 N N . ARG B 1 128 ? 58.201 18.839 58.455 1.00 13.96 128 ARG B N 1
ATOM 3791 C CA . ARG B 1 128 ? 58.504 19.573 59.682 1.00 14.29 128 ARG B CA 1
ATOM 3792 C C . ARG B 1 128 ? 57.247 20.113 60.353 1.00 13.45 128 ARG B C 1
ATOM 3793 O O . ARG B 1 128 ? 57.329 20.743 61.410 1.00 14.06 128 ARG B O 1
ATOM 3801 N N . PHE B 1 129 ? 56.091 19.864 59.740 1.00 13.63 129 PHE B N 1
ATOM 3802 C CA . PHE B 1 129 ? 54.815 20.355 60.261 1.00 12.28 129 PHE B CA 1
ATOM 3803 C C . PHE B 1 129 ? 53.929 19.302 60.916 1.00 11.95 129 PHE B C 1
ATOM 3804 O O . PHE B 1 129 ? 53.774 18.198 60.399 1.00 12.16 129 PHE B O 1
ATOM 3812 N N . THR B 1 130 ? 53.337 19.664 62.048 1.00 13.83 130 THR B N 1
ATOM 3813 C CA . THR B 1 130 ? 52.400 18.790 62.744 1.00 12.59 130 THR B CA 1
ATOM 3814 C C . THR B 1 130 ? 51.289 19.676 63.284 1.00 13.76 130 THR B C 1
ATOM 3815 O O . THR B 1 130 ? 51.508 20.856 63.578 1.00 12.99 130 THR B O 1
ATOM 3819 N N . CYS B 1 131 ? 50.089 19.115 63.385 1.00 12.55 131 CYS B N 1
ATOM 3820 C CA . CYS B 1 131 ? 48.942 19.854 63.891 1.00 13.14 131 CYS B CA 1
ATOM 3821 C C . CYS B 1 131 ? 47.963 18.866 64.500 1.00 14.37 131 CYS B C 1
ATOM 3822 O O . CYS B 1 131 ? 47.504 17.945 63.825 1.00 15.23 131 CYS B O 1
ATOM 3825 N N . LYS B 1 132 ? 47.660 19.058 65.780 1.00 16.39 132 LYS B N 1
ATOM 3826 C CA . LYS B 1 132 ? 46.731 18.189 66.494 1.00 18.44 132 LYS B CA 1
ATOM 3827 C C . LYS B 1 132 ? 47.095 16.711 66.361 1.00 19.43 132 LYS B C 1
ATOM 3828 O O . LYS B 1 132 ? 46.228 15.858 66.153 1.00 20.63 132 LYS B O 1
ATOM 3834 N N . GLY B 1 133 ? 48.388 16.422 66.483 1.00 19.00 133 GLY B N 1
ATOM 3835 C CA . GLY B 1 133 ? 48.868 15.053 66.400 1.00 18.56 133 GLY B CA 1
ATOM 3836 C C . GLY B 1 133 ? 48.975 14.467 65.005 1.00 19.78 133 GLY B C 1
ATOM 3837 O O . GLY B 1 133 ? 49.288 13.285 64.851 1.00 20.09 133 GLY B O 1
ATOM 3838 N N . LYS B 1 134 ? 48.726 15.280 63.982 1.00 17.32 134 LYS B N 1
ATOM 3839 C CA . LYS B 1 134 ? 48.799 14.795 62.608 1.00 17.09 134 LYS B CA 1
ATOM 3840 C C . LYS B 1 134 ? 49.929 15.429 61.807 1.00 16.16 134 LYS B C 1
ATOM 3841 O O . LYS B 1 134 ? 50.295 16.580 62.034 1.00 15.04 134 LYS B O 1
ATOM 3847 N N . THR B 1 135 ? 50.476 14.664 60.870 1.00 14.56 135 THR B N 1
ATOM 3848 C CA . THR B 1 135 ? 51.540 15.162 60.003 1.00 15.11 135 THR B CA 1
ATOM 3849 C C . THR B 1 135 ? 50.884 16.035 58.940 1.00 14.19 135 THR B C 1
ATOM 3850 O O . THR B 1 135 ? 49.912 15.621 58.312 1.00 15.09 135 THR B O 1
ATOM 3854 N N . ILE B 1 136 ? 51.404 17.244 58.752 1.00 13.03 136 ILE B N 1
ATOM 3855 C CA . ILE B 1 136 ? 50.870 18.155 57.743 1.00 12.05 136 ILE B CA 1
ATOM 3856 C C . ILE B 1 136 ? 51.933 18.278 56.655 1.00 11.83 136 ILE B C 1
ATOM 3857 O O . ILE B 1 136 ? 53.107 18.487 56.955 1.00 12.63 136 ILE B O 1
ATOM 3862 N N . LEU B 1 137 ? 51.522 18.150 55.398 1.00 11.67 137 LEU B N 1
ATOM 3863 C CA . LEU B 1 137 ? 52.454 18.216 54.275 1.00 12.78 137 LEU B CA 1
ATOM 3864 C C . LEU B 1 137 ? 52.919 19.617 53.897 1.00 11.89 137 LEU B C 1
ATOM 3865 O O . LEU B 1 137 ? 52.238 20.604 54.166 1.00 10.53 137 LEU B O 1
ATOM 3870 N N . HIS B 1 138 ? 54.098 19.680 53.280 1.00 11.43 138 HIS B N 1
ATOM 3871 C CA . HIS B 1 138 ? 54.658 20.932 52.780 1.00 11.60 138 HIS B CA 1
ATOM 3872 C C . HIS B 1 138 ? 54.040 21.085 51.394 1.00 10.61 138 HIS B C 1
ATOM 3873 O O . HIS B 1 138 ? 53.406 20.153 50.889 1.00 11.27 138 HIS B O 1
ATOM 3880 N N . TYR B 1 139 ? 54.235 22.241 50.769 1.00 10.02 139 TYR B N 1
ATOM 3881 C CA . TYR B 1 139 ? 53.680 22.475 49.437 1.00 10.08 139 TYR B CA 1
ATOM 3882 C C . TYR B 1 139 ? 54.625 23.298 48.579 1.00 10.62 139 TYR B C 1
ATOM 3883 O O . TYR B 1 139 ? 55.062 24.373 48.987 1.00 10.62 139 TYR B O 1
ATOM 3892 N N . MET B 1 140 ? 54.931 22.782 47.389 1.00 9.41 140 MET B N 1
ATOM 3893 C CA . MET B 1 140 ? 55.821 23.452 46.446 1.00 8.88 140 MET B CA 1
ATOM 3894 C C . MET B 1 140 ? 57.138 23.870 47.092 1.00 9.90 140 MET B C 1
ATOM 3895 O O . MET B 1 140 ? 57.769 24.846 46.674 1.00 10.44 140 MET B O 1
ATOM 3900 N N . GLY B 1 141 ? 57.542 23.103 48.104 1.00 10.34 141 GLY B N 1
ATOM 3901 C CA . GLY B 1 141 ? 58.779 23.357 48.825 1.00 10.77 141 GLY B CA 1
ATOM 3902 C C . GLY B 1 141 ? 58.819 24.664 49.596 1.00 11.65 141 GLY B C 1
ATOM 3903 O O . GLY B 1 141 ? 59.865 25.030 50.131 1.00 13.37 141 GLY B O 1
ATOM 3904 N N . THR B 1 142 ? 57.685 25.356 49.683 1.00 10.36 142 THR B N 1
ATOM 3905 C CA . THR B 1 142 ? 57.636 26.651 50.357 1.00 11.62 142 THR B CA 1
ATOM 3906 C C . THR B 1 142 ? 56.676 26.783 51.548 1.00 12.24 142 THR B C 1
ATOM 3907 O O . THR B 1 142 ? 57.071 27.275 52.606 1.00 13.68 142 THR B O 1
ATOM 3911 N N . SER B 1 143 ? 55.424 26.361 51.372 1.00 12.40 143 SER B N 1
ATOM 3912 C CA . SER B 1 143 ? 54.410 26.446 52.432 1.00 10.94 143 SER B CA 1
ATOM 3913 C C . SER B 1 143 ? 54.446 27.802 53.136 1.00 10.37 143 SER B C 1
ATOM 3914 O O . SER B 1 143 ? 54.702 27.887 54.341 1.00 10.84 143 SER B O 1
ATOM 3917 N N . THR B 1 144 ? 54.160 28.857 52.381 1.00 10.36 144 THR B N 1
ATOM 3918 C CA . THR B 1 144 ? 54.192 30.216 52.906 1.00 10.46 144 THR B CA 1
ATOM 3919 C C . THR B 1 144 ? 52.975 30.643 53.726 1.00 9.79 144 THR B C 1
ATOM 3920 O O . THR B 1 144 ?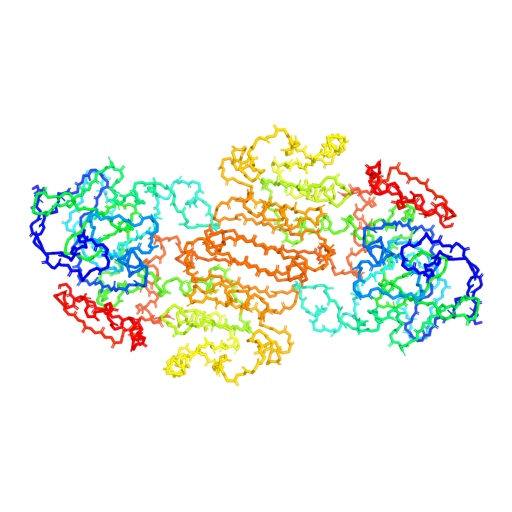 52.981 31.728 54.302 1.00 10.17 144 THR B O 1
ATOM 3924 N N . PHE B 1 145 ? 51.933 29.813 53.774 1.00 10.20 145 PHE B N 1
ATOM 3925 C CA . PHE B 1 145 ? 50.741 30.157 54.554 1.00 11.49 145 PHE B CA 1
ATOM 3926 C C . PHE B 1 145 ? 50.912 29.757 56.021 1.00 11.69 145 PHE B C 1
ATOM 3927 O O . PHE B 1 145 ? 50.030 29.143 56.621 1.00 10.74 145 PHE B O 1
ATOM 3935 N N . SER B 1 146 ? 52.053 30.120 56.594 1.00 12.95 146 SER B N 1
ATOM 3936 C CA . SER B 1 146 ? 52.363 29.804 57.985 1.00 11.62 146 SER B CA 1
ATOM 3937 C C . SER B 1 146 ? 53.247 30.907 58.553 1.00 11.93 146 SER B C 1
ATOM 3938 O O . SER B 1 146 ? 53.990 31.552 57.813 1.00 12.55 146 SER B O 1
ATOM 3941 N N . GLU B 1 147 ? 53.166 31.135 59.859 1.00 11.61 147 GLU B N 1
ATOM 3942 C CA . GLU B 1 147 ? 53.994 32.167 60.472 1.00 11.83 147 GLU B CA 1
ATOM 3943 C C . GLU B 1 147 ? 55.465 31.777 60.336 1.00 10.86 147 GLU B C 1
ATOM 3944 O O . GLU B 1 147 ? 56.338 32.639 60.239 1.00 11.84 147 GLU B O 1
ATOM 3950 N N . TYR B 1 148 ? 55.726 30.472 60.329 1.00 11.22 148 TYR B N 1
ATOM 3951 C CA . TYR B 1 148 ? 57.082 29.939 60.177 1.00 10.14 148 TYR B CA 1
ATOM 3952 C C . TYR B 1 148 ? 57.060 28.711 59.283 1.00 11.05 148 TYR B C 1
ATOM 3953 O O . TYR B 1 148 ? 56.219 27.827 59.449 1.00 12.00 148 TYR B O 1
ATOM 3962 N N . THR B 1 149 ? 57.989 28.653 58.338 1.00 10.07 149 THR B N 1
ATOM 3963 C CA . THR B 1 149 ? 58.082 27.505 57.450 1.00 9.19 149 THR B CA 1
ATOM 3964 C C . THR B 1 149 ? 59.531 27.031 57.412 1.00 10.04 149 THR B C 1
ATOM 3965 O O . THR B 1 149 ? 60.440 27.749 57.834 1.00 11.38 149 THR B O 1
ATOM 3969 N N . VAL B 1 150 ? 59.740 25.808 56.939 1.00 10.14 150 VAL B N 1
ATOM 3970 C CA . VAL B 1 150 ? 61.084 25.258 56.813 1.00 9.40 150 VAL B CA 1
ATOM 3971 C C . VAL B 1 150 ? 61.235 24.830 55.362 1.00 9.46 150 VAL B C 1
ATOM 3972 O O . VAL B 1 150 ? 60.361 24.152 54.812 1.00 11.21 150 VAL B O 1
ATOM 3976 N N . VAL B 1 151 ? 62.331 25.246 54.737 1.00 9.16 151 VAL B N 1
ATOM 3977 C CA . VAL B 1 151 ? 62.578 24.918 53.337 1.00 9.90 151 VAL B CA 1
ATOM 3978 C C . VAL B 1 151 ? 64.000 24.404 53.142 1.00 11.49 151 VAL B C 1
ATOM 3979 O O . VAL B 1 151 ? 64.849 24.563 54.021 1.00 12.83 151 VAL B O 1
ATOM 3983 N N . ALA B 1 152 ? 64.256 23.785 51.991 1.00 12.72 152 ALA B N 1
ATOM 3984 C CA . ALA B 1 152 ? 65.594 23.286 51.679 1.00 13.10 152 ALA B CA 1
ATOM 3985 C C . ALA B 1 152 ? 66.469 24.518 51.486 1.00 13.12 152 ALA B C 1
ATOM 3986 O O . ALA B 1 152 ? 65.992 25.545 51.008 1.00 11.19 152 ALA B O 1
ATOM 3988 N N . ASP B 1 153 ? 67.748 24.432 51.839 1.00 13.09 153 ASP B N 1
ATOM 3989 C CA . ASP B 1 153 ? 68.598 25.605 51.702 1.00 14.07 153 ASP B CA 1
ATOM 3990 C C . ASP B 1 153 ? 68.809 26.063 50.261 1.00 14.13 153 ASP B C 1
ATOM 3991 O O . ASP B 1 153 ? 69.241 27.189 50.030 1.00 15.15 153 ASP B O 1
ATOM 3996 N N . ILE B 1 154 ? 68.481 25.211 49.294 1.00 12.78 154 ILE B N 1
ATOM 3997 C CA . ILE B 1 154 ? 68.629 25.588 47.892 1.00 11.79 154 ILE B CA 1
ATOM 3998 C C . ILE B 1 154 ? 67.350 26.248 47.376 1.00 11.79 154 ILE B C 1
ATOM 3999 O O . ILE B 1 154 ? 67.262 26.617 46.206 1.00 11.57 154 ILE B O 1
ATOM 4004 N N . SER B 1 155 ? 66.365 26.408 48.259 1.00 11.22 155 SER B N 1
ATOM 4005 C CA . SER B 1 155 ? 65.086 27.016 47.887 1.00 12.41 155 SER B CA 1
ATOM 4006 C C . SER B 1 155 ? 64.958 28.420 48.470 1.00 14.21 155 SER B C 1
ATOM 4007 O O . SER B 1 155 ? 63.848 28.899 48.708 1.00 13.07 155 SER B O 1
ATOM 4010 N N . VAL B 1 156 ? 66.089 29.085 48.685 1.00 11.81 156 VAL B N 1
ATOM 4011 C CA . VAL B 1 156 ? 66.065 30.412 49.288 1.00 12.56 156 VAL B CA 1
ATOM 4012 C C . VAL B 1 156 ? 66.857 31.471 48.534 1.00 12.35 156 VAL B C 1
ATOM 4013 O O . VAL B 1 156 ? 68.005 31.247 48.151 1.00 13.22 156 VAL B O 1
ATOM 4017 N N . ALA B 1 157 ? 66.231 32.623 48.323 1.00 10.76 157 ALA B N 1
ATOM 4018 C CA . ALA B 1 157 ? 66.886 33.740 47.661 1.00 11.75 157 ALA B CA 1
ATOM 4019 C C . ALA B 1 157 ? 67.115 34.812 48.722 1.00 12.58 157 ALA B C 1
ATOM 4020 O O . ALA B 1 157 ? 66.177 35.229 49.397 1.00 11.63 157 ALA B O 1
ATOM 4022 N N . LYS B 1 158 ? 68.365 35.236 48.883 1.00 13.53 158 LYS B N 1
ATOM 4023 C CA . LYS B 1 158 ? 68.695 36.276 49.854 1.00 12.87 158 LYS B CA 1
ATOM 4024 C C . LYS B 1 158 ? 68.572 37.609 49.129 1.00 13.16 158 LYS B C 1
ATOM 4025 O O . LYS B 1 158 ? 69.236 37.835 48.112 1.00 13.42 158 LYS B O 1
ATOM 4031 N N . ILE B 1 159 ? 67.735 38.498 49.654 1.00 11.80 159 ILE B N 1
ATOM 4032 C CA . ILE B 1 159 ? 67.498 39.777 48.999 1.00 11.57 159 ILE B CA 1
ATOM 4033 C C . ILE B 1 159 ? 67.883 41.017 49.795 1.00 11.98 159 ILE B C 1
ATOM 4034 O O . ILE B 1 159 ? 68.307 40.930 50.948 1.00 13.28 159 ILE B O 1
ATOM 4039 N N . ASP B 1 160 ? 67.723 42.172 49.152 1.00 13.39 160 ASP B N 1
ATOM 4040 C CA . ASP B 1 160 ? 68.033 43.468 49.753 1.00 14.98 160 ASP B CA 1
ATOM 4041 C C . ASP B 1 160 ? 67.307 43.582 51.093 1.00 14.18 160 ASP B C 1
ATOM 4042 O O . ASP B 1 160 ? 66.084 43.478 51.152 1.00 12.90 160 ASP B O 1
ATOM 4047 N N . PRO B 1 161 ? 68.051 43.808 52.187 1.00 14.44 161 PRO B N 1
ATOM 4048 C CA . PRO B 1 161 ? 67.431 43.927 53.512 1.00 13.98 161 PRO B CA 1
ATOM 4049 C C . PRO B 1 161 ? 66.530 45.150 53.702 1.00 14.43 161 PRO B C 1
ATOM 4050 O O . PRO B 1 161 ? 65.841 45.269 54.716 1.00 12.86 161 PRO B O 1
ATOM 4054 N N . LEU B 1 162 ? 66.535 46.058 52.731 1.00 13.18 162 LEU B N 1
ATOM 4055 C CA . LEU B 1 162 ? 65.692 47.251 52.798 1.00 14.45 162 LEU B CA 1
ATOM 4056 C C . LEU B 1 162 ? 64.394 47.070 52.012 1.00 13.61 162 LEU B C 1
ATOM 4057 O O . LEU B 1 162 ? 63.524 47.942 52.016 1.00 13.82 162 LEU B O 1
ATOM 4062 N N . ALA B 1 163 ? 64.262 45.936 51.338 1.00 14.12 163 ALA B N 1
ATOM 4063 C CA . ALA B 1 163 ? 63.069 45.673 50.542 1.00 14.30 163 ALA B CA 1
ATOM 4064 C C . ALA B 1 163 ? 61.812 45.517 51.394 1.00 14.44 163 ALA B C 1
ATOM 4065 O O . ALA B 1 163 ? 61.838 44.867 52.439 1.00 15.22 163 ALA B O 1
ATOM 4067 N N . PRO B 1 164 ? 60.698 46.140 50.971 1.00 15.35 164 PRO B N 1
ATOM 4068 C CA . PRO B 1 164 ? 59.438 46.039 51.715 1.00 15.84 164 PRO B CA 1
ATOM 4069 C C . PRO B 1 164 ? 58.858 44.651 51.447 1.00 14.99 164 PRO B C 1
ATOM 4070 O O . PRO B 1 164 ? 58.443 44.347 50.329 1.00 14.47 164 PRO B O 1
ATOM 4074 N N . LEU B 1 165 ? 58.840 43.811 52.475 1.00 13.81 165 LEU B N 1
ATOM 4075 C CA . LEU B 1 165 ? 58.359 42.444 52.325 1.00 14.39 165 LEU B CA 1
ATOM 4076 C C . LEU B 1 165 ? 56.881 42.324 51.966 1.00 16.09 165 LEU B C 1
ATOM 4077 O O . LEU B 1 165 ? 56.461 41.327 51.377 1.00 17.09 165 LEU B O 1
ATOM 4082 N N . ASP B 1 166 ? 56.102 43.346 52.305 1.00 15.86 166 ASP B N 1
ATOM 4083 C CA . ASP B 1 166 ? 54.680 43.358 52.001 1.00 17.21 166 ASP B CA 1
ATOM 4084 C C . ASP B 1 166 ? 54.456 43.657 50.518 1.00 16.71 166 ASP B C 1
ATOM 4085 O O . ASP B 1 166 ? 53.319 43.767 50.057 1.00 14.46 166 ASP B O 1
ATOM 4090 N N . LYS B 1 167 ? 55.551 43.795 49.773 1.00 15.15 167 LYS B N 1
ATOM 4091 C CA . LYS B 1 167 ? 55.465 44.053 48.341 1.00 14.69 167 LYS B CA 1
ATOM 4092 C C . LYS B 1 167 ? 56.209 42.980 47.541 1.00 14.16 167 LYS B C 1
ATOM 4093 O O . LYS B 1 167 ? 55.635 42.346 46.653 1.00 12.86 167 LYS B O 1
ATOM 4099 N N . VAL B 1 168 ? 57.481 42.762 47.867 1.00 13.10 168 VAL B N 1
ATOM 4100 C CA . VAL B 1 168 ? 58.288 41.796 47.124 1.00 13.21 168 VAL B CA 1
ATOM 4101 C C . VAL B 1 168 ? 57.863 40.334 47.217 1.00 12.82 168 VAL B C 1
ATOM 4102 O O . VAL B 1 168 ? 58.365 39.499 46.468 1.00 11.87 168 VAL B O 1
ATOM 4106 N N . CYS B 1 169 ? 56.938 40.012 48.117 1.00 12.84 169 CYS B N 1
ATOM 4107 C CA . CYS B 1 169 ? 56.473 38.630 48.214 1.00 14.20 169 CYS B CA 1
ATOM 4108 C C . CYS B 1 169 ? 55.829 38.238 46.881 1.00 14.79 169 CYS B C 1
ATOM 4109 O O . CYS B 1 169 ? 55.770 37.055 46.526 1.00 16.12 169 CYS B O 1
ATOM 4112 N N . LEU B 1 170 ? 55.365 39.241 46.138 1.00 13.18 170 LEU B N 1
ATOM 4113 C CA . LEU B 1 170 ? 54.718 39.020 44.847 1.00 13.20 170 LEU B CA 1
ATOM 4114 C C . LEU B 1 170 ? 55.672 38.575 43.742 1.00 14.63 170 LEU B C 1
ATOM 4115 O O . LEU B 1 170 ? 55.234 38.089 42.695 1.00 14.63 170 LEU B O 1
ATOM 4120 N N . LEU B 1 171 ? 56.971 38.748 43.965 1.00 13.79 171 LEU B N 1
ATOM 4121 C CA . LEU B 1 171 ? 57.967 38.340 42.979 1.00 13.73 171 LEU B CA 1
ATOM 4122 C C . LEU B 1 171 ? 58.184 36.839 43.063 1.00 14.94 171 LEU B C 1
ATOM 4123 O O . LEU B 1 171 ? 58.917 36.257 42.261 1.00 15.73 171 LEU B O 1
ATOM 4128 N N . GLY B 1 172 ? 57.532 36.214 44.036 1.00 14.28 172 GLY B N 1
ATOM 4129 C CA . GLY B 1 172 ? 57.664 34.782 44.218 1.00 15.78 172 GLY B CA 1
ATOM 4130 C C . GLY B 1 172 ? 57.065 33.946 43.100 1.00 16.41 172 GLY B C 1
ATOM 4131 O O . GLY B 1 172 ? 57.345 32.750 43.014 1.00 15.15 172 GLY B O 1
ATOM 4132 N N . CYS B 1 173 ? 56.242 34.551 42.246 1.00 15.68 173 CYS B N 1
ATOM 4133 C CA . CYS B 1 173 ? 55.642 33.793 41.151 1.00 16.65 173 CYS B CA 1
ATOM 4134 C C . CYS B 1 173 ? 55.204 34.618 39.935 1.00 20.25 173 CYS B C 1
ATOM 4135 O O . CYS B 1 173 ? 55.999 34.874 39.029 1.00 22.23 173 CYS B O 1
ATOM 4138 N N . GLY B 1 174 ? 53.939 35.027 39.930 1.00 19.81 174 GLY B N 1
ATOM 4139 C CA . GLY B 1 174 ? 53.362 35.780 38.824 1.00 17.56 174 GLY B CA 1
ATOM 4140 C C . GLY B 1 174 ? 54.114 36.924 38.165 1.00 16.51 174 GLY B C 1
ATOM 4141 O O . GLY B 1 174 ? 54.271 36.942 36.941 1.00 15.93 174 GLY B O 1
ATOM 4142 N N . ILE B 1 175 ? 54.562 37.896 38.949 1.00 14.38 175 ILE B N 1
ATOM 4143 C CA . ILE B 1 175 ? 55.280 39.031 38.377 1.00 14.11 175 ILE B CA 1
ATOM 4144 C C . ILE B 1 175 ? 56.561 38.574 37.682 1.00 13.39 175 ILE B C 1
ATOM 4145 O O . ILE B 1 175 ? 56.865 39.006 36.570 1.00 12.82 175 ILE B O 1
ATOM 4150 N N A SER B 1 176 ? 57.311 37.697 38.338 0.50 12.96 176 SER B N 1
ATOM 4151 N N B SER B 1 176 ? 57.310 37.697 38.340 0.50 13.45 176 SER B N 1
ATOM 4152 C CA A SER B 1 176 ? 58.551 37.196 37.762 0.50 12.73 176 SER B CA 1
ATOM 4153 C CA B SER B 1 176 ? 58.551 37.189 37.770 0.50 13.70 176 SER B CA 1
ATOM 4154 C C A SER B 1 176 ? 58.267 36.370 36.512 0.50 12.59 176 SER B C 1
ATOM 4155 C C B SER B 1 176 ? 58.263 36.376 36.512 0.50 13.14 176 SER B C 1
ATOM 4156 O O A SER B 1 176 ? 58.997 36.450 35.524 0.50 12.07 176 SER B O 1
ATOM 4157 O O B SER B 1 176 ? 58.987 36.469 35.521 0.50 12.59 176 SER B O 1
ATOM 4162 N N . THR B 1 177 ? 57.199 35.582 36.559 1.00 12.66 177 THR B N 1
ATOM 4163 C CA . THR B 1 177 ? 56.814 34.749 35.426 1.00 13.14 177 THR B CA 1
ATOM 4164 C C . THR B 1 177 ? 56.476 35.585 34.196 1.00 11.64 177 THR B C 1
ATOM 4165 O O . THR B 1 177 ? 56.989 35.331 33.110 1.00 11.34 177 THR B O 1
ATOM 4169 N N . GLY B 1 178 ? 55.610 36.579 34.368 1.00 11.04 178 GLY B N 1
ATOM 4170 C CA . GLY B 1 178 ? 55.220 37.419 33.246 1.00 11.10 178 GLY B CA 1
ATOM 4171 C C . GLY B 1 178 ? 56.350 38.275 32.709 1.00 11.45 178 GLY B C 1
ATOM 4172 O O . GLY B 1 178 ? 56.563 38.364 31.500 1.00 11.42 178 GLY B O 1
ATOM 4173 N N . TYR B 1 179 ? 57.080 38.918 33.612 1.00 11.16 179 TYR B N 1
ATOM 4174 C CA . TYR B 1 179 ? 58.193 39.768 33.211 1.00 11.49 179 TYR B CA 1
ATOM 4175 C C . TYR B 1 179 ? 59.230 38.941 32.454 1.00 11.21 179 TYR B C 1
ATOM 4176 O O . TYR B 1 179 ? 59.712 39.348 31.392 1.00 11.07 179 TYR B O 1
ATOM 4185 N N . GLY B 1 180 ? 59.553 37.771 32.995 1.00 10.74 180 GLY B N 1
ATOM 4186 C CA . GLY B 1 180 ? 60.528 36.899 32.362 1.00 10.69 180 GLY B CA 1
ATOM 4187 C C . GLY B 1 180 ? 60.055 36.315 31.041 1.00 10.97 180 GLY B C 1
ATOM 4188 O O . GLY B 1 180 ? 60.862 36.069 30.144 1.00 12.04 180 GLY B O 1
ATOM 4189 N N . ALA B 1 181 ? 58.753 36.077 30.913 1.00 10.90 181 ALA B N 1
ATOM 4190 C CA . ALA B 1 181 ? 58.221 35.530 29.669 1.00 10.40 181 ALA B CA 1
ATOM 4191 C C . ALA B 1 181 ? 58.568 36.486 28.530 1.00 11.46 181 ALA B C 1
ATOM 4192 O O . ALA B 1 181 ? 58.883 36.063 27.417 1.00 11.22 181 ALA B O 1
ATOM 4194 N N . ALA B 1 182 ? 58.526 37.782 28.816 1.00 12.63 182 ALA B N 1
ATOM 4195 C CA . ALA B 1 182 ? 58.835 38.782 27.802 1.00 13.90 182 ALA B CA 1
ATOM 4196 C C . ALA B 1 182 ? 60.329 38.933 27.515 1.00 14.75 182 ALA B C 1
ATOM 4197 O O . ALA B 1 182 ? 60.758 38.849 26.362 1.00 15.54 182 ALA B O 1
ATOM 4199 N N . VAL B 1 183 ? 61.127 39.134 28.560 1.00 15.38 183 VAL B N 1
ATOM 4200 C CA . VAL B 1 183 ? 62.561 39.350 28.375 1.00 15.23 183 VAL B CA 1
ATOM 4201 C C . VAL B 1 183 ? 63.463 38.119 28.306 1.00 15.58 183 VAL B C 1
ATOM 4202 O O . VAL B 1 183 ? 64.600 38.212 27.838 1.00 15.35 183 VAL B O 1
ATOM 4206 N N . ASN B 1 184 ? 62.967 36.973 28.759 1.00 14.53 184 ASN B N 1
ATOM 4207 C CA . ASN B 1 184 ? 63.761 35.745 28.750 1.00 13.85 184 ASN B CA 1
ATOM 4208 C C . ASN B 1 184 ? 63.269 34.702 27.756 1.00 15.01 184 ASN B C 1
ATOM 4209 O O . ASN B 1 184 ? 64.046 34.169 26.964 1.00 16.05 184 ASN B O 1
ATOM 4214 N N . THR B 1 185 ? 61.981 34.392 27.812 1.00 12.61 185 THR B N 1
ATOM 4215 C CA . THR B 1 185 ? 61.425 33.380 26.926 1.00 13.51 185 THR B CA 1
ATOM 4216 C C . THR B 1 185 ? 61.278 33.901 25.503 1.00 14.49 185 THR B C 1
ATOM 4217 O O . THR B 1 185 ? 61.807 33.312 24.557 1.00 15.34 185 THR B O 1
ATOM 4221 N N . ALA B 1 186 ? 60.565 35.011 25.357 1.00 13.04 186 ALA B N 1
ATOM 4222 C CA . ALA B 1 186 ? 60.361 35.604 24.048 1.00 13.37 186 ALA B CA 1
ATOM 4223 C C . ALA B 1 186 ? 61.588 36.389 23.612 1.00 14.08 186 ALA B C 1
ATOM 4224 O O . ALA B 1 186 ? 61.970 36.320 22.455 1.00 15.34 186 ALA B O 1
ATOM 4226 N N . LYS B 1 187 ? 62.207 37.115 24.542 1.00 14.42 187 LYS B N 1
ATOM 4227 C CA . LYS B 1 187 ? 63.374 37.944 24.240 1.00 15.64 187 LYS B CA 1
ATOM 4228 C C . LYS B 1 187 ? 63.022 38.904 23.106 1.00 15.91 187 LYS B C 1
ATOM 4229 O O . LYS B 1 187 ? 63.807 39.100 22.180 1.00 15.73 187 LYS B O 1
ATOM 4235 N N . LEU B 1 188 ? 61.845 39.515 23.190 1.00 16.17 188 LEU B N 1
ATOM 4236 C CA . LEU B 1 188 ? 61.401 40.422 22.140 1.00 16.74 188 LEU B CA 1
ATOM 4237 C C . LEU B 1 188 ? 62.343 41.595 21.906 1.00 17.54 188 LEU B C 1
ATOM 4238 O O . LEU B 1 188 ? 62.949 42.134 22.836 1.00 16.75 188 LEU B O 1
ATOM 4243 N N . GLU B 1 189 ? 62.445 41.984 20.641 1.00 15.90 189 GLU B N 1
ATOM 4244 C CA . GLU B 1 189 ? 63.310 43.072 20.226 1.00 16.45 189 GLU B CA 1
ATOM 4245 C C . GLU B 1 189 ? 62.593 44.416 20.248 1.00 16.33 189 GLU B C 1
ATOM 4246 O O . GLU B 1 189 ? 61.367 44.479 20.180 1.00 15.52 189 GLU B O 1
ATOM 4252 N N . PRO B 1 190 ? 63.355 45.513 20.357 1.00 16.97 190 PRO B N 1
ATOM 4253 C CA . PRO B 1 190 ? 62.746 46.844 20.376 1.00 17.03 190 PRO B CA 1
ATOM 4254 C C . PRO B 1 190 ? 61.926 47.031 19.101 1.00 16.48 190 PRO B C 1
ATOM 4255 O O . PRO B 1 190 ? 62.361 46.632 18.014 1.00 16.05 190 PRO B O 1
ATOM 4259 N N . GLY B 1 191 ? 60.744 47.624 19.235 1.00 15.57 191 GLY B N 1
ATOM 4260 C CA . GLY B 1 191 ? 59.890 47.844 18.080 1.00 15.36 191 GLY B CA 1
ATOM 4261 C C . GLY B 1 191 ? 58.919 46.708 17.801 1.00 14.06 191 GLY B C 1
ATOM 4262 O O . GLY B 1 191 ? 58.085 46.806 16.903 1.00 14.84 191 GLY B O 1
ATOM 4263 N N . SER B 1 192 ? 59.015 45.628 18.568 1.00 13.83 192 SER B N 1
ATOM 4264 C CA . SER B 1 192 ? 58.135 44.481 18.372 1.00 14.26 192 SER B CA 1
ATOM 4265 C C . SER B 1 192 ? 56.660 44.799 18.606 1.00 14.50 192 SER B C 1
ATOM 4266 O O . SER B 1 192 ? 56.316 45.666 19.408 1.00 15.82 192 SER B O 1
ATOM 4269 N N . VAL B 1 193 ? 55.799 44.082 17.890 1.00 14.02 193 VAL B N 1
ATOM 4270 C CA . VAL B 1 193 ? 54.354 44.219 18.023 1.00 13.57 193 VAL B CA 1
ATOM 4271 C C . VAL B 1 193 ? 53.923 43.007 18.843 1.00 13.39 193 VAL B C 1
ATOM 4272 O O . VAL B 1 193 ? 54.155 41.870 18.438 1.00 14.12 193 VAL B O 1
ATOM 4276 N N . CYS B 1 194 ? 53.299 43.251 19.992 1.00 13.82 194 CYS B N 1
ATOM 4277 C CA . CYS B 1 194 ? 52.887 42.164 20.876 1.00 13.98 194 CYS B CA 1
ATOM 4278 C C . CYS B 1 194 ? 51.409 42.144 21.225 1.00 13.87 194 CYS B C 1
ATOM 4279 O O . CYS B 1 194 ? 50.725 43.167 21.160 1.00 14.34 194 CYS B O 1
ATOM 4282 N N . ALA B 1 195 ? 50.934 40.963 21.616 1.00 11.89 195 ALA B N 1
ATOM 4283 C CA . ALA B 1 195 ? 49.555 40.775 22.053 1.00 12.38 195 ALA B CA 1
ATOM 4284 C C . ALA B 1 195 ? 49.634 39.998 23.365 1.00 11.69 195 ALA B C 1
ATOM 4285 O O . ALA B 1 195 ? 50.384 39.023 23.476 1.00 10.90 195 ALA B O 1
ATOM 4287 N N . VAL B 1 196 ? 48.873 40.441 24.358 1.00 10.62 196 VAL B N 1
ATOM 4288 C CA . VAL B 1 196 ? 48.857 39.786 25.662 1.00 11.58 196 VAL B CA 1
ATOM 4289 C C . VAL B 1 196 ? 47.424 39.380 25.993 1.00 10.32 196 VAL B C 1
ATOM 4290 O O . VAL B 1 196 ? 46.555 40.238 26.158 1.00 10.99 196 VAL B O 1
ATOM 4294 N N . PHE B 1 197 ? 47.186 38.073 26.069 1.00 10.32 197 PHE B N 1
ATOM 4295 C CA . PHE B 1 197 ? 45.865 37.535 26.381 1.00 9.97 197 PHE B CA 1
ATOM 4296 C C . PHE B 1 197 ? 45.725 37.315 27.880 1.00 11.19 197 PHE B C 1
ATOM 4297 O O . PHE B 1 197 ? 46.410 36.471 28.461 1.00 11.21 197 PHE B O 1
ATOM 4305 N N . GLY B 1 198 ? 44.823 38.068 28.498 1.00 11.03 198 GLY B N 1
ATOM 4306 C CA . GLY B 1 198 ? 44.622 37.960 29.932 1.00 11.92 198 GLY B CA 1
ATOM 4307 C C . GLY B 1 198 ? 45.312 39.150 30.565 1.00 12.90 198 GLY B C 1
ATOM 4308 O O . GLY B 1 198 ? 46.527 39.295 30.445 1.00 11.84 198 GLY B O 1
ATOM 4309 N N . LEU B 1 199 ? 44.545 40.007 31.232 1.00 11.49 199 LEU B N 1
ATOM 4310 C CA . LEU B 1 199 ? 45.111 41.199 31.842 1.00 12.12 199 LEU B CA 1
ATOM 4311 C C . LEU B 1 199 ? 45.105 41.191 33.365 1.00 12.87 199 LEU B C 1
ATOM 4312 O O . LEU B 1 199 ? 44.871 42.218 34.009 1.00 12.67 199 LEU B O 1
ATOM 4317 N N . GLY B 1 200 ? 45.358 40.016 33.931 1.00 11.35 200 GLY B N 1
ATOM 4318 C CA . GLY B 1 200 ? 45.443 39.888 35.373 1.00 11.62 200 GLY B CA 1
ATOM 4319 C C . GLY B 1 200 ? 46.894 40.189 35.709 1.00 12.40 200 GLY B C 1
ATOM 4320 O O . GLY B 1 200 ? 47.619 40.723 34.866 1.00 12.10 200 GLY B O 1
ATOM 4321 N N . GLY B 1 201 ? 47.329 39.843 36.916 1.00 12.19 201 GLY B N 1
ATOM 4322 C CA . GLY B 1 201 ? 48.704 40.107 37.313 1.00 13.79 201 GLY B CA 1
ATOM 4323 C C . GLY B 1 201 ? 49.771 39.580 36.366 1.00 12.49 201 GLY B C 1
ATOM 4324 O O . GLY B 1 201 ? 50.753 40.271 36.086 1.00 11.86 201 GLY B O 1
ATOM 4325 N N . VAL B 1 202 ? 49.601 38.360 35.870 1.00 11.44 202 VAL B N 1
ATOM 4326 C CA . VAL B 1 202 ? 50.595 37.804 34.954 1.00 11.50 202 VAL B CA 1
ATOM 4327 C C . VAL B 1 202 ? 50.647 38.607 33.657 1.00 10.71 202 VAL B C 1
ATOM 4328 O O . VAL B 1 202 ? 51.727 38.983 33.195 1.00 11.12 202 VAL B O 1
ATOM 4332 N N . GLY B 1 203 ? 49.479 38.876 33.080 1.00 10.15 203 GLY B N 1
ATOM 4333 C CA . GLY B 1 203 ? 49.422 39.645 31.846 1.00 10.51 203 GLY B CA 1
ATOM 4334 C C . GLY B 1 203 ? 50.009 41.039 32.002 1.00 11.00 203 GLY B C 1
ATOM 4335 O O . GLY B 1 203 ? 50.681 41.547 31.102 1.00 10.07 203 GLY B O 1
ATOM 4336 N N . LEU B 1 204 ? 49.745 41.676 33.139 1.00 9.91 204 LEU B N 1
ATOM 4337 C CA . LEU B 1 204 ? 50.278 43.012 33.389 1.00 10.61 204 LEU B CA 1
ATOM 4338 C C . LEU B 1 204 ? 51.802 42.963 33.480 1.00 10.46 204 LEU B C 1
ATOM 4339 O O . LEU B 1 204 ? 52.485 43.888 33.045 1.00 10.95 204 LEU B O 1
ATOM 4344 N N . ALA B 1 205 ? 52.331 41.886 34.053 1.00 10.01 205 ALA B N 1
ATOM 4345 C CA . ALA B 1 205 ? 53.776 41.734 34.187 1.00 10.84 205 ALA B CA 1
ATOM 4346 C C . ALA B 1 205 ? 54.396 41.523 32.809 1.00 10.42 205 ALA B C 1
ATOM 4347 O O . ALA B 1 205 ? 55.514 41.969 32.547 1.00 10.19 205 ALA B O 1
ATOM 4349 N N . VAL B 1 206 ? 53.675 40.834 31.929 1.00 10.44 206 VAL B N 1
ATOM 4350 C CA . VAL B 1 206 ? 54.165 40.613 30.571 1.00 11.22 206 VAL B CA 1
ATOM 4351 C C . VAL B 1 206 ? 54.226 41.972 29.876 1.00 11.22 206 VAL B C 1
ATOM 4352 O O . VAL B 1 206 ? 55.210 42.305 29.223 1.00 11.52 206 VAL B O 1
ATOM 4356 N N . ILE B 1 207 ? 53.164 42.758 30.026 1.00 11.24 207 ILE B N 1
ATOM 4357 C CA . ILE B 1 207 ? 53.114 44.087 29.423 1.00 11.77 207 ILE B CA 1
ATOM 4358 C C . ILE B 1 207 ? 54.287 44.908 29.950 1.00 11.89 207 ILE B C 1
ATOM 4359 O O . ILE B 1 207 ? 54.978 45.586 29.190 1.00 12.66 207 ILE B O 1
ATOM 4364 N N . MET B 1 208 ? 54.511 44.832 31.257 1.00 12.10 208 MET B N 1
ATOM 4365 C CA . MET B 1 208 ? 55.607 45.554 31.891 1.00 11.56 208 MET B CA 1
ATOM 4366 C C . MET B 1 208 ? 56.930 45.168 31.224 1.00 12.12 208 MET B C 1
ATOM 4367 O O . MET B 1 208 ? 57.787 46.019 30.976 1.00 13.36 208 MET B O 1
ATOM 4372 N N . GLY B 1 209 ? 57.087 43.880 30.930 1.00 11.71 209 GLY B N 1
ATOM 4373 C CA . GLY B 1 209 ? 58.301 43.408 30.284 1.00 12.32 209 GLY B CA 1
ATOM 4374 C C . GLY B 1 209 ? 58.407 43.858 28.833 1.00 13.27 209 GLY B C 1
ATOM 4375 O O . GLY B 1 209 ? 59.495 44.180 28.355 1.00 13.94 209 GLY B O 1
ATOM 4376 N N . CYS B 1 210 ? 57.283 43.867 28.121 1.00 12.23 210 CYS B N 1
ATOM 4377 C CA . CYS B 1 210 ? 57.287 44.304 26.728 1.00 12.83 210 CYS B CA 1
ATOM 4378 C C . CYS B 1 210 ? 57.670 45.776 26.652 1.00 13.09 210 CYS B C 1
ATOM 4379 O O . CYS B 1 210 ? 58.350 46.198 25.718 1.00 11.55 210 CYS B O 1
ATOM 4382 N N . LYS B 1 211 ? 57.231 46.558 27.636 1.00 11.83 211 LYS B N 1
ATOM 4383 C CA . LYS B 1 211 ? 57.554 47.982 27.661 1.00 14.43 211 LYS B CA 1
ATOM 4384 C C . LYS B 1 211 ? 59.039 48.164 27.957 1.00 14.71 211 LYS B C 1
ATOM 4385 O O . LYS B 1 211 ? 59.702 49.003 27.350 1.00 15.07 211 LYS B O 1
ATOM 4391 N N . VAL B 1 212 ? 59.558 47.380 28.899 1.00 14.83 212 VAL B N 1
ATOM 4392 C CA . VAL B 1 212 ? 60.972 47.452 29.237 1.00 14.59 212 VAL B CA 1
ATOM 4393 C C . VAL B 1 212 ? 61.805 47.082 28.015 1.00 15.35 212 VAL B C 1
ATOM 4394 O O . VAL B 1 212 ? 62.874 47.650 27.787 1.00 15.88 212 VAL B O 1
ATOM 4398 N N . ALA B 1 213 ? 61.303 46.133 27.228 1.00 14.37 213 ALA B N 1
ATOM 4399 C CA . ALA B 1 213 ? 62.001 45.669 26.031 1.00 15.20 213 ALA B CA 1
ATOM 4400 C C . ALA B 1 213 ? 61.881 46.614 24.835 1.00 16.35 213 ALA B C 1
ATOM 4401 O O . ALA B 1 213 ? 62.572 46.437 23.829 1.00 17.76 213 ALA B O 1
ATOM 4403 N N . GLY B 1 214 ? 60.995 47.600 24.931 1.00 14.91 214 GLY B N 1
ATOM 4404 C CA . GLY B 1 214 ? 60.841 48.552 23.844 1.00 14.75 214 GLY B CA 1
ATOM 4405 C C . GLY B 1 214 ? 59.837 48.229 22.751 1.00 14.97 214 GLY B C 1
ATOM 4406 O O . GLY B 1 214 ? 59.991 48.692 21.620 1.00 14.98 214 GLY B O 1
ATOM 4407 N N . ALA B 1 215 ? 58.810 47.445 23.068 1.00 13.53 215 ALA B N 1
ATOM 4408 C CA . ALA B 1 215 ? 57.792 47.100 22.075 1.00 12.49 215 ALA B CA 1
ATOM 4409 C C . ALA B 1 215 ? 57.142 48.365 21.514 1.00 15.01 215 ALA B C 1
ATOM 4410 O O . ALA B 1 215 ? 56.934 49.338 22.243 1.00 14.71 215 ALA B O 1
ATOM 4412 N N . SER B 1 216 ? 56.824 48.351 20.222 1.00 14.44 216 SER B N 1
ATOM 4413 C CA . SER B 1 216 ? 56.187 49.501 19.577 1.00 15.97 216 SER B CA 1
ATOM 4414 C C . SER B 1 216 ? 54.677 49.459 19.800 1.00 16.31 216 SER B C 1
ATOM 4415 O O . SER B 1 216 ? 54.024 50.500 19.905 1.00 15.86 216 SER B O 1
ATOM 4418 N N . ARG B 1 217 ? 54.127 48.250 19.860 1.00 14.71 217 ARG B N 1
ATOM 4419 C CA . ARG B 1 217 ? 52.698 48.054 20.089 1.00 14.72 217 ARG B CA 1
ATOM 4420 C C . ARG B 1 217 ? 52.493 46.925 21.085 1.00 14.80 217 ARG B C 1
ATOM 4421 O O . ARG B 1 217 ? 53.164 45.897 21.014 1.00 13.20 217 ARG B O 1
ATOM 4429 N N . ILE B 1 218 ? 51.567 47.126 22.016 1.00 13.01 218 ILE B N 1
ATOM 4430 C CA . ILE B 1 218 ? 51.254 46.115 23.017 1.00 13.79 218 ILE B CA 1
ATOM 4431 C C . ILE B 1 218 ? 49.739 46.074 23.108 1.00 13.82 218 ILE B C 1
ATOM 4432 O O . ILE B 1 218 ? 49.118 46.949 23.711 1.00 15.46 218 ILE B O 1
ATOM 4437 N N . ILE B 1 219 ? 49.150 45.059 22.487 1.00 13.45 219 ILE B N 1
ATOM 4438 C CA . ILE B 1 219 ? 47.702 44.904 22.463 1.00 13.76 219 ILE B CA 1
ATOM 4439 C C . ILE B 1 219 ? 47.207 43.983 23.569 1.00 14.78 219 ILE B C 1
ATOM 4440 O O . ILE B 1 219 ? 47.460 42.778 23.543 1.00 13.67 219 ILE B O 1
ATOM 4445 N N . GLY B 1 220 ? 46.498 44.557 24.539 1.00 14.24 220 GLY B N 1
ATOM 4446 C CA . GLY B 1 220 ? 45.963 43.760 25.629 1.00 13.02 220 GLY B CA 1
ATOM 4447 C C . GLY B 1 220 ? 44.625 43.159 25.234 1.00 13.48 220 GLY B C 1
ATOM 4448 O O . GLY B 1 220 ? 43.815 43.817 24.578 1.00 15.24 220 GLY B O 1
ATOM 4449 N N . VAL B 1 221 ? 44.388 41.912 25.628 1.00 12.33 221 VAL B N 1
ATOM 4450 C CA . VAL B 1 221 ? 43.140 41.230 25.301 1.00 13.61 221 VAL B CA 1
ATOM 4451 C C . VAL B 1 221 ? 42.498 40.623 26.546 1.00 13.95 221 VAL B C 1
ATOM 4452 O O . VAL B 1 221 ? 43.115 39.827 27.250 1.00 12.78 221 VAL B O 1
ATOM 4456 N N . ASP B 1 222 ? 41.253 40.998 26.817 1.00 13.22 222 ASP B N 1
ATOM 4457 C CA . ASP B 1 222 ? 40.558 40.464 27.979 1.00 12.88 222 ASP B CA 1
ATOM 4458 C C . ASP B 1 222 ? 39.059 40.657 27.797 1.00 13.55 222 ASP B C 1
ATOM 4459 O O . ASP B 1 222 ? 38.624 41.667 27.244 1.00 14.03 222 ASP B O 1
ATOM 4464 N N . ILE B 1 223 ? 38.273 39.688 28.254 1.00 13.93 223 ILE B N 1
ATOM 4465 C CA . ILE B 1 223 ? 36.823 39.780 28.131 1.00 16.29 223 ILE B CA 1
ATOM 4466 C C . ILE B 1 223 ? 36.233 40.677 29.215 1.00 16.52 223 ILE B C 1
ATOM 4467 O O . ILE B 1 223 ? 35.037 40.969 29.206 1.00 15.93 223 ILE B O 1
ATOM 4472 N N . ASN B 1 224 ? 37.076 41.106 30.151 1.00 16.03 224 ASN B N 1
ATOM 4473 C CA . ASN B 1 224 ? 36.643 41.991 31.231 1.00 16.44 224 ASN B CA 1
ATOM 4474 C C . ASN B 1 224 ? 37.248 43.367 30.971 1.00 16.92 224 ASN B C 1
ATOM 4475 O O . ASN B 1 224 ? 38.419 43.603 31.266 1.00 16.81 224 ASN B O 1
ATOM 4480 N N . LYS B 1 225 ? 36.454 44.278 30.420 1.00 16.60 225 LYS B N 1
ATOM 4481 C CA . LYS B 1 225 ? 36.957 45.609 30.107 1.00 17.14 225 LYS B CA 1
ATOM 4482 C C . LYS B 1 225 ? 37.410 46.426 31.314 1.00 16.73 225 LYS B C 1
ATOM 4483 O O . LYS B 1 225 ? 38.107 47.427 31.156 1.00 17.32 225 LYS B O 1
ATOM 4489 N N . ASP B 1 226 ? 37.029 46.009 32.518 1.00 17.46 226 ASP B N 1
ATOM 4490 C CA . ASP B 1 226 ? 37.448 46.737 33.713 1.00 18.69 226 ASP B CA 1
ATOM 4491 C C . ASP B 1 226 ? 38.949 46.582 33.939 1.00 18.12 226 ASP B C 1
ATOM 4492 O O . ASP B 1 226 ? 39.537 47.292 34.755 1.00 18.80 226 ASP B O 1
ATOM 4497 N N . LYS B 1 227 ? 39.564 45.655 33.211 1.00 16.17 227 LYS B N 1
ATOM 4498 C CA . LYS B 1 227 ? 40.998 45.403 33.335 1.00 15.90 227 LYS B CA 1
ATOM 4499 C C . LYS B 1 227 ? 41.823 46.285 32.401 1.00 15.96 227 LYS B C 1
ATOM 4500 O O . LYS B 1 227 ? 43.046 46.355 32.526 1.00 14.95 227 LYS B O 1
ATOM 4506 N N . PHE B 1 228 ? 41.153 46.966 31.476 1.00 14.64 228 PHE B N 1
ATOM 4507 C CA . PHE B 1 228 ? 41.835 47.810 30.502 1.00 13.87 228 PHE B CA 1
ATOM 4508 C C . PHE B 1 228 ? 42.581 49.028 31.040 1.00 15.30 228 PHE B C 1
ATOM 4509 O O . PHE B 1 228 ? 43.694 49.315 30.601 1.00 16.02 228 PHE B O 1
ATOM 4517 N N . ALA B 1 229 ? 41.978 49.747 31.982 1.00 15.74 229 ALA B N 1
ATOM 4518 C CA . ALA B 1 229 ? 42.609 50.942 32.533 1.00 16.48 229 ALA B CA 1
ATOM 4519 C C . ALA B 1 229 ? 44.013 50.680 33.064 1.00 16.11 229 ALA B C 1
ATOM 4520 O O . ALA B 1 229 ? 44.968 51.359 32.681 1.00 15.69 229 ALA B O 1
ATOM 4522 N N . ARG B 1 230 ? 44.140 49.697 33.946 1.00 15.59 230 ARG B N 1
ATOM 4523 C CA . ARG B 1 230 ? 45.435 49.376 34.523 1.00 15.12 230 ARG B CA 1
ATOM 4524 C C . ARG B 1 230 ? 46.397 48.816 33.470 1.00 14.50 230 ARG B C 1
ATOM 4525 O O . ARG B 1 230 ? 47.601 49.052 33.542 1.00 14.74 230 ARG B O 1
ATOM 4533 N N . ALA B 1 231 ? 45.868 48.086 32.491 1.00 14.15 231 ALA B N 1
ATOM 4534 C CA . ALA B 1 231 ? 46.713 47.532 31.435 1.00 15.12 231 ALA B CA 1
ATOM 4535 C C . ALA B 1 231 ? 47.386 48.675 30.672 1.00 14.92 231 ALA B C 1
ATOM 4536 O O . ALA B 1 231 ? 48.569 48.600 30.339 1.00 14.13 231 ALA B O 1
ATOM 4538 N N . LYS B 1 232 ? 46.634 49.738 30.400 1.00 16.20 232 LYS B N 1
ATOM 4539 C CA . LYS B 1 232 ? 47.199 50.879 29.689 1.00 17.08 232 LYS B CA 1
ATOM 4540 C C . LYS B 1 232 ? 48.226 51.598 30.561 1.00 17.86 232 LYS B C 1
ATOM 4541 O O . LYS B 1 232 ? 49.234 52.102 30.063 1.00 17.21 232 LYS B O 1
ATOM 4547 N N . GLU B 1 233 ? 47.979 51.632 31.867 1.00 17.54 233 GLU B N 1
ATOM 4548 C CA . GLU B 1 233 ? 48.909 52.270 32.789 1.00 17.80 233 GLU B CA 1
ATOM 4549 C C . GLU B 1 233 ? 50.247 51.536 32.747 1.00 16.98 233 GLU B C 1
ATOM 4550 O O . GLU B 1 233 ? 51.309 52.155 32.848 1.00 15.36 233 GLU B O 1
ATOM 4556 N N . PHE B 1 234 ? 50.183 50.217 32.581 1.00 15.76 234 PHE B N 1
ATOM 4557 C CA . PHE B 1 234 ? 51.376 49.376 32.517 1.00 16.15 234 PHE B CA 1
ATOM 4558 C C . PHE B 1 234 ? 52.091 49.451 31.170 1.00 16.20 234 PHE B C 1
ATOM 4559 O O . PHE B 1 234 ? 53.245 49.038 31.056 1.00 16.55 234 PHE B O 1
ATOM 4567 N N . GLY B 1 235 ? 51.411 49.961 30.148 1.00 17.07 235 GLY B N 1
ATOM 4568 C CA . GLY B 1 235 ? 52.052 50.083 28.850 1.00 15.13 235 GLY B CA 1
ATOM 4569 C C . GLY B 1 235 ? 51.273 49.638 27.628 1.00 15.24 235 GLY B C 1
ATOM 4570 O O . GLY B 1 235 ? 51.739 49.827 26.506 1.00 13.50 235 GLY B O 1
ATOM 4571 N N . ALA B 1 236 ? 50.097 49.049 27.821 1.00 14.82 236 ALA B N 1
ATOM 4572 C CA . ALA B 1 236 ? 49.300 48.598 26.684 1.00 14.78 236 ALA B CA 1
ATOM 4573 C C . ALA B 1 236 ? 48.961 49.792 25.797 1.00 16.60 236 ALA B C 1
ATOM 4574 O O . ALA B 1 236 ? 48.536 50.835 26.291 1.00 15.05 236 ALA B O 1
ATOM 4576 N N . THR B 1 237 ? 49.158 49.639 24.490 1.00 15.70 237 THR B N 1
ATOM 4577 C CA . THR B 1 237 ? 48.869 50.711 23.543 1.00 17.48 237 THR B CA 1
ATOM 4578 C C . THR B 1 237 ? 47.421 50.637 23.066 1.00 18.80 237 THR B C 1
ATOM 4579 O O . THR B 1 237 ? 46.850 51.631 22.616 1.00 19.04 237 THR B O 1
ATOM 4583 N N . GLU B 1 238 ? 46.839 49.447 23.173 1.00 18.43 238 GLU B N 1
ATOM 4584 C CA . GLU B 1 238 ? 45.456 49.196 22.783 1.00 19.27 238 GLU B CA 1
ATOM 4585 C C . GLU B 1 238 ? 44.927 48.040 23.621 1.00 19.27 238 GLU B C 1
ATOM 4586 O O . GLU B 1 238 ? 45.692 47.185 24.060 1.00 18.18 238 GLU B O 1
A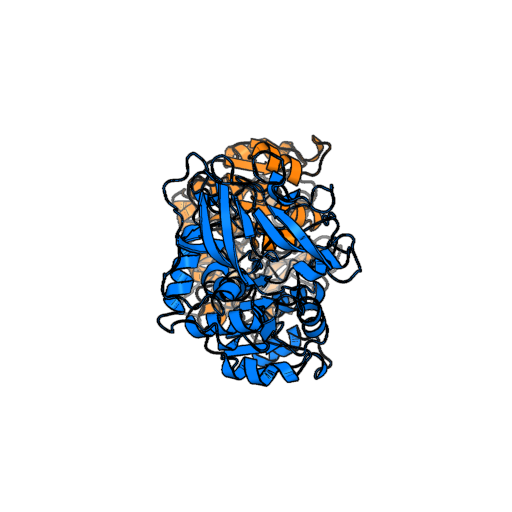TOM 4592 N N . CYS B 1 239 ? 43.619 48.024 23.844 1.00 17.81 239 CYS B N 1
ATOM 4593 C CA . CYS B 1 239 ? 42.986 46.945 24.590 1.00 17.74 239 CYS B CA 1
ATOM 4594 C C . CYS B 1 239 ? 41.724 46.552 23.848 1.00 18.21 239 CYS B C 1
ATOM 4595 O O . CYS B 1 239 ? 40.935 47.414 23.447 1.00 18.14 239 CYS B O 1
ATOM 4598 N N . ILE B 1 240 ? 41.544 45.252 23.650 1.00 15.40 240 ILE B N 1
ATOM 4599 C CA . ILE B 1 240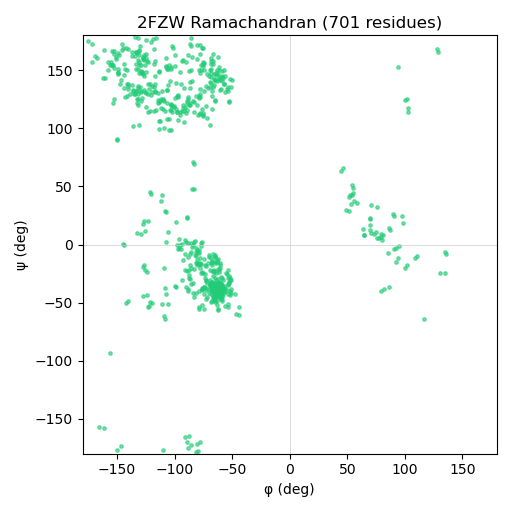 ? 40.375 44.757 22.947 1.00 16.02 240 ILE B CA 1
ATOM 4600 C C . ILE B 1 240 ? 39.678 43.655 23.728 1.00 16.80 240 ILE B C 1
ATOM 4601 O O . ILE B 1 240 ? 40.313 42.880 24.448 1.00 16.33 240 ILE B O 1
ATOM 4606 N N . ASN B 1 241 ? 38.361 43.603 23.573 1.00 14.71 241 ASN B N 1
ATOM 4607 C CA . ASN B 1 241 ? 37.519 42.619 24.235 1.00 15.68 241 ASN B CA 1
ATOM 4608 C C . ASN B 1 241 ? 37.016 41.664 23.159 1.00 15.83 241 ASN B C 1
ATOM 4609 O O . ASN B 1 241 ? 36.292 42.073 22.254 1.00 16.17 241 ASN B O 1
ATOM 4614 N N . PRO B 1 242 ? 37.398 40.378 23.240 1.00 16.84 242 PRO B N 1
ATOM 4615 C CA . PRO B 1 242 ? 36.970 39.381 22.252 1.00 16.91 242 PRO B CA 1
ATOM 4616 C C . PRO B 1 242 ? 35.459 39.342 22.035 1.00 17.78 242 PRO B C 1
ATOM 4617 O O . PRO B 1 242 ? 34.992 39.031 20.942 1.00 17.08 242 PRO B O 1
ATOM 4621 N N . GLN B 1 243 ? 34.702 39.658 23.080 1.00 18.69 243 GLN B N 1
ATOM 4622 C CA . GLN B 1 243 ? 33.248 39.637 22.998 1.00 19.70 243 GLN B CA 1
ATOM 4623 C C . GLN B 1 243 ? 32.657 40.749 22.134 1.00 18.39 243 GLN B C 1
ATOM 4624 O O . GLN B 1 243 ? 31.468 40.722 21.818 1.00 18.76 243 GLN B O 1
ATOM 4630 N N . ASP B 1 244 ? 33.482 41.719 21.749 1.00 17.58 244 ASP B N 1
ATOM 4631 C CA . ASP B 1 244 ? 33.018 42.817 20.904 1.00 18.08 244 ASP B CA 1
ATOM 4632 C C . ASP B 1 244 ? 33.105 42.443 19.429 1.00 18.59 244 ASP B C 1
ATOM 4633 O O . ASP B 1 244 ? 32.627 43.187 18.572 1.00 17.63 244 ASP B O 1
ATOM 4638 N N . PHE B 1 245 ? 33.721 41.300 19.133 1.00 17.69 245 PHE B N 1
ATOM 4639 C CA . PHE B 1 245 ? 33.878 40.862 17.747 1.00 18.87 245 PHE B CA 1
ATOM 4640 C C . PHE B 1 245 ? 33.097 39.598 17.414 1.00 19.66 245 PHE B C 1
ATOM 4641 O O . PHE B 1 245 ? 32.890 38.736 18.268 1.00 20.85 245 PHE B O 1
ATOM 4649 N N . SER B 1 246 ? 32.677 39.490 16.157 1.00 20.71 246 SER B N 1
ATOM 4650 C CA . SER B 1 246 ? 31.915 38.335 15.698 1.00 23.43 246 SER B CA 1
ATOM 4651 C C . SER B 1 246 ? 32.827 37.203 15.239 1.00 24.22 246 SER B C 1
ATOM 4652 O O . SER B 1 246 ? 32.447 36.033 15.276 1.00 27.88 246 SER B O 1
ATOM 4655 N N . LYS B 1 247 ? 34.032 37.551 14.806 1.00 23.82 247 LYS B N 1
ATOM 4656 C CA . LYS B 1 247 ? 34.974 36.548 14.325 1.00 22.48 247 LYS B CA 1
ATOM 4657 C C . LYS B 1 247 ? 36.012 36.159 15.373 1.00 21.27 247 LYS B C 1
ATOM 4658 O O . LYS B 1 247 ? 36.202 36.868 16.363 1.00 20.16 247 LYS B O 1
ATOM 4664 N N . PRO B 1 248 ? 36.690 35.013 15.171 1.00 20.07 248 PRO B N 1
ATOM 4665 C CA . PRO B 1 248 ? 37.715 34.524 16.101 1.00 18.25 248 PRO B CA 1
ATOM 4666 C C . PRO B 1 248 ? 38.723 35.617 16.431 1.00 16.26 248 PRO B C 1
ATOM 4667 O O . PRO B 1 248 ? 39.105 36.395 15.560 1.00 15.36 248 PRO B O 1
ATOM 4671 N N . ILE B 1 249 ? 39.164 35.665 17.685 1.00 14.65 249 ILE B N 1
ATOM 4672 C CA . ILE B 1 249 ? 40.107 36.692 18.107 1.00 14.63 249 ILE B CA 1
ATOM 4673 C C . ILE B 1 249 ? 41.417 36.708 17.310 1.00 14.63 249 ILE B C 1
ATOM 4674 O O . ILE B 1 249 ? 42.021 37.769 17.140 1.00 14.06 249 ILE B O 1
ATOM 4679 N N . GLN B 1 250 ? 41.867 35.555 16.814 1.00 14.57 250 GLN B N 1
ATOM 4680 C CA . GLN B 1 250 ? 43.105 35.552 16.039 1.00 14.54 250 GLN B CA 1
ATOM 4681 C C . GLN B 1 250 ? 42.908 36.306 14.727 1.00 15.81 250 GLN B C 1
ATOM 4682 O O . GLN B 1 250 ? 43.823 36.969 14.239 1.00 15.65 250 GLN B O 1
ATOM 4688 N N . GLU B 1 251 ? 41.712 36.210 14.158 1.00 16.11 251 GLU B N 1
ATOM 4689 C CA . GLU B 1 251 ? 41.421 36.913 12.914 1.00 17.26 251 GLU B CA 1
ATOM 4690 C C . GLU B 1 251 ? 41.396 38.412 13.180 1.00 17.06 251 GLU B C 1
ATOM 4691 O O . GLU B 1 251 ? 41.842 39.206 12.349 1.00 17.03 251 GLU B O 1
ATOM 4697 N N . VAL B 1 252 ? 40.888 38.791 14.349 1.00 15.70 252 VAL B N 1
ATOM 4698 C CA . VAL B 1 252 ? 40.819 40.193 14.738 1.00 15.78 252 VAL B CA 1
ATOM 4699 C C . VAL B 1 252 ? 42.227 40.779 14.841 1.00 16.13 252 VAL B C 1
ATOM 4700 O O . VAL B 1 252 ? 42.512 41.843 14.292 1.00 15.87 252 VAL B O 1
ATOM 4704 N N . LEU B 1 253 ? 43.109 40.073 15.541 1.00 15.00 253 LEU B N 1
ATOM 4705 C CA . LEU B 1 253 ? 44.481 40.526 15.713 1.00 14.04 253 LEU B CA 1
ATOM 4706 C C . LEU B 1 253 ? 45.243 40.588 14.394 1.00 13.99 253 LEU B C 1
ATOM 4707 O O . LEU B 1 253 ? 45.995 41.529 14.152 1.00 15.71 253 LEU B O 1
ATOM 4712 N N . ILE B 1 254 ? 45.049 39.588 13.542 1.00 14.67 254 ILE B N 1
ATOM 4713 C CA . ILE B 1 254 ? 45.728 39.563 12.252 1.00 15.61 254 ILE B CA 1
ATOM 4714 C C . ILE B 1 254 ? 45.335 40.793 11.438 1.00 17.22 254 ILE B C 1
ATOM 4715 O O . ILE B 1 254 ? 46.173 41.413 10.781 1.00 16.45 254 ILE B O 1
ATOM 4720 N N . GLU B 1 255 ? 44.057 41.150 11.498 1.00 18.06 255 GLU B N 1
ATOM 4721 C CA . GLU B 1 255 ? 43.558 42.303 10.764 1.00 20.65 255 GLU B CA 1
ATOM 4722 C C . GLU B 1 255 ? 44.117 43.629 11.274 1.00 20.09 255 GLU B C 1
ATOM 4723 O O . GLU B 1 255 ? 44.452 44.507 10.482 1.00 19.74 255 GLU B O 1
ATOM 4729 N N . MET B 1 256 ? 44.234 43.782 12.589 1.00 17.74 256 MET B N 1
ATOM 4730 C CA . MET B 1 256 ? 44.739 45.039 13.124 1.00 18.55 256 MET B CA 1
ATOM 4731 C C . MET B 1 256 ? 46.261 45.176 13.120 1.00 18.46 256 MET B C 1
ATOM 4732 O O . MET B 1 256 ? 46.790 46.229 13.472 1.00 19.64 256 MET B O 1
ATOM 4737 N N . THR B 1 257 ? 46.965 44.129 12.696 1.00 16.73 257 THR B N 1
ATOM 4738 C CA . THR B 1 257 ? 48.427 44.171 12.656 1.00 17.53 257 THR B CA 1
ATOM 4739 C C . THR B 1 257 ? 48.983 43.828 11.280 1.00 20.08 257 THR B C 1
ATOM 4740 O O . THR B 1 257 ? 50.184 43.597 11.127 1.00 19.07 257 THR B O 1
ATOM 4744 N N . ASP B 1 258 ? 48.106 43.789 10.283 1.00 20.12 258 ASP B N 1
ATOM 4745 C CA . ASP B 1 258 ? 48.510 43.479 8.918 1.00 22.67 258 ASP B CA 1
ATOM 4746 C C . ASP B 1 258 ? 49.275 42.159 8.816 1.00 21.80 258 ASP B C 1
ATOM 4747 O O . ASP B 1 258 ? 50.367 42.106 8.249 1.00 22.54 258 ASP B O 1
ATOM 4752 N N . GLY B 1 259 ? 48.706 41.094 9.372 1.00 18.04 259 GLY B N 1
ATOM 4753 C CA . GLY B 1 259 ? 49.363 39.802 9.292 1.00 17.85 259 GLY B CA 1
ATOM 4754 C C . GLY B 1 259 ? 49.497 39.031 10.591 1.00 17.14 259 GLY B C 1
ATOM 4755 O O . GLY B 1 259 ? 49.603 37.805 10.575 1.00 17.24 259 GLY B O 1
ATOM 4756 N N . GLY B 1 260 ? 49.492 39.737 11.716 1.00 15.59 260 GLY B N 1
ATOM 4757 C CA . GLY B 1 260 ? 49.628 39.070 13.000 1.00 15.07 260 GLY B CA 1
ATOM 4758 C C . GLY B 1 260 ? 50.722 39.709 13.832 1.00 14.26 260 GLY B C 1
ATOM 4759 O O . GLY B 1 260 ? 51.543 40.467 13.312 1.00 14.96 260 GLY B O 1
ATOM 4760 N N . VAL B 1 261 ? 50.748 39.399 15.124 1.00 12.66 261 VAL B N 1
ATOM 4761 C CA . VAL B 1 261 ? 51.749 39.971 16.017 1.00 11.76 261 VAL B CA 1
ATOM 4762 C C . VAL B 1 261 ? 53.098 39.255 15.943 1.00 11.99 261 VAL B C 1
ATOM 4763 O O . VAL B 1 261 ? 53.180 38.114 15.482 1.00 11.82 261 VAL B O 1
ATOM 4767 N N . ASP B 1 262 ? 54.154 39.935 16.387 1.00 10.08 262 ASP B N 1
ATOM 4768 C CA . ASP B 1 262 ? 55.491 39.347 16.389 1.00 11.04 262 ASP B CA 1
ATOM 4769 C C . ASP B 1 262 ? 55.574 38.361 17.549 1.00 11.95 262 ASP B C 1
ATOM 4770 O O . ASP B 1 262 ? 56.201 37.303 17.439 1.00 11.73 262 ASP B O 1
ATOM 4775 N N . TYR B 1 263 ? 54.938 38.723 18.662 1.00 10.93 263 TYR B N 1
ATOM 4776 C CA . TYR B 1 263 ? 54.909 37.883 19.859 1.00 11.71 263 TYR B CA 1
ATOM 4777 C C . TYR B 1 263 ? 53.550 37.948 20.537 1.00 11.58 263 TYR B C 1
ATOM 4778 O O . TYR B 1 263 ? 52.954 39.020 20.647 1.00 10.59 263 TYR B O 1
ATOM 4787 N N . SER B 1 264 ? 53.059 36.801 20.990 1.00 11.10 264 SER B N 1
ATOM 4788 C CA . SER B 1 264 ? 51.792 36.763 21.708 1.00 11.78 264 SER B CA 1
ATOM 4789 C C . SER B 1 264 ? 52.061 35.993 22.991 1.00 11.79 264 SER B C 1
ATOM 4790 O O . SER B 1 264 ? 52.919 35.105 23.022 1.00 11.27 264 SER B O 1
ATOM 4793 N N . PHE B 1 265 ? 51.338 36.339 24.050 1.00 9.96 265 PHE B N 1
ATOM 4794 C CA . PHE B 1 265 ? 51.515 35.681 25.340 1.00 11.66 265 PHE B CA 1
ATOM 4795 C C . PHE B 1 265 ? 50.150 35.312 25.902 1.00 11.06 265 PHE B C 1
ATOM 4796 O O . PHE B 1 265 ? 49.281 36.176 26.027 1.00 12.48 265 PHE B O 1
ATOM 4804 N N . GLU B 1 266 ? 49.956 34.036 26.229 1.00 10.96 266 GLU B N 1
ATOM 4805 C CA . GLU B 1 266 ? 48.683 33.586 26.790 1.00 11.46 266 GLU B CA 1
ATOM 4806 C C . GLU B 1 266 ? 48.849 33.532 28.302 1.00 12.26 266 GLU B C 1
ATOM 4807 O O . GLU B 1 266 ? 49.627 32.729 28.819 1.00 12.31 266 GLU B O 1
ATOM 4813 N N . CYS B 1 267 ? 48.117 34.394 29.002 1.00 10.27 267 CYS B N 1
ATOM 4814 C CA . CYS B 1 267 ? 48.202 34.487 30.457 1.00 11.60 267 CYS B CA 1
ATOM 4815 C C . CYS B 1 267 ? 46.855 34.216 31.116 1.00 12.18 267 CYS B C 1
ATOM 4816 O O . CYS B 1 267 ? 46.462 34.913 32.056 1.00 12.72 267 CYS B O 1
ATOM 4819 N N . ILE B 1 268 ? 46.161 33.195 30.626 1.00 12.35 268 ILE B N 1
ATOM 4820 C CA . ILE B 1 268 ? 44.844 32.832 31.142 1.00 13.58 268 ILE B CA 1
ATOM 4821 C C . ILE B 1 268 ? 44.777 31.384 31.613 1.00 14.40 268 ILE B C 1
ATOM 4822 O O . ILE B 1 268 ? 44.209 31.091 32.666 1.00 16.46 268 ILE B O 1
ATOM 4827 N N . GLY B 1 269 ? 45.345 30.482 30.820 1.00 14.18 269 GLY B N 1
ATOM 4828 C CA . GLY B 1 269 ? 45.315 29.070 31.161 1.00 14.33 269 GLY B CA 1
ATOM 4829 C C . GLY B 1 269 ? 44.204 28.355 30.407 1.00 16.05 269 GLY B C 1
ATOM 4830 O O . GLY B 1 269 ? 43.794 27.255 30.780 1.00 16.20 269 GLY B O 1
ATOM 4831 N N . ASN B 1 270 ? 43.725 28.982 29.337 1.00 15.09 270 ASN B N 1
ATOM 4832 C CA . ASN B 1 270 ? 42.647 28.437 28.507 1.00 14.98 270 ASN B CA 1
ATOM 4833 C C . ASN B 1 270 ? 43.256 27.850 27.232 1.00 15.07 270 ASN B C 1
ATOM 4834 O O . ASN B 1 270 ? 43.801 28.589 26.413 1.00 14.39 270 ASN B O 1
ATOM 4839 N N . VAL B 1 271 ? 43.160 26.533 27.056 1.00 14.12 271 VAL B N 1
ATOM 4840 C CA . VAL B 1 271 ? 43.754 25.892 25.880 1.00 14.62 271 VAL B CA 1
ATOM 4841 C C . VAL B 1 271 ? 43.216 26.386 24.541 1.00 14.16 271 VAL B C 1
ATOM 4842 O O . VAL B 1 271 ? 43.925 26.345 23.536 1.00 13.03 271 VAL B O 1
ATOM 4846 N N . LYS B 1 272 ? 41.971 26.852 24.516 1.00 14.24 272 LYS B N 1
ATOM 4847 C CA . LYS B 1 272 ? 41.401 27.359 23.271 1.00 16.57 272 LYS B CA 1
ATOM 4848 C C . LYS B 1 272 ? 42.036 28.701 22.925 1.00 14.43 272 LYS B C 1
ATOM 4849 O O . LYS B 1 272 ? 42.293 28.996 21.758 1.00 14.25 272 LYS B O 1
ATOM 4855 N N . VAL B 1 273 ? 42.294 29.512 23.946 1.00 13.85 273 VAL B N 1
ATOM 4856 C CA . VAL B 1 273 ? 42.910 30.817 23.735 1.00 13.66 273 VAL B CA 1
ATOM 4857 C C . VAL B 1 273 ? 44.384 30.627 23.402 1.00 12.89 273 VAL B C 1
ATOM 4858 O O . VAL B 1 273 ? 44.978 31.438 22.690 1.00 12.70 273 VAL B O 1
ATOM 4862 N N . MET B 1 274 ? 44.977 29.551 23.911 1.00 12.58 274 MET B N 1
ATOM 4863 C CA . MET B 1 274 ? 46.377 29.281 23.614 1.00 11.85 274 MET B CA 1
ATOM 4864 C C . MET B 1 274 ? 46.522 29.068 22.114 1.00 11.99 274 MET B C 1
ATOM 4865 O O . MET B 1 274 ? 47.473 29.546 21.502 1.00 11.86 274 MET B O 1
ATOM 4870 N N . ARG B 1 275 ? 45.573 28.346 21.524 1.00 11.40 275 ARG B N 1
ATOM 4871 C CA . ARG B 1 275 ? 45.612 28.096 20.089 1.00 12.31 275 ARG B CA 1
ATOM 4872 C C . ARG B 1 275 ? 45.408 29.410 19.347 1.00 12.11 275 ARG B C 1
ATOM 4873 O O . ARG B 1 275 ? 46.066 29.680 18.343 1.00 10.62 275 ARG B O 1
ATOM 4881 N N . ALA B 1 276 ? 44.492 30.230 19.850 1.00 12.85 276 ALA B N 1
ATOM 4882 C CA . ALA B 1 276 ? 44.215 31.519 19.231 1.00 13.15 276 ALA B CA 1
ATOM 4883 C C . ALA B 1 276 ? 45.455 32.403 19.276 1.00 12.78 276 ALA B C 1
ATOM 4884 O O . ALA B 1 276 ? 45.781 33.077 18.301 1.00 13.28 276 ALA B O 1
ATOM 4886 N N . ALA B 1 277 ? 46.148 32.395 20.410 1.00 11.80 277 ALA B N 1
ATOM 4887 C CA . ALA B 1 277 ? 47.351 33.202 20.567 1.00 12.13 277 ALA B CA 1
ATOM 4888 C C . ALA B 1 277 ? 48.414 32.797 19.544 1.00 12.13 277 ALA B C 1
ATOM 4889 O O . ALA B 1 277 ? 49.120 33.650 19.002 1.00 11.98 277 ALA B O 1
ATOM 4891 N N . LEU B 1 278 ? 48.526 31.499 19.273 1.00 11.58 278 LEU B N 1
ATOM 4892 C CA . LEU B 1 278 ? 49.508 31.032 18.298 1.00 12.06 278 LEU B CA 1
ATOM 4893 C C . LEU B 1 278 ? 49.118 31.487 16.898 1.00 11.87 278 LEU B C 1
ATOM 4894 O O . LEU B 1 278 ? 49.924 32.054 16.163 1.00 12.48 278 LEU B O 1
ATOM 4899 N N . GLU B 1 279 ? 47.865 31.244 16.537 1.00 13.15 279 GLU B N 1
ATOM 4900 C CA . GLU B 1 279 ? 47.382 31.602 15.215 1.00 13.65 279 GLU B CA 1
ATOM 4901 C C . GLU B 1 279 ? 47.303 33.109 14.988 1.00 14.11 279 GLU B C 1
ATOM 4902 O O . GLU B 1 279 ? 47.207 33.564 13.850 1.00 15.69 279 GLU B O 1
ATOM 4908 N N . ALA B 1 280 ? 47.372 33.880 16.071 1.00 12.19 280 ALA B N 1
ATOM 4909 C CA . ALA B 1 280 ? 47.334 35.337 15.981 1.00 12.63 280 ALA B CA 1
ATOM 4910 C C . ALA B 1 280 ? 48.714 35.875 15.607 1.00 13.34 280 ALA B C 1
ATOM 4911 O O . ALA B 1 280 ? 48.858 37.045 15.244 1.00 13.32 280 ALA B O 1
ATOM 4913 N N . CYS B 1 281 ? 49.729 35.019 15.704 1.00 12.55 281 CYS B N 1
ATOM 4914 C CA . CYS B 1 281 ? 51.097 35.415 15.375 1.00 13.84 281 CYS B CA 1
ATOM 4915 C C . CYS B 1 281 ? 51.327 35.529 13.877 1.00 13.00 281 CYS B C 1
ATOM 4916 O O . CYS B 1 281 ? 50.710 34.820 13.084 1.00 13.94 281 CYS B O 1
ATOM 4919 N N . HIS B 1 282 ? 52.236 36.425 13.511 1.00 13.18 282 HIS B N 1
ATOM 4920 C CA . HIS B 1 282 ? 52.574 36.685 12.120 1.00 11.62 282 HIS B CA 1
ATOM 4921 C C . HIS B 1 282 ? 53.216 35.481 11.439 1.00 11.77 282 HIS B C 1
ATOM 4922 O O . HIS B 1 282 ? 54.004 34.750 12.041 1.00 11.69 282 HIS B O 1
ATOM 4929 N N . LYS B 1 283 ? 52.860 35.278 10.176 1.00 12.20 283 LYS B N 1
ATOM 4930 C CA . LYS B 1 283 ? 53.419 34.191 9.386 1.00 12.58 283 LYS B CA 1
ATOM 4931 C C . LYS B 1 283 ? 54.925 34.428 9.302 1.00 11.81 283 LYS B C 1
ATOM 4932 O O . LYS B 1 283 ? 55.384 35.564 9.407 1.00 12.49 283 LYS B O 1
ATOM 4938 N N . GLY B 1 284 ? 55.692 33.356 9.140 1.00 12.34 284 GLY B N 1
ATOM 4939 C CA . GLY B 1 284 ? 57.131 33.495 9.006 1.00 11.04 284 GLY B CA 1
ATOM 4940 C C . GLY B 1 284 ? 57.992 33.707 10.241 1.00 11.30 284 GLY B C 1
ATOM 4941 O O . GLY B 1 284 ? 59.073 33.123 10.323 1.00 12.00 284 GLY B O 1
ATOM 4942 N N . TRP B 1 285 ? 57.546 34.513 11.202 1.00 11.16 285 TRP B N 1
ATOM 4943 C CA . TRP B 1 285 ? 58.379 34.766 12.380 1.00 11.17 285 TRP B CA 1
ATOM 4944 C C . TRP B 1 285 ? 57.670 34.916 13.726 1.00 12.30 285 TRP B C 1
ATOM 4945 O O . TRP B 1 285 ? 58.328 35.118 14.748 1.00 11.74 285 TRP B O 1
ATOM 4956 N N . GLY B 1 286 ? 56.345 34.812 13.734 1.00 13.15 286 GLY B N 1
ATOM 4957 C CA . GLY B 1 286 ? 55.604 34.963 14.978 1.00 11.95 286 GLY B CA 1
ATOM 4958 C C . GLY B 1 286 ? 55.947 33.931 16.036 1.00 11.69 286 GLY B C 1
ATOM 4959 O O . GLY B 1 286 ? 56.207 32.771 15.724 1.00 12.21 286 GLY B O 1
ATOM 4960 N N . VAL B 1 287 ? 55.941 34.355 17.296 1.00 10.98 287 VAL B N 1
ATOM 4961 C CA . VAL B 1 287 ? 56.256 33.468 18.413 1.00 10.29 287 VAL B CA 1
ATOM 4962 C C . VAL B 1 287 ? 55.188 33.619 19.492 1.00 10.35 287 VAL B C 1
ATOM 4963 O O . VAL B 1 287 ? 54.864 34.736 19.892 1.00 11.85 287 VAL B O 1
ATOM 4967 N N . SER B 1 288 ? 54.639 32.500 19.956 1.00 10.15 288 SER B N 1
ATOM 4968 C CA . SER B 1 288 ? 53.619 32.534 20.999 1.00 10.32 288 SER B CA 1
ATOM 4969 C C . SER B 1 288 ? 54.110 31.819 22.254 1.00 10.12 288 SER B C 1
ATOM 4970 O O . SER B 1 288 ? 54.603 30.692 22.188 1.00 11.39 288 SER B O 1
ATOM 4973 N N . VAL B 1 289 ? 53.956 32.476 23.398 1.00 9.19 289 VAL B N 1
ATOM 4974 C CA . VAL B 1 289 ? 54.402 31.918 24.667 1.00 9.40 289 VAL B CA 1
ATOM 4975 C C . VAL B 1 289 ? 53.243 31.627 25.614 1.00 10.09 289 VAL B C 1
ATOM 4976 O O . VAL B 1 289 ? 52.470 32.528 25.946 1.00 10.60 289 VAL B O 1
ATOM 4980 N N . VAL B 1 290 ? 53.121 30.370 26.035 1.00 10.48 290 VAL B N 1
ATOM 4981 C CA . VAL B 1 290 ? 52.090 29.970 26.991 1.00 10.51 290 VAL B CA 1
ATOM 4982 C C . VAL B 1 290 ? 52.721 30.341 28.329 1.00 12.82 290 VAL B C 1
ATOM 4983 O O . VAL B 1 290 ? 53.730 29.755 28.723 1.00 11.14 290 VAL B O 1
ATOM 4987 N N . VAL B 1 291 ? 52.132 31.313 29.019 1.00 13.51 291 VAL B N 1
ATOM 4988 C CA . VAL B 1 291 ? 52.688 31.801 30.277 1.00 16.98 291 VAL B CA 1
ATOM 4989 C C . VAL B 1 291 ? 52.067 31.251 31.553 1.00 20.32 291 VAL B C 1
ATOM 4990 O O . VAL B 1 291 ? 50.895 31.488 31.843 1.00 20.85 291 VAL B O 1
ATOM 4994 N N . GLY B 1 292 ? 52.880 30.534 32.321 1.00 23.17 292 GLY B N 1
ATOM 4995 C CA . GLY B 1 292 ? 52.417 29.974 33.575 1.00 25.94 292 GLY B CA 1
ATOM 4996 C C . GLY B 1 292 ? 51.918 28.550 33.454 1.00 26.99 292 GLY B C 1
ATOM 4997 O O . GLY B 1 292 ? 51.465 28.130 32.390 1.00 25.40 292 GLY B O 1
ATOM 4998 N N . VAL B 1 293 ? 52.012 27.805 34.549 1.00 28.26 293 VAL B N 1
ATOM 4999 C CA . VAL B 1 293 ? 51.552 26.424 34.572 1.00 30.88 293 VAL B CA 1
ATOM 5000 C C . VAL B 1 293 ? 50.025 26.427 34.571 1.00 33.07 293 VAL B C 1
ATOM 5001 O O . VAL B 1 293 ? 49.399 27.214 35.282 1.00 33.86 293 VAL B O 1
ATOM 5005 N N . ALA B 1 294 ? 49.433 25.557 33.760 1.00 35.32 294 ALA B N 1
ATOM 5006 C CA . ALA B 1 294 ? 47.980 25.465 33.666 1.00 38.14 294 ALA B CA 1
ATOM 5007 C C . ALA B 1 294 ? 47.489 24.157 34.274 1.00 39.15 294 ALA B C 1
ATOM 5008 O O . ALA B 1 294 ? 48.278 23.375 34.807 1.00 38.82 294 ALA B O 1
ATOM 5010 N N . ALA B 1 295 ? 46.183 23.922 34.188 1.00 40.90 295 ALA B N 1
ATOM 5011 C CA . ALA B 1 295 ? 45.588 22.707 34.730 1.00 42.52 295 ALA B CA 1
ATOM 5012 C C . ALA B 1 295 ? 45.820 21.533 33.786 1.00 43.63 295 ALA B C 1
ATOM 5013 O O . ALA B 1 295 ? 45.489 21.603 32.602 1.00 45.40 295 ALA B O 1
ATOM 5015 N N . SER B 1 296 ? 46.390 20.457 34.317 1.00 43.40 296 SER B N 1
ATOM 5016 C CA . SER B 1 296 ? 46.662 19.266 33.523 1.00 42.74 296 SER B CA 1
ATOM 5017 C C . SER B 1 296 ? 45.355 18.682 33.000 1.00 41.80 296 SER B C 1
ATOM 5018 O O . SER B 1 296 ? 44.280 18.987 33.516 1.00 43.04 296 SER B O 1
ATOM 5021 N N . GLY B 1 297 ? 45.448 17.847 31.971 1.00 39.53 297 GLY B N 1
ATOM 5022 C CA . GLY B 1 297 ? 44.256 17.237 31.417 1.00 36.71 297 GLY B CA 1
ATOM 5023 C C . GLY B 1 297 ? 43.955 17.626 29.983 1.00 34.23 297 GLY B C 1
ATOM 5024 O O . GLY B 1 297 ? 43.983 16.779 29.092 1.00 35.15 297 GLY B O 1
ATOM 5025 N N . GLU B 1 298 ? 43.667 18.903 29.753 1.00 30.85 298 GLU B N 1
ATOM 5026 C CA . GLU B 1 298 ? 43.345 19.374 28.410 1.00 28.60 298 GLU B CA 1
ATOM 5027 C C . GLU B 1 298 ? 44.571 19.530 27.522 1.00 25.07 298 GLU B C 1
ATOM 5028 O O . GLU B 1 298 ? 45.668 19.808 27.999 1.00 22.57 298 GLU B O 1
ATOM 5034 N N . GLU B 1 299 ? 44.373 19.349 26.221 1.00 22.17 299 GLU B N 1
ATOM 5035 C CA . GLU B 1 299 ? 45.463 19.476 25.265 1.00 21.65 299 GLU B CA 1
ATOM 5036 C C . GLU B 1 299 ? 45.306 20.755 24.462 1.00 19.52 299 GLU B C 1
ATOM 5037 O O . GLU B 1 299 ? 44.218 21.331 24.399 1.00 17.70 299 GLU B O 1
ATOM 5043 N N . ILE B 1 300 ? 46.406 21.201 23.863 1.00 16.94 300 ILE B N 1
ATOM 5044 C CA . ILE B 1 300 ? 46.379 22.365 22.989 1.00 15.43 300 ILE B CA 1
ATOM 5045 C C . ILE B 1 300 ? 46.542 21.742 21.612 1.00 16.27 300 ILE B C 1
ATOM 5046 O O . ILE B 1 300 ? 47.109 20.651 21.484 1.00 14.22 300 ILE B O 1
ATOM 5051 N N . ALA B 1 301 ? 46.041 22.412 20.584 1.00 14.74 301 ALA B N 1
ATOM 5052 C CA . ALA B 1 301 ? 46.147 21.871 19.240 1.00 14.53 301 ALA B CA 1
ATOM 5053 C C . ALA B 1 301 ? 46.150 22.970 18.194 1.00 14.32 301 ALA B C 1
ATOM 5054 O O . ALA B 1 301 ? 45.829 24.124 18.480 1.00 14.73 301 ALA B O 1
ATOM 5056 N N . THR B 1 302 ? 46.524 22.593 16.978 1.00 13.73 302 THR B N 1
ATOM 5057 C CA . THR B 1 302 ? 46.552 23.512 15.852 1.00 14.58 302 THR B CA 1
ATOM 5058 C C . THR B 1 302 ? 46.913 22.670 14.640 1.00 14.28 302 THR B C 1
ATOM 5059 O O . THR B 1 302 ? 47.173 21.473 14.768 1.00 14.57 302 THR B O 1
ATOM 5063 N N . ARG B 1 303 ? 46.901 23.277 13.461 1.00 14.44 303 ARG B N 1
ATOM 5064 C CA . ARG B 1 303 ? 47.287 22.546 12.265 1.00 15.16 303 ARG B CA 1
ATOM 5065 C C . ARG B 1 303 ? 48.785 22.790 12.108 1.00 14.10 303 ARG B C 1
ATOM 5066 O O . ARG B 1 303 ? 49.252 23.917 12.255 1.00 14.45 303 ARG B O 1
ATOM 5074 N N . PRO B 1 304 ? 49.560 21.732 11.823 1.00 14.71 304 PRO B N 1
ATOM 5075 C CA . PRO B 1 304 ? 51.010 21.883 11.663 1.00 14.01 304 PRO B CA 1
ATOM 5076 C C . PRO B 1 304 ? 51.424 22.952 10.652 1.00 14.68 304 PRO B C 1
ATOM 5077 O O . PRO B 1 304 ? 52.540 23.465 10.706 1.00 14.65 304 PRO B O 1
ATOM 5081 N N . PHE B 1 305 ? 50.514 23.286 9.742 1.00 14.27 305 PHE B N 1
ATOM 5082 C CA . PHE B 1 305 ? 50.747 24.316 8.735 1.00 15.49 305 PHE B CA 1
ATOM 5083 C C . PHE B 1 305 ? 51.179 25.608 9.431 1.00 12.84 305 PHE B C 1
ATOM 5084 O O . PHE B 1 305 ? 51.992 26.371 8.910 1.00 13.08 305 PHE B O 1
ATOM 5092 N N . GLN B 1 306 ? 50.619 25.850 10.612 1.00 13.50 306 GLN B N 1
ATOM 5093 C CA . GLN B 1 306 ? 50.942 27.048 11.380 1.00 12.36 306 GLN B CA 1
ATOM 5094 C C . GLN B 1 306 ? 52.420 27.119 11.748 1.00 11.48 306 GLN B C 1
ATOM 5095 O O . GLN B 1 306 ? 53.007 28.202 11.766 1.00 10.37 306 GLN B O 1
ATOM 5101 N N . LEU B 1 307 ? 53.018 25.967 12.041 1.00 11.53 307 LEU B N 1
ATOM 5102 C CA . LEU B 1 307 ? 54.432 25.917 12.410 1.00 11.69 307 LEU B CA 1
ATOM 5103 C C . LEU B 1 307 ? 55.309 25.872 11.165 1.00 12.51 307 LEU B C 1
ATOM 5104 O O . LEU B 1 307 ? 56.343 26.543 11.091 1.00 11.95 307 LEU B O 1
ATOM 5109 N N . VAL B 1 308 ? 54.891 25.083 10.181 1.00 12.53 308 VAL B N 1
ATOM 5110 C CA . VAL B 1 308 ? 55.646 24.970 8.941 1.00 13.40 308 VAL B CA 1
ATOM 5111 C C . VAL B 1 308 ? 55.765 26.329 8.262 1.00 13.59 308 VAL B C 1
ATOM 5112 O O . VAL B 1 308 ? 56.780 26.621 7.635 1.00 13.19 308 VAL B O 1
ATOM 5116 N N . THR B 1 309 ? 54.742 27.171 8.391 1.00 12.80 309 THR B N 1
ATOM 5117 C CA . THR B 1 309 ? 54.821 28.483 7.771 1.00 13.44 309 THR B CA 1
ATOM 5118 C C . THR B 1 309 ? 55.439 29.563 8.661 1.00 14.20 309 THR B C 1
ATOM 5119 O O . THR B 1 309 ? 55.175 30.752 8.482 1.00 13.66 309 THR B O 1
ATOM 5123 N N . GLY B 1 310 ? 56.242 29.144 9.639 1.00 13.03 310 GLY B N 1
ATOM 5124 C CA . GLY B 1 310 ? 56.954 30.114 10.452 1.00 12.89 310 GLY B CA 1
ATOM 5125 C C . GLY B 1 310 ? 56.669 30.444 11.903 1.00 11.24 310 GLY B C 1
ATOM 5126 O O . GLY B 1 310 ? 57.481 31.129 12.523 1.00 12.25 310 GLY B O 1
ATOM 5127 N N . ARG B 1 311 ? 55.557 29.986 12.461 1.00 11.28 311 ARG B N 1
ATOM 5128 C CA . ARG B 1 311 ? 55.264 30.311 13.851 1.00 12.15 311 ARG B CA 1
ATOM 5129 C C . ARG B 1 311 ? 55.933 29.330 14.808 1.00 12.95 311 ARG B C 1
ATOM 5130 O O . ARG B 1 311 ? 56.156 28.170 14.468 1.00 12.82 311 ARG B O 1
ATOM 5138 N N . THR B 1 312 ? 56.258 29.815 16.002 1.00 11.31 312 THR B N 1
ATOM 5139 C CA . THR B 1 312 ? 56.924 29.010 17.022 1.00 11.55 312 THR B CA 1
ATOM 5140 C C . THR B 1 312 ? 56.092 29.002 18.301 1.00 11.75 312 THR B C 1
ATOM 5141 O O . THR B 1 312 ? 55.567 30.037 18.702 1.00 10.52 312 THR B O 1
ATOM 5145 N N . TRP B 1 313 ? 55.978 27.837 18.936 1.00 10.77 313 TRP B N 1
ATOM 5146 C CA . TRP B 1 313 ? 55.208 27.708 20.174 1.00 10.48 313 TRP B CA 1
ATOM 5147 C C . TRP B 1 313 ? 56.155 27.427 21.336 1.00 10.91 313 TRP B C 1
ATOM 5148 O O . TRP B 1 313 ? 56.943 26.481 21.286 1.00 11.79 313 TRP B O 1
ATOM 5159 N N . LYS B 1 314 ? 56.075 28.255 22.375 1.00 9.62 314 LYS B N 1
ATOM 5160 C CA . LYS B 1 314 ? 56.924 28.112 23.556 1.00 11.26 314 LYS B CA 1
ATOM 5161 C C . LYS B 1 314 ? 56.084 28.263 24.816 1.00 10.10 314 LYS B C 1
ATOM 5162 O O . LYS B 1 314 ? 54.886 28.533 24.750 1.00 9.62 314 LYS B O 1
ATOM 5168 N N . GLY B 1 315 ? 56.736 28.122 25.963 1.00 8.92 315 GLY B N 1
ATOM 5169 C CA . GLY B 1 315 ? 56.045 28.265 27.229 1.00 10.06 315 GLY B CA 1
ATOM 5170 C C . GLY B 1 315 ? 57.042 28.509 28.341 1.00 11.52 315 GLY B C 1
ATOM 5171 O O . GLY B 1 315 ? 58.246 28.345 28.143 1.00 12.12 315 GLY B O 1
ATOM 5172 N N . THR B 1 316 ? 56.544 28.908 29.504 1.00 12.62 316 THR B N 1
ATOM 5173 C CA . THR B 1 316 ? 57.404 29.158 30.653 1.00 15.05 316 THR B CA 1
ATOM 5174 C C . THR B 1 316 ? 56.577 29.051 31.929 1.00 15.79 316 THR B C 1
ATOM 5175 O O . THR B 1 316 ? 55.376 29.325 31.925 1.00 16.10 316 THR B O 1
ATOM 5179 N N . ALA B 1 317 ? 57.218 28.645 33.020 1.00 18.35 317 ALA B N 1
ATOM 5180 C CA . ALA B 1 317 ? 56.521 28.508 34.291 1.00 19.33 317 ALA B CA 1
ATOM 5181 C C . ALA B 1 317 ? 56.898 29.610 35.280 1.00 19.29 317 ALA B C 1
ATOM 5182 O O . ALA B 1 317 ? 56.028 30.165 35.957 1.00 19.70 317 ALA B O 1
ATOM 5184 N N . PHE B 1 318 ? 58.189 29.928 35.347 1.00 17.26 318 PHE B N 1
ATOM 5185 C CA . PHE B 1 318 ? 58.693 30.945 36.273 1.00 17.82 318 PHE B CA 1
ATOM 5186 C C . PHE B 1 318 ? 59.452 32.069 35.558 1.00 17.48 318 PHE B C 1
ATOM 5187 O O . PHE B 1 318 ? 60.251 32.777 36.169 1.00 21.36 318 PHE B O 1
ATOM 5195 N N . GLY B 1 319 ? 59.214 32.223 34.261 1.00 15.15 319 GLY B N 1
ATOM 5196 C CA . GLY B 1 319 ? 59.872 33.283 33.517 1.00 13.95 319 GLY B CA 1
ATOM 5197 C C . GLY B 1 319 ? 61.307 33.026 33.104 1.00 13.97 319 GLY B C 1
ATOM 5198 O O . GLY B 1 319 ? 61.968 33.926 32.584 1.00 12.60 319 GLY B O 1
ATOM 5199 N N . GLY B 1 320 ? 61.793 31.810 33.347 1.00 14.27 320 GLY B N 1
ATOM 5200 C CA . GLY B 1 320 ? 63.150 31.450 32.973 1.00 15.83 320 GLY B CA 1
ATOM 5201 C C . GLY B 1 320 ? 64.268 31.903 33.897 1.00 16.59 320 GLY B C 1
ATOM 5202 O O . GLY B 1 320 ? 65.438 31.683 33.596 1.00 15.01 320 GLY B O 1
ATOM 5203 N N . TRP B 1 321 ? 63.931 32.520 35.025 1.00 13.49 321 TRP B N 1
ATOM 5204 C CA . TRP B 1 321 ? 64.964 32.999 35.941 1.00 14.65 321 TRP B CA 1
ATOM 5205 C C . TRP B 1 321 ? 65.645 31.893 36.741 1.00 14.40 321 TRP B C 1
ATOM 5206 O O . TRP B 1 321 ? 64.968 31.029 37.302 1.00 13.11 321 TRP B O 1
ATOM 5217 N N . LYS B 1 322 ? 66.978 31.906 36.775 1.00 15.34 322 LYS B N 1
ATOM 5218 C CA . LYS B 1 322 ? 67.703 30.944 37.608 1.00 15.93 322 LYS B CA 1
ATOM 5219 C C . LYS B 1 322 ? 67.338 31.585 38.952 1.00 15.36 322 LYS B C 1
ATOM 5220 O O . LYS B 1 322 ? 67.811 32.671 39.282 1.00 15.34 322 LYS B O 1
ATOM 5226 N N . SER B 1 323 ? 66.472 30.914 39.702 1.00 15.39 323 SER B N 1
ATOM 5227 C CA . SER B 1 323 ? 65.927 31.428 40.956 1.00 13.16 323 SER B CA 1
ATOM 5228 C C . SER B 1 323 ? 66.797 32.070 42.032 1.00 13.35 323 SER B C 1
ATOM 5229 O O . SER B 1 323 ? 66.581 33.226 42.391 1.00 14.13 323 SER B O 1
ATOM 5232 N N . VAL B 1 324 ? 67.760 31.330 42.565 1.00 14.06 324 VAL B N 1
ATOM 5233 C CA . VAL B 1 324 ? 68.593 31.863 43.635 1.00 14.45 324 VAL B CA 1
ATOM 5234 C C . VAL B 1 324 ? 69.440 33.067 43.235 1.00 14.39 324 VAL B C 1
ATOM 5235 O O . VAL B 1 324 ? 69.617 33.995 44.024 1.00 13.77 324 VAL B O 1
ATOM 5239 N N . GLU B 1 325 ? 69.950 33.069 42.010 1.00 14.36 325 GLU B N 1
ATOM 5240 C CA . GLU B 1 325 ? 70.777 34.181 41.568 1.00 15.58 325 GLU B CA 1
ATOM 5241 C C . GLU B 1 325 ? 69.991 35.352 40.981 1.00 15.74 325 GLU B C 1
ATOM 5242 O O . GLU B 1 325 ? 70.419 36.502 41.088 1.00 16.34 325 GLU B O 1
ATOM 5248 N N . SER B 1 326 ? 68.836 35.073 40.387 1.00 12.56 326 SER B N 1
ATOM 5249 C CA . SER B 1 326 ? 68.052 36.129 39.756 1.00 13.90 326 SER B CA 1
ATOM 5250 C C . SER B 1 326 ? 66.959 36.814 40.565 1.00 11.80 326 SER B C 1
ATOM 5251 O O . SER B 1 326 ? 66.677 37.986 40.333 1.00 13.66 326 SER B O 1
ATOM 5254 N N . VAL B 1 327 ? 66.332 36.113 41.503 1.00 11.50 327 VAL B N 1
ATOM 5255 C CA . VAL B 1 327 ? 65.286 36.758 42.292 1.00 10.79 327 VAL B CA 1
ATOM 5256 C C . VAL B 1 327 ? 65.853 37.975 43.033 1.00 11.09 327 VAL B C 1
ATOM 5257 O O . VAL B 1 327 ? 65.196 39.009 43.127 1.00 11.22 327 VAL B O 1
ATOM 5261 N N . PRO B 1 328 ? 67.081 37.869 43.574 1.00 12.18 328 PRO B N 1
ATOM 5262 C CA . PRO B 1 328 ? 67.626 39.039 44.273 1.00 12.61 328 PRO B CA 1
ATOM 5263 C C . PRO B 1 328 ? 67.802 40.207 43.302 1.00 13.18 328 PRO B C 1
ATOM 5264 O O . PRO B 1 328 ? 67.645 41.373 43.673 1.00 14.07 328 PRO B O 1
ATOM 5268 N N . LYS B 1 329 ? 68.132 39.886 42.055 1.00 13.29 329 LYS B N 1
ATOM 5269 C CA . LYS B 1 329 ? 68.319 40.910 41.035 1.00 14.21 329 LYS B CA 1
ATOM 5270 C C . LYS B 1 329 ? 66.987 41.560 40.671 1.00 13.34 329 LYS B C 1
ATOM 5271 O O . LYS B 1 329 ? 66.936 42.748 40.368 1.00 14.05 329 LYS B O 1
ATOM 5277 N N . LEU B 1 330 ? 65.908 40.784 40.708 1.00 12.92 330 LEU B N 1
ATOM 5278 C CA . LEU B 1 330 ? 64.587 41.328 40.414 1.00 12.04 330 LEU B CA 1
ATOM 5279 C C . LEU B 1 330 ? 64.188 42.283 41.540 1.00 11.50 330 LEU B C 1
ATOM 5280 O O . LEU B 1 330 ? 63.590 43.329 41.299 1.00 11.26 330 LEU B O 1
ATOM 5285 N N . VAL B 1 331 ? 64.520 41.921 42.775 1.00 12.29 331 VAL B N 1
ATOM 5286 C CA . VAL B 1 331 ? 64.201 42.785 43.905 1.00 11.77 331 VAL B CA 1
ATOM 5287 C C . VAL B 1 331 ? 64.956 44.099 43.718 1.00 12.32 331 VAL B C 1
ATOM 5288 O O . VAL B 1 331 ? 64.414 45.180 43.952 1.00 12.84 331 VAL B O 1
ATOM 5292 N N . SER B 1 332 ? 66.203 44.003 43.268 1.00 13.03 332 SER B N 1
ATOM 5293 C CA . SER B 1 332 ? 67.016 45.195 43.048 1.00 14.74 332 SER B CA 1
ATOM 5294 C C . SER B 1 332 ? 66.451 46.060 41.930 1.00 14.88 332 SER B C 1
ATOM 5295 O O . SER B 1 332 ? 66.544 47.284 41.988 1.00 14.98 332 SER B O 1
ATOM 5298 N N . GLU B 1 333 ? 65.871 45.427 40.912 1.00 15.30 333 GLU B N 1
ATOM 5299 C CA . GLU B 1 333 ? 65.279 46.170 39.803 1.00 14.88 333 GLU B CA 1
ATOM 5300 C C . GLU B 1 333 ? 64.026 46.899 40.277 1.00 15.41 333 GLU B C 1
ATOM 5301 O O . GLU B 1 333 ? 63.673 47.962 39.760 1.00 15.75 333 GLU B O 1
ATOM 5307 N N . TYR B 1 334 ? 63.352 46.318 41.264 1.00 13.58 334 TYR B N 1
ATOM 5308 C CA . TYR B 1 334 ? 62.162 46.933 41.837 1.00 12.99 334 TYR B CA 1
ATOM 5309 C C . TYR B 1 334 ? 62.611 48.135 42.667 1.00 14.12 334 TYR B C 1
ATOM 5310 O O . TYR B 1 334 ? 62.024 49.215 42.592 1.00 14.41 334 TYR B O 1
ATOM 5319 N N . MET B 1 335 ? 63.659 47.934 43.458 1.00 14.51 335 MET B N 1
ATOM 5320 C CA . MET B 1 335 ? 64.197 48.995 44.307 1.00 17.37 335 MET B CA 1
ATOM 5321 C C . MET B 1 335 ? 64.709 50.180 43.489 1.00 18.98 335 MET B C 1
ATOM 5322 O O . MET B 1 335 ? 64.607 51.327 43.925 1.00 19.72 335 MET B O 1
ATOM 5327 N N . SER B 1 336 ? 65.256 49.901 42.308 1.00 17.28 336 SER B N 1
ATOM 5328 C CA . SER B 1 336 ? 65.789 50.956 41.447 1.00 19.72 336 SER B CA 1
ATOM 5329 C C . SER B 1 336 ? 64.715 51.514 40.521 1.00 19.61 336 SER B C 1
ATOM 5330 O O . SER B 1 336 ? 64.980 52.395 39.697 1.00 18.67 336 SER B O 1
ATOM 5333 N N . LYS B 1 337 ? 63.507 50.983 40.664 1.00 18.40 337 LYS B N 1
ATOM 5334 C CA . LYS B 1 337 ? 62.351 51.393 39.879 1.00 19.87 337 LYS B CA 1
ATOM 5335 C C . LYS B 1 337 ? 62.386 51.009 38.404 1.00 18.78 337 LYS B C 1
ATOM 5336 O O . LYS B 1 337 ? 61.711 51.629 37.581 1.00 18.46 337 LYS B O 1
ATOM 5342 N N . LYS B 1 338 ? 63.170 49.990 38.067 1.00 17.02 338 LYS B N 1
ATOM 5343 C CA . LYS B 1 338 ? 63.229 49.527 36.685 1.00 17.31 338 LYS B CA 1
ATOM 5344 C C . LYS B 1 338 ? 61.934 48.763 36.410 1.00 15.76 338 LYS B C 1
ATOM 5345 O O . LYS B 1 338 ? 61.386 48.818 35.308 1.00 15.91 338 LYS B O 1
ATOM 5351 N N . ILE B 1 339 ? 61.456 48.033 37.414 1.00 14.72 339 ILE B N 1
ATOM 5352 C CA . ILE B 1 339 ? 60.204 47.293 37.279 1.00 14.22 339 ILE B CA 1
ATOM 5353 C C . ILE B 1 339 ? 59.266 47.707 38.407 1.00 15.54 339 ILE B C 1
ATOM 5354 O O . ILE B 1 339 ? 59.700 48.300 39.400 1.00 15.79 339 ILE B O 1
ATOM 5359 N N . LYS B 1 340 ? 57.985 47.395 38.252 1.00 14.70 340 LYS B N 1
ATOM 5360 C CA . LYS B 1 340 ? 56.984 47.746 39.253 1.00 16.13 340 LYS B CA 1
ATOM 5361 C C . LYS B 1 340 ? 56.505 46.530 40.036 1.00 16.00 340 LYS B C 1
ATOM 5362 O O . LYS B 1 340 ? 56.523 45.409 39.533 1.00 14.93 340 LYS B O 1
ATOM 5368 N N . VAL B 1 341 ? 56.076 46.770 41.272 1.00 15.13 341 VAL B N 1
ATOM 5369 C CA . VAL B 1 341 ? 55.531 45.721 42.127 1.00 14.51 341 VAL B CA 1
ATOM 5370 C C . VAL B 1 341 ? 54.345 46.314 42.883 1.00 14.94 341 VAL B C 1
ATOM 5371 O O . VAL B 1 341 ? 53.267 45.726 42.927 1.00 14.27 341 VAL B O 1
ATOM 5375 N N . ASP B 1 342 ? 54.550 47.492 43.467 1.00 14.79 342 ASP B N 1
ATOM 5376 C CA . ASP B 1 342 ? 53.497 48.179 44.215 1.00 14.55 342 ASP B CA 1
ATOM 5377 C C . ASP B 1 342 ? 52.201 48.310 43.419 1.00 15.42 342 ASP B C 1
ATOM 5378 O O . ASP B 1 342 ? 51.104 48.151 43.962 1.00 14.92 342 ASP B O 1
ATOM 5383 N N . GLU B 1 343 ? 52.337 48.601 42.129 1.00 13.95 343 GLU B N 1
ATOM 5384 C CA . GLU B 1 343 ? 51.192 48.783 41.248 1.00 15.00 343 GLU B CA 1
ATOM 5385 C C . GLU B 1 343 ? 50.310 47.548 41.075 1.00 14.27 343 GLU B C 1
ATOM 5386 O O . GLU B 1 343 ? 49.203 47.651 40.547 1.00 14.44 343 GLU B O 1
ATOM 5392 N N . PHE B 1 344 ? 50.796 46.390 41.515 1.00 13.53 344 PHE B N 1
ATOM 5393 C CA . PHE B 1 344 ? 50.038 45.141 41.404 1.00 13.00 344 PHE B CA 1
ATOM 5394 C C . PHE B 1 344 ? 49.118 44.922 42.601 1.00 14.35 344 PHE B C 1
ATOM 5395 O O . PHE B 1 344 ? 48.146 44.173 42.516 1.00 13.93 344 PHE B O 1
ATOM 5403 N N . VAL B 1 345 ? 49.435 45.569 43.715 1.00 13.77 345 VAL B N 1
ATOM 5404 C CA . VAL B 1 345 ? 48.655 45.418 44.938 1.00 13.65 345 VAL B CA 1
ATOM 5405 C C . VAL B 1 345 ? 47.362 46.223 44.923 1.00 15.18 345 VAL B C 1
ATOM 5406 O O . VAL B 1 345 ? 47.383 47.456 44.940 1.00 14.92 345 VAL B O 1
ATOM 5410 N N . THR B 1 346 ? 46.238 45.515 44.901 1.00 14.14 346 THR B N 1
ATOM 5411 C CA . THR B 1 346 ? 44.925 46.148 44.886 1.00 15.22 346 THR B CA 1
ATOM 5412 C C . THR B 1 346 ? 44.186 45.958 46.212 1.00 15.06 346 THR B C 1
ATOM 5413 O O . THR B 1 346 ? 43.255 46.706 46.521 1.00 14.57 346 THR B O 1
ATOM 5417 N N . HIS B 1 347 ? 44.600 44.959 46.988 1.00 13.89 347 HIS B N 1
ATOM 5418 C CA . HIS B 1 347 ? 43.969 44.674 48.280 1.00 14.32 347 HIS B CA 1
ATOM 5419 C C . HIS B 1 347 ? 44.973 44.206 49.328 1.00 14.23 347 HIS B C 1
ATOM 5420 O O . HIS B 1 347 ? 46.020 43.658 48.994 1.00 13.40 347 HIS B O 1
ATOM 5427 N N . ASN B 1 348 ? 44.630 44.417 50.597 1.00 13.31 348 ASN B N 1
ATOM 5428 C CA . ASN B 1 348 ? 45.466 44.004 51.726 1.00 14.39 348 ASN B CA 1
ATOM 5429 C C . ASN B 1 348 ? 44.558 43.366 52.767 1.00 15.93 348 ASN B C 1
ATOM 5430 O O . ASN B 1 348 ? 43.509 43.917 53.099 1.00 16.76 348 ASN B O 1
ATOM 5435 N N . LEU B 1 349 ? 44.965 42.207 53.277 1.00 14.16 349 LEU B N 1
ATOM 5436 C CA . LEU B 1 349 ? 44.176 41.477 54.264 1.00 15.23 349 LEU B CA 1
ATOM 5437 C C . LEU B 1 349 ? 45.040 40.920 55.383 1.00 15.45 349 LEU B C 1
ATOM 5438 O O . LEU B 1 349 ? 46.255 40.798 55.239 1.00 13.20 349 LEU B O 1
ATOM 5443 N N . SER B 1 350 ? 44.401 40.572 56.496 1.00 14.93 350 SER B N 1
ATOM 5444 C CA . SER B 1 350 ? 45.109 39.988 57.624 1.00 16.44 350 SER B CA 1
ATOM 5445 C C . SER B 1 350 ? 45.126 38.480 57.395 1.00 15.56 350 SER B C 1
ATOM 5446 O O . SER B 1 350 ? 44.346 37.955 56.594 1.00 15.55 350 SER B O 1
ATOM 5449 N N . PHE B 1 351 ? 46.011 37.786 58.101 1.00 14.96 351 PHE B N 1
ATOM 5450 C CA . PHE B 1 351 ? 46.146 36.342 57.961 1.00 15.36 351 PHE B CA 1
ATOM 5451 C C . PHE B 1 351 ? 44.844 35.569 58.162 1.00 16.85 351 PHE B C 1
ATOM 5452 O O . PHE B 1 351 ? 44.563 34.625 57.429 1.00 16.01 351 PHE B O 1
ATOM 5460 N N A ASP B 1 352 ? 44.045 35.972 59.147 0.50 17.30 352 ASP B N 1
ATOM 5461 N N B ASP B 1 352 ? 44.044 35.973 59.142 0.50 17.21 352 ASP B N 1
ATOM 5462 C CA A ASP B 1 352 ? 42.795 35.257 59.402 0.50 18.42 352 ASP B CA 1
ATOM 5463 C CA B ASP B 1 352 ? 42.781 35.288 59.408 0.50 18.24 352 ASP B CA 1
ATOM 5464 C C A ASP B 1 352 ? 41.700 35.536 58.370 0.50 18.29 352 ASP B C 1
ATOM 5465 C C B ASP B 1 352 ? 41.753 35.444 58.295 0.50 17.77 352 ASP B C 1
ATOM 5466 O O A ASP B 1 352 ? 40.613 34.972 58.443 0.50 19.08 352 ASP B O 1
ATOM 5467 O O B ASP B 1 352 ? 40.766 34.718 58.251 0.50 17.15 352 ASP B O 1
ATOM 5476 N N . GLU B 1 353 ? 42.001 36.381 57.388 1.00 16.05 353 GLU B N 1
ATOM 5477 C CA . GLU B 1 353 ? 41.064 36.656 56.293 1.00 16.34 353 GLU B CA 1
ATOM 5478 C C . GLU B 1 353 ? 41.632 36.066 55.006 1.00 14.30 353 GLU B C 1
ATOM 5479 O O . GLU B 1 353 ? 41.195 36.418 53.912 1.00 13.86 353 GLU B O 1
ATOM 5485 N N . ILE B 1 354 ? 42.601 35.166 55.134 1.00 11.93 354 ILE B N 1
ATOM 5486 C CA . ILE B 1 354 ? 43.231 34.585 53.955 1.00 12.45 354 ILE B CA 1
ATOM 5487 C C . ILE B 1 354 ? 42.245 33.993 52.945 1.00 13.35 354 ILE B C 1
ATOM 5488 O O . ILE B 1 354 ? 42.487 34.037 51.738 1.00 13.68 354 ILE B O 1
ATOM 5493 N N . ASN B 1 355 ? 41.126 33.460 53.422 1.00 12.76 355 ASN B N 1
ATOM 5494 C CA . ASN B 1 355 ? 40.149 32.892 52.505 1.00 14.09 355 ASN B CA 1
ATOM 5495 C C . ASN B 1 355 ? 39.536 33.959 51.597 1.00 14.30 355 ASN B C 1
ATOM 5496 O O . ASN B 1 355 ? 39.117 33.662 50.477 1.00 13.28 355 ASN B O 1
ATOM 5501 N N A LYS B 1 356 ? 39.490 35.199 52.076 0.50 14.02 356 LYS B N 1
ATOM 5502 N N B LYS B 1 356 ? 39.497 35.199 52.075 0.50 14.09 356 LYS B N 1
ATOM 5503 C CA A LYS B 1 356 ? 38.936 36.289 51.281 0.50 15.48 356 LYS B CA 1
ATOM 5504 C CA B LYS B 1 356 ? 38.937 36.290 51.285 0.50 15.60 356 LYS B CA 1
ATOM 5505 C C A LYS B 1 356 ? 39.828 36.585 50.077 0.50 14.77 356 LYS B C 1
ATOM 5506 C C B LYS B 1 356 ? 39.825 36.575 50.076 0.50 14.86 356 LYS B C 1
ATOM 5507 O O A LYS B 1 356 ? 39.358 37.075 49.052 0.50 14.20 356 LYS B O 1
ATOM 5508 O O B LYS B 1 356 ? 39.351 37.051 49.046 0.50 14.32 356 LYS B O 1
ATOM 5519 N N . ALA B 1 357 ? 41.116 36.285 50.206 1.00 14.14 357 ALA B N 1
ATOM 5520 C CA . ALA B 1 357 ? 42.057 36.510 49.108 1.00 14.93 357 ALA B CA 1
ATOM 5521 C C . ALA B 1 357 ? 41.675 35.577 47.960 1.00 14.18 357 ALA B C 1
ATOM 5522 O O . ALA B 1 357 ? 41.743 35.955 46.792 1.00 15.55 357 ALA B O 1
ATOM 5524 N N . PHE B 1 358 ? 41.272 34.355 48.299 1.00 13.96 358 PHE B N 1
ATOM 5525 C CA . PHE B 1 358 ? 40.854 33.390 47.286 1.00 16.13 358 PHE B CA 1
ATOM 5526 C C . PHE B 1 358 ? 39.562 33.870 46.628 1.00 17.28 358 PHE B C 1
ATOM 5527 O O . PHE B 1 358 ? 39.404 33.786 45.411 1.00 17.95 358 PHE B O 1
ATOM 5535 N N A GLU B 1 359 ? 38.644 34.377 47.444 0.50 18.05 359 GLU B N 1
ATOM 5536 N N B GLU B 1 359 ? 38.640 34.377 47.441 0.50 18.12 359 GLU B N 1
ATOM 5537 C CA A GLU B 1 359 ? 37.367 34.877 46.949 0.50 19.18 359 GLU B CA 1
ATOM 5538 C CA B GLU B 1 359 ? 37.367 34.873 46.931 0.50 19.28 359 GLU B CA 1
ATOM 5539 C C A GLU B 1 359 ? 37.568 36.045 45.984 0.50 18.36 359 GLU B C 1
ATOM 5540 C C B GLU B 1 359 ? 37.584 36.037 45.966 0.50 18.45 359 GLU B C 1
ATOM 5541 O O A GLU B 1 359 ? 36.924 36.114 44.937 0.50 18.85 359 GLU B O 1
ATOM 5542 O O B GLU B 1 359 ? 36.968 36.094 44.902 0.50 18.87 359 GLU B O 1
ATOM 5553 N N . LEU B 1 360 ? 38.467 36.960 46.340 1.00 17.60 360 LEU B N 1
ATOM 5554 C CA . LEU B 1 360 ? 38.761 38.121 45.502 1.00 17.30 360 LEU B CA 1
ATOM 5555 C C . LEU B 1 360 ? 39.382 37.696 44.173 1.00 17.65 360 LEU B C 1
ATOM 5556 O O . LEU B 1 360 ? 39.103 38.284 43.125 1.00 16.14 360 LEU B O 1
ATOM 5561 N N . MET B 1 361 ? 40.229 36.675 44.220 1.00 16.54 361 MET B N 1
ATOM 5562 C CA . MET B 1 361 ? 40.873 36.186 43.011 1.00 17.70 361 MET B CA 1
ATOM 5563 C C . MET B 1 361 ? 39.855 35.600 42.044 1.00 18.50 361 MET B C 1
ATOM 5564 O O . MET B 1 361 ? 39.905 35.864 40.846 1.00 19.66 361 MET B O 1
ATOM 5569 N N . HIS B 1 362 ? 38.925 34.810 42.565 1.00 18.99 362 HIS B N 1
ATOM 5570 C CA . HIS B 1 362 ? 37.926 34.186 41.711 1.00 21.52 362 HIS B CA 1
ATOM 5571 C C . HIS B 1 362 ? 36.833 35.128 41.227 1.00 22.04 362 HIS B C 1
ATOM 5572 O O . HIS B 1 362 ? 36.228 34.893 40.181 1.00 22.79 362 HIS B O 1
ATOM 5579 N N . SER B 1 363 ? 36.587 36.201 41.969 1.00 21.40 363 SER B N 1
ATOM 5580 C CA . SER B 1 363 ? 35.562 37.159 41.571 1.00 22.53 363 SER B CA 1
ATOM 5581 C C . SER B 1 363 ? 36.111 38.097 40.500 1.00 23.14 363 SER B C 1
ATOM 5582 O O . SER B 1 363 ? 35.350 38.760 39.796 1.00 23.49 363 SER B O 1
ATOM 5585 N N . GLY B 1 364 ? 37.436 38.152 40.387 1.00 22.99 364 GLY B N 1
ATOM 5586 C CA . GLY B 1 364 ? 38.066 39.011 39.397 1.00 23.23 364 GLY B CA 1
ATOM 5587 C C . GLY B 1 364 ? 38.176 40.462 39.826 1.00 23.10 364 GLY B C 1
ATOM 5588 O O . GLY B 1 364 ? 38.558 41.322 39.030 1.00 22.52 364 GLY B O 1
ATOM 5589 N N . LYS B 1 365 ? 37.858 40.735 41.089 1.00 22.13 365 LYS B N 1
ATOM 5590 C CA . LYS B 1 365 ? 37.903 42.095 41.619 1.00 21.98 365 LYS B CA 1
ATOM 5591 C C . LYS B 1 365 ? 39.310 42.589 41.945 1.00 20.29 365 LYS B C 1
ATOM 5592 O O . LYS B 1 365 ? 39.545 43.793 42.043 1.00 20.14 365 LYS B O 1
ATOM 5598 N N . SER B 1 366 ? 40.247 41.664 42.111 1.00 19.09 366 SER B N 1
ATOM 5599 C CA . SER B 1 366 ? 41.612 42.039 42.458 1.00 18.17 366 SER B CA 1
ATOM 5600 C C . SER B 1 366 ? 42.647 41.642 41.417 1.00 16.42 366 SER B C 1
ATOM 5601 O O . SER B 1 366 ? 42.357 40.907 40.478 1.00 18.05 366 SER B O 1
ATOM 5604 N N . ILE B 1 367 ? 43.854 42.170 41.580 1.00 15.46 367 ILE B N 1
ATOM 5605 C CA . ILE B 1 367 ? 44.960 41.806 40.712 1.00 13.51 367 ILE B CA 1
ATOM 5606 C C . ILE B 1 367 ? 45.801 40.962 41.661 1.00 13.73 367 ILE B C 1
ATOM 5607 O O . ILE B 1 367 ? 45.956 39.760 41.465 1.00 12.78 367 ILE B O 1
ATOM 5612 N N . ARG B 1 368 ? 46.307 41.598 42.713 1.00 14.15 368 ARG B N 1
ATOM 5613 C CA . ARG B 1 368 ? 47.093 40.901 43.723 1.00 13.13 368 ARG B CA 1
ATOM 5614 C C . ARG B 1 368 ? 46.709 41.386 45.117 1.00 13.33 368 ARG B C 1
ATOM 5615 O O . ARG B 1 368 ? 46.662 42.589 45.374 1.00 12.14 368 ARG B O 1
ATOM 5623 N N . THR B 1 369 ? 46.425 40.439 46.006 1.00 12.43 369 THR B N 1
ATOM 5624 C CA . THR B 1 369 ? 46.065 40.746 47.385 1.00 13.00 369 THR B CA 1
ATOM 5625 C C . THR B 1 369 ? 47.215 40.295 48.280 1.00 12.70 369 THR B C 1
ATOM 5626 O O . THR B 1 369 ? 47.637 39.140 48.221 1.00 14.35 369 THR B O 1
ATOM 5630 N N . VAL B 1 370 ? 47.730 41.204 49.098 1.00 11.56 370 VAL B N 1
ATOM 5631 C CA . VAL B 1 370 ? 48.819 40.850 49.993 1.00 11.66 370 VAL B CA 1
ATOM 5632 C C . VAL B 1 370 ? 48.267 40.537 51.374 1.00 12.24 370 VAL B C 1
ATOM 5633 O O . VAL B 1 370 ? 47.516 41.325 51.958 1.00 12.48 370 VAL B O 1
ATOM 5637 N N . VAL B 1 371 ? 48.644 39.374 51.886 1.00 11.02 371 VAL B N 1
ATOM 5638 C CA . VAL B 1 371 ? 48.189 38.924 53.189 1.00 12.62 371 VAL B CA 1
ATOM 5639 C C . VAL B 1 371 ? 49.271 39.125 54.242 1.00 13.11 371 VAL B C 1
ATOM 5640 O O . VAL B 1 371 ? 50.363 38.573 54.137 1.00 12.67 371 VAL B O 1
ATOM 5644 N N . LYS B 1 372 ? 48.959 39.932 55.249 1.00 14.05 372 LYS B N 1
ATOM 5645 C CA . LYS B 1 372 ? 49.892 40.208 56.332 1.00 16.51 372 LYS B CA 1
ATOM 5646 C C . LYS B 1 372 ? 49.807 39.094 57.367 1.00 17.93 372 LYS B C 1
ATOM 5647 O O . LYS B 1 372 ? 48.738 38.822 57.910 1.00 17.14 372 LYS B O 1
ATOM 5653 N N . ILE B 1 373 ? 50.932 38.448 57.645 1.00 20.03 373 ILE B N 1
ATOM 5654 C CA . ILE B 1 373 ? 50.930 37.372 58.624 1.00 24.14 373 ILE B CA 1
ATOM 5655 C C . ILE B 1 373 ? 50.822 37.929 60.042 1.00 26.79 373 ILE B C 1
ATOM 5656 O O . ILE B 1 373 ? 51.385 39.015 60.300 1.00 27.71 373 ILE B O 1
#

Organism: Homo sapiens (NCBI:txid9606)

Foldseek 3Di:
DDAKDWFWFFKLQAAPDFTDTATKIFGGEAAQKWKWQWFWFWDDVVQNCLRNVLAPLRDDGAQDGQQTWTFTCQYYPPDDVHGGGFTKAFALQFAPCPDPQNVDLLFQRDPQQVVLQSNQHASVNAARMDGPRHGHGYHSQHSNRISMGMGRNRRIAGADSPFDRLWLSRLRFQLLLLLLCQCPVVVDAAQFAEEEEDQFSNSLSVLLNCVLRHHDAYEYEYQDCVSFVLSVVSPHPYYDYCVVDPDGPLVVLCVVVVAAGQEYEYADQDQVVQQSRQSRAGFAHHEYEYEHHHRPPDDHDDDCVSVVRHYYYYYDGSSRDNPRVCSNVVSVCCVVPVGDGVSQEDEEEESVCNSVSVVCVVVVVHRIYMYGD/DDAKDWFWFFKLAAAQDGTHTATKIFGGEAPQKWKWQWFWFFDDVVQNCLRNVLAPLRDDGAQDGQQTKTFTCAYHPPDDVHGGGFTKAFALQFAPCPDPQNVDLLFQRDPQQVVLQSVQAASVNAARMDGPRHGHGYHSQHSSRISMGMGGNRRIAGADSVFDRLWLSRLRFQLQQLLLCQCPVVVDAAQFAEEEEDLFSNSLSVLLNCVLRHHPAYEYEDQDCVSVVLSVVSPHPYYDHCVVDPDQVLVVLCVVVVAAGLEYEYDPQDLVVQQSRQSRAGFAHHEYEDTADHRPDDDHDDDCVSVVRHYYYYYDHRSRDNPRVCSNVVSVCCVVVVGDGVSQEDEEEESNCSSVSVVCVVVVVHRIYMYGD

Secondary structure (DSSP, 8-state):
-PPPEEEEEEEB-STTS--EEEEEEEPPP-TTEEEEEEEEEE--HHHHHHHHT--TT--SSB----EEEEEEEEE-TT--S--TT-EEEE-SS---S-SHHHH-TT-----TTHHHHHTT--TTS--SEEETTEEEB--TTT--SBSEEEEEGGGEEE--TTS-HHHHGGGGTHHHHHHHIIIIII-PPTT-EEEEE--SHHHHHHHHHHHHHT-SEEEEE-S-GGGHHHHHHHT-SEEE-GGG-SS-HHHHHHHHTTS-BSEEEE-S--HHHHHHHHHTBPTTT-EEEE-S-PPTT--EEE-THHHHTT-EEEE-SGGG--HHHHHHHHHHHHHTTSS-SGGGEEEEEEGGGHHHHHHHHHHT--SEEEEE-/-PPPEEEEEEEB-STTS--EEEEEEEPPP-TTEEEEEEEEEE--HHHHHHHHT--TT--SSB----EEEEEEEEE-TT--S--TT-EEEE-SS---SSSHHHH-TT-----TTHHHHHTT--TTS--SEEETTEEEB--TTT--SBSEEEEEGGGEEE--TTS-HHHHGGGGTHHHHHHHIIIIII-PPTT-EEEEE--SHHHHHHHHHHHHTT-SEEEEE-S-GGGHHHHHHHT-SEEE-GGG-SS-HHHHHHHHTTS-BSEEEE-S--HHHHHHHHHTBPTTT-EEEEES---TT--EEE-THHHHTT-EEEEESSTT--HHHHHHHHHHHHHTTSS-SGGGEEEEEEGGGHHHHHHHHHHT--SEEEEE-

CATH classification: 3.90.180.10 (+1 more: 3.40.50.720)

Radius of gyration: 29.95 Å; Cα contacts (8 Å, |Δi|>4): 2020; chains: 2; bounding box: 51×55×102 Å

Solvent-accessible surface area: 29053 Å² total; per-residue (Å²): 133,66,118,84,30,160,10,70,0,0,0,1,75,82,37,61,111,101,7,38,59,26,124,0,53,0,31,40,13,97,59,96,4,0,2,0,88,1,56,1,0,0,9,18,123,46,0,15,50,4,19,64,39,60,28,88,136,23,70,56,32,3,0,0,0,1,0,0,0,0,61,3,57,7,37,10,142,53,18,126,185,16,125,66,52,10,16,0,0,0,1,30,25,8,29,19,36,140,28,88,12,15,124,33,124,110,10,9,14,7,47,128,18,114,88,27,30,60,122,6,39,4,58,78,34,59,20,5,0,54,0,150,78,127,82,0,34,4,23,38,6,0,0,0,0,0,50,43,0,0,0,4,36,31,1,5,0,96,6,46,112,149,7,45,23,68,44,0,0,1,0,1,14,2,2,0,13,0,5,0,0,0,40,40,21,7,138,11,71,113,42,8,35,0,0,0,2,6,1,30,4,37,0,0,0,0,0,7,0,0,128,61,18,35,15,67,68,2,0,0,4,22,112,49,150,122,30,37,71,86,0,93,131,7,11,7,70,53,23,17,12,38,132,106,85,119,113,70,20,28,85,10,0,60,127,53,20,104,24,4,0,29,10,0,0,0,18,92,15,59,23,168,34,0,64,6,0,0,30,0,0,7,42,9,30,0,19,1,0,0,9,11,106,14,44,65,38,75,77,0,22,0,98,6,110,35,0,5,14,21,22,14,0,50,8,7,21,5,0,32,36,30,0,49,88,12,0,30,134,3,0,56,39,30,74,83,185,110,4,74,0,64,90,0,25,40,55,102,20,50,8,86,77,0,38,100,2,9,110,23,54,133,61,30,156,16,14,31,7,4,0,147,46,141,60,123,82,31,162,7,91,0,0,0,0,73,101,33,54,115,96,8,38,58,34,96,1,48,0,31,41,13,97,49,94,4,0,2,0,89,1,56,1,0,0,10,25,119,26,0,12,51,5,18,65,42,62,28,103,137,26,76,54,30,3,0,0,0,1,2,0,0,0,63,2,59,8,36,6,136,53,18,127,174,15,122,64,51,11,14,0,0,0,3,28,14,8,31,21,37,143,26,89,13,15,125,35,123,110,10,13,30,8,46,126,18,122,94,26,31,60,124,5,39,4,58,76,34,58,22,6,0,54,0,153,82,121,82,0,33,4,25,38,6,0,0,0,0,0,46,42,0,0,0,3,37,34,0,5,0,101,7,46,110,147,8,46,21,66,44,0,0,0,0,1,14,3,1,1,4,0,6,0,0,0,38,42,22,8,139,11,72,113,41,7,28,0,0,0,2,6,0,29,3,34,0,0,0,0,0,7,0,0,118,62,21,35,20,62,70,4,0,0,4,22,108,51,146,120,29,33,69,85,0,116,119,3,17,9,73,66,24,19,14,37,130,111,75,131,82,71,22,30,84,6,0,60,123,49,16,110,25,3,0,29,10,0,0,1,18,94,42,61,20,166,32,0,64,7,0,0,28,0,0,8,36,7,30,0,20,1,0,2,10,16,79,28,52,73,39,113,73,1,21,0,121,7,119,32,0,18,11,20,23,15,0,50,9,9,24,6,0,38,30,32,0,40,87,15,0,28,126,2,0,58,35,29,74,81,184,112,4,65,0,63,86,0,27,42,56,100,28,46,13,109,50,0,42,103,1,14,105,22,33,118,60,26,130,12,14,38,7,3,0,145,43